Protein 7LX4 (pdb70)

Organism: Heliofungia actiniformis (NCBI:txid75303)

Nearest PDB structures (foldseek):
  7lx4-assembly1_A  TM=9.614E-01  e=1.667E-06  Heliofungia actiniformis
  7lx4-assembly1_A  TM=9.702E-01  e=2.679E-06  Heliofungia actiniformis
  7lx4-assembly1_A  TM=9.675E-01  e=2.516E-06  Heliofungia actiniformis
  7lx4-assembly1_A  TM=9.499E-01  e=5.241E-06  Heliofungia actiniformis
  7lx4-assembly1_A  TM=9.510E-01  e=5.273E-06  Heliofungia actiniformis

Foldseek 3Di:
DAADDPVQKDKAAPVDPDPDPFQFCHHDDDPDPITMGGDD

Structure (mmCIF, N/CA/C/O backbone):
data_7LX4
#
_entry.id   7LX4
#
loop_
_atom_site.group_PDB
_atom_site.id
_atom_site.type_symbol
_atom_site.label_atom_id
_atom_site.label_alt_id
_atom_site.label_comp_id
_atom_site.label_asym_id
_atom_site.label_entity_id
_atom_site.label_seq_id
_atom_site.pdbx_PDB_ins_code
_atom_site.Cartn_x
_atom_site.Cartn_y
_atom_site.Cartn_z
_atom_site.occupancy
_atom_site.B_iso_or_equiv
_atom_site.auth_seq_id
_atom_site.auth_comp_id
_atom_site.auth_asym_id
_atom_site.auth_atom_id
_atom_site.pdbx_PDB_model_num
ATOM 15 N N . SER A 1 2 ? 1.456 -1.961 -1.347 1.00 0.000 2 SER A N 1
ATOM 16 C CA . SER A 1 2 ? 1.771 -2.811 -2.489 1.00 0.000 2 SER A CA 1
ATOM 17 C C . SER A 1 2 ? 0.577 -3.685 -2.862 1.00 0.000 2 SER A C 1
ATOM 18 O O . SER A 1 2 ? -0.256 -4.008 -2.016 1.00 0.000 2 SER A O 1
ATOM 26 N N . GLU A 1 3 ? 0.502 -4.062 -4.134 1.00 0.000 3 GLU A N 1
ATOM 27 C CA . GLU A 1 3 ? -0.590 -4.897 -4.619 1.00 0.000 3 GLU A CA 1
ATOM 28 C C . GLU A 1 3 ? -0.121 -5.800 -5.757 1.00 0.000 3 GLU A C 1
ATOM 29 O O . GLU A 1 3 ? 0.872 -5.510 -6.425 1.00 0.000 3 GLU A O 1
ATOM 41 N N . PHE A 1 4 ? -0.843 -6.895 -5.972 1.00 0.000 4 PHE A N 1
ATOM 42 C CA . PHE A 1 4 ? -0.501 -7.841 -7.027 1.00 0.000 4 PHE A CA 1
ATOM 43 C C . PHE A 1 4 ? -1.740 -8.235 -7.826 1.00 0.000 4 PHE A C 1
ATOM 44 O O . PHE A 1 4 ? -2.820 -8.425 -7.266 1.00 0.000 4 PHE A O 1
ATOM 61 N N . CYS A 1 5 ? -1.575 -8.356 -9.139 1.00 0.000 5 CYS A N 1
ATOM 62 C CA . CYS A 1 5 ? -2.678 -8.727 -10.018 1.00 0.000 5 CYS A CA 1
ATOM 63 C C . CYS A 1 5 ? -2.947 -10.227 -9.950 1.00 0.000 5 CYS A C 1
ATOM 64 O O . CYS A 1 5 ? -2.174 -11.031 -10.469 1.00 0.000 5 CYS A O 1
ATOM 71 N N . GLY A 1 6 ? -4.051 -10.597 -9.307 1.00 0.000 6 GLY A N 1
ATOM 72 C CA . GLY A 1 6 ? -4.402 -12.000 -9.183 1.00 0.000 6 GLY A CA 1
ATOM 73 C C . GLY A 1 6 ? -5.867 -12.258 -9.478 1.00 0.000 6 GLY A C 1
ATOM 74 O O . GLY A 1 6 ? -6.225 -12.641 -10.592 1.00 0.000 6 GLY A O 1
ATOM 78 N N . HIS A 1 7 ? -6.716 -12.051 -8.476 1.00 0.000 7 HIS A N 1
ATOM 79 C CA . HIS A 1 7 ? -8.150 -12.266 -8.633 1.00 0.000 7 HIS A CA 1
ATOM 80 C C . HIS A 1 7 ? -8.940 -11.096 -8.054 1.00 0.000 7 HIS A C 1
ATOM 81 O O . HIS A 1 7 ? -9.480 -10.273 -8.793 1.00 0.000 7 HIS A O 1
ATOM 95 N N . ASP A 1 8 ? -9.005 -11.031 -6.729 1.00 0.000 8 ASP A N 1
ATOM 96 C CA . ASP A 1 8 ? -9.730 -9.962 -6.051 1.00 0.000 8 ASP A CA 1
ATOM 97 C C . ASP A 1 8 ? -9.138 -8.599 -6.397 1.00 0.000 8 ASP A C 1
ATOM 98 O O . ASP A 1 8 ? -9.865 -7.654 -6.703 1.00 0.000 8 ASP A O 1
ATOM 107 N N . VAL A 1 9 ? -7.813 -8.505 -6.346 1.00 0.000 9 VAL A N 1
ATOM 108 C CA . VAL A 1 9 ? -7.122 -7.258 -6.654 1.00 0.000 9 VAL A CA 1
ATOM 109 C C . VAL A 1 9 ? -7.271 -6.898 -8.128 1.00 0.000 9 VAL A C 1
ATOM 110 O O . VAL A 1 9 ? -7.434 -5.730 -8.479 1.00 0.000 9 VAL A O 1
ATOM 123 N N . GLY A 1 10 ? -7.212 -7.911 -8.988 1.00 0.000 10 GLY A N 1
ATOM 124 C CA . GLY A 1 10 ? -7.342 -7.680 -10.415 1.00 0.000 10 GLY A CA 1
ATOM 125 C C . GLY A 1 10 ? -7.491 -8.969 -11.199 1.00 0.000 10 GLY A C 1
ATOM 126 O O . GLY A 1 10 ? -7.397 -10.059 -10.636 1.00 0.000 10 GLY A O 1
ATOM 130 N N . GLU A 1 11 ? -7.725 -8.844 -12.502 1.00 0.000 11 GLU A N 1
ATOM 131 C CA . GLU A 1 11 ? -7.889 -10.009 -13.363 1.00 0.000 11 GLU A CA 1
ATOM 132 C C . GLU A 1 11 ? -7.039 -9.878 -14.623 1.00 0.000 11 GLU A C 1
ATOM 133 O O . GLU A 1 11 ? -6.693 -8.772 -15.041 1.00 0.000 11 GLU A O 1
ATOM 145 N N . CYS A 1 12 ? -6.704 -11.015 -15.224 1.00 0.000 12 CYS A N 1
ATOM 146 C CA . CYS A 1 12 ? -5.893 -11.030 -16.436 1.00 0.000 12 CYS A CA 1
ATOM 147 C C . CYS A 1 12 ? -6.733 -11.421 -17.648 1.00 0.000 12 CYS A C 1
ATOM 148 O O . CYS A 1 12 ? -7.372 -12.474 -17.661 1.00 0.000 12 CYS A O 1
ATOM 155 N N . VAL A 1 13 ? -6.727 -10.567 -18.666 1.00 0.000 13 VAL A N 1
ATOM 156 C CA . VAL A 1 13 ? -7.487 -10.823 -19.884 1.00 0.000 13 VAL A CA 1
ATOM 157 C C . VAL A 1 13 ? -6.665 -10.493 -21.124 1.00 0.000 13 VAL A C 1
ATOM 158 O O . VAL A 1 13 ? -5.710 -9.717 -21.078 1.00 0.000 13 VAL A O 1
ATOM 171 N N . PRO A 1 14 ? -7.043 -11.094 -22.262 1.00 0.000 14 PRO A N 1
ATOM 172 C CA . PRO A 1 14 ? -6.354 -10.879 -23.538 1.00 0.000 14 PRO A CA 1
ATOM 173 C C . PRO A 1 14 ? -6.581 -9.475 -24.090 1.00 0.000 14 PRO A C 1
ATOM 174 O O . PRO A 1 14 ? -7.521 -8.777 -23.708 1.00 0.000 14 PRO A O 1
ATOM 185 N N . PRO A 1 15 ? -5.703 -9.051 -25.010 1.00 0.000 15 PRO A N 1
ATOM 186 C CA . PRO A 1 15 ? -5.788 -7.727 -25.634 1.00 0.000 15 PRO A CA 1
ATOM 187 C C . PRO A 1 15 ? -6.981 -7.605 -26.575 1.00 0.000 15 PRO A C 1
ATOM 188 O O . PRO A 1 15 ? -7.597 -6.544 -26.680 1.00 0.000 15 PRO A O 1
ATOM 199 N N . LYS A 1 16 ? -7.303 -8.698 -27.259 1.00 0.000 16 LYS A N 1
ATOM 200 C CA . LYS A 1 16 ? -8.424 -8.716 -28.191 1.00 0.000 16 LYS A CA 1
ATOM 201 C C . LYS A 1 16 ? -9.728 -8.367 -27.480 1.00 0.000 16 LYS A C 1
ATOM 202 O O . LYS A 1 16 ? -10.629 -7.769 -28.071 1.00 0.000 16 LYS A O 1
ATOM 221 N N . LEU A 1 17 ? -9.823 -8.742 -26.209 1.00 0.000 17 LEU A N 1
ATOM 222 C CA . LEU A 1 17 ? -11.016 -8.467 -25.417 1.00 0.000 17 LEU A CA 1
ATOM 223 C C . LEU A 1 17 ? -10.785 -7.292 -24.473 1.00 0.000 17 LEU A C 1
ATOM 224 O O . LEU A 1 17 ? -9.951 -7.362 -23.570 1.00 0.000 17 LEU A O 1
ATOM 240 N N . VAL A 1 18 ? -11.529 -6.212 -24.687 1.00 0.000 18 VAL A N 1
ATOM 241 C CA . VAL A 1 18 ? -11.408 -5.021 -23.853 1.00 0.000 18 VAL A CA 1
ATOM 242 C C . VAL A 1 18 ? -12.217 -5.165 -22.569 1.00 0.000 18 VAL A C 1
ATOM 243 O O . VAL A 1 18 ? -13.253 -5.830 -22.546 1.00 0.000 18 VAL A O 1
ATOM 256 N N . CYS A 1 19 ? -11.737 -4.537 -21.501 1.00 0.000 19 CYS A N 1
ATOM 257 C CA . CYS A 1 19 ? -12.415 -4.594 -20.212 1.00 0.000 19 CYS A CA 1
ATOM 258 C C . CYS A 1 19 ? -13.801 -3.962 -20.297 1.00 0.000 19 CYS A C 1
ATOM 259 O O . CYS A 1 19 ? -13.933 -2.746 -20.446 1.00 0.000 19 CYS A O 1
ATOM 266 N N . ARG A 1 20 ? -14.832 -4.795 -20.203 1.00 0.000 20 ARG A N 1
ATOM 267 C CA . ARG A 1 20 ? -16.208 -4.318 -20.271 1.00 0.000 20 ARG A CA 1
ATOM 268 C C . ARG A 1 20 ? -16.469 -3.256 -19.207 1.00 0.000 20 ARG A C 1
ATOM 269 O O . ARG A 1 20 ? -16.819 -2.115 -19.507 1.00 0.000 20 ARG A O 1
ATOM 290 N N . PRO A 1 21 ? -16.296 -3.640 -17.933 1.00 0.000 21 PRO A N 1
ATOM 291 C CA . PRO A 1 21 ? -16.507 -2.735 -16.799 1.00 0.000 21 PRO A CA 1
ATOM 292 C C . PRO A 1 21 ? -15.442 -1.647 -16.719 1.00 0.000 21 PRO A C 1
ATOM 293 O O . PRO A 1 21 ? -14.375 -1.744 -17.325 1.00 0.000 21 PRO A O 1
ATOM 304 N N . PRO A 1 22 ? -15.736 -0.585 -15.954 1.00 0.000 22 PRO A N 1
ATOM 305 C CA . PRO A 1 22 ? -14.815 0.541 -15.776 1.00 0.000 22 PRO A CA 1
ATOM 306 C C . PRO A 1 22 ? -13.589 0.164 -14.952 1.00 0.000 22 PRO A C 1
ATOM 307 O O . PRO A 1 22 ? -13.409 0.642 -13.832 1.00 0.000 22 PRO A O 1
ATOM 318 N N . THR A 1 23 ? -12.747 -0.698 -15.513 1.00 0.000 23 THR A N 1
ATOM 319 C CA . THR A 1 23 ? -11.538 -1.141 -14.830 1.00 0.000 23 THR A CA 1
ATOM 320 C C . THR A 1 23 ? -10.323 -0.343 -15.290 1.00 0.000 23 THR A C 1
ATOM 321 O O . THR A 1 23 ? -10.264 0.114 -16.432 1.00 0.000 23 THR A O 1
ATOM 332 N N . HIS A 1 24 ? -9.355 -0.179 -14.394 1.00 0.000 24 HIS A N 1
ATOM 333 C CA . HIS A 1 24 ? -8.140 0.563 -14.710 1.00 0.000 24 HIS A CA 1
ATOM 334 C C . HIS A 1 24 ? -7.041 -0.376 -15.198 1.00 0.000 24 HIS A C 1
ATOM 335 O O . HIS A 1 24 ? -6.604 -1.266 -14.469 1.00 0.000 24 HIS A O 1
ATOM 349 N N . GLU A 1 25 ? -6.600 -0.170 -16.435 1.00 0.000 25 GLU A N 1
ATOM 350 C CA . GLU A 1 25 ? -5.553 -1.001 -17.020 1.00 0.000 25 GLU A CA 1
ATOM 351 C C . GLU A 1 25 ? -4.275 -0.930 -16.190 1.00 0.000 25 GLU A C 1
ATOM 352 O O . GLU A 1 25 ? -3.522 0.042 -16.270 1.00 0.000 25 GLU A O 1
ATOM 364 N N . CYS A 1 26 ? -4.036 -1.965 -15.392 1.00 0.000 26 CYS A N 1
ATOM 365 C CA . CYS A 1 26 ? -2.851 -2.022 -14.546 1.00 0.000 26 CYS A CA 1
ATOM 366 C C . CYS A 1 26 ? -2.133 -3.360 -14.703 1.00 0.000 26 CYS A C 1
ATOM 367 O O . CYS A 1 26 ? -2.770 -4.404 -14.847 1.00 0.000 26 CYS A O 1
ATOM 374 N N . LEU A 1 27 ? -0.806 -3.320 -14.673 1.00 0.000 27 LEU A N 1
ATOM 375 C CA . LEU A 1 27 ? -0.001 -4.529 -14.811 1.00 0.000 27 LEU A CA 1
ATOM 376 C C . LEU A 1 27 ? 0.916 -4.713 -13.607 1.00 0.000 27 LEU A C 1
ATOM 377 O O . LEU A 1 27 ? 1.875 -3.963 -13.422 1.00 0.000 27 LEU A O 1
ATOM 393 N N . HIS A 1 28 ? 0.616 -5.718 -12.790 1.00 0.000 28 HIS A N 1
ATOM 394 C CA . HIS A 1 28 ? 1.415 -6.004 -11.603 1.00 0.000 28 HIS A CA 1
ATOM 395 C C . HIS A 1 28 ? 1.996 -7.413 -11.666 1.00 0.000 28 HIS A C 1
ATOM 396 O O . HIS A 1 28 ? 3.140 -7.642 -11.272 1.00 0.000 28 HIS A O 1
ATOM 410 N N . PHE A 1 29 ? 1.201 -8.354 -12.164 1.00 0.000 29 PHE A N 1
ATOM 411 C CA . PHE A 1 29 ? 1.636 -9.742 -12.276 1.00 0.000 29 PHE A CA 1
ATOM 412 C C . PHE A 1 29 ? 1.999 -10.082 -13.718 1.00 0.000 29 PHE A C 1
ATOM 413 O O . PHE A 1 29 ? 1.272 -9.766 -14.660 1.00 0.000 29 PHE A O 1
ATOM 430 N N . PRO A 1 30 ? 3.152 -10.744 -13.897 1.00 0.000 30 PRO A N 1
ATOM 431 C CA . PRO A 1 30 ? 3.639 -11.142 -15.221 1.00 0.000 30 PRO A CA 1
ATOM 432 C C . PRO A 1 30 ? 2.794 -12.250 -15.840 1.00 0.000 30 PRO A C 1
ATOM 433 O O . PRO A 1 30 ? 3.004 -13.432 -15.564 1.00 0.000 30 PRO A O 1
ATOM 444 N N . CYS A 1 31 ? 1.839 -11.862 -16.678 1.00 0.000 31 CYS A N 1
ATOM 445 C CA . CYS A 1 31 ? 0.962 -12.822 -17.337 1.00 0.000 31 CYS A CA 1
ATOM 446 C C . CYS A 1 31 ? 1.603 -13.358 -18.614 1.00 0.000 31 CYS A C 1
ATOM 447 O O . CYS A 1 31 ? 2.521 -12.760 -19.176 1.00 0.000 31 CYS A O 1
ATOM 454 N N . PRO A 1 32 ? 1.109 -14.513 -19.084 1.00 0.000 32 PRO A N 1
ATOM 455 C CA . PRO A 1 32 ? 1.618 -15.155 -20.299 1.00 0.000 32 PRO A CA 1
ATOM 456 C C . PRO A 1 32 ? 1.260 -14.376 -21.560 1.00 0.000 32 PRO A C 1
ATOM 457 O O . PRO A 1 32 ? 0.169 -13.817 -21.667 1.00 0.000 32 PRO A O 1
ATOM 468 N N . GLY A 1 33 ? 2.187 -14.343 -22.513 1.00 0.000 33 GLY A N 1
ATOM 469 C CA . GLY A 1 33 ? 1.949 -13.629 -23.754 1.00 0.000 33 GLY A CA 1
ATOM 470 C C . GLY A 1 33 ? 1.619 -12.167 -23.528 1.00 0.000 33 GLY A C 1
ATOM 471 O O . GLY A 1 33 ? 1.781 -11.650 -22.422 1.00 0.000 33 GLY A O 1
ATOM 475 N N . TYR A 1 34 ? 1.156 -11.497 -24.578 1.00 0.000 34 TYR A N 1
ATOM 476 C CA . TYR A 1 34 ? 0.807 -10.085 -24.490 1.00 0.000 34 TYR A CA 1
ATOM 477 C C . TYR A 1 34 ? -0.563 -9.902 -23.845 1.00 0.000 34 TYR A C 1
ATOM 478 O O . TYR A 1 34 ? -1.474 -9.328 -24.444 1.00 0.000 34 TYR A O 1
ATOM 496 N N . LEU A 1 35 ? -0.702 -10.392 -22.618 1.00 0.000 35 LEU A N 1
ATOM 497 C CA . LEU A 1 35 ? -1.961 -10.283 -21.888 1.00 0.000 35 LEU A CA 1
ATOM 498 C C . LEU A 1 35 ? -2.043 -8.957 -21.140 1.00 0.000 35 LEU A C 1
ATOM 499 O O . LEU A 1 35 ? -1.023 -8.338 -20.837 1.00 0.000 35 LEU A O 1
ATOM 515 N N . LYS A 1 36 ? -3.264 -8.526 -20.843 1.00 0.000 36 LYS A N 1
ATOM 516 C CA . LYS A 1 36 ? -3.482 -7.274 -20.126 1.00 0.000 36 LYS A CA 1
ATOM 517 C C . LYS A 1 36 ? -4.291 -7.509 -18.855 1.00 0.000 36 LYS A C 1
ATOM 518 O O . LYS A 1 36 ? -5.296 -8.220 -18.868 1.00 0.000 36 LYS A O 1
ATOM 537 N N . CYS A 1 37 ? -3.847 -6.905 -17.757 1.00 0.000 37 CYS A N 1
ATOM 538 C CA . CYS A 1 37 ? -4.530 -7.047 -16.477 1.00 0.000 37 CYS A CA 1
ATOM 539 C C . CYS A 1 37 ? -5.314 -5.782 -16.136 1.00 0.000 37 CYS A C 1
ATOM 540 O O . CYS A 1 37 ? -4.852 -4.667 -16.379 1.00 0.000 37 CYS A O 1
ATOM 547 N N . CYS A 1 38 ? -6.502 -5.965 -15.570 1.00 0.000 38 CYS A N 1
ATOM 548 C CA . CYS A 1 38 ? -7.352 -4.840 -15.195 1.00 0.000 38 CYS A CA 1
ATOM 549 C C . CYS A 1 38 ? -7.472 -4.733 -13.677 1.00 0.000 38 CYS A C 1
ATOM 550 O O . CYS A 1 38 ? -7.510 -5.742 -12.973 1.00 0.000 38 CYS A O 1
ATOM 557 N N . CYS A 1 39 ? -7.532 -3.502 -13.180 1.00 0.000 39 CYS A N 1
ATOM 558 C CA . CYS A 1 39 ? -7.648 -3.260 -11.747 1.00 0.000 39 CYS A CA 1
ATOM 559 C C . CYS A 1 39 ? -9.096 -2.973 -11.359 1.00 0.000 39 CYS A C 1
ATOM 560 O O . CYS A 1 39 ? -9.708 -2.029 -11.859 1.00 0.000 39 CYS A O 1
ATOM 567 N N . TYR A 1 40 ? -9.637 -3.794 -10.466 1.00 0.000 40 TYR A N 1
ATOM 568 C CA . TYR A 1 40 ? -11.013 -3.630 -10.012 1.00 0.000 40 TYR A CA 1
ATOM 569 C C . TYR A 1 40 ? -11.159 -2.375 -9.158 1.00 0.000 40 TYR A C 1
ATOM 570 O O . TYR A 1 40 ? -10.192 -1.855 -8.601 1.00 0.000 40 TYR A O 1
ATOM 588 N N . PRO A 1 41 ? -12.399 -1.875 -9.050 1.00 0.000 41 PRO A N 1
ATOM 589 C CA . PRO A 1 41 ? -12.704 -0.675 -8.265 1.00 0.000 41 PRO A CA 1
ATOM 590 C C . PRO A 1 41 ? -12.564 -0.913 -6.765 1.00 0.000 41 PRO A C 1
ATOM 591 O O . PRO A 1 41 ? -12.353 0.024 -5.995 1.00 0.000 41 PRO A O 1
ATOM 616 N N . SER A 1 2 ? 0.114 -1.229 -2.547 1.00 0.000 2 SER A N 2
ATOM 617 C CA . SER A 1 2 ? 0.758 -2.413 -3.104 1.00 0.000 2 SER A CA 2
ATOM 618 C C . SER A 1 2 ? -0.277 -3.464 -3.492 1.00 0.000 2 SER A C 2
ATOM 619 O O . SER A 1 2 ? -0.615 -4.340 -2.696 1.00 0.000 2 SER A O 2
ATOM 627 N N . GLU A 1 3 ? -0.776 -3.369 -4.720 1.00 0.000 3 GLU A N 2
ATOM 628 C CA . GLU A 1 3 ? -1.774 -4.311 -5.214 1.00 0.000 3 GLU A CA 2
ATOM 629 C C . GLU A 1 3 ? -1.138 -5.340 -6.144 1.00 0.000 3 GLU A C 2
ATOM 630 O O . GLU A 1 3 ? -0.033 -5.138 -6.648 1.00 0.000 3 GLU A O 2
ATOM 642 N N . PHE A 1 4 ? -1.843 -6.443 -6.367 1.00 0.000 4 PHE A N 2
ATOM 643 C CA . PHE A 1 4 ? -1.348 -7.505 -7.236 1.00 0.000 4 PHE A CA 2
ATOM 644 C C . PHE A 1 4 ? -2.436 -7.971 -8.199 1.00 0.000 4 PHE A C 2
ATOM 645 O O . PHE A 1 4 ? -3.618 -7.996 -7.855 1.00 0.000 4 PHE A O 2
ATOM 662 N N . CYS A 1 5 ? -2.027 -8.341 -9.409 1.00 0.000 5 CYS A N 2
ATOM 663 C CA . CYS A 1 5 ? -2.965 -8.805 -10.424 1.00 0.000 5 CYS A CA 2
ATOM 664 C C . CYS A 1 5 ? -3.193 -10.310 -10.306 1.00 0.000 5 CYS A C 2
ATOM 665 O O . CYS A 1 5 ? -2.321 -11.109 -10.645 1.00 0.000 5 CYS A O 2
ATOM 672 N N . GLY A 1 6 ? -4.372 -10.688 -9.822 1.00 0.000 6 GLY A N 2
ATOM 673 C CA . GLY A 1 6 ? -4.694 -12.095 -9.668 1.00 0.000 6 GLY A CA 2
ATOM 674 C C . GLY A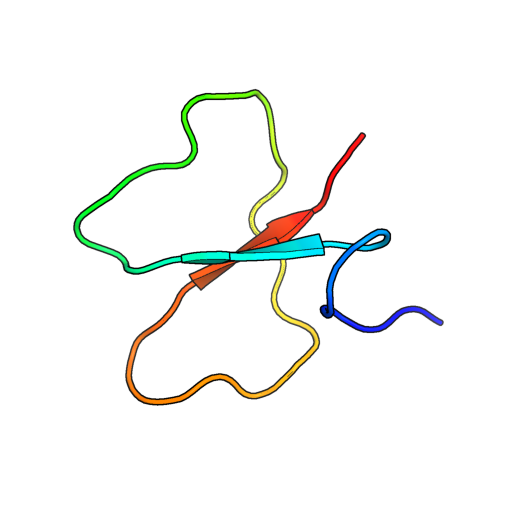 1 6 ? -6.107 -12.418 -10.111 1.00 0.000 6 GLY A C 2
ATOM 675 O O . GLY A 1 6 ? -6.333 -12.801 -11.260 1.00 0.000 6 GLY A O 2
ATOM 679 N N . HIS A 1 7 ? -7.061 -12.266 -9.198 1.00 0.000 7 HIS A N 2
ATOM 680 C CA . HIS A 1 7 ? -8.460 -12.546 -9.502 1.00 0.000 7 HIS A CA 2
ATOM 681 C C . HIS A 1 7 ? -9.368 -11.460 -8.931 1.00 0.000 7 HIS A C 2
ATOM 682 O O . HIS A 1 7 ? -10.207 -10.903 -9.640 1.00 0.000 7 HIS A O 2
ATOM 696 N N . ASP A 1 8 ? -9.194 -11.164 -7.648 1.00 0.000 8 ASP A N 2
ATOM 697 C CA . ASP A 1 8 ? -9.996 -10.144 -6.983 1.00 0.000 8 ASP A CA 2
ATOM 698 C C . ASP A 1 8 ? -9.436 -8.751 -7.250 1.00 0.000 8 ASP A C 2
ATOM 699 O O . ASP A 1 8 ? -10.087 -7.919 -7.881 1.00 0.000 8 ASP A O 2
ATOM 708 N N . VAL A 1 9 ? -8.223 -8.504 -6.766 1.00 0.000 9 VAL A N 2
ATOM 709 C CA . VAL A 1 9 ? -7.574 -7.212 -6.952 1.00 0.000 9 VAL A CA 2
ATOM 710 C C . VAL A 1 9 ? -7.376 -6.905 -8.433 1.00 0.000 9 VAL A C 2
ATOM 711 O O . VAL A 1 9 ? -7.473 -5.754 -8.857 1.00 0.000 9 VAL A O 2
ATOM 724 N N . GLY A 1 10 ? -7.099 -7.943 -9.215 1.00 0.000 10 GLY A N 2
ATOM 725 C CA . GLY A 1 10 ? -6.893 -7.764 -10.640 1.00 0.000 10 GLY A CA 2
ATOM 726 C C . GLY A 1 10 ? -7.198 -9.020 -11.433 1.00 0.000 10 GLY A C 2
ATOM 727 O O . GLY A 1 10 ? -7.456 -10.077 -10.857 1.00 0.000 10 GLY A O 2
ATOM 731 N N . GLU A 1 11 ? -7.170 -8.904 -12.757 1.00 0.000 11 GLU A N 2
ATOM 732 C CA . GLU A 1 11 ? -7.449 -10.039 -13.628 1.00 0.000 11 GLU A CA 2
ATOM 733 C C . GLU A 1 11 ? -6.620 -9.960 -14.907 1.00 0.000 11 GLU A C 2
ATOM 734 O O . GLU A 1 11 ? -6.272 -8.872 -15.369 1.00 0.000 11 GLU A O 2
ATOM 746 N N . CYS A 1 12 ? -6.306 -11.119 -15.475 1.00 0.000 12 CYS A N 2
ATOM 747 C CA . CYS A 1 12 ? -5.517 -11.183 -16.699 1.00 0.000 12 CYS A CA 2
ATOM 748 C C . CYS A 1 12 ? -6.413 -11.419 -17.911 1.00 0.000 12 CYS A C 2
ATOM 749 O O . CYS A 1 12 ? -6.964 -12.506 -18.088 1.00 0.000 12 CYS A O 2
ATOM 756 N N . VAL A 1 13 ? -6.553 -10.394 -18.745 1.00 0.000 13 VAL A N 2
ATOM 757 C CA . VAL A 1 13 ? -7.380 -10.489 -19.942 1.00 0.000 13 VAL A CA 2
ATOM 758 C C . VAL A 1 13 ? -6.603 -10.062 -21.183 1.00 0.000 13 VAL A C 2
ATOM 759 O O . VAL A 1 13 ? -5.634 -9.306 -21.109 1.00 0.000 13 VAL A O 2
ATOM 772 N N . PRO A 1 14 ? -7.037 -10.558 -22.351 1.00 0.000 14 PRO A N 2
ATOM 773 C CA . PRO A 1 14 ? -6.396 -10.241 -23.631 1.00 0.000 14 PRO A CA 2
ATOM 774 C C . PRO A 1 14 ? -6.622 -8.792 -24.050 1.00 0.000 14 PRO A C 2
ATOM 775 O O . PRO A 1 14 ? -7.594 -8.150 -23.651 1.00 0.000 14 PRO A O 2
ATOM 786 N N . PRO A 1 15 ? -5.705 -8.263 -24.873 1.00 0.000 15 PRO A N 2
ATOM 787 C CA . PRO A 1 15 ? -5.784 -6.884 -25.364 1.00 0.000 15 PRO A CA 2
ATOM 788 C C . PRO A 1 15 ? -6.928 -6.684 -26.352 1.00 0.000 15 PRO A C 2
ATOM 789 O O . PRO A 1 15 ? -7.548 -5.621 -26.394 1.00 0.000 15 PRO A O 2
ATOM 800 N N . LYS A 1 16 ? -7.205 -7.714 -27.145 1.00 0.000 16 LYS A N 2
ATOM 801 C CA . LYS A 1 16 ? -8.276 -7.653 -28.132 1.00 0.000 16 LYS A CA 2
ATOM 802 C C . LYS A 1 16 ? -9.618 -7.371 -27.462 1.00 0.000 16 LYS A C 2
ATOM 803 O O . LYS A 1 16 ? -10.490 -6.725 -28.044 1.00 0.000 16 LYS A O 2
ATOM 822 N N . LEU A 1 17 ? -9.775 -7.858 -26.237 1.00 0.000 17 LEU A N 2
ATOM 823 C CA . LEU A 1 17 ? -11.010 -7.656 -25.487 1.00 0.000 17 LEU A CA 2
ATOM 824 C C . LEU A 1 17 ? -10.795 -6.679 -24.335 1.00 0.000 17 LEU A C 2
ATOM 825 O O . LEU A 1 17 ? -10.120 -6.996 -23.356 1.00 0.000 17 LEU A O 2
ATOM 841 N N . VAL A 1 18 ? -11.375 -5.490 -24.459 1.00 0.000 18 VAL A N 2
ATOM 842 C CA . VAL A 1 18 ? -11.250 -4.467 -23.427 1.00 0.000 18 VAL A CA 2
ATOM 843 C C . VAL A 1 18 ? -11.970 -4.885 -22.149 1.00 0.000 18 VAL A C 2
ATOM 844 O O . VAL A 1 18 ? -12.970 -5.601 -22.193 1.00 0.000 18 VAL A O 2
ATOM 857 N N . CYS A 1 19 ? -11.454 -4.431 -21.012 1.00 0.000 19 CYS A N 2
ATOM 858 C CA . CYS A 1 19 ? -12.046 -4.757 -19.720 1.00 0.000 19 CYS A CA 2
ATOM 859 C C . CYS A 1 19 ? -13.495 -4.283 -19.651 1.00 0.000 19 CYS A C 2
ATOM 860 O O . CYS A 1 19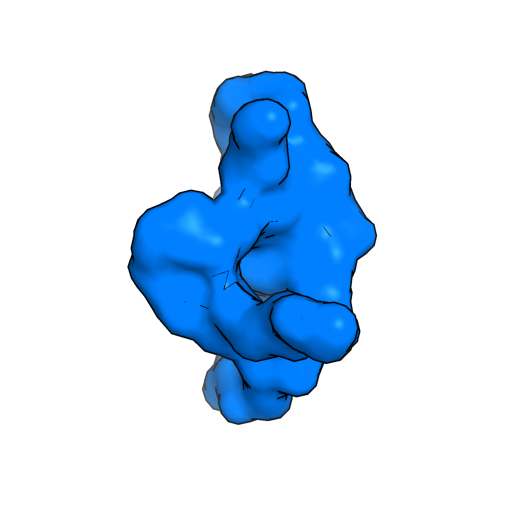 ? -13.766 -3.083 -19.600 1.00 0.000 19 CYS A O 2
ATOM 867 N N . ARG A 1 20 ? -14.423 -5.235 -19.650 1.00 0.000 20 ARG A N 2
ATOM 868 C CA . ARG A 1 20 ? -15.845 -4.916 -19.588 1.00 0.000 20 ARG A CA 2
ATOM 869 C C . ARG A 1 20 ? -16.143 -3.986 -18.416 1.00 0.000 20 ARG A C 2
ATOM 870 O O . ARG A 1 20 ? -16.637 -2.871 -18.587 1.00 0.000 20 ARG A O 2
ATOM 891 N N . PRO A 1 21 ? -15.836 -4.453 -17.197 1.00 0.000 21 PRO A N 2
ATOM 892 C CA . PRO A 1 21 ? -16.063 -3.678 -15.973 1.00 0.000 21 PRO A CA 2
ATOM 893 C C . PRO A 1 21 ? -15.121 -2.484 -15.859 1.00 0.000 21 PRO A C 2
ATOM 894 O O . PRO A 1 21 ? -14.129 -2.375 -16.580 1.00 0.000 21 PRO A O 2
ATOM 905 N N . PRO A 1 22 ? -15.437 -1.567 -14.934 1.00 0.000 22 PRO A N 2
ATOM 906 C CA . PRO A 1 22 ? -14.631 -0.364 -14.704 1.00 0.000 22 PRO A CA 2
ATOM 907 C C . PRO A 1 22 ? -13.282 -0.684 -14.068 1.00 0.000 22 PRO A C 2
ATOM 908 O O . PRO A 1 22 ? -13.019 -0.315 -12.923 1.00 0.000 22 PRO A O 2
ATOM 919 N N . THR A 1 23 ? -12.427 -1.372 -14.819 1.00 0.000 23 THR A N 2
ATOM 920 C CA . THR A 1 23 ? -11.105 -1.742 -14.329 1.00 0.000 23 THR A CA 2
ATOM 921 C C . THR A 1 23 ? -10.014 -0.946 -15.037 1.00 0.000 23 THR A C 2
ATOM 922 O O . THR A 1 23 ? -10.039 -0.790 -16.258 1.00 0.000 23 THR A O 2
ATOM 933 N N . HIS A 1 24 ? -9.057 -0.445 -14.262 1.00 0.000 24 HIS A N 2
ATOM 934 C CA . HIS A 1 24 ? -7.956 0.335 -14.816 1.00 0.000 24 HIS A CA 2
ATOM 935 C C . HIS A 1 24 ? -6.807 -0.575 -15.241 1.00 0.000 24 HIS A C 2
ATOM 936 O O . HIS A 1 24 ? -6.285 -1.347 -14.438 1.00 0.000 24 HIS A O 2
ATOM 950 N N . GLU A 1 25 ? -6.419 -0.477 -16.509 1.00 0.000 25 GLU A N 2
ATOM 951 C CA . GLU A 1 25 ? -5.333 -1.293 -17.040 1.00 0.000 25 GLU A CA 2
ATOM 952 C C . GLU A 1 25 ? -4.042 -1.053 -16.262 1.00 0.000 25 GLU A C 2
ATOM 953 O O . GLU A 1 25 ? -3.357 -0.051 -16.468 1.00 0.000 25 GLU A O 2
ATOM 965 N N . CYS A 1 26 ? -3.717 -1.980 -15.367 1.00 0.000 26 CYS A N 2
ATOM 966 C CA . CYS A 1 26 ? -2.510 -1.871 -14.556 1.00 0.000 26 CYS A CA 2
ATOM 967 C C . CYS A 1 26 ? -1.646 -3.120 -14.698 1.00 0.000 26 CYS A C 2
ATOM 968 O O . CYS A 1 26 ? -2.158 -4.227 -14.867 1.00 0.000 26 CYS A O 2
ATOM 975 N N . LEU A 1 27 ? -0.332 -2.935 -14.627 1.00 0.000 27 LEU A N 2
ATOM 976 C CA . LEU A 1 27 ? 0.605 -4.047 -14.746 1.00 0.000 27 LEU A CA 2
ATOM 977 C C . LEU A 1 27 ? 1.212 -4.395 -13.391 1.00 0.000 27 LEU A C 2
ATOM 978 O O . LEU A 1 27 ? 2.111 -3.707 -12.907 1.00 0.000 27 LEU A O 2
ATOM 994 N N . HIS A 1 28 ? 0.716 -5.469 -12.784 1.00 0.000 28 HIS A N 2
ATOM 995 C CA . HIS A 1 28 ? 1.212 -5.911 -11.486 1.00 0.000 28 HIS A CA 2
ATOM 996 C C . HIS A 1 28 ? 2.020 -7.197 -11.622 1.00 0.000 28 HIS A C 2
ATOM 997 O O . HIS A 1 28 ? 3.244 -7.191 -11.485 1.00 0.000 28 HIS A O 2
ATOM 1011 N N . PHE A 1 29 ? 1.329 -8.299 -11.892 1.00 0.000 29 PHE A N 2
ATOM 1012 C CA . PHE A 1 29 ? 1.982 -9.594 -12.044 1.00 0.000 29 PHE A CA 2
ATOM 1013 C C . PHE A 1 29 ? 2.119 -9.964 -13.518 1.00 0.000 29 PHE A C 2
ATOM 1014 O O . PHE A 1 29 ? 1.380 -9.480 -14.377 1.00 0.000 29 PHE A O 2
ATOM 1031 N N . PRO A 1 30 ? 3.087 -10.841 -13.821 1.00 0.000 30 PRO A N 2
ATOM 1032 C CA . PRO A 1 30 ? 3.344 -11.296 -15.190 1.00 0.000 30 PRO A CA 2
ATOM 1033 C C . PRO A 1 30 ? 2.231 -12.192 -15.722 1.00 0.000 30 PRO A C 2
ATOM 1034 O O . PRO A 1 30 ? 2.102 -13.347 -15.316 1.00 0.000 30 PRO A O 2
ATOM 1045 N N . CYS A 1 31 ? 1.428 -11.653 -16.633 1.00 0.000 31 CYS A N 2
ATOM 1046 C CA . CYS A 1 31 ? 0.325 -12.403 -17.222 1.00 0.000 31 CYS A CA 2
ATOM 1047 C C . CYS A 1 31 ? 0.835 -13.388 -18.269 1.00 0.000 31 CYS A C 2
ATOM 1048 O O . CYS A 1 31 ? 1.921 -13.233 -18.827 1.00 0.000 31 CYS A O 2
ATOM 1055 N N . PRO A 1 32 ? 0.032 -14.427 -18.544 1.00 0.000 32 PRO A N 2
ATOM 1056 C CA . PRO A 1 32 ? 0.380 -15.458 -19.527 1.00 0.000 32 PRO A CA 2
ATOM 1057 C C . PRO A 1 32 ? 0.350 -14.929 -20.957 1.00 0.000 32 PRO A C 2
ATOM 1058 O O . PRO A 1 32 ? -0.693 -14.500 -21.448 1.00 0.000 32 PRO A O 2
ATOM 1069 N N . GLY A 1 33 ? 1.501 -14.965 -21.621 1.00 0.000 33 GLY A N 2
ATOM 1070 C CA . GLY A 1 33 ? 1.584 -14.487 -22.989 1.00 0.000 33 GLY A CA 2
ATOM 1071 C C . GLY A 1 33 ? 1.210 -13.023 -23.115 1.00 0.000 33 GLY A C 2
ATOM 1072 O O . GLY A 1 33 ? 1.294 -12.268 -22.146 1.00 0.000 33 GLY A O 2
ATOM 1076 N N . TYR A 1 34 ? 0.799 -12.620 -24.312 1.00 0.000 34 TYR A N 2
ATOM 1077 C CA . TYR A 1 34 ? 0.415 -11.236 -24.563 1.00 0.000 34 TYR A CA 2
ATOM 1078 C C . TYR A 1 34 ? -0.935 -10.921 -23.925 1.00 0.000 34 TYR A C 2
ATOM 1079 O O . TYR A 1 34 ? -1.957 -10.849 -24.609 1.00 0.000 34 TYR A O 2
ATOM 1097 N N . LEU A 1 35 ? -0.931 -10.733 -22.610 1.00 0.000 35 LEU A N 2
ATOM 1098 C CA . LEU A 1 35 ? -2.154 -10.424 -21.877 1.00 0.000 35 LEU A CA 2
ATOM 1099 C C . LEU A 1 35 ? -1.984 -9.159 -21.043 1.00 0.000 35 LEU A C 2
ATOM 1100 O O . LEU A 1 35 ? -0.898 -8.876 -20.538 1.00 0.000 35 LEU A O 2
ATOM 1116 N N . LYS A 1 36 ? -3.066 -8.401 -20.900 1.00 0.000 36 LYS A N 2
ATOM 1117 C CA . LYS A 1 36 ? -3.040 -7.167 -20.124 1.00 0.000 36 LYS A CA 2
ATOM 1118 C C . LYS A 1 36 ? -3.733 -7.356 -18.778 1.00 0.000 36 LYS A C 2
ATOM 1119 O O . LYS A 1 36 ? -4.817 -7.936 -18.703 1.00 0.000 36 LYS A O 2
ATOM 1138 N N . CYS A 1 37 ? -3.103 -6.861 -17.718 1.00 0.000 37 CYS A N 2
ATOM 1139 C CA . CYS A 1 37 ? -3.660 -6.973 -16.375 1.00 0.000 37 CYS A CA 2
ATOM 1140 C C . CYS A 1 37 ? -4.566 -5.787 -16.061 1.00 0.000 37 CYS A C 2
ATOM 1141 O O . CYS A 1 37 ? -4.247 -4.644 -16.389 1.00 0.000 37 CYS A O 2
ATOM 1148 N N . CYS A 1 38 ? -5.697 -6.066 -15.422 1.00 0.000 38 CYS A N 2
ATOM 1149 C CA . CYS A 1 38 ? -6.650 -5.024 -15.062 1.00 0.000 38 CYS A CA 2
ATOM 1150 C C . CYS A 1 38 ? -6.750 -4.878 -13.546 1.00 0.000 38 CYS A C 2
ATOM 1151 O O . CYS A 1 38 ? -6.654 -5.860 -12.809 1.00 0.000 38 CYS A O 2
ATOM 1158 N N . CYS A 1 39 ? -6.944 -3.646 -13.087 1.00 0.000 39 CYS A N 2
ATOM 1159 C CA . CYS A 1 39 ? -7.057 -3.370 -11.660 1.00 0.000 39 CYS A CA 2
ATOM 1160 C C . CYS A 1 39 ? -8.511 -3.127 -11.267 1.00 0.000 39 CYS A C 2
ATOM 1161 O O . CYS A 1 39 ? -9.179 -2.256 -11.826 1.00 0.000 39 CYS A O 2
ATOM 1168 N N . TYR A 1 40 ? -8.995 -3.901 -10.302 1.00 0.000 40 TYR A N 2
ATOM 1169 C CA . TYR A 1 40 ? -10.370 -3.773 -9.836 1.00 0.000 40 TYR A CA 2
ATOM 1170 C C . TYR A 1 40 ? -10.485 -2.685 -8.772 1.00 0.000 40 TYR A C 2
ATOM 1171 O O . TYR A 1 40 ? -9.507 -2.305 -8.128 1.00 0.000 40 TYR A O 2
ATOM 1189 N N . PRO A 1 41 ? -11.709 -2.171 -8.582 1.00 0.000 41 PRO A N 2
ATOM 1190 C CA . PRO A 1 41 ? -11.983 -1.121 -7.597 1.00 0.000 41 PRO A CA 2
ATOM 1191 C C . PRO A 1 41 ? -11.866 -1.627 -6.163 1.00 0.000 41 PRO A C 2
ATOM 1192 O O . PRO A 1 41 ? -10.928 -2.349 -5.824 1.00 0.000 41 PRO A O 2
ATOM 1217 N N . SER A 1 2 ? 1.298 -1.740 -1.895 1.00 0.000 2 SER A N 3
ATOM 1218 C CA . SER A 1 2 ? 1.461 -2.058 -3.308 1.00 0.000 2 SER A CA 3
ATOM 1219 C C . SER A 1 2 ? 0.364 -3.007 -3.782 1.00 0.000 2 SER A C 3
ATOM 1220 O O . SER A 1 2 ? 0.005 -3.954 -3.083 1.00 0.000 2 SER A O 3
ATOM 1228 N N . GLU A 1 3 ? -0.163 -2.744 -4.973 1.00 0.000 3 GLU A N 3
ATOM 1229 C CA . GLU A 1 3 ? -1.220 -3.574 -5.540 1.00 0.000 3 GLU A CA 3
ATOM 1230 C C . GLU A 1 3 ? -0.632 -4.733 -6.340 1.00 0.000 3 GLU A C 3
ATOM 1231 O O . GLU A 1 3 ? 0.444 -4.614 -6.927 1.00 0.000 3 GLU A O 3
ATOM 1243 N N . PHE A 1 4 ? -1.345 -5.854 -6.358 1.00 0.000 4 PHE A N 3
ATOM 1244 C CA . PHE A 1 4 ? -0.894 -7.036 -7.084 1.00 0.000 4 PHE A CA 3
ATOM 1245 C C . PHE A 1 4 ? -2.013 -7.599 -7.954 1.00 0.000 4 PHE A C 3
ATOM 1246 O O . PHE A 1 4 ? -3.194 -7.463 -7.632 1.00 0.000 4 PHE A O 3
ATOM 1263 N N . CYS A 1 5 ? -1.634 -8.233 -9.059 1.00 0.000 5 CYS A N 3
ATOM 1264 C CA . CYS A 1 5 ? -2.604 -8.817 -9.977 1.00 0.000 5 CYS A CA 3
ATOM 1265 C C . CYS A 1 5 ? -2.803 -10.301 -9.686 1.00 0.000 5 CYS A C 3
ATOM 1266 O O . CYS A 1 5 ? -1.839 -11.051 -9.538 1.00 0.000 5 CYS A O 3
ATOM 1273 N N . GLY A 1 6 ? -4.063 -10.718 -9.604 1.00 0.000 6 GLY A N 3
ATOM 1274 C CA . GLY A 1 6 ? -4.368 -12.111 -9.331 1.00 0.000 6 GLY A CA 3
ATOM 1275 C C . GLY A 1 6 ? -5.751 -12.506 -9.807 1.00 0.000 6 GLY A C 3
ATOM 1276 O O . GLY A 1 6 ? -5.949 -12.800 -10.986 1.00 0.000 6 GLY A O 3
ATOM 1280 N N . HIS A 1 7 ? -6.711 -12.517 -8.888 1.00 0.000 7 HIS A N 3
ATOM 1281 C CA . HIS A 1 7 ? -8.084 -12.881 -9.220 1.00 0.000 7 HIS A CA 3
ATOM 1282 C C . HIS A 1 7 ? -9.067 -11.851 -8.671 1.00 0.000 7 HIS A C 3
ATOM 1283 O O . HIS A 1 7 ? -10.039 -11.491 -9.335 1.00 0.000 7 HIS A O 3
ATOM 1297 N N . ASP A 1 8 ? -8.808 -11.383 -7.455 1.00 0.000 8 ASP A N 3
ATOM 1298 C CA . ASP A 1 8 ? -9.670 -10.395 -6.817 1.00 0.000 8 ASP A CA 3
ATOM 1299 C C . ASP A 1 8 ? -9.225 -8.978 -7.167 1.00 0.000 8 ASP A C 3
ATOM 1300 O O . ASP A 1 8 ? -9.972 -8.215 -7.780 1.00 0.000 8 ASP A O 3
ATOM 1309 N N . VAL A 1 9 ? -8.003 -8.633 -6.772 1.00 0.000 9 VAL A N 3
ATOM 1310 C CA . VAL A 1 9 ? -7.458 -7.308 -7.044 1.00 0.000 9 VAL A CA 3
ATOM 1311 C C . VAL A 1 9 ? -7.491 -6.996 -8.536 1.00 0.000 9 VAL A C 3
ATOM 1312 O O . VAL A 1 9 ? -7.910 -5.914 -8.946 1.00 0.000 9 VAL A O 3
ATOM 1325 N N . GLY A 1 10 ? -7.045 -7.952 -9.345 1.00 0.000 10 GLY A N 3
ATOM 1326 C CA . GLY A 1 10 ? -7.031 -7.760 -10.784 1.00 0.000 10 GLY A CA 3
ATOM 1327 C C . GLY A 1 10 ? -7.238 -9.056 -11.543 1.00 0.000 10 GLY A C 3
ATOM 1328 O O . GLY A 1 10 ? -7.243 -10.135 -10.952 1.00 0.000 10 GLY A O 3
ATOM 1332 N N . GLU A 1 11 ? -7.411 -8.949 -12.857 1.00 0.000 11 GLU A N 3
ATOM 1333 C CA . GLU A 1 11 ? -7.622 -10.122 -13.697 1.00 0.000 11 GLU A CA 3
ATOM 1334 C C . GLU A 1 11 ? -6.823 -10.014 -14.993 1.00 0.000 11 GLU A C 3
ATOM 1335 O O . GLU A 1 11 ? -6.540 -8.915 -15.471 1.00 0.000 11 GLU A O 3
ATOM 1347 N N . CYS A 1 12 ? -6.462 -11.162 -15.555 1.00 0.000 12 CYS A N 3
ATOM 1348 C CA . CYS A 1 12 ? -5.695 -11.199 -16.794 1.00 0.000 12 CYS A CA 3
ATOM 1349 C C . CYS A 1 12 ? -6.615 -11.369 -17.999 1.00 0.000 12 CYS A C 3
ATOM 1350 O O . CYS A 1 12 ? -7.236 -12.417 -18.177 1.00 0.000 12 CYS A O 3
ATOM 1357 N N . VAL A 1 13 ? -6.698 -10.330 -18.825 1.00 0.000 13 VAL A N 3
ATOM 1358 C CA . VAL A 1 13 ? -7.541 -10.364 -20.014 1.00 0.000 13 VAL A CA 3
ATOM 1359 C C . VAL A 1 13 ? -6.755 -9.961 -21.257 1.00 0.000 13 VAL A C 3
ATOM 1360 O O . VAL A 1 13 ? -5.733 -9.279 -21.181 1.00 0.000 13 VAL A O 3
ATOM 1373 N N . PRO A 1 14 ? -7.242 -10.391 -22.430 1.00 0.000 14 PRO A N 3
ATOM 1374 C CA . PRO A 1 14 ? -6.601 -10.086 -23.713 1.00 0.000 14 PRO A CA 3
ATOM 1375 C C . PRO A 1 14 ? -6.728 -8.614 -24.088 1.00 0.000 14 PRO A C 3
ATOM 1376 O O . PRO A 1 14 ? -7.713 -7.949 -23.766 1.00 0.000 14 PRO A O 3
ATOM 1387 N N . PRO A 1 15 ? -5.709 -8.090 -24.786 1.00 0.000 15 PRO A N 3
ATOM 1388 C CA . PRO A 1 15 ? -5.684 -6.691 -25.222 1.00 0.000 15 PRO A CA 3
ATOM 1389 C C . PRO A 1 15 ? -6.708 -6.406 -26.315 1.00 0.000 15 PRO A C 3
ATOM 1390 O O . PRO A 1 15 ? -7.270 -5.312 -26.384 1.00 0.000 15 PRO A O 3
ATOM 1401 N N . LYS A 1 16 ? -6.948 -7.396 -27.168 1.00 0.000 16 LYS A N 3
ATOM 1402 C CA . LYS A 1 16 ? -7.906 -7.253 -28.258 1.00 0.000 16 LYS A CA 3
ATOM 1403 C C . LYS A 1 16 ? -9.296 -6.930 -27.721 1.00 0.000 16 LYS A C 3
ATOM 1404 O O . LYS A 1 16 ? -10.072 -6.220 -28.363 1.00 0.000 16 LYS A O 3
ATOM 1423 N N . LEU A 1 17 ? -9.606 -7.454 -26.540 1.00 0.000 17 LEU A N 3
ATOM 1424 C CA . LEU A 1 17 ? -10.903 -7.221 -25.916 1.00 0.000 17 LEU A CA 3
ATOM 1425 C C . LEU A 1 17 ? -10.771 -6.281 -24.721 1.00 0.000 17 LEU A C 3
ATOM 1426 O O . LEU A 1 17 ? -10.092 -6.595 -23.743 1.00 0.000 17 LEU A O 3
ATOM 1442 N N . VAL A 1 18 ? -11.428 -5.129 -24.806 1.00 0.000 18 VAL A N 3
ATOM 1443 C CA . VAL A 1 18 ? -11.387 -4.145 -23.730 1.00 0.000 18 VAL A CA 3
ATOM 1444 C C . VAL A 1 18 ? -12.099 -4.662 -22.485 1.00 0.000 18 VAL A C 3
ATOM 1445 O O . VAL A 1 18 ? -13.050 -5.438 -22.577 1.00 0.000 18 VAL A O 3
ATOM 1458 N N . CYS A 1 19 ? -11.631 -4.227 -21.320 1.00 0.000 19 CYS A N 3
ATOM 1459 C CA . CYS A 1 19 ? -12.222 -4.645 -20.054 1.00 0.000 19 CYS A CA 3
ATOM 1460 C C . CYS A 1 19 ? -13.697 -4.258 -19.988 1.00 0.000 19 CYS A C 3
ATOM 1461 O O . CYS A 1 19 ? -14.036 -3.079 -19.887 1.00 0.000 19 CYS A O 3
ATOM 1468 N N . ARG A 1 20 ? -14.568 -5.260 -20.046 1.00 0.000 20 ARG A N 3
ATOM 1469 C CA . ARG A 1 20 ? -16.006 -5.025 -19.994 1.00 0.000 20 ARG A CA 3
ATOM 1470 C C . ARG A 1 20 ? -16.373 -4.163 -18.790 1.00 0.000 20 ARG A C 3
ATOM 1471 O O . ARG A 1 20 ? -16.927 -3.071 -18.922 1.00 0.000 20 ARG A O 3
ATOM 1492 N N . PRO A 1 21 ? -16.058 -4.663 -17.586 1.00 0.000 21 PRO A N 3
ATOM 1493 C CA . PRO A 1 21 ? -16.345 -3.955 -16.334 1.00 0.000 21 PRO A CA 3
ATOM 1494 C C . PRO A 1 21 ? -15.474 -2.716 -16.156 1.00 0.000 21 PRO A C 3
ATOM 1495 O O . PRO A 1 21 ? -14.483 -2.519 -16.859 1.00 0.000 21 PRO A O 3
ATOM 1506 N N . PRO A 1 22 ? -15.850 -1.861 -15.194 1.00 0.000 22 PRO A N 3
ATOM 1507 C CA . PRO A 1 22 ? -15.115 -0.627 -14.900 1.00 0.000 22 PRO A CA 3
ATOM 1508 C C . PRO A 1 22 ? -13.756 -0.899 -14.264 1.00 0.000 22 PRO A C 3
ATOM 1509 O O . PRO A 1 22 ? -13.525 -0.568 -13.100 1.00 0.000 22 PRO A O 3
ATOM 1520 N N . THR A 1 23 ? -12.857 -1.504 -15.035 1.00 0.000 23 THR A N 3
ATOM 1521 C CA . THR A 1 23 ? -11.521 -1.821 -14.546 1.00 0.000 23 THR A CA 3
ATOM 1522 C C . THR A 1 23 ? -10.458 -1.037 -15.306 1.00 0.000 23 THR A C 3
ATOM 1523 O O . THR A 1 23 ? -10.545 -0.872 -16.524 1.00 0.000 23 THR A O 3
ATOM 1534 N N . HIS A 1 24 ? -9.453 -0.555 -14.582 1.00 0.000 24 HIS A N 3
ATOM 1535 C CA . HIS A 1 24 ? -8.370 0.211 -15.189 1.00 0.000 24 HIS A CA 3
ATOM 1536 C C . HIS A 1 24 ? -7.263 -0.713 -15.686 1.00 0.000 24 HIS A C 3
ATOM 1537 O O . HIS A 1 24 ? -7.175 -1.869 -15.273 1.00 0.000 24 HIS A O 3
ATOM 1551 N N . GLU A 1 25 ? -6.421 -0.195 -16.575 1.00 0.000 25 GLU A N 3
ATOM 1552 C CA . GLU A 1 25 ? -5.321 -0.976 -17.129 1.00 0.000 25 GLU A CA 3
ATOM 1553 C C . GLU A 1 25 ? -4.064 -0.825 -16.277 1.00 0.000 25 GLU A C 3
ATOM 1554 O O . GLU A 1 25 ? -3.366 0.186 -16.352 1.00 0.000 25 GLU A O 3
ATOM 1566 N N . CYS A 1 26 ? -3.782 -1.839 -15.465 1.00 0.000 26 CYS A N 3
ATOM 1567 C CA . CYS A 1 26 ? -2.611 -1.821 -14.597 1.00 0.000 26 CYS A CA 3
ATOM 1568 C C . CYS A 1 26 ? -1.802 -3.106 -14.748 1.00 0.000 26 CYS A C 3
ATOM 1569 O O . CYS A 1 26 ? -2.363 -4.190 -14.915 1.00 0.000 26 CYS A O 3
ATOM 1576 N N . LEU A 1 27 ? -0.481 -2.978 -14.688 1.00 0.000 27 LEU A N 3
ATOM 1577 C CA . LEU A 1 27 ? 0.406 -4.128 -14.818 1.00 0.000 27 LEU A CA 3
ATOM 1578 C C . LEU A 1 27 ? 1.188 -4.361 -13.529 1.00 0.000 27 LEU A C 3
ATOM 1579 O O . LEU A 1 27 ? 2.159 -3.659 -13.244 1.00 0.000 27 LEU A O 3
ATOM 1595 N N . HIS A 1 28 ? 0.759 -5.352 -12.754 1.00 0.000 28 HIS A N 3
ATOM 1596 C CA . HIS A 1 28 ? 1.421 -5.680 -11.496 1.00 0.000 28 HIS A CA 3
ATOM 1597 C C . HIS A 1 28 ? 2.198 -6.988 -11.616 1.00 0.000 28 HIS A C 3
ATOM 1598 O O . HIS A 1 28 ? 3.424 -7.006 -11.502 1.00 0.000 28 HIS A O 3
ATOM 1612 N N . PHE A 1 29 ? 1.477 -8.080 -11.845 1.00 0.000 29 PHE A N 3
ATOM 1613 C CA . PHE A 1 29 ? 2.098 -9.393 -11.978 1.00 0.000 29 PHE A CA 3
ATOM 1614 C C . PHE A 1 29 ? 2.173 -9.813 -13.443 1.00 0.000 29 PHE A C 3
ATOM 1615 O O . PHE A 1 29 ? 1.394 -9.364 -14.284 1.00 0.000 29 PHE A O 3
ATOM 1632 N N . PRO A 1 30 ? 3.133 -10.696 -13.756 1.00 0.000 30 PRO A N 3
ATOM 1633 C CA . PRO A 1 30 ? 3.333 -11.197 -15.119 1.00 0.000 30 PRO A CA 3
ATOM 1634 C C . PRO A 1 30 ? 2.204 -12.117 -15.570 1.00 0.000 30 PRO A C 3
ATOM 1635 O O . PRO A 1 30 ? 2.073 -13.241 -15.085 1.00 0.000 30 PRO A O 3
ATOM 1646 N N . CYS A 1 31 ? 1.389 -11.633 -16.502 1.00 0.000 31 CYS A N 3
ATOM 1647 C CA . CYS A 1 31 ? 0.270 -12.411 -17.019 1.00 0.000 31 CYS A CA 3
ATOM 1648 C C . CYS A 1 31 ? 0.751 -13.451 -18.027 1.00 0.000 31 CYS A C 3
ATOM 1649 O O . CYS A 1 31 ? 1.839 -13.347 -18.593 1.00 0.000 31 CYS A O 3
ATOM 1656 N N . PRO A 1 32 ? -0.080 -14.479 -18.258 1.00 0.000 32 PRO A N 3
ATOM 1657 C CA . PRO A 1 32 ? 0.238 -15.558 -19.198 1.00 0.000 32 PRO A CA 3
ATOM 1658 C C . PRO A 1 32 ? 0.217 -15.088 -20.648 1.00 0.000 32 PRO A C 3
ATOM 1659 O O . PRO A 1 32 ? -0.821 -14.667 -21.159 1.00 0.000 32 PRO A O 3
ATOM 1670 N N . GLY A 1 33 ? 1.369 -15.162 -21.308 1.00 0.000 33 GLY A N 3
ATOM 1671 C CA . GLY A 1 33 ? 1.460 -14.741 -22.693 1.00 0.000 33 GLY A CA 3
ATOM 1672 C C . GLY A 1 33 ? 1.127 -13.273 -22.876 1.00 0.000 33 GLY A C 3
ATOM 1673 O O . GLY A 1 33 ? 1.266 -12.478 -21.946 1.00 0.000 33 GLY A O 3
ATOM 1677 N N . TYR A 1 34 ? 0.689 -12.912 -24.077 1.00 0.000 34 TYR A N 3
ATOM 1678 C CA . TYR A 1 34 ? 0.341 -11.529 -24.380 1.00 0.000 34 TYR A CA 3
ATOM 1679 C C . TYR A 1 34 ? -1.012 -11.164 -23.776 1.00 0.000 34 TYR A C 3
ATOM 1680 O O . TYR A 1 34 ? -1.977 -10.904 -24.496 1.00 0.000 34 TYR A O 3
ATOM 1698 N N . LEU A 1 35 ? -1.074 -11.145 -22.449 1.00 0.000 35 LEU A N 3
ATOM 1699 C CA . LEU A 1 35 ? -2.307 -10.811 -21.745 1.00 0.000 35 LEU A CA 3
ATOM 1700 C C . LEU A 1 35 ? -2.099 -9.617 -20.819 1.00 0.000 35 LEU A C 3
ATOM 1701 O O . LEU A 1 35 ? -1.078 -9.516 -20.138 1.00 0.000 35 LEU A O 3
ATOM 1717 N N . LYS A 1 36 ? -3.074 -8.715 -20.798 1.00 0.000 36 LYS A N 3
ATOM 1718 C CA . LYS A 1 36 ? -3.001 -7.528 -19.953 1.00 0.000 36 LYS A CA 3
ATOM 1719 C C . LYS A 1 36 ? -3.721 -7.758 -18.628 1.00 0.000 36 LYS A C 3
ATOM 1720 O O . LYS A 1 36 ? -4.539 -8.671 -18.505 1.00 0.000 36 LYS A O 3
ATOM 1739 N N . CYS A 1 37 ? -3.414 -6.925 -17.640 1.00 0.000 37 CYS A N 3
ATOM 1740 C CA . CYS A 1 37 ? -4.032 -7.036 -16.324 1.00 0.000 37 CYS A CA 3
ATOM 1741 C C . CYS A 1 37 ? -4.907 -5.822 -16.030 1.00 0.000 37 CYS A C 3
ATOM 1742 O O . CYS A 1 37 ? -4.511 -4.682 -16.277 1.00 0.000 37 CYS A O 3
ATOM 1749 N N . CYS A 1 38 ? -6.100 -6.073 -15.502 1.00 0.000 38 CYS A N 3
ATOM 1750 C CA . CYS A 1 38 ? -7.033 -5.002 -15.174 1.00 0.000 38 CYS A CA 3
ATOM 1751 C C . CYS A 1 38 ? -7.196 -4.866 -13.663 1.00 0.000 38 CYS A C 3
ATOM 1752 O O . CYS A 1 38 ? -7.332 -5.860 -12.950 1.00 0.000 38 CYS A O 3
ATOM 1759 N N . CYS A 1 39 ? -7.181 -3.627 -13.181 1.00 0.000 39 CYS A N 3
ATOM 1760 C CA . CYS A 1 39 ? -7.326 -3.359 -11.755 1.00 0.000 39 CYS A CA 3
ATOM 1761 C C . CYS A 1 39 ? -8.786 -3.096 -11.397 1.00 0.000 39 CYS A C 3
ATOM 1762 O O . CYS A 1 39 ? -9.423 -2.206 -11.960 1.00 0.000 39 CYS A O 3
ATOM 1769 N N . TYR A 1 40 ? -9.309 -3.876 -10.458 1.00 0.000 40 TYR A N 3
ATOM 1770 C CA . TYR A 1 40 ? -10.694 -3.730 -10.026 1.00 0.000 40 TYR A CA 3
ATOM 1771 C C . TYR A 1 40 ? -10.879 -2.449 -9.218 1.00 0.000 40 TYR A C 3
ATOM 1772 O O . TYR A 1 40 ? -9.930 -1.884 -8.675 1.00 0.000 40 TYR A O 3
ATOM 1790 N N . PRO A 1 41 ? -12.133 -1.980 -9.135 1.00 0.000 41 PRO A N 3
ATOM 1791 C CA . PRO A 1 41 ? -12.475 -0.762 -8.394 1.00 0.000 41 PRO A CA 3
ATOM 1792 C C . PRO A 1 41 ? -12.338 -0.942 -6.886 1.00 0.000 41 PRO A C 3
ATOM 1793 O O . PRO A 1 41 ? -11.803 -1.947 -6.418 1.00 0.000 41 PRO A O 3
ATOM 1818 N N . SER A 1 2 ? 1.985 -0.898 -3.807 1.00 0.000 2 SER A N 4
ATOM 1819 C CA . SER A 1 2 ? 1.554 -2.064 -3.044 1.00 0.000 2 SER A CA 4
ATOM 1820 C C . SER A 1 2 ? 0.261 -2.639 -3.614 1.00 0.000 2 SER A C 4
ATOM 1821 O O . SER A 1 2 ? -0.781 -2.615 -2.961 1.00 0.000 2 SER A O 4
ATOM 1829 N N . GLU A 1 3 ? 0.338 -3.153 -4.838 1.00 0.000 3 GLU A N 4
ATOM 1830 C CA . GLU A 1 3 ? -0.826 -3.733 -5.497 1.00 0.000 3 GLU A CA 4
ATOM 1831 C C . GLU A 1 3 ? -0.442 -4.988 -6.276 1.00 0.000 3 GLU A C 4
ATOM 1832 O O . GLU A 1 3 ? 0.594 -5.026 -6.940 1.00 0.000 3 GLU A O 4
ATOM 1844 N N . PHE A 1 4 ? -1.284 -6.012 -6.188 1.00 0.000 4 PHE A N 4
ATOM 1845 C CA . PHE A 1 4 ? -1.033 -7.269 -6.883 1.00 0.000 4 PHE A CA 4
ATOM 1846 C C . PHE A 1 4 ? -2.247 -7.687 -7.708 1.00 0.000 4 PHE A C 4
ATOM 1847 O O . PHE A 1 4 ? -3.388 -7.554 -7.265 1.00 0.000 4 PHE A O 4
ATOM 1864 N N . CYS A 1 5 ? -1.992 -8.190 -8.911 1.00 0.000 5 CYS A N 4
ATOM 1865 C CA . CYS A 1 5 ? -3.062 -8.626 -9.800 1.00 0.000 5 CYS A CA 4
ATOM 1866 C C . CYS A 1 5 ? -3.305 -10.127 -9.664 1.00 0.000 5 CYS A C 4
ATOM 1867 O O . CYS A 1 5 ? -2.508 -10.940 -10.130 1.00 0.000 5 CYS A O 4
ATOM 1874 N N . GLY A 1 6 ? -4.413 -10.486 -9.022 1.00 0.000 6 GLY A N 4
ATOM 1875 C CA . GLY A 1 6 ? -4.741 -11.887 -8.836 1.00 0.000 6 GLY A CA 4
ATOM 1876 C C . GLY A 1 6 ? -6.125 -12.231 -9.350 1.00 0.000 6 GLY A C 4
ATOM 1877 O O . GLY A 1 6 ? -6.307 -12.490 -10.540 1.00 0.000 6 GLY A O 4
ATOM 1881 N N . HIS A 1 7 ? -7.104 -12.236 -8.451 1.00 0.000 7 HIS A N 4
ATOM 1882 C CA . HIS A 1 7 ? -8.479 -12.553 -8.820 1.00 0.000 7 HIS A CA 4
ATOM 1883 C C . HIS A 1 7 ? -9.429 -11.444 -8.376 1.00 0.000 7 HIS A C 4
ATOM 1884 O O . HIS A 1 7 ? -10.132 -10.851 -9.195 1.00 0.000 7 HIS A O 4
ATOM 1898 N N . ASP A 1 8 ? -9.446 -11.171 -7.076 1.00 0.000 8 ASP A N 4
ATOM 1899 C CA . ASP A 1 8 ? -10.310 -10.133 -6.524 1.00 0.000 8 ASP A CA 4
ATOM 1900 C C . ASP A 1 8 ? -9.766 -8.745 -6.847 1.00 0.000 8 ASP A C 4
ATOM 1901 O O . ASP A 1 8 ? -10.528 -7.810 -7.091 1.00 0.000 8 ASP A O 4
ATOM 1910 N N . VAL A 1 9 ? -8.443 -8.618 -6.845 1.00 0.000 9 VAL A N 4
ATOM 1911 C CA . VAL A 1 9 ? -7.796 -7.344 -7.138 1.00 0.000 9 VAL A CA 4
ATOM 1912 C C . VAL A 1 9 ? -7.788 -7.064 -8.636 1.00 0.000 9 VAL A C 4
ATOM 1913 O O . VAL A 1 9 ? -7.941 -5.921 -9.065 1.00 0.000 9 VAL A O 4
ATOM 1926 N N . GLY A 1 10 ? -7.608 -8.116 -9.429 1.00 0.000 10 GLY A N 4
ATOM 1927 C CA . GLY A 1 10 ? -7.584 -7.962 -10.872 1.00 0.000 10 GLY A CA 4
ATOM 1928 C C . GLY A 1 10 ? -7.695 -9.288 -11.598 1.00 0.000 10 GLY A C 4
ATOM 1929 O O . GLY A 1 10 ? -7.731 -10.345 -10.970 1.00 0.000 10 GLY A O 4
ATOM 1933 N N . GLU A 1 11 ? -7.751 -9.231 -12.925 1.00 0.000 11 GLU A N 4
ATOM 1934 C CA . GLU A 1 11 ? -7.861 -10.437 -13.737 1.00 0.000 11 GLU A CA 4
ATOM 1935 C C . GLU A 1 11 ? -7.017 -10.321 -15.003 1.00 0.000 11 GLU A C 4
ATOM 1936 O O . GLU A 1 11 ? -6.774 -9.222 -15.502 1.00 0.000 11 GLU A O 4
ATOM 1948 N N . CYS A 1 12 ? -6.572 -11.462 -15.517 1.00 0.000 12 CYS A N 4
ATOM 1949 C CA . CYS A 1 12 ? -5.754 -11.491 -16.723 1.00 0.000 12 CYS A CA 4
ATOM 1950 C C . CYS A 1 12 ? -6.626 -11.613 -17.969 1.00 0.000 12 CYS A C 4
ATOM 1951 O O . CYS A 1 12 ? -7.407 -12.555 -18.104 1.00 0.000 12 CYS A O 4
ATOM 1958 N N . VAL A 1 13 ? -6.488 -10.653 -18.879 1.00 0.000 13 VAL A N 4
ATOM 1959 C CA . VAL A 1 13 ? -7.261 -10.654 -20.115 1.00 0.000 13 VAL A CA 4
ATOM 1960 C C . VAL A 1 13 ? -6.406 -10.218 -21.299 1.00 0.000 13 VAL A C 4
ATOM 1961 O O . VAL A 1 13 ? -5.390 -9.539 -21.146 1.00 0.000 13 VAL A O 4
ATOM 1974 N N . PRO A 1 14 ? -6.824 -10.616 -22.509 1.00 0.000 14 PRO A N 4
ATOM 1975 C CA . PRO A 1 14 ? -6.111 -10.277 -23.744 1.00 0.000 14 PRO A CA 4
ATOM 1976 C C . PRO A 1 14 ? -6.217 -8.795 -24.087 1.00 0.000 14 PRO A C 4
ATOM 1977 O O . PRO A 1 14 ? -7.120 -8.091 -23.633 1.00 0.000 14 PRO A O 4
ATOM 1988 N N . PRO A 1 15 ? -5.274 -8.307 -24.907 1.00 0.000 15 PRO A N 4
ATOM 1989 C CA . PRO A 1 15 ? -5.241 -6.904 -25.329 1.00 0.000 15 PRO A CA 4
ATOM 1990 C C . PRO A 1 15 ? -6.384 -6.556 -26.277 1.00 0.000 15 PRO A C 4
ATOM 1991 O O . PRO A 1 15 ? -6.964 -5.473 -26.196 1.00 0.000 15 PRO A O 4
ATOM 2002 N N . LYS A 1 16 ? -6.704 -7.482 -27.175 1.00 0.000 16 LYS A N 4
ATOM 2003 C CA . LYS A 1 16 ? -7.780 -7.275 -28.138 1.00 0.000 16 LYS A CA 4
ATOM 2004 C C . LYS A 1 16 ? -9.106 -7.026 -27.427 1.00 0.000 16 LYS A C 4
ATOM 2005 O O . LYS A 1 16 ? -9.958 -6.288 -27.922 1.00 0.000 16 LYS A O 4
ATOM 2024 N N . LEU A 1 17 ? -9.274 -7.646 -26.264 1.00 0.000 17 LEU A N 4
ATOM 2025 C CA . LEU A 1 17 ? -10.497 -7.491 -25.483 1.00 0.000 17 LEU A CA 4
ATOM 2026 C C . LEU A 1 17 ? -10.321 -6.429 -24.403 1.00 0.000 17 LEU A C 4
ATOM 2027 O O . LEU A 1 17 ? -9.765 -6.697 -23.338 1.00 0.000 17 LEU A O 4
ATOM 2043 N N . VAL A 1 18 ? -10.801 -5.221 -24.683 1.00 0.000 18 VAL A N 4
ATOM 2044 C CA . VAL A 1 18 ? -10.701 -4.119 -23.734 1.00 0.000 18 VAL A CA 4
ATOM 2045 C C . VAL A 1 18 ? -11.547 -4.383 -22.493 1.00 0.000 18 VAL A C 4
ATOM 2046 O O . VAL A 1 18 ? -12.581 -5.048 -22.564 1.00 0.000 18 VAL A O 4
ATOM 2059 N N . CYS A 1 19 ? -11.101 -3.858 -21.357 1.00 0.000 19 CYS A N 4
ATOM 2060 C CA . CYS A 1 19 ? -11.817 -4.036 -20.099 1.00 0.000 19 CYS A CA 4
ATOM 2061 C C . CYS A 1 19 ? -13.270 -3.591 -20.233 1.00 0.000 19 CYS A C 4
ATOM 2062 O O . CYS A 1 19 ? -13.558 -2.399 -20.346 1.00 0.000 19 CYS A O 4
ATOM 2069 N N . ARG A 1 20 ? -14.183 -4.557 -20.217 1.00 0.000 20 ARG A N 4
ATOM 2070 C CA . ARG A 1 20 ? -15.606 -4.266 -20.337 1.00 0.000 20 ARG A CA 4
ATOM 2071 C C . ARG A 1 20 ? -16.105 -3.484 -19.125 1.00 0.000 20 ARG A C 4
ATOM 2072 O O . ARG A 1 20 ? -16.599 -2.363 -19.240 1.00 0.000 20 ARG A O 4
ATOM 2093 N N . PRO A 1 21 ? -15.974 -4.089 -17.936 1.00 0.000 21 PRO A N 4
ATOM 2094 C CA . PRO A 1 21 ? -16.405 -3.469 -16.680 1.00 0.000 21 PRO A CA 4
ATOM 2095 C C . PRO A 1 21 ? -15.526 -2.286 -16.286 1.00 0.000 21 PRO A C 4
ATOM 2096 O O . PRO A 1 21 ? -14.450 -2.069 -16.843 1.00 0.000 21 PRO A O 4
ATOM 2107 N N . PRO A 1 22 ? -15.993 -1.503 -15.302 1.00 0.000 22 PRO A N 4
ATOM 2108 C CA . PRO A 1 22 ? -15.263 -0.330 -14.810 1.00 0.000 22 PRO A CA 4
ATOM 2109 C C . PRO A 1 22 ? -14.003 -0.712 -14.042 1.00 0.000 22 PRO A C 4
ATOM 2110 O O . PRO A 1 22 ? -13.908 -0.491 -12.834 1.00 0.000 22 PRO A O 4
ATOM 2121 N N . THR A 1 23 ? -13.034 -1.285 -14.750 1.00 0.000 23 THR A N 4
ATOM 2122 C CA . THR A 1 23 ? -11.779 -1.698 -14.134 1.00 0.000 23 THR A CA 4
ATOM 2123 C C . THR A 1 23 ? -10.623 -0.821 -14.601 1.00 0.000 23 THR A C 4
ATOM 2124 O O . THR A 1 23 ? -10.572 -0.410 -15.761 1.00 0.000 23 THR A O 4
ATOM 2135 N N . HIS A 1 24 ? -9.696 -0.538 -13.692 1.00 0.000 24 HIS A N 4
ATOM 2136 C CA . HIS A 1 24 ? -8.539 0.290 -14.012 1.00 0.000 24 HIS A CA 4
ATOM 2137 C C . HIS A 1 24 ? -7.372 -0.569 -14.490 1.00 0.000 24 HIS A C 4
ATOM 2138 O O . HIS A 1 24 ? -6.867 -1.413 -13.750 1.00 0.000 24 HIS A O 4
ATOM 2152 N N . GLU A 1 25 ? -6.950 -0.349 -15.731 1.00 0.000 25 GLU A N 4
ATOM 2153 C CA . GLU A 1 25 ? -5.844 -1.105 -16.307 1.00 0.000 25 GLU A CA 4
ATOM 2154 C C . GLU A 1 25 ? -4.591 -0.976 -15.446 1.00 0.000 25 GLU A C 4
ATOM 2155 O O . GLU A 1 25 ? -3.985 0.093 -15.367 1.00 0.000 25 GLU A O 4
ATOM 2167 N N . CYS A 1 26 ? -4.209 -2.073 -14.801 1.00 0.000 26 CYS A N 4
ATOM 2168 C CA . CYS A 1 26 ? -3.029 -2.085 -13.944 1.00 0.000 26 CYS A CA 4
ATOM 2169 C C . CYS A 1 26 ? -2.147 -3.292 -14.250 1.00 0.000 26 CYS A C 4
ATOM 2170 O O . CYS A 1 26 ? -2.644 -4.376 -14.561 1.00 0.000 26 CYS A O 4
ATOM 2177 N N . LEU A 1 27 ? -0.836 -3.098 -14.159 1.00 0.000 27 LEU A N 4
ATOM 2178 C CA . LEU A 1 27 ? 0.116 -4.170 -14.426 1.00 0.000 27 LEU A CA 4
ATOM 2179 C C . LEU A 1 27 ? 0.947 -4.481 -13.185 1.00 0.000 27 LEU A C 4
ATOM 2180 O O . LEU A 1 27 ? 1.769 -3.671 -12.756 1.00 0.000 27 LEU A O 4
ATOM 2196 N N . HIS A 1 28 ? 0.729 -5.662 -12.614 1.00 0.000 28 HIS A N 4
ATOM 2197 C CA . HIS A 1 28 ? 1.460 -6.082 -11.423 1.00 0.000 28 HIS A CA 4
ATOM 2198 C C . HIS A 1 28 ? 1.848 -7.554 -11.515 1.00 0.000 28 HIS A C 4
ATOM 2199 O O . HIS A 1 28 ? 2.971 -7.933 -11.181 1.00 0.000 28 HIS A O 4
ATOM 2213 N N . PHE A 1 29 ? 0.911 -8.380 -11.970 1.00 0.000 29 PHE A N 4
ATOM 2214 C CA . PHE A 1 29 ? 1.155 -9.812 -12.104 1.00 0.000 29 PHE A CA 4
ATOM 2215 C C . PHE A 1 29 ? 1.596 -10.158 -13.523 1.00 0.000 29 PHE A C 4
ATOM 2216 O O . PHE A 1 29 ? 1.043 -9.670 -14.508 1.00 0.000 29 PHE A O 4
ATOM 2233 N N . PRO A 1 30 ? 2.618 -11.021 -13.630 1.00 0.000 30 PRO A N 4
ATOM 2234 C CA . PRO A 1 30 ? 3.157 -11.452 -14.923 1.00 0.000 30 PRO A CA 4
ATOM 2235 C C . PRO A 1 30 ? 2.189 -12.352 -15.684 1.00 0.000 30 PRO A C 4
ATOM 2236 O O . PRO A 1 30 ? 2.362 -13.570 -15.728 1.00 0.000 30 PRO A O 4
ATOM 2247 N N . CYS A 1 31 ? 1.170 -11.744 -16.283 1.00 0.000 31 CYS A N 4
ATOM 2248 C CA . CYS A 1 31 ? 0.174 -12.490 -17.042 1.00 0.000 31 CYS A CA 4
ATOM 2249 C C . CYS A 1 31 ? 0.842 -13.398 -18.071 1.00 0.000 31 CYS A C 4
ATOM 2250 O O . CYS A 1 31 ? 1.994 -13.198 -18.457 1.00 0.000 31 CYS A O 4
ATOM 2257 N N . PRO A 1 32 ? 0.103 -14.420 -18.527 1.00 0.000 32 PRO A N 4
ATOM 2258 C CA . PRO A 1 32 ? 0.602 -15.378 -19.518 1.00 0.000 32 PRO A CA 4
ATOM 2259 C C . PRO A 1 32 ? 0.765 -14.752 -20.899 1.00 0.000 32 PRO A C 4
ATOM 2260 O O . PRO A 1 32 ? -0.204 -14.291 -21.500 1.00 0.000 32 PRO A O 4
ATOM 2271 N N . GLY A 1 33 ? 1.998 -14.740 -21.396 1.00 0.000 33 GLY A N 4
ATOM 2272 C CA . GLY A 1 33 ? 2.265 -14.169 -22.703 1.00 0.000 33 GLY A CA 4
ATOM 2273 C C . GLY A 1 33 ? 1.877 -12.706 -22.787 1.00 0.000 33 GLY A C 4
ATOM 2274 O O . GLY A 1 33 ? 1.845 -12.006 -21.774 1.00 0.000 33 GLY A O 4
ATOM 2278 N N . TYR A 1 34 ? 1.581 -12.242 -23.996 1.00 0.000 34 TYR A N 4
ATOM 2279 C CA . TYR A 1 34 ? 1.197 -10.852 -24.208 1.00 0.000 34 TYR A CA 4
ATOM 2280 C C . TYR A 1 34 ? -0.232 -10.603 -23.735 1.00 0.000 34 TYR A C 4
ATOM 2281 O O . TYR A 1 34 ? -1.142 -10.412 -24.543 1.00 0.000 34 TYR A O 4
ATOM 2299 N N . LEU A 1 35 ? -0.421 -10.606 -22.420 1.00 0.000 35 LEU A N 4
ATOM 2300 C CA . LEU A 1 35 ? -1.739 -10.380 -21.837 1.00 0.000 35 LEU A CA 4
ATOM 2301 C C . LEU A 1 35 ? -1.714 -9.193 -20.879 1.00 0.000 35 LEU A C 4
ATOM 2302 O O . LEU A 1 35 ? -0.682 -8.882 -20.285 1.00 0.000 35 LEU A O 4
ATOM 2318 N N . LYS A 1 36 ? -2.859 -8.535 -20.731 1.00 0.000 36 LYS A N 4
ATOM 2319 C CA . LYS A 1 36 ? -2.971 -7.385 -19.842 1.00 0.000 36 LYS A CA 4
ATOM 2320 C C . LYS A 1 36 ? -3.811 -7.725 -18.615 1.00 0.000 36 LYS A C 4
ATOM 2321 O O . LYS A 1 36 ? -4.573 -8.692 -18.620 1.00 0.000 36 LYS A O 4
ATOM 2340 N N . CYS A 1 37 ? -3.667 -6.924 -17.565 1.00 0.000 37 CYS A N 4
ATOM 2341 C CA . CYS A 1 37 ? -4.412 -7.139 -16.330 1.00 0.000 37 CYS A CA 4
ATOM 2342 C C . CYS A 1 37 ? -5.207 -5.892 -15.951 1.00 0.000 37 CYS A C 4
ATOM 2343 O O . CYS A 1 37 ? -4.718 -4.769 -16.076 1.00 0.000 37 CYS A O 4
ATOM 2350 N N . CYS A 1 38 ? -6.434 -6.099 -15.486 1.00 0.000 38 CYS A N 4
ATOM 2351 C CA . CYS A 1 38 ? -7.298 -4.994 -15.088 1.00 0.000 38 CYS A CA 4
ATOM 2352 C C . CYS A 1 38 ? -7.645 -5.082 -13.604 1.00 0.000 38 CYS A C 4
ATOM 2353 O O . CYS A 1 38 ? -7.984 -6.152 -13.097 1.00 0.000 38 CYS A O 4
ATOM 2360 N N . CYS A 1 39 ? -7.557 -3.950 -12.914 1.00 0.000 39 CYS A N 4
ATOM 2361 C CA . CYS A 1 39 ? -7.861 -3.898 -11.489 1.00 0.000 39 CYS A CA 4
ATOM 2362 C C . CYS A 1 39 ? -9.357 -3.703 -11.258 1.00 0.000 39 CYS A C 4
ATOM 2363 O O . CYS A 1 39 ? -10.000 -2.900 -11.934 1.00 0.000 39 CYS A O 4
ATOM 2370 N N . TYR A 1 40 ? -9.903 -4.443 -10.300 1.00 0.000 40 TYR A N 4
ATOM 2371 C CA . TYR A 1 40 ? -11.323 -4.354 -9.981 1.00 0.000 40 TYR A CA 4
ATOM 2372 C C . TYR A 1 40 ? -11.590 -3.219 -8.997 1.00 0.000 40 TYR A C 4
ATOM 2373 O O . TYR A 1 40 ? -10.701 -2.766 -8.276 1.00 0.000 40 TYR A O 4
ATOM 2391 N N . PRO A 1 41 ? -12.846 -2.749 -8.964 1.00 0.000 41 PRO A N 4
ATOM 2392 C CA . PRO A 1 41 ? -13.262 -1.663 -8.072 1.00 0.000 41 PRO A CA 4
ATOM 2393 C C . PRO A 1 41 ? -13.279 -2.089 -6.609 1.00 0.000 41 PRO A C 4
ATOM 2394 O O . PRO A 1 41 ? -13.377 -1.254 -5.710 1.00 0.000 41 PRO A O 4
ATOM 2419 N N . SER A 1 2 ? 2.512 -1.833 -2.703 1.00 0.000 2 SER A N 5
ATOM 2420 C CA . SER A 1 2 ? 1.608 -1.541 -3.809 1.00 0.000 2 SER A CA 5
ATOM 2421 C C . SER A 1 2 ? 0.642 -2.699 -4.042 1.00 0.000 2 SER A C 5
ATOM 2422 O O . SER A 1 2 ? 0.840 -3.799 -3.527 1.00 0.000 2 SER A O 5
ATOM 2430 N N . GLU A 1 3 ? -0.404 -2.441 -4.821 1.00 0.000 3 GLU A N 5
ATOM 2431 C CA . GLU A 1 3 ? -1.402 -3.461 -5.121 1.00 0.000 3 GLU A CA 5
ATOM 2432 C C . GLU A 1 3 ? -0.815 -4.549 -6.016 1.00 0.000 3 GLU A C 5
ATOM 2433 O O . GLU A 1 3 ? 0.172 -4.326 -6.717 1.00 0.000 3 GLU A O 5
ATOM 2445 N N . PHE A 1 4 ? -1.428 -5.728 -5.985 1.00 0.000 4 PHE A N 5
ATOM 2446 C CA . PHE A 1 4 ? -0.967 -6.852 -6.791 1.00 0.000 4 PHE A CA 5
ATOM 2447 C C . PHE A 1 4 ? -2.045 -7.294 -7.776 1.00 0.000 4 PHE A C 5
ATOM 2448 O O . PHE A 1 4 ? -3.239 -7.204 -7.488 1.00 0.000 4 PHE A O 5
ATOM 2465 N N . CYS A 1 5 ? -1.615 -7.772 -8.939 1.00 0.000 5 CYS A N 5
ATOM 2466 C CA . CYS A 1 5 ? -2.542 -8.228 -9.968 1.00 0.000 5 CYS A CA 5
ATOM 2467 C C . CYS A 1 5 ? -2.750 -9.737 -9.883 1.00 0.000 5 CYS A C 5
ATOM 2468 O O . CYS A 1 5 ? -1.858 -10.517 -10.214 1.00 0.000 5 CYS A O 5
ATOM 2475 N N . GLY A 1 6 ? -3.935 -10.141 -9.435 1.00 0.000 6 GLY A N 5
ATOM 2476 C CA . GLY A 1 6 ? -4.240 -11.555 -9.315 1.00 0.000 6 GLY A CA 5
ATOM 2477 C C . GLY A 1 6 ? -5.603 -11.904 -9.878 1.00 0.000 6 GLY A C 5
ATOM 2478 O O . GLY A 1 6 ? -5.910 -11.581 -11.026 1.00 0.000 6 GLY A O 5
ATOM 2482 N N . HIS A 1 7 ? -6.423 -12.568 -9.070 1.00 0.000 7 HIS A N 5
ATOM 2483 C CA . HIS A 1 7 ? -7.761 -12.963 -9.495 1.00 0.000 7 HIS A CA 5
ATOM 2484 C C . HIS A 1 7 ? -8.827 -12.230 -8.686 1.00 0.000 7 HIS A C 5
ATOM 2485 O O . HIS A 1 7 ? -9.844 -11.799 -9.228 1.00 0.000 7 HIS A O 5
ATOM 2499 N N . ASP A 1 8 ? -8.587 -12.094 -7.386 1.00 0.000 8 ASP A N 5
ATOM 2500 C CA . ASP A 1 8 ? -9.525 -11.413 -6.502 1.00 0.000 8 ASP A CA 5
ATOM 2501 C C . ASP A 1 8 ? -9.458 -9.902 -6.699 1.00 0.000 8 ASP A C 5
ATOM 2502 O O . ASP A 1 8 ? -10.409 -9.284 -7.179 1.00 0.000 8 ASP A O 5
ATOM 2511 N N . VAL A 1 9 ? -8.328 -9.311 -6.323 1.00 0.000 9 VAL A N 5
ATOM 2512 C CA . VAL A 1 9 ? -8.136 -7.872 -6.458 1.00 0.000 9 VAL A CA 5
ATOM 2513 C C . VAL A 1 9 ? -8.347 -7.422 -7.899 1.00 0.000 9 VAL A C 5
ATOM 2514 O O . VAL A 1 9 ? -8.896 -6.351 -8.152 1.00 0.000 9 VAL A O 5
ATOM 2527 N N . GLY A 1 10 ? -7.906 -8.249 -8.842 1.00 0.000 10 GLY A N 5
ATOM 2528 C CA . GLY A 1 10 ? -8.056 -7.919 -10.248 1.00 0.000 10 GLY A CA 5
ATOM 2529 C C . GLY A 1 10 ? -8.196 -9.151 -11.121 1.00 0.000 10 GLY A C 5
ATOM 2530 O O . GLY A 1 10 ? -8.244 -10.273 -10.618 1.00 0.000 10 GLY A O 5
ATOM 2534 N N . GLU A 1 11 ? -8.264 -8.940 -12.431 1.00 0.000 11 GLU A N 5
ATOM 2535 C CA . GLU A 1 11 ? -8.402 -10.043 -13.375 1.00 0.000 11 GLU A CA 5
ATOM 2536 C C . GLU A 1 11 ? -7.618 -9.767 -14.654 1.00 0.000 11 GLU A C 5
ATOM 2537 O O . GLU A 1 11 ? -7.437 -8.614 -15.049 1.00 0.000 11 GLU A O 5
ATOM 2549 N N . CYS A 1 12 ? -7.153 -10.832 -15.298 1.00 0.000 12 CYS A N 5
ATOM 2550 C CA . CYS A 1 12 ? -6.387 -10.706 -16.532 1.00 0.000 12 CYS A CA 5
ATOM 2551 C C . CYS A 1 12 ? -7.256 -11.019 -17.747 1.00 0.000 12 CYS A C 5
ATOM 2552 O O . CYS A 1 12 ? -8.176 -11.833 -17.672 1.00 0.000 12 CYS A O 5
ATOM 2559 N N . VAL A 1 13 ? -6.958 -10.366 -18.865 1.00 0.000 13 VAL A N 5
ATOM 2560 C CA . VAL A 1 13 ? -7.710 -10.574 -20.097 1.00 0.000 13 VAL A CA 5
ATOM 2561 C C . VAL A 1 13 ? -6.831 -10.353 -21.322 1.00 0.000 13 VAL A C 5
ATOM 2562 O O . VAL A 1 13 ? -5.795 -9.691 -21.262 1.00 0.000 13 VAL A O 5
ATOM 2575 N N . PRO A 1 14 ? -7.252 -10.919 -22.463 1.00 0.000 14 PRO A N 5
ATOM 2576 C CA . PRO A 1 14 ? -6.518 -10.797 -23.726 1.00 0.000 14 PRO A CA 5
ATOM 2577 C C . PRO A 1 14 ? -6.572 -9.383 -24.293 1.00 0.000 14 PRO A C 5
ATOM 2578 O O . PRO A 1 14 ? -7.416 -8.569 -23.917 1.00 0.000 14 PRO A O 5
ATOM 2589 N N . PRO A 1 15 ? -5.652 -9.081 -25.221 1.00 0.000 15 PRO A N 5
ATOM 2590 C CA . PRO A 1 15 ? -5.575 -7.764 -25.861 1.00 0.000 15 PRO A CA 5
ATOM 2591 C C . PRO A 1 15 ? -6.749 -7.506 -26.800 1.00 0.000 15 PRO A C 5
ATOM 2592 O O . PRO A 1 15 ? -7.254 -6.387 -26.886 1.00 0.000 15 PRO A O 5
ATOM 2603 N N . LYS A 1 16 ? -7.180 -8.549 -27.501 1.00 0.000 16 LYS A N 5
ATOM 2604 C CA . LYS A 1 16 ? -8.295 -8.437 -28.433 1.00 0.000 16 LYS A CA 5
ATOM 2605 C C . LYS A 1 16 ? -9.580 -8.060 -27.701 1.00 0.000 16 LYS A C 5
ATOM 2606 O O . LYS A 1 16 ? -10.439 -7.368 -28.250 1.00 0.000 16 LYS A O 5
ATOM 2625 N N . LEU A 1 17 ? -9.704 -8.517 -26.460 1.00 0.000 17 LEU A N 5
ATOM 2626 C CA . LEU A 1 17 ? -10.883 -8.226 -25.652 1.00 0.000 17 LEU A CA 5
ATOM 2627 C C . LEU A 1 17 ? -10.597 -7.110 -24.653 1.00 0.000 17 LEU A C 5
ATOM 2628 O O . LEU A 1 17 ? -9.846 -7.298 -23.695 1.00 0.000 17 LEU A O 5
ATOM 2644 N N . VAL A 1 18 ? -11.201 -5.948 -24.881 1.00 0.000 18 VAL A N 5
ATOM 2645 C CA . VAL A 1 18 ? -11.013 -4.803 -23.999 1.00 0.000 18 VAL A CA 5
ATOM 2646 C C . VAL A 1 18 ? -11.823 -4.959 -22.716 1.00 0.000 18 VAL A C 5
ATOM 2647 O O . VAL A 1 18 ? -12.887 -5.578 -22.712 1.00 0.000 18 VAL A O 5
ATOM 2660 N N . CYS A 1 19 ? -11.311 -4.392 -21.629 1.00 0.000 19 CYS A N 5
ATOM 2661 C CA . CYS A 1 19 ? -11.985 -4.467 -20.338 1.00 0.000 19 CYS A CA 5
ATOM 2662 C C . CYS A 1 19 ? -13.398 -3.896 -20.428 1.00 0.000 19 CYS A C 5
ATOM 2663 O O . CYS A 1 19 ? -13.581 -2.687 -20.574 1.00 0.000 19 CYS A O 5
ATOM 2670 N N . ARG A 1 20 ? -14.392 -4.774 -20.340 1.00 0.000 20 ARG A N 5
ATOM 2671 C CA . ARG A 1 20 ? -15.787 -4.357 -20.413 1.00 0.000 20 ARG A CA 5
ATOM 2672 C C . ARG A 1 20 ? -16.122 -3.380 -19.290 1.00 0.000 20 ARG A C 5
ATOM 2673 O O . ARG A 1 20 ? -16.516 -2.238 -19.525 1.00 0.000 20 ARG A O 5
ATOM 2694 N N . PRO A 1 21 ? -15.963 -3.839 -18.039 1.00 0.000 21 PRO A N 5
ATOM 2695 C CA . PRO A 1 21 ? -16.243 -3.022 -16.855 1.00 0.000 21 PRO A CA 5
ATOM 2696 C C . PRO A 1 21 ? -15.231 -1.896 -16.675 1.00 0.000 21 PRO A C 5
ATOM 2697 O O . PRO A 1 21 ? -14.137 -1.916 -17.239 1.00 0.000 21 PRO A O 5
ATOM 2708 N N . PRO A 1 22 ? -15.602 -0.888 -15.871 1.00 0.000 22 PRO A N 5
ATOM 2709 C CA . PRO A 1 22 ? -14.739 0.265 -15.598 1.00 0.000 22 PRO A CA 5
ATOM 2710 C C . PRO A 1 22 ? -13.532 -0.103 -14.742 1.00 0.000 22 PRO A C 5
ATOM 2711 O O . PRO A 1 22 ? -13.420 0.322 -13.592 1.00 0.000 22 PRO A O 5
ATOM 2722 N N . THR A 1 23 ? -12.630 -0.898 -15.310 1.00 0.000 23 THR A N 5
ATOM 2723 C CA . THR A 1 23 ? -11.431 -1.324 -14.599 1.00 0.000 23 THR A CA 5
ATOM 2724 C C . THR A 1 23 ? -10.218 -0.509 -15.029 1.00 0.000 23 THR A C 5
ATOM 2725 O O . THR A 1 23 ? -10.127 -0.068 -16.176 1.00 0.000 23 THR A O 5
ATOM 2736 N N . HIS A 1 24 ? -9.285 -0.311 -14.103 1.00 0.000 24 HIS A N 5
ATOM 2737 C CA . HIS A 1 24 ? -8.074 0.452 -14.388 1.00 0.000 24 HIS A CA 5
ATOM 2738 C C . HIS A 1 24 ? -6.912 -0.479 -14.720 1.00 0.000 24 HIS A C 5
ATOM 2739 O O . HIS A 1 24 ? -6.492 -1.283 -13.889 1.00 0.000 24 HIS A O 5
ATOM 2753 N N . GLU A 1 25 ? -6.398 -0.363 -15.940 1.00 0.000 25 GLU A N 5
ATOM 2754 C CA . GLU A 1 25 ? -5.285 -1.196 -16.382 1.00 0.000 25 GLU A CA 5
ATOM 2755 C C . GLU A 1 25 ? -4.087 -1.043 -15.448 1.00 0.000 25 GLU A C 5
ATOM 2756 O O . GLU A 1 25 ? -3.469 0.020 -15.381 1.00 0.000 25 GLU A O 5
ATOM 2768 N N . CYS A 1 26 ? -3.766 -2.113 -14.728 1.00 0.000 26 CYS A N 5
ATOM 2769 C CA . CYS A 1 26 ? -2.644 -2.100 -13.797 1.00 0.000 26 CYS A CA 5
ATOM 2770 C C . CYS A 1 26 ? -1.720 -3.289 -14.042 1.00 0.000 26 CYS A C 5
ATOM 2771 O O . CYS A 1 26 ? -2.090 -4.438 -13.796 1.00 0.000 26 CYS A O 5
ATOM 2778 N N . LEU A 1 27 ? -0.517 -3.005 -14.528 1.00 0.000 27 LEU A N 5
ATOM 2779 C CA . LEU A 1 27 ? 0.462 -4.051 -14.806 1.00 0.000 27 LEU A CA 5
ATOM 2780 C C . LEU A 1 27 ? 1.402 -4.246 -13.621 1.00 0.000 27 LEU A C 5
ATOM 2781 O O . LEU A 1 27 ? 2.232 -3.386 -13.325 1.00 0.000 27 LEU A O 5
ATOM 2797 N N . HIS A 1 28 ? 1.268 -5.384 -12.947 1.00 0.000 28 HIS A N 5
ATOM 2798 C CA . HIS A 1 28 ? 2.107 -5.694 -11.795 1.00 0.000 28 HIS A CA 5
ATOM 2799 C C . HIS A 1 28 ? 2.524 -7.162 -11.806 1.00 0.000 28 HIS A C 5
ATOM 2800 O O . HIS A 1 28 ? 3.674 -7.493 -11.518 1.00 0.000 28 HIS A O 5
ATOM 2814 N N . PHE A 1 29 ? 1.581 -8.037 -12.139 1.00 0.000 29 PHE A N 5
ATOM 2815 C CA . PHE A 1 29 ? 1.849 -9.469 -12.185 1.00 0.000 29 PHE A CA 5
ATOM 2816 C C . PHE A 1 29 ? 2.155 -9.920 -13.610 1.00 0.000 29 PHE A C 5
ATOM 2817 O O . PHE A 1 29 ? 1.484 -9.535 -14.568 1.00 0.000 29 PHE A O 5
ATOM 2834 N N . PRO A 1 30 ? 3.194 -10.756 -13.756 1.00 0.000 30 PRO A N 5
ATOM 2835 C CA . PRO A 1 30 ? 3.613 -11.277 -15.060 1.00 0.000 30 PRO A CA 5
ATOM 2836 C C . PRO A 1 30 ? 2.609 -12.268 -15.638 1.00 0.000 30 PRO A C 5
ATOM 2837 O O . PRO A 1 30 ? 2.758 -13.481 -15.484 1.00 0.000 30 PRO A O 5
ATOM 2848 N N . CYS A 1 31 ? 1.586 -11.745 -16.306 1.00 0.000 31 CYS A N 5
ATOM 2849 C CA . CYS A 1 31 ? 0.556 -12.583 -16.908 1.00 0.000 31 CYS A CA 5
ATOM 2850 C C . CYS A 1 31 ? 1.117 -13.371 -18.089 1.00 0.000 31 CYS A C 5
ATOM 2851 O O . CYS A 1 31 ? 2.157 -13.032 -18.654 1.00 0.000 31 CYS A O 5
ATOM 2858 N N . PRO A 1 32 ? 0.413 -14.446 -18.470 1.00 0.000 32 PRO A N 5
ATOM 2859 C CA . PRO A 1 32 ? 0.821 -15.304 -19.587 1.00 0.000 32 PRO A CA 5
ATOM 2860 C C . PRO A 1 32 ? 0.675 -14.608 -20.936 1.00 0.000 32 PRO A C 5
ATOM 2861 O O . PRO A 1 32 ? -0.403 -14.128 -21.284 1.00 0.000 32 PRO A O 5
ATOM 2872 N N . GLY A 1 33 ? 1.767 -14.556 -21.692 1.00 0.000 33 GLY A N 5
ATOM 2873 C CA . GLY A 1 33 ? 1.738 -13.916 -22.995 1.00 0.000 33 GLY A CA 5
ATOM 2874 C C . GLY A 1 33 ? 1.391 -12.443 -22.910 1.00 0.000 33 GLY A C 5
ATOM 2875 O O . GLY A 1 33 ? 1.482 -11.837 -21.842 1.00 0.000 33 GLY A O 5
ATOM 2879 N N . TYR A 1 34 ? 0.994 -11.865 -24.038 1.00 0.000 34 TYR A N 5
ATOM 2880 C CA . TYR A 1 34 ? 0.636 -10.453 -24.087 1.00 0.000 34 TYR A CA 5
ATOM 2881 C C . TYR A 1 34 ? -0.754 -10.222 -23.501 1.00 0.000 34 TYR A C 5
ATOM 2882 O O . TYR A 1 34 ? -1.661 -9.752 -24.189 1.00 0.000 34 TYR A O 5
ATOM 2900 N N . LEU A 1 35 ? -0.913 -10.555 -22.225 1.00 0.000 35 LEU A N 5
ATOM 2901 C CA . LEU A 1 35 ? -2.191 -10.384 -21.543 1.00 0.000 35 LEU A CA 5
ATOM 2902 C C . LEU A 1 35 ? -2.239 -9.051 -20.802 1.00 0.000 35 LEU A C 5
ATOM 2903 O O . LEU A 1 35 ? -1.227 -8.581 -20.282 1.00 0.000 35 LEU A O 5
ATOM 2919 N N . LYS A 1 36 ? -3.421 -8.448 -20.757 1.00 0.000 36 LYS A N 5
ATOM 2920 C CA . LYS A 1 36 ? -3.604 -7.171 -20.077 1.00 0.000 36 LYS A CA 5
ATOM 2921 C C . LYS A 1 36 ? -4.291 -7.365 -18.730 1.00 0.000 36 LYS A C 5
ATOM 2922 O O . LYS A 1 36 ? -5.249 -8.130 -18.615 1.00 0.000 36 LYS A O 5
ATOM 2941 N N . CYS A 1 37 ? -3.798 -6.667 -17.712 1.00 0.000 37 CYS A N 5
ATOM 2942 C CA . CYS A 1 37 ? -4.365 -6.762 -16.373 1.00 0.000 37 CYS A CA 5
ATOM 2943 C C . CYS A 1 37 ? -5.249 -5.555 -16.070 1.00 0.000 37 CYS A C 5
ATOM 2944 O O . CYS A 1 37 ? -4.879 -4.414 -16.348 1.00 0.000 37 CYS A O 5
ATOM 2951 N N . CYS A 1 38 ? -6.420 -5.815 -15.498 1.00 0.000 38 CYS A N 5
ATOM 2952 C CA . CYS A 1 38 ? -7.358 -4.753 -15.156 1.00 0.000 38 CYS A CA 5
ATOM 2953 C C . CYS A 1 38 ? -7.712 -4.796 -13.673 1.00 0.000 38 CYS A C 5
ATOM 2954 O O . CYS A 1 38 ? -8.115 -5.835 -13.149 1.00 0.000 38 CYS A O 5
ATOM 2961 N N . CYS A 1 39 ? -7.560 -3.660 -13.001 1.00 0.000 39 CYS A N 5
ATOM 2962 C CA . CYS A 1 39 ? -7.863 -3.566 -11.578 1.00 0.000 39 CYS A CA 5
ATOM 2963 C C . CYS A 1 39 ? -9.353 -3.323 -11.354 1.00 0.000 39 CYS A C 5
ATOM 2964 O O . CYS A 1 39 ? -9.933 -2.394 -11.917 1.00 0.000 39 CYS A O 5
ATOM 2971 N N . TYR A 1 40 ? -9.967 -4.164 -10.529 1.00 0.000 40 TYR A N 5
ATOM 2972 C CA . TYR A 1 40 ? -11.389 -4.042 -10.232 1.00 0.000 40 TYR A CA 5
ATOM 2973 C C . TYR A 1 40 ? -11.658 -2.837 -9.336 1.00 0.000 40 TYR A C 5
ATOM 2974 O O . TYR A 1 40 ? -10.768 -2.326 -8.656 1.00 0.000 40 TYR A O 5
ATOM 2992 N N . PRO A 1 41 ? -12.915 -2.372 -9.334 1.00 0.000 41 PRO A N 5
ATOM 2993 C CA . PRO A 1 41 ? -13.333 -1.222 -8.525 1.00 0.000 41 PRO A CA 5
ATOM 2994 C C . PRO A 1 41 ? -13.342 -1.536 -7.033 1.00 0.000 41 PRO A C 5
ATOM 2995 O O . PRO A 1 41 ? -12.957 -0.704 -6.212 1.00 0.000 41 PRO A O 5
ATOM 3020 N N . SER A 1 2 ? 0.195 -1.954 -1.942 1.00 0.000 2 SER A N 6
ATOM 3021 C CA . SER A 1 2 ? 0.710 -2.582 -3.153 1.00 0.000 2 SER A CA 6
ATOM 3022 C C . SER A 1 2 ? -0.371 -3.414 -3.836 1.00 0.000 2 SER A C 6
ATOM 3023 O O . SER A 1 2 ? -1.009 -4.257 -3.208 1.00 0.000 2 SER A O 6
ATOM 3031 N N . GLU A 1 3 ? -0.570 -3.169 -5.128 1.00 0.000 3 GLU A N 6
ATOM 3032 C CA . GLU A 1 3 ? -1.575 -3.894 -5.896 1.00 0.000 3 GLU A CA 6
ATOM 3033 C C . GLU A 1 3 ? -1.016 -5.219 -6.408 1.00 0.000 3 GLU A C 6
ATOM 3034 O O . GLU A 1 3 ? 0.152 -5.307 -6.787 1.00 0.000 3 GLU A O 6
ATOM 3046 N N . PHE A 1 4 ? -1.859 -6.246 -6.416 1.00 0.000 4 PHE A N 6
ATOM 3047 C CA . PHE A 1 4 ? -1.450 -7.567 -6.879 1.00 0.000 4 PHE A CA 6
ATOM 3048 C C . PHE A 1 4 ? -2.497 -8.163 -7.816 1.00 0.000 4 PHE A C 6
ATOM 3049 O O . PHE A 1 4 ? -3.675 -8.258 -7.469 1.00 0.000 4 PHE A O 6
ATOM 3066 N N . CYS A 1 5 ? -2.059 -8.562 -9.005 1.00 0.000 5 CYS A N 6
ATOM 3067 C CA . CYS A 1 5 ? -2.956 -9.148 -9.994 1.00 0.000 5 CYS A CA 6
ATOM 3068 C C . CYS A 1 5 ? -3.294 -10.592 -9.634 1.00 0.000 5 CYS A C 6
ATOM 3069 O O . CYS A 1 5 ? -2.462 -11.488 -9.770 1.00 0.000 5 CYS A O 6
ATOM 3076 N N . GLY A 1 6 ? -4.522 -10.809 -9.173 1.00 0.000 6 GLY A N 6
ATOM 3077 C CA . GLY A 1 6 ? -4.949 -12.145 -8.801 1.00 0.000 6 GLY A CA 6
ATOM 3078 C C . GLY A 1 6 ? -6.324 -12.486 -9.341 1.00 0.000 6 GLY A C 6
ATOM 3079 O O . GLY A 1 6 ? -6.449 -13.227 -10.317 1.00 0.000 6 GLY A O 6
ATOM 3083 N N . HIS A 1 7 ? -7.359 -11.946 -8.706 1.00 0.000 7 HIS A N 6
ATOM 3084 C CA . HIS A 1 7 ? -8.732 -12.198 -9.129 1.00 0.000 7 HIS A CA 6
ATOM 3085 C C . HIS A 1 7 ? -9.645 -11.044 -8.727 1.00 0.000 7 HIS A C 6
ATOM 3086 O O . HIS A 1 7 ? -10.380 -10.504 -9.554 1.00 0.000 7 HIS A O 6
ATOM 3100 N N . ASP A 1 8 ? -9.594 -10.671 -7.453 1.00 0.000 8 ASP A N 6
ATOM 3101 C CA . ASP A 1 8 ? -10.416 -9.581 -6.942 1.00 0.000 8 ASP A CA 6
ATOM 3102 C C . ASP A 1 8 ? -9.707 -8.240 -7.112 1.00 0.000 8 ASP A C 6
ATOM 3103 O O . ASP A 1 8 ? -10.342 -7.222 -7.387 1.00 0.000 8 ASP A O 6
ATOM 3112 N N . VAL A 1 9 ? -8.389 -8.248 -6.945 1.00 0.000 9 VAL A N 6
ATOM 3113 C CA . VAL A 1 9 ? -7.594 -7.033 -7.080 1.00 0.000 9 VAL A CA 6
ATOM 3114 C C . VAL A 1 9 ? -7.188 -6.801 -8.531 1.00 0.000 9 VAL A C 6
ATOM 3115 O O . VAL A 1 9 ? -7.095 -5.661 -8.985 1.00 0.000 9 VAL A O 6
ATOM 3128 N N . GLY A 1 10 ? -6.947 -7.890 -9.254 1.00 0.000 10 GLY A N 6
ATOM 3129 C CA . GLY A 1 10 ? -6.554 -7.783 -10.647 1.00 0.000 10 GLY A CA 6
ATOM 3130 C C . GLY A 1 10 ? -6.785 -9.070 -11.415 1.00 0.000 10 GLY A C 6
ATOM 3131 O O . GLY A 1 10 ? -6.640 -10.161 -10.866 1.00 0.000 10 GLY A O 6
ATOM 3135 N N . GLU A 1 11 ? -7.147 -8.941 -12.688 1.00 0.000 11 GLU A N 6
ATOM 3136 C CA . GLU A 1 11 ? -7.400 -10.104 -13.530 1.00 0.000 11 GLU A CA 6
ATOM 3137 C C . GLU A 1 11 ? -6.598 -10.022 -14.826 1.00 0.000 11 GLU A C 6
ATOM 3138 O O . GLU A 1 11 ? -6.375 -8.937 -15.364 1.00 0.000 11 GLU A O 6
ATOM 3150 N N . CYS A 1 12 ? -6.167 -11.177 -15.322 1.00 0.000 12 CYS A N 6
ATOM 3151 C CA . CYS A 1 12 ? -5.389 -11.238 -16.553 1.00 0.000 12 CYS A CA 6
ATOM 3152 C C . CYS A 1 12 ? -6.294 -11.484 -17.757 1.00 0.000 12 CYS A C 6
ATOM 3153 O O . CYS A 1 12 ? -6.827 -12.580 -17.934 1.00 0.000 12 CYS A O 6
ATOM 3160 N N . VAL A 1 13 ? -6.464 -10.456 -18.582 1.00 0.000 13 VAL A N 6
ATOM 3161 C CA . VAL A 1 13 ? -7.303 -10.559 -19.770 1.00 0.000 13 VAL A CA 6
ATOM 3162 C C . VAL A 1 13 ? -6.546 -10.120 -21.018 1.00 0.000 13 VAL A C 6
ATOM 3163 O O . VAL A 1 13 ? -5.584 -9.354 -20.953 1.00 0.000 13 VAL A O 6
ATOM 3176 N N . PRO A 1 14 ? -6.989 -10.614 -22.184 1.00 0.000 14 PRO A N 6
ATOM 3177 C CA . PRO A 1 14 ? -6.368 -10.285 -23.470 1.00 0.000 14 PRO A CA 6
ATOM 3178 C C . PRO A 1 14 ? -6.613 -8.836 -23.878 1.00 0.000 14 PRO A C 6
ATOM 3179 O O . PRO A 1 14 ? -7.607 -8.218 -23.497 1.00 0.000 14 PRO A O 6
ATOM 3190 N N . PRO A 1 15 ? -5.687 -8.280 -24.674 1.00 0.000 15 PRO A N 6
ATOM 3191 C CA . PRO A 1 15 ? -5.782 -6.898 -25.152 1.00 0.000 15 PRO A CA 6
ATOM 3192 C C . PRO A 1 15 ? -6.906 -6.710 -26.165 1.00 0.000 15 PRO A C 6
ATOM 3193 O O . PRO A 1 15 ? -7.540 -5.656 -26.218 1.00 0.000 15 PRO A O 6
ATOM 3204 N N . LYS A 1 16 ? -7.150 -7.740 -26.969 1.00 0.000 16 LYS A N 6
ATOM 3205 C CA . LYS A 1 16 ? -8.199 -7.691 -27.980 1.00 0.000 16 LYS A CA 6
ATOM 3206 C C . LYS A 1 16 ? -9.560 -7.433 -27.340 1.00 0.000 16 LYS A C 6
ATOM 3207 O O . LYS A 1 16 ? -10.427 -6.793 -27.936 1.00 0.000 16 LYS A O 6
ATOM 3226 N N . LEU A 1 17 ? -9.740 -7.934 -26.123 1.00 0.000 17 LEU A N 6
ATOM 3227 C CA . LEU A 1 17 ? -10.995 -7.757 -25.400 1.00 0.000 17 LEU A CA 6
ATOM 3228 C C . LEU A 1 17 ? -10.870 -6.653 -24.355 1.00 0.000 17 LEU A C 6
ATOM 3229 O O . LEU A 1 17 ? -10.009 -6.709 -23.477 1.00 0.000 17 LEU A O 6
ATOM 3245 N N . VAL A 1 18 ? -11.738 -5.651 -24.454 1.00 0.000 18 VAL A N 6
ATOM 3246 C CA . VAL A 1 18 ? -11.728 -4.536 -23.515 1.00 0.000 18 VAL A CA 6
ATOM 3247 C C . VAL A 1 18 ? -12.355 -4.932 -22.184 1.00 0.000 18 VAL A C 6
ATOM 3248 O O . VAL A 1 18 ? -13.258 -5.768 -22.135 1.00 0.000 18 VAL A O 6
ATOM 3261 N N . CYS A 1 19 ? -11.871 -4.327 -21.104 1.00 0.000 19 CYS A N 6
ATOM 3262 C CA . CYS A 1 19 ? -12.384 -4.616 -19.770 1.00 0.000 19 CYS A CA 6
ATOM 3263 C C . CYS A 1 19 ? -13.814 -4.108 -19.616 1.00 0.000 19 CYS A C 6
ATOM 3264 O O . CYS A 1 19 ? -14.061 -2.902 -19.633 1.00 0.000 19 CYS A O 6
ATOM 3271 N N . ARG A 1 20 ? -14.753 -5.037 -19.465 1.00 0.000 20 ARG A N 6
ATOM 3272 C CA . ARG A 1 20 ? -16.159 -4.684 -19.308 1.00 0.000 20 ARG A CA 6
ATOM 3273 C C . ARG A 1 20 ? -16.363 -3.793 -18.086 1.00 0.000 20 ARG A C 6
ATOM 3274 O O . ARG A 1 20 ? -16.833 -2.660 -18.186 1.00 0.000 20 ARG A O 6
ATOM 3295 N N . PRO A 1 21 ? -16.002 -4.316 -16.905 1.00 0.000 21 PRO A N 6
ATOM 3296 C CA . PRO A 1 21 ? -16.136 -3.586 -15.642 1.00 0.000 21 PRO A CA 6
ATOM 3297 C C . PRO A 1 21 ? -15.155 -2.423 -15.537 1.00 0.000 21 PRO A C 6
ATOM 3298 O O . PRO A 1 21 ? -14.211 -2.304 -16.319 1.00 0.000 21 PRO A O 6
ATOM 3309 N N . PRO A 1 22 ? -15.380 -1.544 -14.550 1.00 0.000 22 PRO A N 6
ATOM 3310 C CA . PRO A 1 22 ? -14.526 -0.375 -14.319 1.00 0.000 22 PRO A CA 6
ATOM 3311 C C . PRO A 1 22 ? -13.147 -0.760 -13.795 1.00 0.000 22 PRO A C 6
ATOM 3312 O O . PRO A 1 22 ? -12.797 -0.454 -12.654 1.00 0.000 22 PRO A O 6
ATOM 3323 N N . THR A 1 23 ? -12.365 -1.433 -14.634 1.00 0.000 23 THR A N 6
ATOM 3324 C CA . THR A 1 23 ? -11.025 -1.860 -14.255 1.00 0.000 23 THR A CA 6
ATOM 3325 C C . THR A 1 23 ? -9.964 -1.133 -15.074 1.00 0.000 23 THR A C 6
ATOM 3326 O O . THR A 1 23 ? -10.059 -1.052 -16.300 1.00 0.000 23 THR A O 6
ATOM 3337 N N . HIS A 1 24 ? -8.953 -0.607 -14.391 1.00 0.000 24 HIS A N 6
ATOM 3338 C CA . HIS A 1 24 ? -7.872 0.112 -15.057 1.00 0.000 24 HIS A CA 6
ATOM 3339 C C . HIS A 1 24 ? -6.883 -0.861 -15.692 1.00 0.000 24 HIS A C 6
ATOM 3340 O O . HIS A 1 24 ? -6.494 -1.854 -15.079 1.00 0.000 24 HIS A O 6
ATOM 3354 N N . GLU A 1 25 ? -6.481 -0.568 -16.925 1.00 0.000 25 GLU A N 6
ATOM 3355 C CA . GLU A 1 25 ? -5.539 -1.418 -17.643 1.00 0.000 25 GLU A CA 6
ATOM 3356 C C . GLU A 1 25 ? -4.112 -1.177 -17.160 1.00 0.000 25 GLU A C 6
ATOM 3357 O O . GLU A 1 25 ? -3.390 -0.345 -17.709 1.00 0.000 25 GLU A O 6
ATOM 3369 N N . CYS A 1 26 ? -3.711 -1.912 -16.128 1.00 0.000 26 CYS A N 6
ATOM 3370 C CA . CYS A 1 26 ? -2.372 -1.780 -15.568 1.00 0.000 26 CYS A CA 6
ATOM 3371 C C . CYS A 1 26 ? -1.728 -3.149 -15.367 1.00 0.000 26 CYS A C 6
ATOM 3372 O O . CYS A 1 26 ? -2.307 -4.032 -14.732 1.00 0.000 26 CYS A O 6
ATOM 3379 N N . LEU A 1 27 ? -0.529 -3.318 -15.911 1.00 0.000 27 LEU A N 6
ATOM 3380 C CA . LEU A 1 27 ? 0.195 -4.579 -15.792 1.00 0.000 27 LEU A CA 6
ATOM 3381 C C . LEU A 1 27 ? 1.023 -4.613 -14.512 1.00 0.000 27 LEU A C 6
ATOM 3382 O O . LEU A 1 27 ? 2.036 -3.922 -14.396 1.00 0.000 27 LEU A O 6
ATOM 3398 N N . HIS A 1 28 ? 0.587 -5.423 -13.552 1.00 0.000 28 HIS A N 6
ATOM 3399 C CA . HIS A 1 28 ? 1.290 -5.549 -12.280 1.00 0.000 28 HIS A CA 6
ATOM 3400 C C . HIS A 1 28 ? 2.118 -6.831 -12.242 1.00 0.000 28 HIS A C 6
ATOM 3401 O O . HIS A 1 28 ? 3.315 -6.800 -11.956 1.00 0.000 28 HIS A O 6
ATOM 3415 N N . PHE A 1 29 ? 1.472 -7.955 -12.532 1.00 0.000 29 PHE A N 6
ATOM 3416 C CA . PHE A 1 29 ? 2.148 -9.248 -12.529 1.00 0.000 29 PHE A CA 6
ATOM 3417 C C . PHE A 1 29 ? 2.420 -9.722 -13.953 1.00 0.000 29 PHE A C 6
ATOM 3418 O O . PHE A 1 29 ? 1.778 -9.292 -14.912 1.00 0.000 29 PHE A O 6
ATOM 3435 N N . PRO A 1 30 ? 3.397 -10.630 -14.097 1.00 0.000 30 PRO A N 6
ATOM 3436 C CA . PRO A 1 30 ? 3.779 -11.183 -15.400 1.00 0.000 30 PRO A CA 6
ATOM 3437 C C . PRO A 1 30 ? 2.706 -12.101 -15.976 1.00 0.000 30 PRO A C 6
ATOM 3438 O O . PRO A 1 30 ? 2.821 -13.325 -15.909 1.00 0.000 30 PRO A O 6
ATOM 3449 N N . CYS A 1 31 ? 1.664 -11.504 -16.543 1.00 0.000 31 CYS A N 6
ATOM 3450 C CA . CYS A 1 31 ? 0.570 -12.267 -17.131 1.00 0.000 31 CYS A CA 6
ATOM 3451 C C . CYS A 1 31 ? 1.092 -13.243 -18.182 1.00 0.000 31 CYS A C 6
ATOM 3452 O O . CYS A 1 31 ? 2.187 -13.086 -18.722 1.00 0.000 31 CYS A O 6
ATOM 3459 N N . PRO A 1 32 ? 0.290 -14.276 -18.480 1.00 0.000 32 PRO A N 6
ATOM 3460 C CA . PRO A 1 32 ? 0.648 -15.297 -19.469 1.00 0.000 32 PRO A CA 6
ATOM 3461 C C . PRO A 1 32 ? 0.641 -14.753 -20.893 1.00 0.000 32 PRO A C 6
ATOM 3462 O O . PRO A 1 32 ? -0.395 -14.322 -21.398 1.00 0.000 32 PRO A O 6
ATOM 3473 N N . GLY A 1 33 ? 1.804 -14.777 -21.537 1.00 0.000 33 GLY A N 6
ATOM 3474 C CA . GLY A 1 33 ? 1.909 -14.284 -22.898 1.00 0.000 33 GLY A CA 6
ATOM 3475 C C . GLY A 1 33 ? 1.495 -12.831 -23.021 1.00 0.000 33 GLY A C 6
ATOM 3476 O O . GLY A 1 33 ? 1.554 -12.077 -22.050 1.00 0.000 33 GLY A O 6
ATOM 3480 N N . TYR A 1 34 ? 1.076 -12.437 -24.219 1.00 0.000 34 TYR A N 6
ATOM 3481 C CA . TYR A 1 34 ? 0.654 -11.063 -24.467 1.00 0.000 34 TYR A CA 6
ATOM 3482 C C . TYR A 1 34 ? -0.716 -10.795 -23.852 1.00 0.000 34 TYR A C 6
ATOM 3483 O O . TYR A 1 34 ? -1.720 -10.698 -24.560 1.00 0.000 34 TYR A O 6
ATOM 3501 N N . LEU A 1 35 ? -0.751 -10.675 -22.530 1.00 0.000 35 LEU A N 6
ATOM 3502 C CA . LEU A 1 35 ? -1.997 -10.416 -21.817 1.00 0.000 35 LEU A CA 6
ATOM 3503 C C . LEU A 1 35 ? -1.889 -9.150 -20.973 1.00 0.000 35 LEU A C 6
ATOM 3504 O O . LEU A 1 35 ? -0.811 -8.802 -20.491 1.00 0.000 35 LEU A O 6
ATOM 3520 N N . LYS A 1 36 ? -3.014 -8.466 -20.797 1.00 0.000 36 LYS A N 6
ATOM 3521 C CA . LYS A 1 36 ? -3.049 -7.240 -20.008 1.00 0.000 36 LYS A CA 6
ATOM 3522 C C . LYS A 1 36 ? -3.823 -7.449 -18.710 1.00 0.000 36 LYS A C 6
ATOM 3523 O O . LYS A 1 36 ? -4.905 -8.037 -18.709 1.00 0.000 36 LYS A O 6
ATOM 3542 N N . CYS A 1 37 ? -3.262 -6.964 -17.608 1.00 0.000 37 CYS A N 6
ATOM 3543 C CA . CYS A 1 37 ? -3.899 -7.097 -16.303 1.00 0.000 37 CYS A CA 6
ATOM 3544 C C . CYS A 1 37 ? -4.773 -5.884 -15.998 1.00 0.000 37 CYS A C 6
ATOM 3545 O O . CYS A 1 37 ? -4.353 -4.740 -16.182 1.00 0.000 37 CYS A O 6
ATOM 3552 N N . CYS A 1 38 ? -5.991 -6.140 -15.532 1.00 0.000 38 CYS A N 6
ATOM 3553 C CA . CYS A 1 38 ? -6.925 -5.071 -15.202 1.00 0.000 38 CYS A CA 6
ATOM 3554 C C . CYS A 1 38 ? -7.090 -4.940 -13.691 1.00 0.000 38 CYS A C 6
ATOM 3555 O O . CYS A 1 38 ? -7.615 -5.838 -13.032 1.00 0.000 38 CYS A O 6
ATOM 3562 N N . CYS A 1 39 ? -6.637 -3.815 -13.147 1.00 0.000 39 CYS A N 6
ATOM 3563 C CA . CYS A 1 39 ? -6.734 -3.565 -11.714 1.00 0.000 39 CYS A CA 6
ATOM 3564 C C . CYS A 1 39 ? -8.161 -3.196 -11.321 1.00 0.000 39 CYS A C 6
ATOM 3565 O O . CYS A 1 39 ? -8.734 -2.241 -11.846 1.00 0.000 39 CYS A O 6
ATOM 3572 N N . TYR A 1 40 ? -8.730 -3.959 -10.394 1.00 0.000 40 TYR A N 6
ATOM 3573 C CA . TYR A 1 40 ? -10.091 -3.715 -9.932 1.00 0.000 40 TYR A CA 6
ATOM 3574 C C . TYR A 1 40 ? -10.161 -2.440 -9.096 1.00 0.000 40 TYR A C 6
ATOM 3575 O O . TYR A 1 40 ? -9.159 -1.957 -8.569 1.00 0.000 40 TYR A O 6
ATOM 3593 N N . PRO A 1 41 ? -11.375 -1.882 -8.972 1.00 0.000 41 PRO A N 6
ATOM 3594 C CA . PRO A 1 41 ? -11.607 -0.658 -8.201 1.00 0.000 41 PRO A CA 6
ATOM 3595 C C . PRO A 1 41 ? -11.447 -0.878 -6.700 1.00 0.000 41 PRO A C 6
ATOM 3596 O O . PRO A 1 41 ? -10.430 -1.403 -6.246 1.00 0.000 41 PRO A O 6
ATOM 3621 N N . SER A 1 2 ? 1.883 -2.278 -2.493 1.00 0.000 2 SER A N 7
ATOM 3622 C CA . SER A 1 2 ? 2.008 -3.698 -2.800 1.00 0.000 2 SER A CA 7
ATOM 3623 C C . SER A 1 2 ? 0.740 -4.225 -3.464 1.00 0.000 2 SER A C 7
ATOM 3624 O O . SER A 1 2 ? -0.097 -4.853 -2.817 1.00 0.000 2 SER A O 7
ATOM 3632 N N . GLU A 1 3 ? 0.606 -3.963 -4.761 1.00 0.000 3 GLU A N 7
ATOM 3633 C CA . GLU A 1 3 ? -0.561 -4.410 -5.513 1.00 0.000 3 GLU A CA 7
ATOM 3634 C C . GLU A 1 3 ? -0.178 -5.491 -6.520 1.00 0.000 3 GLU A C 7
ATOM 3635 O O . GLU A 1 3 ? 0.764 -5.326 -7.296 1.00 0.000 3 GLU A O 7
ATOM 3647 N N . PHE A 1 4 ? -0.914 -6.597 -6.500 1.00 0.000 4 PHE A N 7
ATOM 3648 C CA . PHE A 1 4 ? -0.651 -7.706 -7.410 1.00 0.000 4 PHE A CA 7
ATOM 3649 C C . PHE A 1 4 ? -1.946 -8.213 -8.038 1.00 0.000 4 PHE A C 7
ATOM 3650 O O . PHE A 1 4 ? -2.916 -8.505 -7.338 1.00 0.000 4 PHE A O 7
ATOM 3667 N N . CYS A 1 5 ? -1.954 -8.314 -9.363 1.00 0.000 5 CYS A N 7
ATOM 3668 C CA . CYS A 1 5 ? -3.129 -8.784 -10.087 1.00 0.000 5 CYS A CA 7
ATOM 3669 C C . CYS A 1 5 ? -3.268 -10.299 -9.972 1.00 0.000 5 CYS A C 7
ATOM 3670 O O . CYS A 1 5 ? -2.518 -11.051 -10.593 1.00 0.000 5 CYS A O 7
ATOM 3677 N N . GLY A 1 6 ? -4.236 -10.740 -9.174 1.00 0.000 6 GLY A N 7
ATOM 3678 C CA . GLY A 1 6 ? -4.457 -12.163 -8.992 1.00 0.000 6 GLY A CA 7
ATOM 3679 C C . GLY A 1 6 ? -5.398 -12.461 -7.841 1.00 0.000 6 GLY A C 7
ATOM 3680 O O . GLY A 1 6 ? -6.474 -13.026 -8.040 1.00 0.000 6 GLY A O 7
ATOM 3684 N N . HIS A 1 7 ? -4.992 -12.082 -6.633 1.00 0.000 7 HIS A N 7
ATOM 3685 C CA . HIS A 1 7 ? -5.806 -12.313 -5.446 1.00 0.000 7 HIS A CA 7
ATOM 3686 C C . HIS A 1 7 ? -6.984 -11.344 -5.397 1.00 0.000 7 HIS A C 7
ATOM 3687 O O . HIS A 1 7 ? -6.991 -10.400 -4.607 1.00 0.000 7 HIS A O 7
ATOM 3701 N N . ASP A 1 8 ? -7.976 -11.584 -6.247 1.00 0.000 8 ASP A N 7
ATOM 3702 C CA . ASP A 1 8 ? -9.159 -10.733 -6.302 1.00 0.000 8 ASP A CA 7
ATOM 3703 C C . ASP A 1 8 ? -8.766 -9.264 -6.429 1.00 0.000 8 ASP A C 7
ATOM 3704 O O . ASP A 1 8 ? -9.460 -8.379 -5.927 1.00 0.000 8 ASP A O 7
ATOM 3713 N N . VAL A 1 9 ? -7.648 -9.012 -7.102 1.00 0.000 9 VAL A N 7
ATOM 3714 C CA . VAL A 1 9 ? -7.162 -7.651 -7.295 1.00 0.000 9 VAL A CA 7
ATOM 3715 C C . VAL A 1 9 ? -7.488 -7.145 -8.696 1.00 0.000 9 VAL A C 7
ATOM 3716 O O . VAL A 1 9 ? -7.774 -5.964 -8.890 1.00 0.000 9 VAL A O 7
ATOM 3729 N N . GLY A 1 10 ? -7.442 -8.047 -9.671 1.00 0.000 10 GLY A N 7
ATOM 3730 C CA . GLY A 1 10 ? -7.734 -7.674 -11.042 1.00 0.000 10 GLY A CA 7
ATOM 3731 C C . GLY A 1 10 ? -7.912 -8.877 -11.946 1.00 0.000 10 GLY A C 7
ATOM 3732 O O . GLY A 1 10 ? -7.365 -9.947 -11.680 1.00 0.000 10 GLY A O 7
ATOM 3736 N N . GLU A 1 11 ? -8.681 -8.704 -13.017 1.00 0.000 11 GLU A N 7
ATOM 3737 C CA . GLU A 1 11 ? -8.931 -9.786 -13.961 1.00 0.000 11 GLU A CA 7
ATOM 3738 C C . GLU A 1 11 ? -8.072 -9.626 -15.212 1.00 0.000 11 GLU A C 7
ATOM 3739 O O . GLU A 1 11 ? -8.096 -8.583 -15.866 1.00 0.000 11 GLU A O 7
ATOM 3751 N N . CYS A 1 12 ? -7.313 -10.667 -15.539 1.00 0.000 12 CYS A N 7
ATOM 3752 C CA . CYS A 1 12 ? -6.446 -10.644 -16.710 1.00 0.000 12 CYS A CA 7
ATOM 3753 C C . CYS A 1 12 ? -7.242 -10.918 -17.983 1.00 0.000 12 CYS A C 7
ATOM 3754 O O . CYS A 1 12 ? -8.149 -11.750 -17.993 1.00 0.000 12 CYS A O 7
ATOM 3761 N N . VAL A 1 13 ? -6.897 -10.211 -19.054 1.00 0.000 13 VAL A N 7
ATOM 3762 C CA . VAL A 1 13 ? -7.578 -10.378 -20.332 1.00 0.000 13 VAL A CA 7
ATOM 3763 C C . VAL A 1 13 ? -6.640 -10.082 -21.498 1.00 0.000 13 VAL A C 7
ATOM 3764 O O . VAL A 1 13 ? -5.607 -9.429 -21.345 1.00 0.000 13 VAL A O 7
ATOM 3777 N N . PRO A 1 14 ? -7.006 -10.573 -22.691 1.00 0.000 14 PRO A N 7
ATOM 3778 C CA . PRO A 1 14 ? -6.212 -10.373 -23.907 1.00 0.000 14 PRO A CA 7
ATOM 3779 C C . PRO A 1 14 ? -6.237 -8.925 -24.384 1.00 0.000 14 PRO A C 7
ATOM 3780 O O . PRO A 1 14 ? -7.152 -8.160 -24.077 1.00 0.000 14 PRO A O 7
ATOM 3791 N N . PRO A 1 15 ? -5.210 -8.536 -25.154 1.00 0.000 15 PRO A N 7
ATOM 3792 C CA . PRO A 1 15 ? -5.093 -7.178 -25.691 1.00 0.000 15 PRO A CA 7
ATOM 3793 C C . PRO A 1 15 ? -6.135 -6.887 -26.765 1.00 0.000 15 PRO A C 7
ATOM 3794 O O . PRO A 1 15 ? -6.589 -5.752 -26.914 1.00 0.000 15 PRO A O 7
ATOM 3805 N N . LYS A 1 16 ? -6.512 -7.919 -27.513 1.00 0.000 16 LYS A N 7
ATOM 3806 C CA . LYS A 1 16 ? -7.503 -7.775 -28.573 1.00 0.000 16 LYS A CA 7
ATOM 3807 C C . LYS A 1 16 ? -8.836 -7.293 -28.010 1.00 0.000 16 LYS A C 7
ATOM 3808 O O . LYS A 1 16 ? -9.581 -6.576 -28.679 1.00 0.000 16 LYS A O 7
ATOM 3827 N N . LEU A 1 17 ? -9.130 -7.689 -26.776 1.00 0.000 17 LEU A N 7
ATOM 3828 C CA . LEU A 1 17 ? -10.373 -7.296 -26.122 1.00 0.000 17 LEU A CA 7
ATOM 3829 C C . LEU A 1 17 ? -10.124 -6.192 -25.099 1.00 0.000 17 LEU A C 7
ATOM 3830 O O . LEU A 1 17 ? -9.031 -6.080 -24.544 1.00 0.000 17 LEU A O 7
ATOM 3846 N N . VAL A 1 18 ? -11.147 -5.379 -24.853 1.00 0.000 18 VAL A N 7
ATOM 3847 C CA . VAL A 1 18 ? -11.041 -4.286 -23.894 1.00 0.000 18 VAL A CA 7
ATOM 3848 C C . VAL A 1 18 ? -11.830 -4.589 -22.626 1.00 0.000 18 VAL A C 7
ATOM 3849 O O . VAL A 1 18 ? -12.847 -5.282 -22.665 1.00 0.000 18 VAL A O 7
ATOM 3862 N N . CYS A 1 19 ? -11.355 -4.065 -21.501 1.00 0.000 19 CYS A N 7
ATOM 3863 C CA . CYS A 1 19 ? -12.016 -4.278 -20.219 1.00 0.000 19 CYS A CA 7
ATOM 3864 C C . CYS A 1 19 ? -13.497 -3.922 -20.304 1.00 0.000 19 CYS A C 7
ATOM 3865 O O . CYS A 1 19 ? -13.859 -2.751 -20.422 1.00 0.000 19 CYS A O 7
ATOM 3872 N N . ARG A 1 20 ? -14.349 -4.940 -20.244 1.00 0.000 20 ARG A N 7
ATOM 3873 C CA . ARG A 1 20 ? -15.791 -4.735 -20.315 1.00 0.000 20 ARG A CA 7
ATOM 3874 C C . ARG A 1 20 ? -16.282 -3.906 -19.132 1.00 0.000 20 ARG A C 7
ATOM 3875 O O . ARG A 1 20 ? -16.843 -2.822 -19.293 1.00 0.000 20 ARG A O 7
ATOM 3896 N N . PRO A 1 21 ? -16.066 -4.425 -17.915 1.00 0.000 21 PRO A N 7
ATOM 3897 C CA . PRO A 1 21 ? -16.478 -3.749 -16.681 1.00 0.000 21 PRO A CA 7
ATOM 3898 C C . PRO A 1 21 ? -15.652 -2.499 -16.401 1.00 0.000 21 PRO A C 7
ATOM 3899 O O . PRO A 1 21 ? -14.620 -2.254 -17.028 1.00 0.000 21 PRO A O 7
ATOM 3910 N N . PRO A 1 22 ? -16.113 -1.687 -15.438 1.00 0.000 22 PRO A N 7
ATOM 3911 C CA . PRO A 1 22 ? -15.430 -0.449 -15.053 1.00 0.000 22 PRO A CA 7
ATOM 3912 C C . PRO A 1 22 ? -14.111 -0.713 -14.335 1.00 0.000 22 PRO A C 7
ATOM 3913 O O . PRO A 1 22 ? -13.966 -0.416 -13.148 1.00 0.000 22 PRO A O 7
ATOM 3924 N N . THR A 1 23 ? -13.149 -1.273 -15.061 1.00 0.000 23 THR A N 7
ATOM 3925 C CA . THR A 1 23 ? -11.841 -1.579 -14.494 1.00 0.000 23 THR A CA 7
ATOM 3926 C C . THR A 1 23 ? -10.743 -0.775 -15.180 1.00 0.000 23 THR A C 7
ATOM 3927 O O . THR A 1 23 ? -10.794 -0.539 -16.387 1.00 0.000 23 THR A O 7
ATOM 3938 N N . HIS A 1 24 ? -9.749 -0.356 -14.402 1.00 0.000 24 HIS A N 7
ATOM 3939 C CA . HIS A 1 24 ? -8.636 0.421 -14.936 1.00 0.000 24 HIS A CA 7
ATOM 3940 C C . HIS A 1 24 ? -7.487 -0.491 -15.352 1.00 0.000 24 HIS A C 7
ATOM 3941 O O . HIS A 1 24 ? -7.217 -1.501 -14.702 1.00 0.000 24 HIS A O 7
ATOM 3955 N N . GLU A 1 25 ? -6.814 -0.129 -16.441 1.00 0.000 25 GLU A N 7
ATOM 3956 C CA . GLU A 1 25 ? -5.695 -0.917 -16.944 1.00 0.000 25 GLU A CA 7
ATOM 3957 C C . GLU A 1 25 ? -4.542 -0.926 -15.944 1.00 0.000 25 GLU A C 7
ATOM 3958 O O . GLU A 1 25 ? -3.764 0.025 -15.868 1.00 0.000 25 GLU A O 7
ATOM 3970 N N . CYS A 1 26 ? -4.440 -2.007 -15.178 1.00 0.000 26 CYS A N 7
ATOM 3971 C CA . CYS A 1 26 ? -3.384 -2.141 -14.181 1.00 0.000 26 CYS A CA 7
ATOM 3972 C C . CYS A 1 26 ? -2.695 -3.497 -14.298 1.00 0.000 26 CYS A C 7
ATOM 3973 O O . CYS A 1 26 ? -3.291 -4.536 -14.007 1.00 0.000 26 CYS A O 7
ATOM 3980 N N . LEU A 1 27 ? -1.437 -3.481 -14.725 1.00 0.000 27 LEU A N 7
ATOM 3981 C CA . LEU A 1 27 ? -0.666 -4.710 -14.880 1.00 0.000 27 LEU A CA 7
ATOM 3982 C C . LEU A 1 27 ? 0.457 -4.781 -13.850 1.00 0.000 27 LEU A C 7
ATOM 3983 O O . LEU A 1 27 ? 1.408 -3.999 -13.897 1.00 0.000 27 LEU A O 7
ATOM 3999 N N . HIS A 1 28 ? 0.343 -5.724 -12.921 1.00 0.000 28 HIS A N 7
ATOM 4000 C CA . HIS A 1 28 ? 1.350 -5.900 -11.881 1.00 0.000 28 HIS A CA 7
ATOM 4001 C C . HIS A 1 28 ? 1.945 -7.304 -11.932 1.00 0.000 28 HIS A C 7
ATOM 4002 O O . HIS A 1 28 ? 3.142 -7.474 -12.165 1.00 0.000 28 HIS A O 7
ATOM 4016 N N . PHE A 1 29 ? 1.102 -8.307 -11.712 1.00 0.000 29 PHE A N 7
ATOM 4017 C CA . PHE A 1 29 ? 1.545 -9.696 -11.731 1.00 0.000 29 PHE A CA 7
ATOM 4018 C C . PHE A 1 29 ? 1.856 -10.148 -13.155 1.00 0.000 29 PHE A C 7
ATOM 4019 O O . PHE A 1 29 ? 1.230 -9.715 -14.122 1.00 0.000 29 PHE A O 7
ATOM 4036 N N . PRO A 1 30 ? 2.849 -11.040 -13.288 1.00 0.000 30 PRO A N 7
ATOM 4037 C CA . PRO A 1 30 ? 3.268 -11.571 -14.589 1.00 0.000 30 PRO A CA 7
ATOM 4038 C C . PRO A 1 30 ? 2.222 -12.496 -15.201 1.00 0.000 30 PRO A C 7
ATOM 4039 O O . PRO A 1 30 ? 2.089 -13.652 -14.798 1.00 0.000 30 PRO A O 7
ATOM 4050 N N . CYS A 1 31 ? 1.482 -11.982 -16.177 1.00 0.000 31 CYS A N 7
ATOM 4051 C CA . CYS A 1 31 ? 0.448 -12.762 -16.846 1.00 0.000 31 CYS A CA 7
ATOM 4052 C C . CYS A 1 31 ? 1.029 -13.543 -18.021 1.00 0.000 31 CYS A C 7
ATOM 4053 O O . CYS A 1 31 ? 2.113 -13.244 -18.521 1.00 0.000 31 CYS A O 7
ATOM 4060 N N . PRO A 1 32 ? 0.292 -14.569 -18.472 1.00 0.000 32 PRO A N 7
ATOM 4061 C CA . PRO A 1 32 ? 0.714 -15.414 -19.593 1.00 0.000 32 PRO A CA 7
ATOM 4062 C C . PRO A 1 32 ? 0.675 -14.672 -20.925 1.00 0.000 32 PRO A C 7
ATOM 4063 O O . PRO A 1 32 ? -0.361 -14.139 -21.319 1.00 0.000 32 PRO A O 7
ATOM 4074 N N . GLY A 1 33 ? 1.811 -14.644 -21.615 1.00 0.000 33 GLY A N 7
ATOM 4075 C CA . GLY A 1 33 ? 1.884 -13.965 -22.896 1.00 0.000 33 GLY A CA 7
ATOM 4076 C C . GLY A 1 33 ? 1.610 -12.479 -22.781 1.00 0.000 33 GLY A C 7
ATOM 4077 O O . GLY A 1 33 ? 1.669 -11.912 -21.689 1.00 0.000 33 GLY A O 7
ATOM 4081 N N . TYR A 1 34 ? 1.309 -11.845 -23.909 1.00 0.000 34 TYR A N 7
ATOM 4082 C CA . TYR A 1 34 ? 1.029 -10.415 -23.931 1.00 0.000 34 TYR A CA 7
ATOM 4083 C C . TYR A 1 34 ? -0.379 -10.127 -23.417 1.00 0.000 34 TYR A C 7
ATOM 4084 O O . TYR A 1 34 ? -1.210 -9.564 -24.131 1.00 0.000 34 TYR A O 7
ATOM 4102 N N . LEU A 1 35 ? -0.639 -10.517 -22.174 1.00 0.000 35 LEU A N 7
ATOM 4103 C CA . LEU A 1 35 ? -1.945 -10.302 -21.562 1.00 0.000 35 LEU A CA 7
ATOM 4104 C C . LEU A 1 35 ? -1.969 -8.996 -20.774 1.00 0.000 35 LEU A C 7
ATOM 4105 O O . LEU A 1 35 ? -0.927 -8.495 -20.351 1.00 0.000 35 LEU A O 7
ATOM 4121 N N . LYS A 1 36 ? -3.165 -8.451 -20.579 1.00 0.000 36 LYS A N 7
ATOM 4122 C CA . LYS A 1 36 ? -3.326 -7.206 -19.838 1.00 0.000 36 LYS A CA 7
ATOM 4123 C C . LYS A 1 36 ? -4.237 -7.404 -18.631 1.00 0.000 36 LYS A C 7
ATOM 4124 O O . LYS A 1 36 ? -5.301 -8.015 -18.737 1.00 0.000 36 LYS A O 7
ATOM 4143 N N . CYS A 1 37 ? -3.814 -6.884 -17.484 1.00 0.000 37 CYS A N 7
ATOM 4144 C CA . CYS A 1 37 ? -4.591 -7.003 -16.257 1.00 0.000 37 CYS A CA 7
ATOM 4145 C C . CYS A 1 37 ? -5.398 -5.733 -15.998 1.00 0.000 37 CYS A C 7
ATOM 4146 O O . CYS A 1 37 ? -4.934 -4.624 -16.266 1.00 0.000 37 CYS A O 7
ATOM 4153 N N . CYS A 1 38 ? -6.607 -5.903 -15.475 1.00 0.000 38 CYS A N 7
ATOM 4154 C CA . CYS A 1 38 ? -7.479 -4.773 -15.180 1.00 0.000 38 CYS A CA 7
ATOM 4155 C C . CYS A 1 38 ? -7.866 -4.755 -13.704 1.00 0.000 38 CYS A C 7
ATOM 4156 O O . CYS A 1 38 ? -8.534 -5.667 -13.215 1.00 0.000 38 CYS A O 7
ATOM 4163 N N . CYS A 1 39 ? -7.442 -3.712 -13.000 1.00 0.000 39 CYS A N 7
ATOM 4164 C CA . CYS A 1 39 ? -7.743 -3.574 -11.580 1.00 0.000 39 CYS A CA 7
ATOM 4165 C C . CYS A 1 39 ? -9.178 -3.099 -11.371 1.00 0.000 39 CYS A C 7
ATOM 4166 O O . CYS A 1 39 ? -9.656 -2.207 -12.072 1.00 0.000 39 CYS A O 7
ATOM 4173 N N . TYR A 1 40 ? -9.859 -3.702 -10.404 1.00 0.000 40 TYR A N 7
ATOM 4174 C CA . TYR A 1 40 ? -11.240 -3.344 -10.104 1.00 0.000 40 TYR A CA 7
ATOM 4175 C C . TYR A 1 40 ? -11.307 -2.033 -9.326 1.00 0.000 40 TYR A C 7
ATOM 4176 O O . TYR A 1 40 ? -10.335 -1.598 -8.708 1.00 0.000 40 TYR A O 7
ATOM 4194 N N . PRO A 1 41 ? -12.482 -1.387 -9.357 1.00 0.000 41 PRO A N 7
ATOM 4195 C CA . PRO A 1 41 ? -12.705 -0.117 -8.659 1.00 0.000 41 PRO A CA 7
ATOM 4196 C C . PRO A 1 41 ? -12.725 -0.283 -7.144 1.00 0.000 41 PRO A C 7
ATOM 4197 O O . PRO A 1 41 ? -11.745 -0.730 -6.546 1.00 0.000 41 PRO A O 7
ATOM 4222 N N . SER A 1 2 ? 1.528 -1.085 -2.321 1.00 0.000 2 SER A N 8
ATOM 4223 C CA . SER A 1 2 ? 0.949 -1.437 -3.612 1.00 0.000 2 SER A CA 8
ATOM 4224 C C . SER A 1 2 ? 0.118 -2.712 -3.506 1.00 0.000 2 SER A C 8
ATOM 4225 O O . SER A 1 2 ? 0.165 -3.413 -2.496 1.00 0.000 2 SER A O 8
ATOM 4233 N N . GLU A 1 3 ? -0.643 -3.004 -4.557 1.00 0.000 3 GLU A N 8
ATOM 4234 C CA . GLU A 1 3 ? -1.485 -4.193 -4.582 1.00 0.000 3 GLU A CA 8
ATOM 4235 C C . GLU A 1 3 ? -0.852 -5.291 -5.431 1.00 0.000 3 GLU A C 8
ATOM 4236 O O . GLU A 1 3 ? 0.258 -5.134 -5.942 1.00 0.000 3 GLU A O 8
ATOM 4248 N N . PHE A 1 4 ? -1.564 -6.403 -5.578 1.00 0.000 4 PHE A N 8
ATOM 4249 C CA . PHE A 1 4 ? -1.072 -7.528 -6.365 1.00 0.000 4 PHE A CA 8
ATOM 4250 C C . PHE A 1 4 ? -2.114 -7.974 -7.387 1.00 0.000 4 PHE A C 8
ATOM 4251 O O . PHE A 1 4 ? -3.231 -8.349 -7.029 1.00 0.000 4 PHE A O 8
ATOM 4268 N N . CYS A 1 5 ? -1.740 -7.931 -8.661 1.00 0.000 5 CYS A N 8
ATOM 4269 C CA . CYS A 1 5 ? -2.640 -8.329 -9.737 1.00 0.000 5 CYS A CA 8
ATOM 4270 C C . CYS A 1 5 ? -2.744 -9.849 -9.825 1.00 0.000 5 CYS A C 8
ATOM 4271 O O . CYS A 1 5 ? -1.750 -10.559 -9.679 1.00 0.000 5 CYS A O 8
ATOM 4278 N N . GLY A 1 6 ? -3.956 -10.340 -10.065 1.00 0.000 6 GLY A N 8
ATOM 4279 C CA . GLY A 1 6 ? -4.168 -11.772 -10.168 1.00 0.000 6 GLY A CA 8
ATOM 4280 C C . GLY A 1 6 ? -5.583 -12.120 -10.587 1.00 0.000 6 GLY A C 8
ATOM 4281 O O . GLY A 1 6 ? -5.877 -12.229 -11.777 1.00 0.000 6 GLY A O 8
ATOM 4285 N N . HIS A 1 7 ? -6.462 -12.297 -9.605 1.00 0.000 7 HIS A N 8
ATOM 4286 C CA . HIS A 1 7 ? -7.854 -12.635 -9.878 1.00 0.000 7 HIS A CA 8
ATOM 4287 C C . HIS A 1 7 ? -8.796 -11.776 -9.040 1.00 0.000 7 HIS A C 8
ATOM 4288 O O . HIS A 1 7 ? -9.824 -11.306 -9.529 1.00 0.000 7 HIS A O 8
ATOM 4302 N N . ASP A 1 8 ? -8.440 -11.575 -7.776 1.00 0.000 8 ASP A N 8
ATOM 4303 C CA . ASP A 1 8 ? -9.253 -10.772 -6.871 1.00 0.000 8 ASP A CA 8
ATOM 4304 C C . ASP A 1 8 ? -9.051 -9.283 -7.134 1.00 0.000 8 ASP A C 8
ATOM 4305 O O . ASP A 1 8 ? -9.996 -8.567 -7.466 1.00 0.000 8 ASP A O 8
ATOM 4314 N N . VAL A 1 9 ? -7.813 -8.823 -6.983 1.00 0.000 9 VAL A N 8
ATOM 4315 C CA . VAL A 1 9 ? -7.487 -7.420 -7.205 1.00 0.000 9 VAL A CA 8
ATOM 4316 C C . VAL A 1 9 ? -7.625 -7.049 -8.677 1.00 0.000 9 VAL A C 8
ATOM 4317 O O . VAL A 1 9 ? -8.078 -5.956 -9.013 1.00 0.000 9 VAL A O 8
ATOM 4330 N N . GLY A 1 10 ? -7.232 -7.969 -9.553 1.00 0.000 10 GLY A N 8
ATOM 4331 C CA . GLY A 1 10 ? -7.320 -7.720 -10.980 1.00 0.000 10 GLY A CA 8
ATOM 4332 C C . GLY A 1 10 ? -7.643 -8.974 -11.768 1.00 0.000 10 GLY A C 8
ATOM 4333 O O . GLY A 1 10 ? -7.848 -10.041 -11.191 1.00 0.000 10 GLY A O 8
ATOM 4337 N N . GLU A 1 11 ? -7.690 -8.845 -13.090 1.00 0.000 11 GLU A N 8
ATOM 4338 C CA . GLU A 1 11 ? -7.993 -9.977 -13.958 1.00 0.000 11 GLU A CA 8
ATOM 4339 C C . GLU A 1 11 ? -7.055 -10.007 -15.161 1.00 0.000 11 GLU A C 8
ATOM 4340 O O . GLU A 1 11 ? -6.535 -8.974 -15.583 1.00 0.000 11 GLU A O 8
ATOM 4352 N N . CYS A 1 12 ? -6.842 -11.199 -15.707 1.00 0.000 12 CYS A N 8
ATOM 4353 C CA . CYS A 1 12 ? -5.966 -11.367 -16.861 1.00 0.000 12 CYS A CA 8
ATOM 4354 C C . CYS A 1 12 ? -6.778 -11.600 -18.131 1.00 0.000 12 CYS A C 8
ATOM 4355 O O . CYS A 1 12 ? -7.326 -12.683 -18.341 1.00 0.000 12 CYS A O 8
ATOM 4362 N N . VAL A 1 13 ? -6.851 -10.578 -18.977 1.00 0.000 13 VAL A N 8
ATOM 4363 C CA . VAL A 1 13 ? -7.594 -10.671 -20.228 1.00 0.000 13 VAL A CA 8
ATOM 4364 C C . VAL A 1 13 ? -6.737 -10.236 -21.411 1.00 0.000 13 VAL A C 8
ATOM 4365 O O . VAL A 1 13 ? -5.779 -9.476 -21.269 1.00 0.000 13 VAL A O 8
ATOM 4378 N N . PRO A 1 14 ? -7.088 -10.727 -22.608 1.00 0.000 14 PRO A N 8
ATOM 4379 C CA . PRO A 1 14 ? -6.364 -10.402 -23.841 1.00 0.000 14 PRO A CA 8
ATOM 4380 C C . PRO A 1 14 ? -6.567 -8.952 -24.267 1.00 0.000 14 PRO A C 8
ATOM 4381 O O . PRO A 1 14 ? -7.518 -8.286 -23.856 1.00 0.000 14 PRO A O 8
ATOM 4392 N N . PRO A 1 15 ? -5.655 -8.449 -25.112 1.00 0.000 15 PRO A N 8
ATOM 4393 C CA . PRO A 1 15 ? -5.714 -7.073 -25.613 1.00 0.000 15 PRO A CA 8
ATOM 4394 C C . PRO A 1 15 ? -6.872 -6.857 -26.581 1.00 0.000 15 PRO A C 8
ATOM 4395 O O . PRO A 1 15 ? -7.484 -5.789 -26.605 1.00 0.000 15 PRO A O 8
ATOM 4406 N N . LYS A 1 16 ? -7.170 -7.878 -27.377 1.00 0.000 16 LYS A N 8
ATOM 4407 C CA . LYS A 1 16 ? -8.256 -7.802 -28.346 1.00 0.000 16 LYS A CA 8
ATOM 4408 C C . LYS A 1 16 ? -9.586 -7.523 -27.653 1.00 0.000 16 LYS A C 8
ATOM 4409 O O . LYS A 1 16 ? -10.463 -6.864 -28.212 1.00 0.000 16 LYS A O 8
ATOM 4428 N N . LEU A 1 17 ? -9.727 -8.026 -26.431 1.00 0.000 17 LEU A N 8
ATOM 4429 C CA . LEU A 1 17 ? -10.950 -7.829 -25.660 1.00 0.000 17 LEU A CA 8
ATOM 4430 C C . LEU A 1 17 ? -10.736 -6.800 -24.555 1.00 0.000 17 LEU A C 8
ATOM 4431 O O . LEU A 1 17 ? -10.087 -7.081 -23.547 1.00 0.000 17 LEU A O 8
ATOM 4447 N N . VAL A 1 18 ? -11.289 -5.607 -24.749 1.00 0.000 18 VAL A N 8
ATOM 4448 C CA . VAL A 1 18 ? -11.162 -4.536 -23.767 1.00 0.000 18 VAL A CA 8
ATOM 4449 C C . VAL A 1 18 ? -11.855 -4.905 -22.460 1.00 0.000 18 VAL A C 8
ATOM 4450 O O . VAL A 1 18 ? -12.845 -5.637 -22.454 1.00 0.000 18 VAL A O 8
ATOM 4463 N N . CYS A 1 19 ? -11.328 -4.392 -21.353 1.00 0.000 19 CYS A N 8
ATOM 4464 C CA . CYS A 1 19 ? -11.895 -4.666 -20.038 1.00 0.000 19 CYS A CA 8
ATOM 4465 C C . CYS A 1 19 ? -13.364 -4.255 -19.982 1.00 0.000 19 CYS A C 8
ATOM 4466 O O . CYS A 1 19 ? -13.687 -3.067 -19.998 1.00 0.000 19 CYS A O 8
ATOM 4473 N N . ARG A 1 20 ? -14.248 -5.245 -19.916 1.00 0.000 20 ARG A N 8
ATOM 4474 C CA . ARG A 1 20 ? -15.681 -4.987 -19.859 1.00 0.000 20 ARG A CA 8
ATOM 4475 C C . ARG A 1 20 ? -16.028 -4.110 -18.660 1.00 0.000 20 ARG A C 8
ATOM 4476 O O . ARG A 1 20 ? -16.563 -3.009 -18.798 1.00 0.000 20 ARG A O 8
ATOM 4497 N N . PRO A 1 21 ? -15.718 -4.607 -17.453 1.00 0.000 21 PRO A N 8
ATOM 4498 C CA . PRO A 1 21 ? -15.988 -3.885 -16.206 1.00 0.000 21 PRO A CA 8
ATOM 4499 C C . PRO A 1 21 ? -15.094 -2.661 -16.040 1.00 0.000 21 PRO A C 8
ATOM 4500 O O . PRO A 1 21 ? -14.064 -2.521 -16.698 1.00 0.000 21 PRO A O 8
ATOM 4511 N N . PRO A 1 22 ? -15.496 -1.753 -15.138 1.00 0.000 22 PRO A N 8
ATOM 4512 C CA . PRO A 1 22 ? -14.744 -0.525 -14.863 1.00 0.000 22 PRO A CA 8
ATOM 4513 C C . PRO A 1 22 ? -13.427 -0.799 -14.146 1.00 0.000 22 PRO A C 8
ATOM 4514 O O . PRO A 1 22 ? -13.252 -0.432 -12.983 1.00 0.000 22 PRO A O 8
ATOM 4525 N N . THR A 1 23 ? -12.501 -1.448 -14.845 1.00 0.000 23 THR A N 8
ATOM 4526 C CA . THR A 1 23 ? -11.200 -1.772 -14.275 1.00 0.000 23 THR A CA 8
ATOM 4527 C C . THR A 1 23 ? -10.102 -0.903 -14.878 1.00 0.000 23 THR A C 8
ATOM 4528 O O . THR A 1 23 ? -10.010 -0.760 -16.098 1.00 0.000 23 THR A O 8
ATOM 4539 N N . HIS A 1 24 ? -9.272 -0.324 -14.017 1.00 0.000 24 HIS A N 8
ATOM 4540 C CA . HIS A 1 24 ? -8.179 0.531 -14.466 1.00 0.000 24 HIS A CA 8
ATOM 4541 C C . HIS A 1 24 ? -6.997 -0.305 -14.946 1.00 0.000 24 HIS A C 8
ATOM 4542 O O . HIS A 1 24 ? -6.484 -1.149 -14.213 1.00 0.000 24 HIS A O 8
ATOM 4556 N N . GLU A 1 25 ? -6.571 -0.064 -16.183 1.00 0.000 25 GLU A N 8
ATOM 4557 C CA . GLU A 1 25 ? -5.450 -0.797 -16.760 1.00 0.000 25 GLU A CA 8
ATOM 4558 C C . GLU A 1 25 ? -4.206 -0.667 -15.886 1.00 0.000 25 GLU A C 8
ATOM 4559 O O . GLU A 1 25 ? -3.601 0.402 -15.804 1.00 0.000 25 GLU A O 8
ATOM 4571 N N . CYS A 1 26 ? -3.831 -1.762 -15.233 1.00 0.000 26 CYS A N 8
ATOM 4572 C CA . CYS A 1 26 ? -2.661 -1.772 -14.364 1.00 0.000 26 CYS A CA 8
ATOM 4573 C C . CYS A 1 26 ? -1.778 -2.982 -14.654 1.00 0.000 26 CYS A C 8
ATOM 4574 O O . CYS A 1 26 ? -2.275 -4.077 -14.922 1.00 0.000 26 CYS A O 8
ATOM 4581 N N . LEU A 1 27 ? -0.467 -2.777 -14.599 1.00 0.000 27 LEU A N 8
ATOM 4582 C CA . LEU A 1 27 ? 0.487 -3.851 -14.856 1.00 0.000 27 LEU A CA 8
ATOM 4583 C C . LEU A 1 27 ? 1.328 -4.139 -13.617 1.00 0.000 27 LEU A C 8
ATOM 4584 O O . LEU A 1 27 ? 2.264 -3.403 -13.304 1.00 0.000 27 LEU A O 8
ATOM 4600 N N . HIS A 1 28 ? 0.990 -5.217 -12.915 1.00 0.000 28 HIS A N 8
ATOM 4601 C CA . HIS A 1 28 ? 1.717 -5.605 -11.711 1.00 0.000 28 HIS A CA 8
ATOM 4602 C C . HIS A 1 28 ? 2.118 -7.076 -11.769 1.00 0.000 28 HIS A C 8
ATOM 4603 O O . HIS A 1 28 ? 3.241 -7.437 -11.419 1.00 0.000 28 HIS A O 8
ATOM 4617 N N . PHE A 1 29 ? 1.191 -7.919 -12.211 1.00 0.000 29 PHE A N 8
ATOM 4618 C CA . PHE A 1 29 ? 1.448 -9.351 -12.312 1.00 0.000 29 PHE A CA 8
ATOM 4619 C C . PHE A 1 29 ? 1.680 -9.761 -13.764 1.00 0.000 29 PHE A C 8
ATOM 4620 O O . PHE A 1 29 ? 0.954 -9.358 -14.673 1.00 0.000 29 PHE A O 8
ATOM 4637 N N . PRO A 1 30 ? 2.716 -10.582 -13.988 1.00 0.000 30 PRO A N 8
ATOM 4638 C CA . PRO A 1 30 ? 3.069 -11.065 -15.326 1.00 0.000 30 PRO A CA 8
ATOM 4639 C C . PRO A 1 30 ? 2.044 -12.051 -15.876 1.00 0.000 30 PRO A C 8
ATOM 4640 O O . PRO A 1 30 ? 2.232 -13.265 -15.801 1.00 0.000 30 PRO A O 8
ATOM 4651 N N . CYS A 1 31 ? 0.958 -11.520 -16.429 1.00 0.000 31 CYS A N 8
ATOM 4652 C CA . CYS A 1 31 ? -0.098 -12.353 -16.992 1.00 0.000 31 CYS A CA 8
ATOM 4653 C C . CYS A 1 31 ? 0.476 -13.372 -17.971 1.00 0.000 31 CYS A C 8
ATOM 4654 O O . CYS A 1 31 ? 1.580 -13.215 -18.493 1.00 0.000 31 CYS A O 8
ATOM 4661 N N . PRO A 1 32 ? -0.289 -14.443 -18.227 1.00 0.000 32 PRO A N 8
ATOM 4662 C CA . PRO A 1 32 ? 0.122 -15.510 -19.145 1.00 0.000 32 PRO A CA 8
ATOM 4663 C C . PRO A 1 32 ? 0.136 -15.049 -20.599 1.00 0.000 32 PRO A C 8
ATOM 4664 O O . PRO A 1 32 ? -0.898 -14.674 -21.151 1.00 0.000 32 PRO A O 8
ATOM 4675 N N . GLY A 1 33 ? 1.314 -15.082 -21.215 1.00 0.000 33 GLY A N 8
ATOM 4676 C CA . GLY A 1 33 ? 1.439 -14.666 -22.599 1.00 0.000 33 GLY A CA 8
ATOM 4677 C C . GLY A 1 33 ? 1.088 -13.205 -22.800 1.00 0.000 33 GLY A C 8
ATOM 4678 O O . GLY A 1 33 ? 1.151 -12.410 -21.862 1.00 0.000 33 GLY A O 8
ATOM 4682 N N . TYR A 1 34 ? 0.718 -12.850 -24.025 1.00 0.000 34 TYR A N 8
ATOM 4683 C CA . TYR A 1 34 ? 0.360 -11.474 -24.347 1.00 0.000 34 TYR A CA 8
ATOM 4684 C C . TYR A 1 34 ? -1.008 -11.118 -23.773 1.00 0.000 34 TYR A C 8
ATOM 4685 O O . TYR A 1 34 ? -2.002 -11.055 -24.498 1.00 0.000 34 TYR A O 8
ATOM 4703 N N . LEU A 1 35 ? -1.052 -10.887 -22.465 1.00 0.000 35 LEU A N 8
ATOM 4704 C CA . LEU A 1 35 ? -2.297 -10.537 -21.791 1.00 0.000 35 LEU A CA 8
ATOM 4705 C C . LEU A 1 35 ? -2.145 -9.239 -21.005 1.00 0.000 35 LEU A C 8
ATOM 4706 O O . LEU A 1 35 ? -1.050 -8.895 -20.559 1.00 0.000 35 LEU A O 8
ATOM 4722 N N . LYS A 1 36 ? -3.251 -8.521 -20.838 1.00 0.000 36 LYS A N 8
ATOM 4723 C CA . LYS A 1 36 ? -3.242 -7.262 -20.102 1.00 0.000 36 LYS A CA 8
ATOM 4724 C C . LYS A 1 36 ? -3.953 -7.411 -18.761 1.00 0.000 36 LYS A C 8
ATOM 4725 O O . LYS A 1 36 ? -5.017 -8.026 -18.675 1.00 0.000 36 LYS A O 8
ATOM 4744 N N . CYS A 1 37 ? -3.360 -6.844 -17.716 1.00 0.000 37 CYS A N 8
ATOM 4745 C CA . CYS A 1 37 ? -3.936 -6.912 -16.378 1.00 0.000 37 CYS A CA 8
ATOM 4746 C C . CYS A 1 37 ? -4.799 -5.686 -16.095 1.00 0.000 37 CYS A C 8
ATOM 4747 O O . CYS A 1 37 ? -4.396 -4.554 -16.362 1.00 0.000 37 CYS A O 8
ATOM 4754 N N . CYS A 1 38 ? -5.989 -5.920 -15.551 1.00 0.000 38 CYS A N 8
ATOM 4755 C CA . CYS A 1 38 ? -6.910 -4.836 -15.230 1.00 0.000 38 CYS A CA 8
ATOM 4756 C C . CYS A 1 38 ? -7.194 -4.789 -13.732 1.00 0.000 38 CYS A C 8
ATOM 4757 O O . CYS A 1 38 ? -7.612 -5.783 -13.136 1.00 0.000 38 CYS A O 8
ATOM 4764 N N . CYS A 1 39 ? -6.964 -3.628 -13.127 1.00 0.000 39 CYS A N 8
ATOM 4765 C CA . CYS A 1 39 ? -7.194 -3.450 -11.699 1.00 0.000 39 CYS A CA 8
ATOM 4766 C C . CYS A 1 39 ? -8.673 -3.209 -11.412 1.00 0.000 39 CYS A C 8
ATOM 4767 O O . CYS A 1 39 ? -9.346 -2.478 -12.139 1.00 0.000 39 CYS A O 8
ATOM 4774 N N . TYR A 1 40 ? -9.173 -3.829 -10.349 1.00 0.000 40 TYR A N 8
ATOM 4775 C CA . TYR A 1 40 ? -10.572 -3.684 -9.967 1.00 0.000 40 TYR A CA 8
ATOM 4776 C C . TYR A 1 40 ? -10.773 -2.452 -9.090 1.00 0.000 40 TYR A C 8
ATOM 4777 O O . TYR A 1 40 ? -9.838 -1.935 -8.477 1.00 0.000 40 TYR A O 8
ATOM 4795 N N . PRO A 1 41 ? -12.023 -1.969 -9.026 1.00 0.000 41 PRO A N 8
ATOM 4796 C CA . PRO A 1 41 ? -12.378 -0.793 -8.227 1.00 0.000 41 PRO A CA 8
ATOM 4797 C C . PRO A 1 41 ? -12.303 -1.067 -6.728 1.00 0.000 41 PRO A C 8
ATOM 4798 O O . PRO A 1 41 ? -11.408 -0.574 -6.042 1.00 0.000 41 PRO A O 8
ATOM 4823 N N . SER A 1 2 ? 2.816 -1.740 -3.601 1.00 0.000 2 SER A N 9
ATOM 4824 C CA . SER A 1 2 ? 1.673 -1.727 -4.506 1.00 0.000 2 SER A CA 9
ATOM 4825 C C . SER A 1 2 ? 0.952 -3.071 -4.490 1.00 0.000 2 SER A C 9
ATOM 4826 O O . SER A 1 2 ? 1.541 -4.099 -4.156 1.00 0.000 2 SER A O 9
ATOM 4834 N N . GLU A 1 3 ? -0.326 -3.055 -4.854 1.00 0.000 3 GLU A N 9
ATOM 4835 C CA . GLU A 1 3 ? -1.128 -4.273 -4.882 1.00 0.000 3 GLU A CA 9
ATOM 4836 C C . GLU A 1 3 ? -0.661 -5.207 -5.994 1.00 0.000 3 GLU A C 9
ATOM 4837 O O . GLU A 1 3 ? 0.154 -4.829 -6.836 1.00 0.000 3 GLU A O 9
ATOM 4849 N N . PHE A 1 4 ? -1.182 -6.429 -5.991 1.00 0.000 4 PHE A N 9
ATOM 4850 C CA . PHE A 1 4 ? -0.818 -7.419 -6.998 1.00 0.000 4 PHE A CA 9
ATOM 4851 C C . PHE A 1 4 ? -2.045 -7.867 -7.788 1.00 0.000 4 PHE A C 9
ATOM 4852 O O . PHE A 1 4 ? -3.162 -7.877 -7.270 1.00 0.000 4 PHE A O 9
ATOM 4869 N N . CYS A 1 5 ? -1.828 -8.238 -9.045 1.00 0.000 5 CYS A N 9
ATOM 4870 C CA . CYS A 1 5 ? -2.913 -8.687 -9.909 1.00 0.000 5 CYS A CA 9
ATOM 4871 C C . CYS A 1 5 ? -3.115 -10.195 -9.789 1.00 0.000 5 CYS A C 9
ATOM 4872 O O . CYS A 1 5 ? -2.226 -10.979 -10.116 1.00 0.000 5 CYS A O 9
ATOM 4879 N N . GLY A 1 6 ? -4.293 -10.593 -9.318 1.00 0.000 6 GLY A N 9
ATOM 4880 C CA . GLY A 1 6 ? -4.591 -12.005 -9.163 1.00 0.000 6 GLY A CA 9
ATOM 4881 C C . GLY A 1 6 ? -5.970 -12.366 -9.679 1.00 0.000 6 GLY A C 9
ATOM 4882 O O . GLY A 1 6 ? -6.176 -12.497 -10.886 1.00 0.000 6 GLY A O 9
ATOM 4886 N N . HIS A 1 7 ? -6.919 -12.529 -8.762 1.00 0.000 7 HIS A N 9
ATOM 4887 C CA . HIS A 1 7 ? -8.286 -12.879 -9.131 1.00 0.000 7 HIS A CA 9
ATOM 4888 C C . HIS A 1 7 ? -9.285 -11.931 -8.475 1.00 0.000 7 HIS A C 9
ATOM 4889 O O . HIS A 1 7 ? -10.154 -11.369 -9.143 1.00 0.000 7 HIS A O 9
ATOM 4903 N N . ASP A 1 8 ? -9.156 -11.757 -7.164 1.00 0.000 8 ASP A N 9
ATOM 4904 C CA . ASP A 1 8 ? -10.048 -10.877 -6.418 1.00 0.000 8 ASP A CA 9
ATOM 4905 C C . ASP A 1 8 ? -9.701 -9.413 -6.670 1.00 0.000 8 ASP A C 9
ATOM 4906 O O . ASP A 1 8 ? -10.540 -8.635 -7.124 1.00 0.000 8 ASP A O 9
ATOM 4915 N N . VAL A 1 9 ? -8.460 -9.043 -6.370 1.00 0.000 9 VAL A N 9
ATOM 4916 C CA . VAL A 1 9 ? -8.002 -7.673 -6.564 1.00 0.000 9 VAL A CA 9
ATOM 4917 C C . VAL A 1 9 ? -8.119 -7.256 -8.026 1.00 0.000 9 VAL A C 9
ATOM 4918 O O . VAL A 1 9 ? -8.477 -6.119 -8.332 1.00 0.000 9 VAL A O 9
ATOM 4931 N N . GLY A 1 10 ? -7.815 -8.185 -8.927 1.00 0.000 10 GLY A N 9
ATOM 4932 C CA . GLY A 1 10 ? -7.892 -7.896 -10.347 1.00 0.000 10 GLY A CA 9
ATOM 4933 C C . GLY A 1 10 ? -8.001 -9.151 -11.190 1.00 0.000 10 GLY A C 9
ATOM 4934 O O . GLY A 1 10 ? -7.971 -10.263 -10.664 1.00 0.000 10 GLY A O 9
ATOM 4938 N N . GLU A 1 11 ? -8.130 -8.972 -12.501 1.00 0.000 11 GLU A N 9
ATOM 4939 C CA . GLU A 1 11 ? -8.247 -10.101 -13.417 1.00 0.000 11 GLU A CA 9
ATOM 4940 C C . GLU A 1 11 ? -7.441 -9.854 -14.689 1.00 0.000 11 GLU A C 9
ATOM 4941 O O . GLU A 1 11 ? -7.331 -8.721 -15.158 1.00 0.000 11 GLU A O 9
ATOM 4953 N N . CYS A 1 12 ? -6.879 -10.923 -15.243 1.00 0.000 12 CYS A N 9
ATOM 4954 C CA . CYS A 1 12 ? -6.082 -10.825 -16.460 1.00 0.000 12 CYS A CA 9
ATOM 4955 C C . CYS A 1 12 ? -6.918 -11.177 -17.687 1.00 0.000 12 CYS A C 9
ATOM 4956 O O . CYS A 1 12 ? -7.740 -12.093 -17.650 1.00 0.000 12 CYS A O 9
ATOM 4963 N N . VAL A 1 13 ? -6.703 -10.442 -18.774 1.00 0.000 13 VAL A N 9
ATOM 4964 C CA . VAL A 1 13 ? -7.435 -10.677 -20.013 1.00 0.000 13 VAL A CA 9
ATOM 4965 C C . VAL A 1 13 ? -6.595 -10.296 -21.227 1.00 0.000 13 VAL A C 9
ATOM 4966 O O . VAL A 1 13 ? -5.646 -9.517 -21.137 1.00 0.000 13 VAL A O 9
ATOM 4979 N N . PRO A 1 14 ? -6.951 -10.858 -22.392 1.00 0.000 14 PRO A N 9
ATOM 4980 C CA . PRO A 1 14 ? -6.244 -10.592 -23.648 1.00 0.000 14 PRO A CA 9
ATOM 4981 C C . PRO A 1 14 ? -6.472 -9.171 -24.152 1.00 0.000 14 PRO A C 9
ATOM 4982 O O . PRO A 1 14 ? -7.435 -8.501 -23.778 1.00 0.000 14 PRO A O 9
ATOM 4993 N N . PRO A 1 15 ? -5.566 -8.698 -25.020 1.00 0.000 15 PRO A N 9
ATOM 4994 C CA . PRO A 1 15 ? -5.648 -7.351 -25.595 1.00 0.000 15 PRO A CA 9
ATOM 4995 C C . PRO A 1 15 ? -6.807 -7.209 -26.575 1.00 0.000 15 PRO A C 9
ATOM 4996 O O . PRO A 1 15 ? -7.436 -6.154 -26.660 1.00 0.000 15 PRO A O 9
ATOM 5007 N N . LYS A 1 16 ? -7.086 -8.277 -27.314 1.00 0.000 16 LYS A N 9
ATOM 5008 C CA . LYS A 1 16 ? -8.171 -8.272 -28.288 1.00 0.000 16 LYS A CA 9
ATOM 5009 C C . LYS A 1 16 ? -9.507 -7.976 -27.613 1.00 0.000 16 LYS A C 9
ATOM 5010 O O . LYS A 1 16 ? -10.393 -7.364 -28.210 1.00 0.000 16 LYS A O 9
ATOM 5029 N N . LEU A 1 17 ? -9.643 -8.411 -26.365 1.00 0.000 17 LEU A N 9
ATOM 5030 C CA . LEU A 1 17 ? -10.871 -8.191 -25.608 1.00 0.000 17 LEU A CA 9
ATOM 5031 C C . LEU A 1 17 ? -10.711 -7.024 -24.639 1.00 0.000 17 LEU A C 9
ATOM 5032 O O . LEU A 1 17 ? -9.867 -7.058 -23.744 1.00 0.000 17 LEU A O 9
ATOM 5048 N N . VAL A 1 18 ? -11.528 -5.992 -24.823 1.00 0.000 18 VAL A N 9
ATOM 5049 C CA . VAL A 1 18 ? -11.480 -4.815 -23.964 1.00 0.000 18 VAL A CA 9
ATOM 5050 C C . VAL A 1 18 ? -12.266 -5.042 -22.678 1.00 0.000 18 VAL A C 9
ATOM 5051 O O . VAL A 1 18 ? -13.251 -5.780 -22.661 1.00 0.000 18 VAL A O 9
ATOM 5064 N N . CYS A 1 19 ? -11.825 -4.401 -21.600 1.00 0.000 19 CYS A N 9
ATOM 5065 C CA . CYS A 1 19 ? -12.486 -4.531 -20.308 1.00 0.000 19 CYS A CA 9
ATOM 5066 C C . CYS A 1 19 ? -13.871 -3.890 -20.339 1.00 0.000 19 CYS A C 9
ATOM 5067 O O . CYS A 1 19 ? -14.000 -2.673 -20.475 1.00 0.000 19 CYS A O 9
ATOM 5074 N N . ARG A 1 20 ? -14.903 -4.717 -20.210 1.00 0.000 20 ARG A N 9
ATOM 5075 C CA . ARG A 1 20 ? -16.278 -4.232 -20.224 1.00 0.000 20 ARG A CA 9
ATOM 5076 C C . ARG A 1 20 ? -16.509 -3.223 -19.103 1.00 0.000 20 ARG A C 9
ATOM 5077 O O . ARG A 1 20 ? -16.858 -2.066 -19.339 1.00 0.000 20 ARG A O 9
ATOM 5098 N N . PRO A 1 21 ? -16.312 -3.669 -17.854 1.00 0.000 21 PRO A N 9
ATOM 5099 C CA . PRO A 1 21 ? -16.493 -2.821 -16.672 1.00 0.000 21 PRO A CA 9
ATOM 5100 C C . PRO A 1 21 ? -15.420 -1.744 -16.561 1.00 0.000 21 PRO A C 9
ATOM 5101 O O . PRO A 1 21 ? -14.362 -1.821 -17.186 1.00 0.000 21 PRO A O 9
ATOM 5112 N N . PRO A 1 22 ? -15.696 -0.714 -15.747 1.00 0.000 22 PRO A N 9
ATOM 5113 C CA . PRO A 1 22 ? -14.765 0.398 -15.535 1.00 0.000 22 PRO A CA 9
ATOM 5114 C C . PRO A 1 22 ? -13.530 -0.022 -14.746 1.00 0.000 22 PRO A C 9
ATOM 5115 O O . PRO A 1 22 ? -13.332 0.406 -13.608 1.00 0.000 22 PRO A O 9
ATOM 5126 N N . THR A 1 23 ? -12.701 -0.863 -15.356 1.00 0.000 23 THR A N 9
ATOM 5127 C CA . THR A 1 23 ? -11.485 -1.341 -14.710 1.00 0.000 23 THR A CA 9
ATOM 5128 C C . THR A 1 23 ? -10.265 -0.562 -15.189 1.00 0.000 23 THR A C 9
ATOM 5129 O O . THR A 1 23 ? -10.185 -0.169 -16.353 1.00 0.000 23 THR A O 9
ATOM 5140 N N . HIS A 1 24 ? -9.317 -0.342 -14.284 1.00 0.000 24 HIS A N 9
ATOM 5141 C CA . HIS A 1 24 ? -8.099 0.389 -14.614 1.00 0.000 24 HIS A CA 9
ATOM 5142 C C . HIS A 1 24 ? -6.947 -0.571 -14.893 1.00 0.000 24 HIS A C 9
ATOM 5143 O O . HIS A 1 24 ? -6.641 -1.440 -14.077 1.00 0.000 24 HIS A O 9
ATOM 5157 N N . GLU A 1 25 ? -6.313 -0.408 -16.050 1.00 0.000 25 GLU A N 9
ATOM 5158 C CA . GLU A 1 25 ? -5.196 -1.262 -16.435 1.00 0.000 25 GLU A CA 9
ATOM 5159 C C . GLU A 1 25 ? -4.082 -1.204 -15.394 1.00 0.000 25 GLU A C 9
ATOM 5160 O O . GLU A 1 25 ? -3.525 -0.140 -15.123 1.00 0.000 25 GLU A O 9
ATOM 5172 N N . CYS A 1 26 ? -3.763 -2.356 -14.812 1.00 0.000 26 CYS A N 9
ATOM 5173 C CA . CYS A 1 26 ? -2.717 -2.438 -13.800 1.00 0.000 26 CYS A CA 9
ATOM 5174 C C . CYS A 1 26 ? -1.696 -3.514 -14.159 1.00 0.000 26 CYS A C 9
ATOM 5175 O O . CYS A 1 26 ? -2.057 -4.606 -14.600 1.00 0.000 26 CYS A O 9
ATOM 5182 N N . LEU A 1 27 ? -0.420 -3.198 -13.967 1.00 0.000 27 LEU A N 9
ATOM 5183 C CA . LEU A 1 27 ? 0.655 -4.136 -14.270 1.00 0.000 27 LEU A CA 9
ATOM 5184 C C . LEU A 1 27 ? 1.493 -4.423 -13.028 1.00 0.000 27 LEU A C 9
ATOM 5185 O O . LEU A 1 27 ? 2.330 -3.611 -12.630 1.00 0.000 27 LEU A O 9
ATOM 5201 N N . HIS A 1 28 ? 1.266 -5.583 -12.421 1.00 0.000 28 HIS A N 9
ATOM 5202 C CA . HIS A 1 28 ? 2.003 -5.979 -11.226 1.00 0.000 28 HIS A CA 9
ATOM 5203 C C . HIS A 1 28 ? 2.533 -7.403 -11.362 1.00 0.000 28 HIS A C 9
ATOM 5204 O O . HIS A 1 28 ? 3.690 -7.678 -11.041 1.00 0.000 28 HIS A O 9
ATOM 5218 N N . PHE A 1 29 ? 1.681 -8.304 -11.838 1.00 0.000 29 PHE A N 9
ATOM 5219 C CA . PHE A 1 29 ? 2.063 -9.700 -12.014 1.00 0.000 29 PHE A CA 9
ATOM 5220 C C . PHE A 1 29 ? 2.364 -10.001 -13.479 1.00 0.000 29 PHE A C 9
ATOM 5221 O O . PHE A 1 29 ? 1.620 -9.620 -14.383 1.00 0.000 29 PHE A O 9
ATOM 5238 N N . PRO A 1 30 ? 3.482 -10.702 -13.722 1.00 0.000 30 PRO A N 9
ATOM 5239 C CA . PRO A 1 30 ? 3.908 -11.070 -15.075 1.00 0.000 30 PRO A CA 9
ATOM 5240 C C . PRO A 1 30 ? 2.997 -12.119 -15.704 1.00 0.000 30 PRO A C 9
ATOM 5241 O O . PRO A 1 30 ? 3.309 -13.310 -15.698 1.00 0.000 30 PRO A O 9
ATOM 5252 N N . CYS A 1 31 ? 1.871 -11.669 -16.247 1.00 0.000 31 CYS A N 9
ATOM 5253 C CA . CYS A 1 31 ? 0.914 -12.569 -16.880 1.00 0.000 31 CYS A CA 9
ATOM 5254 C C . CYS A 1 31 ? 1.537 -13.263 -18.088 1.00 0.000 31 CYS A C 9
ATOM 5255 O O . CYS A 1 31 ? 2.543 -12.817 -18.641 1.00 0.000 31 CYS A O 9
ATOM 5262 N N . PRO A 1 32 ? 0.927 -14.380 -18.508 1.00 0.000 32 PRO A N 9
ATOM 5263 C CA . PRO A 1 32 ? 1.403 -15.159 -19.655 1.00 0.000 32 PRO A CA 9
ATOM 5264 C C . PRO A 1 32 ? 1.194 -14.430 -20.978 1.00 0.000 32 PRO A C 9
ATOM 5265 O O . PRO A 1 32 ? 0.134 -13.854 -21.220 1.00 0.000 32 PRO A O 9
ATOM 5276 N N . GLY A 1 33 ? 2.212 -14.460 -21.833 1.00 0.000 33 GLY A N 9
ATOM 5277 C CA . GLY A 1 33 ? 2.119 -13.799 -23.121 1.00 0.000 33 GLY A CA 9
ATOM 5278 C C . GLY A 1 33 ? 1.701 -12.347 -22.999 1.00 0.000 33 GLY A C 9
ATOM 5279 O O . GLY A 1 33 ? 1.697 -11.786 -21.903 1.00 0.000 33 GLY A O 9
ATOM 5283 N N . TYR A 1 34 ? 1.351 -11.737 -24.125 1.00 0.000 34 TYR A N 9
ATOM 5284 C CA . TYR A 1 34 ? 0.934 -10.340 -24.140 1.00 0.000 34 TYR A CA 9
ATOM 5285 C C . TYR A 1 34 ? -0.475 -10.186 -23.576 1.00 0.000 34 TYR A C 9
ATOM 5286 O O . TYR A 1 34 ? -1.433 -9.962 -24.318 1.00 0.000 34 TYR A O 9
ATOM 5304 N N . LEU A 1 35 ? -0.594 -10.309 -22.259 1.00 0.000 35 LEU A N 9
ATOM 5305 C CA . LEU A 1 35 ? -1.886 -10.183 -21.592 1.00 0.000 35 LEU A CA 9
ATOM 5306 C C . LEU A 1 35 ? -1.977 -8.868 -20.824 1.00 0.000 35 LEU A C 9
ATOM 5307 O O . LEU A 1 35 ? -0.962 -8.309 -20.407 1.00 0.000 35 LEU A O 9
ATOM 5323 N N . LYS A 1 36 ? -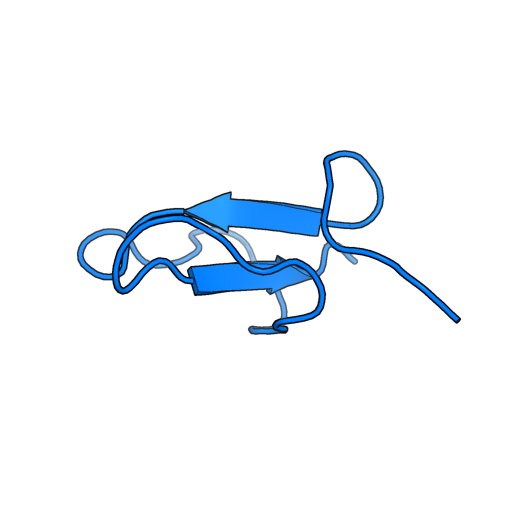3.198 -8.380 -20.639 1.00 0.000 36 LYS A N 9
ATOM 5324 C CA . LYS A 1 36 ? -3.424 -7.133 -19.919 1.00 0.000 36 LYS A CA 9
ATOM 5325 C C . LYS A 1 36 ? -4.259 -7.372 -18.665 1.00 0.000 36 LYS A C 9
ATOM 5326 O O . LYS A 1 36 ? -5.234 -8.123 -18.690 1.00 0.000 36 LYS A O 9
ATOM 5345 N N . CYS A 1 37 ? -3.871 -6.728 -17.569 1.00 0.000 37 CYS A N 9
ATOM 5346 C CA . CYS A 1 37 ? -4.584 -6.870 -16.305 1.00 0.000 37 CYS A CA 9
ATOM 5347 C C . CYS A 1 37 ? -5.513 -5.683 -16.069 1.00 0.000 37 CYS A C 9
ATOM 5348 O O . CYS A 1 37 ? -5.222 -4.560 -16.483 1.00 0.000 37 CYS A O 9
ATOM 5355 N N . CYS A 1 38 ? -6.633 -5.940 -15.402 1.00 0.000 38 CYS A N 9
ATOM 5356 C CA . CYS A 1 38 ? -7.607 -4.894 -15.110 1.00 0.000 38 CYS A CA 9
ATOM 5357 C C . CYS A 1 38 ? -7.899 -4.826 -13.614 1.00 0.000 38 CYS A C 9
ATOM 5358 O O . CYS A 1 38 ? -8.046 -5.853 -12.951 1.00 0.000 38 CYS A O 9
ATOM 5365 N N . CYS A 1 39 ? -7.982 -3.608 -13.088 1.00 0.000 39 CYS A N 9
ATOM 5366 C CA . CYS A 1 39 ? -8.256 -3.403 -11.671 1.00 0.000 39 CYS A CA 9
ATOM 5367 C C . CYS A 1 39 ? -9.741 -3.138 -11.437 1.00 0.000 39 CYS A C 9
ATOM 5368 O O . CYS A 1 39 ? -10.293 -2.159 -11.939 1.00 0.000 39 CYS A O 9
ATOM 5375 N N . TYR A 1 40 ? -10.380 -4.015 -10.672 1.00 0.000 40 TYR A N 9
ATOM 5376 C CA . TYR A 1 40 ? -11.800 -3.877 -10.373 1.00 0.000 40 TYR A CA 9
ATOM 5377 C C . TYR A 1 40 ? -12.059 -2.640 -9.519 1.00 0.000 40 TYR A C 9
ATOM 5378 O O . TYR A 1 40 ? -11.167 -2.118 -8.849 1.00 0.000 40 TYR A O 9
ATOM 5396 N N . PRO A 1 41 ? -13.311 -2.158 -9.542 1.00 0.000 41 PRO A N 9
ATOM 5397 C CA . PRO A 1 41 ? -13.718 -0.977 -8.776 1.00 0.000 41 PRO A CA 9
ATOM 5398 C C . PRO A 1 41 ? -13.743 -1.241 -7.274 1.00 0.000 41 PRO A C 9
ATOM 5399 O O . PRO A 1 41 ? -12.850 -1.893 -6.734 1.00 0.000 41 PRO A O 9
ATOM 5424 N N . SER A 1 2 ? 1.892 -1.064 -3.474 1.00 0.000 2 SER A N 10
ATOM 5425 C CA . SER A 1 2 ? 1.556 -2.421 -3.058 1.00 0.000 2 SER A CA 10
ATOM 5426 C C . SER A 1 2 ? 0.267 -2.890 -3.725 1.00 0.000 2 SER A C 10
ATOM 5427 O O . SER A 1 2 ? -0.831 -2.548 -3.287 1.00 0.000 2 SER A O 10
ATOM 5435 N N . GLU A 1 3 ? 0.410 -3.676 -4.787 1.00 0.000 3 GLU A N 10
ATOM 5436 C CA . GLU A 1 3 ? -0.743 -4.192 -5.516 1.00 0.000 3 GLU A CA 10
ATOM 5437 C C . GLU A 1 3 ? -0.356 -5.403 -6.361 1.00 0.000 3 GLU A C 10
ATOM 5438 O O . GLU A 1 3 ? 0.717 -5.435 -6.965 1.00 0.000 3 GLU A O 10
ATOM 5450 N N . PHE A 1 4 ? -1.236 -6.398 -6.397 1.00 0.000 4 PHE A N 10
ATOM 5451 C CA . PHE A 1 4 ? -0.987 -7.612 -7.165 1.00 0.000 4 PHE A CA 10
ATOM 5452 C C . PHE A 1 4 ? -2.202 -7.978 -8.012 1.00 0.000 4 PHE A C 10
ATOM 5453 O O . PHE A 1 4 ? -3.340 -7.689 -7.643 1.00 0.000 4 PHE A O 10
ATOM 5470 N N . CYS A 1 5 ? -1.951 -8.616 -9.151 1.00 0.000 5 CYS A N 10
ATOM 5471 C CA . CYS A 1 5 ? -3.022 -9.023 -10.052 1.00 0.000 5 CYS A CA 10
ATOM 5472 C C . CYS A 1 5 ? -3.223 -10.535 -10.012 1.00 0.000 5 CYS A C 10
ATOM 5473 O O . CYS A 1 5 ? -2.349 -11.299 -10.420 1.00 0.000 5 CYS A O 10
ATOM 5480 N N . GLY A 1 6 ? -4.381 -10.960 -9.516 1.00 0.000 6 GLY A N 10
ATOM 5481 C CA . GLY A 1 6 ? -4.676 -12.378 -9.432 1.00 0.000 6 GLY A CA 10
ATOM 5482 C C . GLY A 1 6 ? -5.985 -12.657 -8.719 1.00 0.000 6 GLY A C 10
ATOM 5483 O O . GLY A 1 6 ? -6.911 -13.220 -9.303 1.00 0.000 6 GLY A O 10
ATOM 5487 N N . HIS A 1 7 ? -6.061 -12.264 -7.451 1.00 0.000 7 HIS A N 10
ATOM 5488 C CA . HIS A 1 7 ? -7.266 -12.476 -6.656 1.00 0.000 7 HIS A CA 10
ATOM 5489 C C . HIS A 1 7 ? -8.389 -11.550 -7.114 1.00 0.000 7 HIS A C 10
ATOM 5490 O O . HIS A 1 7 ? -8.295 -10.919 -8.167 1.00 0.000 7 HIS A O 10
ATOM 5504 N N . ASP A 1 8 ? -9.449 -11.475 -6.317 1.00 0.000 8 ASP A N 10
ATOM 5505 C CA . ASP A 1 8 ? -10.590 -10.626 -6.641 1.00 0.000 8 ASP A CA 10
ATOM 5506 C C . ASP A 1 8 ? -10.137 -9.201 -6.946 1.00 0.000 8 ASP A C 10
ATOM 5507 O O . ASP A 1 8 ? -10.807 -8.469 -7.675 1.00 0.000 8 ASP A O 10
ATOM 5516 N N . VAL A 1 9 ? -8.997 -8.814 -6.382 1.00 0.000 9 VAL A N 10
ATOM 5517 C CA . VAL A 1 9 ? -8.455 -7.477 -6.594 1.00 0.000 9 VAL A CA 10
ATOM 5518 C C . VAL A 1 9 ? -8.483 -7.100 -8.071 1.00 0.000 9 VAL A C 10
ATOM 5519 O O . VAL A 1 9 ? -8.874 -5.991 -8.432 1.00 0.000 9 VAL A O 10
ATOM 5532 N N . GLY A 1 10 ? -8.065 -8.033 -8.922 1.00 0.000 10 GLY A N 10
ATOM 5533 C CA . GLY A 1 10 ? -8.051 -7.780 -10.351 1.00 0.000 10 GLY A CA 10
ATOM 5534 C C . GLY A 1 10 ? -8.157 -9.053 -11.166 1.00 0.000 10 GLY A C 10
ATOM 5535 O O . GLY A 1 10 ? -8.292 -10.143 -10.611 1.00 0.000 10 GLY A O 10
ATOM 5539 N N . GLU A 1 11 ? -8.099 -8.915 -12.487 1.00 0.000 11 GLU A N 10
ATOM 5540 C CA . GLU A 1 11 ? -8.192 -10.064 -13.380 1.00 0.000 11 GLU A CA 10
ATOM 5541 C C . GLU A 1 11 ? -7.364 -9.842 -14.642 1.00 0.000 11 GLU A C 10
ATOM 5542 O O . GLU A 1 11 ? -7.272 -8.723 -15.149 1.00 0.000 11 GLU A O 10
ATOM 5554 N N . CYS A 1 12 ? -6.762 -10.915 -15.144 1.00 0.000 12 CYS A N 10
ATOM 5555 C CA . CYS A 1 12 ? -5.941 -10.839 -16.346 1.00 0.000 12 CYS A CA 10
ATOM 5556 C C . CYS A 1 12 ? -6.764 -11.161 -17.590 1.00 0.000 12 CYS A C 10
ATOM 5557 O O . CYS A 1 12 ? -7.421 -12.200 -17.661 1.00 0.000 12 CYS A O 10
ATOM 5564 N N . VAL A 1 13 ? -6.725 -10.262 -18.568 1.00 0.000 13 VAL A N 10
ATOM 5565 C CA . VAL A 1 13 ? -7.466 -10.451 -19.810 1.00 0.000 13 VAL A CA 10
ATOM 5566 C C . VAL A 1 13 ? -6.586 -10.170 -21.023 1.00 0.000 13 VAL A C 10
ATOM 5567 O O . VAL A 1 13 ? -5.561 -9.493 -20.935 1.00 0.000 13 VAL A O 10
ATOM 5580 N N . PRO A 1 14 ? -6.994 -10.701 -22.185 1.00 0.000 14 PRO A N 10
ATOM 5581 C CA . PRO A 1 14 ? -6.257 -10.521 -23.440 1.00 0.000 14 PRO A CA 10
ATOM 5582 C C . PRO A 1 14 ? -6.333 -9.088 -23.955 1.00 0.000 14 PRO A C 10
ATOM 5583 O O . PRO A 1 14 ? -7.190 -8.302 -23.550 1.00 0.000 14 PRO A O 10
ATOM 5594 N N . PRO A 1 15 ? -5.418 -8.738 -24.871 1.00 0.000 15 PRO A N 10
ATOM 5595 C CA . PRO A 1 15 ? -5.361 -7.398 -25.463 1.00 0.000 15 PRO A CA 10
ATOM 5596 C C . PRO A 1 15 ? -6.539 -7.125 -26.393 1.00 0.000 15 PRO A C 10
ATOM 5597 O O . PRO A 1 15 ? -7.107 -6.033 -26.388 1.00 0.000 15 PRO A O 10
ATOM 5608 N N . LYS A 1 16 ? -6.901 -8.125 -27.190 1.00 0.000 16 LYS A N 10
ATOM 5609 C CA . LYS A 1 16 ? -8.012 -7.994 -28.125 1.00 0.000 16 LYS A CA 10
ATOM 5610 C C . LYS A 1 16 ? -9.307 -7.664 -27.389 1.00 0.000 16 LYS A C 10
ATOM 5611 O O . LYS A 1 16 ? -10.174 -6.969 -27.918 1.00 0.000 16 LYS A O 10
ATOM 5630 N N . LEU A 1 17 ? -9.430 -8.166 -26.165 1.00 0.000 17 LEU A N 10
ATOM 5631 C CA . LEU A 1 17 ? -10.619 -7.924 -25.355 1.00 0.000 17 LEU A CA 10
ATOM 5632 C C . LEU A 1 17 ? -10.354 -6.847 -24.308 1.00 0.000 17 LEU A C 10
ATOM 5633 O O . LEU A 1 17 ? -9.771 -7.117 -23.257 1.00 0.000 17 LEU A O 10
ATOM 5649 N N . VAL A 1 18 ? -10.787 -5.625 -24.600 1.00 0.000 18 VAL A N 10
ATOM 5650 C CA . VAL A 1 18 ? -10.599 -4.507 -23.683 1.00 0.000 18 VAL A CA 10
ATOM 5651 C C . VAL A 1 18 ? -11.460 -4.670 -22.435 1.00 0.000 18 VAL A C 10
ATOM 5652 O O . VAL A 1 18 ? -12.535 -5.269 -22.482 1.00 0.000 18 VAL A O 10
ATOM 5665 N N . CYS A 1 19 ? -10.980 -4.134 -21.318 1.00 0.000 19 CYS A N 10
ATOM 5666 C CA . CYS A 1 19 ? -11.704 -4.219 -20.055 1.00 0.000 19 CYS A CA 10
ATOM 5667 C C . CYS A 1 19 ? -13.148 -3.757 -20.225 1.00 0.000 19 CYS A C 10
ATOM 5668 O O . CYS A 1 19 ? -13.414 -2.569 -20.404 1.00 0.000 19 CYS A O 10
ATOM 5675 N N . ARG A 1 20 ? -14.078 -4.706 -20.166 1.00 0.000 20 ARG A N 10
ATOM 5676 C CA . ARG A 1 20 ? -15.495 -4.397 -20.313 1.00 0.000 20 ARG A CA 10
ATOM 5677 C C . ARG A 1 20 ? -15.961 -3.446 -19.215 1.00 0.000 20 ARG A C 10
ATOM 5678 O O . ARG A 1 20 ? -16.427 -2.336 -19.476 1.00 0.000 20 ARG A O 10
ATOM 5699 N N . PRO A 1 21 ? -15.835 -3.889 -17.955 1.00 0.000 21 PRO A N 10
ATOM 5700 C CA . PRO A 1 21 ? -16.238 -3.093 -16.792 1.00 0.000 21 PRO A CA 10
ATOM 5701 C C . PRO A 1 21 ? -15.324 -1.894 -16.565 1.00 0.000 21 PRO A C 10
ATOM 5702 O O . PRO A 1 21 ? -14.216 -1.819 -17.095 1.00 0.000 21 PRO A O 10
ATOM 5713 N N . PRO A 1 22 ? -15.797 -0.932 -15.759 1.00 0.000 22 PRO A N 10
ATOM 5714 C CA . PRO A 1 22 ? -15.038 0.281 -15.443 1.00 0.000 22 PRO A CA 10
ATOM 5715 C C . PRO A 1 22 ? -13.831 -0.006 -14.556 1.00 0.000 22 PRO A C 10
ATOM 5716 O O . PRO A 1 22 ? -13.784 0.412 -13.398 1.00 0.000 22 PRO A O 10
ATOM 5727 N N . THR A 1 23 ? -12.854 -0.721 -15.106 1.00 0.000 23 THR A N 10
ATOM 5728 C CA . THR A 1 23 ? -11.647 -1.064 -14.364 1.00 0.000 23 THR A CA 10
ATOM 5729 C C . THR A 1 23 ? -10.453 -0.252 -14.852 1.00 0.000 23 THR A C 10
ATOM 5730 O O . THR A 1 23 ? -10.548 0.479 -15.839 1.00 0.000 23 THR A O 10
ATOM 5741 N N . HIS A 1 24 ? -9.328 -0.385 -14.156 1.00 0.000 24 HIS A N 10
ATOM 5742 C CA . HIS A 1 24 ? -8.114 0.336 -14.520 1.00 0.000 24 HIS A CA 10
ATOM 5743 C C . HIS A 1 24 ? -6.992 -0.635 -14.879 1.00 0.000 24 HIS A C 10
ATOM 5744 O O . HIS A 1 24 ? -6.508 -1.378 -14.027 1.00 0.000 24 HIS A O 10
ATOM 5758 N N . GLU A 1 25 ? -6.587 -0.621 -16.144 1.00 0.000 25 GLU A N 10
ATOM 5759 C CA . GLU A 1 25 ? -5.524 -1.502 -16.615 1.00 0.000 25 GLU A CA 10
ATOM 5760 C C . GLU A 1 25 ? -4.281 -1.371 -15.739 1.00 0.000 25 GLU A C 10
ATOM 5761 O O . GLU A 1 25 ? -3.584 -0.356 -15.778 1.00 0.000 25 GLU A O 10
ATOM 5773 N N . CYS A 1 26 ? -4.010 -2.404 -14.948 1.00 0.000 26 CYS A N 10
ATOM 5774 C CA . CYS A 1 26 ? -2.853 -2.405 -14.061 1.00 0.000 26 CYS A CA 10
ATOM 5775 C C . CYS A 1 26 ? -2.078 -3.714 -14.180 1.00 0.000 26 CYS A C 10
ATOM 5776 O O . CYS A 1 26 ? -2.563 -4.774 -13.782 1.00 0.000 26 CYS A O 10
ATOM 5783 N N . LEU A 1 27 ? -0.872 -3.633 -14.730 1.00 0.000 27 LEU A N 10
ATOM 5784 C CA . LEU A 1 27 ? -0.028 -4.811 -14.902 1.00 0.000 27 LEU A CA 10
ATOM 5785 C C . LEU A 1 27 ? 0.847 -5.038 -13.673 1.00 0.000 27 LEU A C 10
ATOM 5786 O O . LEU A 1 27 ? 1.639 -4.175 -13.294 1.00 0.000 27 LEU A O 10
ATOM 5802 N N . HIS A 1 28 ? 0.700 -6.206 -13.056 1.00 0.000 28 HIS A N 10
ATOM 5803 C CA . HIS A 1 28 ? 1.479 -6.548 -11.871 1.00 0.000 28 HIS A CA 10
ATOM 5804 C C . HIS A 1 28 ? 2.113 -7.928 -12.018 1.00 0.000 28 HIS A C 10
ATOM 5805 O O . HIS A 1 28 ? 3.314 -8.048 -12.262 1.00 0.000 28 HIS A O 10
ATOM 5819 N N . PHE A 1 29 ? 1.299 -8.967 -11.865 1.00 0.000 29 PHE A N 10
ATOM 5820 C CA . PHE A 1 29 ? 1.780 -10.339 -11.979 1.00 0.000 29 PHE A CA 10
ATOM 5821 C C . PHE A 1 29 ? 2.192 -10.654 -13.414 1.00 0.000 29 PHE A C 10
ATOM 5822 O O . PHE A 1 29 ? 1.609 -10.156 -14.378 1.00 0.000 29 PHE A O 10
ATOM 5839 N N . PRO A 1 30 ? 3.222 -11.500 -13.561 1.00 0.000 30 PRO A N 10
ATOM 5840 C CA . PRO A 1 30 ? 3.737 -11.901 -14.874 1.00 0.000 30 PRO A CA 10
ATOM 5841 C C . PRO A 1 30 ? 2.763 -12.800 -15.628 1.00 0.000 30 PRO A C 10
ATOM 5842 O O . PRO A 1 30 ? 2.808 -14.024 -15.502 1.00 0.000 30 PRO A O 10
ATOM 5853 N N . CYS A 1 31 ? 1.884 -12.186 -16.413 1.00 0.000 31 CYS A N 10
ATOM 5854 C CA . CYS A 1 31 ? 0.899 -12.931 -17.188 1.00 0.000 31 CYS A CA 10
ATOM 5855 C C . CYS A 1 31 ? 1.510 -13.456 -18.483 1.00 0.000 31 CYS A C 10
ATOM 5856 O O . CYS A 1 31 ? 2.540 -12.973 -18.954 1.00 0.000 31 CYS A O 10
ATOM 5863 N N . PRO A 1 32 ? 0.861 -14.470 -19.076 1.00 0.000 32 PRO A N 10
ATOM 5864 C CA . PRO A 1 32 ? 1.322 -15.082 -20.325 1.00 0.000 32 PRO A CA 10
ATOM 5865 C C . PRO A 1 32 ? 1.160 -14.151 -21.521 1.00 0.000 32 PRO A C 10
ATOM 5866 O O . PRO A 1 32 ? 0.116 -13.523 -21.695 1.00 0.000 32 PRO A O 10
ATOM 5877 N N . GLY A 1 33 ? 2.200 -14.066 -22.345 1.00 0.000 33 GLY A N 10
ATOM 5878 C CA . GLY A 1 33 ? 2.153 -13.209 -23.515 1.00 0.000 33 GLY A CA 10
ATOM 5879 C C . GLY A 1 33 ? 1.864 -11.763 -23.163 1.00 0.000 33 GLY A C 10
ATOM 5880 O O . GLY A 1 33 ? 2.032 -11.351 -22.015 1.00 0.000 33 GLY A O 10
ATOM 5884 N N . TYR A 1 34 ? 1.429 -10.990 -24.152 1.00 0.000 34 TYR A N 10
ATOM 5885 C CA . TYR A 1 34 ? 1.120 -9.581 -23.942 1.00 0.000 34 TYR A CA 10
ATOM 5886 C C . TYR A 1 34 ? -0.279 -9.411 -23.357 1.00 0.000 34 TYR A C 10
ATOM 5887 O O . TYR A 1 34 ? -1.120 -8.711 -23.921 1.00 0.000 34 TYR A O 10
ATOM 5905 N N . LEU A 1 35 ? -0.520 -10.057 -22.221 1.00 0.000 35 LEU A N 10
ATOM 5906 C CA . LEU A 1 35 ? -1.816 -9.978 -21.556 1.00 0.000 35 LEU A CA 10
ATOM 5907 C C . LEU A 1 35 ? -1.941 -8.685 -20.758 1.00 0.000 35 LEU A C 10
ATOM 5908 O O . LEU A 1 35 ? -0.942 -8.112 -20.322 1.00 0.000 35 LEU A O 10
ATOM 5924 N N . LYS A 1 36 ? -3.175 -8.230 -20.568 1.00 0.000 36 LYS A N 10
ATOM 5925 C CA . LYS A 1 36 ? -3.432 -7.005 -19.819 1.00 0.000 36 LYS A CA 10
ATOM 5926 C C . LYS A 1 36 ? -4.381 -7.270 -18.654 1.00 0.000 36 LYS A C 10
ATOM 5927 O O . LYS A 1 36 ? -5.446 -7.862 -18.829 1.00 0.000 36 LYS A O 10
ATOM 5946 N N . CYS A 1 37 ? -3.988 -6.826 -17.465 1.00 0.000 37 CYS A N 10
ATOM 5947 C CA . CYS A 1 37 ? -4.802 -7.013 -16.271 1.00 0.000 37 CYS A CA 10
ATOM 5948 C C . CYS A 1 37 ? -5.573 -5.740 -15.933 1.00 0.000 37 CYS A C 10
ATOM 5949 O O . CYS A 1 37 ? -5.075 -4.630 -16.122 1.00 0.000 37 CYS A O 10
ATOM 5956 N N . CYS A 1 38 ? -6.793 -5.909 -15.433 1.00 0.000 38 CYS A N 10
ATOM 5957 C CA . CYS A 1 38 ? -7.634 -4.776 -15.069 1.00 0.000 38 CYS A CA 10
ATOM 5958 C C . CYS A 1 38 ? -7.878 -4.741 -13.563 1.00 0.000 38 CYS A C 10
ATOM 5959 O O . CYS A 1 38 ? -8.114 -5.774 -12.936 1.00 0.000 38 CYS A O 10
ATOM 5966 N N . CYS A 1 39 ? -7.819 -3.544 -12.987 1.00 0.000 39 CYS A N 10
ATOM 5967 C CA . CYS A 1 39 ? -8.033 -3.373 -11.555 1.00 0.000 39 CYS A CA 10
ATOM 5968 C C . CYS A 1 39 ? -9.515 -3.183 -11.245 1.00 0.000 39 CYS A C 10
ATOM 5969 O O . CYS A 1 39 ? -10.147 -2.248 -11.736 1.00 0.000 39 CYS A O 10
ATOM 5976 N N . TYR A 1 40 ? -10.062 -4.075 -10.428 1.00 0.000 40 TYR A N 10
ATOM 5977 C CA . TYR A 1 40 ? -11.469 -4.008 -10.054 1.00 0.000 40 TYR A CA 10
ATOM 5978 C C . TYR A 1 40 ? -11.719 -2.863 -9.076 1.00 0.000 40 TYR A C 10
ATOM 5979 O O . TYR A 1 40 ? -10.808 -2.374 -8.407 1.00 0.000 40 TYR A O 10
ATOM 5997 N N . PRO A 1 41 ? -12.984 -2.426 -8.990 1.00 0.000 41 PRO A N 10
ATOM 5998 C CA . PRO A 1 41 ? -13.385 -1.334 -8.097 1.00 0.000 41 PRO A CA 10
ATOM 5999 C C . PRO A 1 41 ? -13.320 -1.735 -6.627 1.00 0.000 41 PRO A C 10
ATOM 6000 O O . PRO A 1 41 ? -13.519 -0.907 -5.738 1.00 0.000 41 PRO A O 10
ATOM 6025 N N . SER A 1 2 ? 3.975 -3.622 -3.263 1.00 0.000 2 SER A N 11
ATOM 6026 C CA . SER A 1 2 ? 2.950 -3.481 -4.291 1.00 0.000 2 SER A CA 11
ATOM 6027 C C . SER A 1 2 ? 1.982 -4.660 -4.257 1.00 0.000 2 SER A C 11
ATOM 6028 O O . SER A 1 2 ? 2.345 -5.763 -3.850 1.00 0.000 2 SER A O 11
ATOM 6036 N N . GLU A 1 3 ? 0.748 -4.416 -4.688 1.00 0.000 3 GLU A N 11
ATOM 6037 C CA . GLU A 1 3 ? -0.273 -5.457 -4.707 1.00 0.000 3 GLU A CA 11
ATOM 6038 C C . GLU A 1 3 ? -0.005 -6.463 -5.823 1.00 0.000 3 GLU A C 11
ATOM 6039 O O . GLU A 1 3 ? 1.039 -6.420 -6.474 1.00 0.000 3 GLU A O 11
ATOM 6051 N N . PHE A 1 4 ? -0.954 -7.368 -6.036 1.00 0.000 4 PHE A N 11
ATOM 6052 C CA . PHE A 1 4 ? -0.821 -8.386 -7.072 1.00 0.000 4 PHE A CA 11
ATOM 6053 C C . PHE A 1 4 ? -2.104 -8.502 -7.889 1.00 0.000 4 PHE A C 11
ATOM 6054 O O . PHE A 1 4 ? -3.205 -8.328 -7.365 1.00 0.000 4 PHE A O 11
ATOM 6071 N N . CYS A 1 5 ? -1.955 -8.796 -9.176 1.00 0.000 5 CYS A N 11
ATOM 6072 C CA . CYS A 1 5 ? -3.100 -8.935 -10.067 1.00 0.000 5 CYS A CA 11
ATOM 6073 C C . CYS A 1 5 ? -3.536 -10.394 -10.169 1.00 0.000 5 CYS A C 11
ATOM 6074 O O . CYS A 1 5 ? -2.837 -11.223 -10.750 1.00 0.000 5 CYS A O 11
ATOM 6081 N N . GLY A 1 6 ? -4.698 -10.700 -9.600 1.00 0.000 6 GLY A N 11
ATOM 6082 C CA . GLY A 1 6 ? -5.208 -12.058 -9.637 1.00 0.000 6 GLY A CA 11
ATOM 6083 C C . GLY A 1 6 ? -6.709 -12.108 -9.838 1.00 0.000 6 GLY A C 11
ATOM 6084 O O . GLY A 1 6 ? -7.187 -12.316 -10.954 1.00 0.000 6 GLY A O 11
ATOM 6088 N N . HIS A 1 7 ? -7.456 -11.920 -8.755 1.00 0.000 7 HIS A N 11
ATOM 6089 C CA . HIS A 1 7 ? -8.913 -11.946 -8.817 1.00 0.000 7 HIS A CA 11
ATOM 6090 C C . HIS A 1 7 ? -9.513 -10.808 -7.996 1.00 0.000 7 HIS A C 11
ATOM 6091 O O . HIS A 1 7 ? -10.253 -9.975 -8.519 1.00 0.000 7 HIS A O 11
ATOM 6105 N N . ASP A 1 8 ? -9.188 -10.780 -6.708 1.00 0.000 8 ASP A N 11
ATOM 6106 C CA . ASP A 1 8 ? -9.694 -9.744 -5.815 1.00 0.000 8 ASP A CA 11
ATOM 6107 C C . ASP A 1 8 ? -9.257 -8.360 -6.285 1.00 0.000 8 ASP A C 11
ATOM 6108 O O . ASP A 1 8 ? -10.059 -7.590 -6.813 1.00 0.000 8 ASP A O 11
ATOM 6117 N N . VAL A 1 9 ? -7.980 -8.049 -6.087 1.00 0.000 9 VAL A N 11
ATOM 6118 C CA . VAL A 1 9 ? -7.435 -6.758 -6.491 1.00 0.000 9 VAL A CA 11
ATOM 6119 C C . VAL A 1 9 ? -7.758 -6.458 -7.950 1.00 0.000 9 VAL A C 11
ATOM 6120 O O . VAL A 1 9 ? -8.178 -5.352 -8.289 1.00 0.000 9 VAL A O 11
ATOM 6133 N N . GLY A 1 10 ? -7.560 -7.451 -8.811 1.00 0.000 10 GLY A N 11
ATOM 6134 C CA . GLY A 1 10 ? -7.835 -7.273 -10.225 1.00 0.000 10 GLY A CA 11
ATOM 6135 C C . GLY A 1 10 ? -7.932 -8.591 -10.967 1.00 0.000 10 GLY A C 11
ATOM 6136 O O . GLY A 1 10 ? -7.966 -9.656 -10.351 1.00 0.000 10 GLY A O 11
ATOM 6140 N N . GLU A 1 11 ? -7.976 -8.520 -12.294 1.00 0.000 11 GLU A N 11
ATOM 6141 C CA . GLU A 1 11 ? -8.072 -9.718 -13.120 1.00 0.000 11 GLU A CA 11
ATOM 6142 C C . GLU A 1 11 ? -7.305 -9.539 -14.428 1.00 0.000 11 GLU A C 11
ATOM 6143 O O . GLU A 1 11 ? -7.217 -8.434 -14.963 1.00 0.000 11 GLU A O 11
ATOM 6155 N N . CYS A 1 12 ? -6.752 -10.635 -14.936 1.00 0.000 12 CYS A N 11
ATOM 6156 C CA . CYS A 1 12 ? -5.992 -10.602 -16.180 1.00 0.000 12 CYS A CA 11
ATOM 6157 C C . CYS A 1 12 ? -6.856 -11.041 -17.358 1.00 0.000 12 CYS A C 11
ATOM 6158 O O . CYS A 1 12 ? -7.696 -11.932 -17.227 1.00 0.000 12 CYS A O 11
ATOM 6165 N N . VAL A 1 13 ? -6.645 -10.411 -18.508 1.00 0.000 13 VAL A N 11
ATOM 6166 C CA . VAL A 1 13 ? -7.403 -10.737 -19.710 1.00 0.000 13 VAL A CA 11
ATOM 6167 C C . VAL A 1 13 ? -6.577 -10.484 -20.967 1.00 0.000 13 VAL A C 11
ATOM 6168 O O . VAL A 1 13 ? -5.607 -9.726 -20.960 1.00 0.000 13 VAL A O 11
ATOM 6181 N N . PRO A 1 14 ? -6.969 -11.133 -22.073 1.00 0.000 14 PRO A N 11
ATOM 6182 C CA . PRO A 1 14 ? -6.279 -10.994 -23.359 1.00 0.000 14 PRO A CA 11
ATOM 6183 C C . PRO A 1 14 ? -6.480 -9.615 -23.978 1.00 0.000 14 PRO A C 11
ATOM 6184 O O . PRO A 1 14 ? -7.452 -8.915 -23.693 1.00 0.000 14 PRO A O 11
ATOM 6195 N N . PRO A 1 15 ? -5.541 -9.214 -24.847 1.00 0.000 15 PRO A N 11
ATOM 6196 C CA . PRO A 1 15 ? -5.593 -7.915 -25.526 1.00 0.000 15 PRO A CA 11
ATOM 6197 C C . PRO A 1 15 ? -6.716 -7.844 -26.555 1.00 0.000 15 PRO A C 11
ATOM 6198 O O . PRO A 1 15 ? -7.315 -6.789 -26.765 1.00 0.000 15 PRO A O 11
ATOM 6209 N N . LYS A 1 16 ? -6.996 -8.974 -27.196 1.00 0.000 16 LYS A N 11
ATOM 6210 C CA . LYS A 1 16 ? -8.048 -9.041 -28.204 1.00 0.000 16 LYS A CA 11
ATOM 6211 C C . LYS A 1 16 ? -9.400 -8.665 -27.605 1.00 0.000 16 LYS A C 11
ATOM 6212 O O . LYS A 1 16 ? -10.255 -8.097 -28.285 1.00 0.000 16 LYS A O 11
ATOM 6231 N N . LEU A 1 17 ? -9.586 -8.984 -26.329 1.00 0.000 17 LEU A N 11
ATOM 6232 C CA . LEU A 1 17 ? -10.833 -8.678 -25.638 1.00 0.000 17 LEU A CA 11
ATOM 6233 C C . LEU A 1 17 ? -10.662 -7.481 -24.708 1.00 0.000 17 LEU A C 11
ATOM 6234 O O . LEU A 1 17 ? -9.795 -7.480 -23.834 1.00 0.000 17 LEU A O 11
ATOM 6250 N N . VAL A 1 18 ? -11.495 -6.463 -24.902 1.00 0.000 18 VAL A N 11
ATOM 6251 C CA . VAL A 1 18 ? -11.438 -5.261 -24.080 1.00 0.000 18 VAL A CA 11
ATOM 6252 C C . VAL A 1 18 ? -12.244 -5.433 -22.798 1.00 0.000 18 VAL A C 11
ATOM 6253 O O . VAL A 1 18 ? -13.244 -6.152 -22.772 1.00 0.000 18 VAL A O 11
ATOM 6266 N N . CYS A 1 19 ? -11.804 -4.769 -21.734 1.00 0.000 19 CYS A N 11
ATOM 6267 C CA . CYS A 1 19 ? -12.484 -4.847 -20.447 1.00 0.000 19 CYS A CA 11
ATOM 6268 C C . CYS A 1 19 ? -13.899 -4.285 -20.545 1.00 0.000 19 CYS A C 11
ATOM 6269 O O . CYS A 1 19 ? -14.089 -3.081 -20.718 1.00 0.000 19 CYS A O 11
ATOM 6276 N N . ARG A 1 20 ? -14.889 -5.164 -20.432 1.00 0.000 20 ARG A N 11
ATOM 6277 C CA . ARG A 1 20 ? -16.287 -4.756 -20.508 1.00 0.000 20 ARG A CA 11
ATOM 6278 C C . ARG A 1 20 ? -16.612 -3.729 -19.427 1.00 0.000 20 ARG A C 11
ATOM 6279 O O . ARG A 1 20 ? -17.062 -2.618 -19.708 1.00 0.000 20 ARG A O 11
ATOM 6300 N N . PRO A 1 21 ? -16.382 -4.108 -18.162 1.00 0.000 21 PRO A N 11
ATOM 6301 C CA . PRO A 1 21 ? -16.644 -3.235 -17.014 1.00 0.000 21 PRO A CA 11
ATOM 6302 C C . PRO A 1 21 ? -15.671 -2.062 -16.943 1.00 0.000 21 PRO A C 11
ATOM 6303 O O . PRO A 1 21 ? -14.595 -2.081 -17.541 1.00 0.000 21 PRO A O 11
ATOM 6314 N N . PRO A 1 22 ? -16.056 -1.017 -16.196 1.00 0.000 22 PRO A N 11
ATOM 6315 C CA . PRO A 1 22 ? -15.231 0.183 -16.029 1.00 0.000 22 PRO A CA 11
ATOM 6316 C C . PRO A 1 22 ? -13.984 -0.082 -15.192 1.00 0.000 22 PRO A C 11
ATOM 6317 O O . PRO A 1 22 ? -13.854 0.420 -14.075 1.00 0.000 22 PRO A O 11
ATOM 6328 N N . THR A 1 23 ? -13.067 -0.875 -15.739 1.00 0.000 23 THR A N 11
ATOM 6329 C CA . THR A 1 23 ? -11.831 -1.207 -15.042 1.00 0.000 23 THR A CA 11
ATOM 6330 C C . THR A 1 23 ? -10.672 -0.352 -15.540 1.00 0.000 23 THR A C 11
ATOM 6331 O O . THR A 1 23 ? -10.654 0.076 -16.695 1.00 0.000 23 THR A O 11
ATOM 6342 N N . HIS A 1 24 ? -9.704 -0.106 -14.662 1.00 0.000 24 HIS A N 11
ATOM 6343 C CA . HIS A 1 24 ? -8.540 0.699 -15.014 1.00 0.000 24 HIS A CA 11
ATOM 6344 C C . HIS A 1 24 ? -7.347 -0.191 -15.351 1.00 0.000 24 HIS A C 11
ATOM 6345 O O . HIS A 1 24 ? -7.055 -1.149 -14.636 1.00 0.000 24 HIS A O 11
ATOM 6359 N N . GLU A 1 25 ? -6.662 0.134 -16.443 1.00 0.000 25 GLU A N 11
ATOM 6360 C CA . GLU A 1 25 ? -5.502 -0.638 -16.874 1.00 0.000 25 GLU A CA 11
ATOM 6361 C C . GLU A 1 25 ? -4.361 -0.514 -15.867 1.00 0.000 25 GLU A C 11
ATOM 6362 O O . GLU A 1 25 ? -3.819 0.572 -15.658 1.00 0.000 25 GLU A O 11
ATOM 6374 N N . CYS A 1 26 ? -4.003 -1.633 -15.247 1.00 0.000 26 CYS A N 11
ATOM 6375 C CA . CYS A 1 26 ? -2.929 -1.651 -14.262 1.00 0.000 26 CYS A CA 11
ATOM 6376 C C . CYS A 1 26 ? -1.951 -2.788 -14.545 1.00 0.000 26 CYS A C 11
ATOM 6377 O O . CYS A 1 26 ? -2.298 -3.772 -15.198 1.00 0.000 26 CYS A O 11
ATOM 6384 N N . LEU A 1 27 ? -0.727 -2.645 -14.048 1.00 0.000 27 LEU A N 11
ATOM 6385 C CA . LEU A 1 27 ? 0.303 -3.660 -14.247 1.00 0.000 27 LEU A CA 11
ATOM 6386 C C . LEU A 1 27 ? 0.927 -4.069 -12.917 1.00 0.000 27 LEU A C 11
ATOM 6387 O O . LEU A 1 27 ? 1.759 -3.350 -12.362 1.00 0.000 27 LEU A O 11
ATOM 6403 N N . HIS A 1 28 ? 0.523 -5.230 -12.411 1.00 0.000 28 HIS A N 11
ATOM 6404 C CA . HIS A 1 28 ? 1.045 -5.736 -11.147 1.00 0.000 28 HIS A CA 11
ATOM 6405 C C . HIS A 1 28 ? 2.109 -6.803 -11.387 1.00 0.000 28 HIS A C 11
ATOM 6406 O O . HIS A 1 28 ? 3.305 -6.544 -11.252 1.00 0.000 28 HIS A O 11
ATOM 6420 N N . PHE A 1 29 ? 1.666 -8.004 -11.745 1.00 0.000 29 PHE A N 11
ATOM 6421 C CA . PHE A 1 29 ? 2.579 -9.111 -12.002 1.00 0.000 29 PHE A CA 11
ATOM 6422 C C . PHE A 1 29 ? 2.715 -9.366 -13.500 1.00 0.000 29 PHE A C 11
ATOM 6423 O O . PHE A 1 29 ? 1.839 -9.027 -14.296 1.00 0.000 29 PHE A O 11
ATOM 6440 N N . PRO A 1 30 ? 3.841 -9.980 -13.896 1.00 0.000 30 PRO A N 11
ATOM 6441 C CA . PRO A 1 30 ? 4.119 -10.295 -15.300 1.00 0.000 30 PRO A CA 11
ATOM 6442 C C . PRO A 1 30 ? 3.213 -11.397 -15.838 1.00 0.000 30 PRO A C 11
ATOM 6443 O O . PRO A 1 30 ? 3.599 -12.566 -15.880 1.00 0.000 30 PRO A O 11
ATOM 6454 N N . CYS A 1 31 ? 2.007 -11.019 -16.247 1.00 0.000 31 CYS A N 11
ATOM 6455 C CA . CYS A 1 31 ? 1.046 -11.975 -16.782 1.00 0.000 31 CYS A CA 11
ATOM 6456 C C . CYS A 1 31 ? 1.651 -12.765 -17.940 1.00 0.000 31 CYS A C 11
ATOM 6457 O O . CYS A 1 31 ? 2.646 -12.365 -18.543 1.00 0.000 31 CYS A O 11
ATOM 6464 N N . PRO A 1 32 ? 1.035 -13.913 -18.258 1.00 0.000 32 PRO A N 11
ATOM 6465 C CA . PRO A 1 32 ? 1.494 -14.783 -19.345 1.00 0.000 32 PRO A CA 11
ATOM 6466 C C . PRO A 1 32 ? 1.263 -14.165 -20.719 1.00 0.000 32 PRO A C 11
ATOM 6467 O O . PRO A 1 32 ? 0.153 -13.742 -21.041 1.00 0.000 32 PRO A O 11
ATOM 6478 N N . GLY A 1 33 ? 2.318 -14.115 -21.526 1.00 0.000 33 GLY A N 11
ATOM 6479 C CA . GLY A 1 33 ? 2.208 -13.547 -22.857 1.00 0.000 33 GLY A CA 11
ATOM 6480 C C . GLY A 1 33 ? 1.798 -12.088 -22.832 1.00 0.000 33 GLY A C 11
ATOM 6481 O O . GLY A 1 33 ? 1.898 -11.425 -21.800 1.00 0.000 33 GLY A O 11
ATOM 6485 N N . TYR A 1 34 ? 1.336 -11.585 -23.972 1.00 0.000 34 TYR A N 11
ATOM 6486 C CA . TYR A 1 34 ? 0.913 -10.194 -24.078 1.00 0.000 34 TYR A CA 11
ATOM 6487 C C . TYR A 1 34 ? -0.476 -10.000 -23.478 1.00 0.000 34 TYR A C 11
ATOM 6488 O O . TYR A 1 34 ? -1.405 -9.564 -24.161 1.00 0.000 34 TYR A O 11
ATOM 6506 N N . LEU A 1 35 ? -0.611 -10.325 -22.198 1.00 0.000 35 LEU A N 11
ATOM 6507 C CA . LEU A 1 35 ? -1.886 -10.186 -21.503 1.00 0.000 35 LEU A CA 11
ATOM 6508 C C . LEU A 1 35 ? -2.005 -8.812 -20.851 1.00 0.000 35 LEU A C 11
ATOM 6509 O O . LEU A 1 35 ? -1.007 -8.117 -20.658 1.00 0.000 35 LEU A O 11
ATOM 6525 N N . LYS A 1 36 ? -3.230 -8.428 -20.512 1.00 0.000 36 LYS A N 11
ATOM 6526 C CA . LYS A 1 36 ? -3.481 -7.139 -19.879 1.00 0.000 36 LYS A CA 11
ATOM 6527 C C . LYS A 1 36 ? -4.293 -7.311 -18.599 1.00 0.000 36 LYS A C 11
ATOM 6528 O O . LYS A 1 36 ? -5.276 -8.051 -18.570 1.00 0.000 36 LYS A O 11
ATOM 6547 N N . CYS A 1 37 ? -3.875 -6.621 -17.542 1.00 0.000 37 CYS A N 11
ATOM 6548 C CA . CYS A 1 37 ? -4.564 -6.697 -16.259 1.00 0.000 37 CYS A CA 11
ATOM 6549 C C . CYS A 1 37 ? -5.470 -5.486 -16.056 1.00 0.000 37 CYS A C 11
ATOM 6550 O O . CYS A 1 37 ? -5.109 -4.361 -16.403 1.00 0.000 37 CYS A O 11
ATOM 6557 N N . CYS A 1 38 ? -6.650 -5.725 -15.493 1.00 0.000 38 CYS A N 11
ATOM 6558 C CA . CYS A 1 38 ? -7.609 -4.655 -15.244 1.00 0.000 38 CYS A CA 11
ATOM 6559 C C . CYS A 1 38 ? -7.851 -4.480 -13.747 1.00 0.000 38 CYS A C 11
ATOM 6560 O O . CYS A 1 38 ? -7.761 -5.435 -12.976 1.00 0.000 38 CYS A O 11
ATOM 6567 N N . CYS A 1 39 ? -8.158 -3.252 -13.343 1.00 0.000 39 CYS A N 11
ATOM 6568 C CA . CYS A 1 39 ? -8.413 -2.949 -11.940 1.00 0.000 39 CYS A CA 11
ATOM 6569 C C . CYS A 1 39 ? -9.910 -2.809 -11.677 1.00 0.000 39 CYS A C 11
ATOM 6570 O O . CYS A 1 39 ? -10.566 -1.919 -12.218 1.00 0.000 39 CYS A O 11
ATOM 6577 N N . TYR A 1 40 ? -10.443 -3.695 -10.843 1.00 0.000 40 TYR A N 11
ATOM 6578 C CA . TYR A 1 40 ? -11.862 -3.673 -10.509 1.00 0.000 40 TYR A CA 11
ATOM 6579 C C . TYR A 1 40 ? -12.223 -2.403 -9.746 1.00 0.000 40 TYR A C 11
ATOM 6580 O O . TYR A 1 40 ? -11.371 -1.742 -9.152 1.00 0.000 40 TYR A O 11
ATOM 6598 N N . PRO A 1 41 ? -13.517 -2.051 -9.762 1.00 0.000 41 PRO A N 11
ATOM 6599 C CA . PRO A 1 41 ? -14.022 -0.858 -9.076 1.00 0.000 41 PRO A CA 11
ATOM 6600 C C . PRO A 1 41 ? -13.978 -1.001 -7.558 1.00 0.000 41 PRO A C 11
ATOM 6601 O O . PRO A 1 41 ? -14.335 -2.045 -7.012 1.00 0.000 41 PRO A O 11
ATOM 6626 N N . SER A 1 2 ? 0.768 -0.473 -2.327 1.00 0.000 2 SER A N 12
ATOM 6627 C CA . SER A 1 2 ? 1.124 -1.300 -3.474 1.00 0.000 2 SER A CA 12
ATOM 6628 C C . SER A 1 2 ? -0.019 -2.242 -3.841 1.00 0.000 2 SER A C 12
ATOM 6629 O O . SER A 1 2 ? -0.828 -2.613 -2.991 1.00 0.000 2 SER A O 12
ATOM 6637 N N . GLU A 1 3 ? -0.078 -2.623 -5.113 1.00 0.000 3 GLU A N 12
ATOM 6638 C CA . GLU A 1 3 ? -1.122 -3.521 -5.593 1.00 0.000 3 GLU A CA 12
ATOM 6639 C C . GLU A 1 3 ? -0.580 -4.462 -6.665 1.00 0.000 3 GLU A C 12
ATOM 6640 O O . GLU A 1 3 ? 0.303 -4.095 -7.441 1.00 0.000 3 GLU A O 12
ATOM 6652 N N . PHE A 1 4 ? -1.116 -5.677 -6.703 1.00 0.000 4 PHE A N 12
ATOM 6653 C CA . PHE A 1 4 ? -0.686 -6.673 -7.678 1.00 0.000 4 PHE A CA 12
ATOM 6654 C C . PHE A 1 4 ? -1.887 -7.309 -8.372 1.00 0.000 4 PHE A C 12
ATOM 6655 O O . PHE A 1 4 ? -2.964 -7.429 -7.787 1.00 0.000 4 PHE A O 12
ATOM 6672 N N . CYS A 1 5 ? -1.694 -7.714 -9.622 1.00 0.000 5 CYS A N 12
ATOM 6673 C CA . CYS A 1 5 ? -2.759 -8.337 -10.398 1.00 0.000 5 CYS A CA 12
ATOM 6674 C C . CYS A 1 5 ? -2.905 -9.812 -10.035 1.00 0.000 5 CYS A C 12
ATOM 6675 O O . CYS A 1 5 ? -1.999 -10.612 -10.267 1.00 0.000 5 CYS A O 12
ATOM 6682 N N . GLY A 1 6 ? -4.053 -10.165 -9.465 1.00 0.000 6 GLY A N 12
ATOM 6683 C CA . GLY A 1 6 ? -4.297 -11.543 -9.079 1.00 0.000 6 GLY A CA 12
ATOM 6684 C C . GLY A 1 6 ? -5.641 -12.051 -9.562 1.00 0.000 6 GLY A C 12
ATOM 6685 O O . GLY A 1 6 ? -6.005 -11.858 -10.723 1.00 0.000 6 GLY A O 12
ATOM 6689 N N . HIS A 1 7 ? -6.381 -12.703 -8.671 1.00 0.000 7 HIS A N 12
ATOM 6690 C CA . HIS A 1 7 ? -7.692 -13.242 -9.014 1.00 0.000 7 HIS A CA 12
ATOM 6691 C C . HIS A 1 7 ? -8.802 -12.432 -8.350 1.00 0.000 7 HIS A C 12
ATOM 6692 O O . HIS A 1 7 ? -9.822 -12.134 -8.971 1.00 0.000 7 HIS A O 12
ATOM 6706 N N . ASP A 1 8 ? -8.596 -12.081 -7.086 1.00 0.000 8 ASP A N 12
ATOM 6707 C CA . ASP A 1 8 ? -9.579 -11.306 -6.337 1.00 0.000 8 ASP A CA 12
ATOM 6708 C C . ASP A 1 8 ? -9.387 -9.812 -6.574 1.00 0.000 8 ASP A C 12
ATOM 6709 O O . ASP A 1 8 ? -10.335 -9.098 -6.904 1.00 0.000 8 ASP A O 12
ATOM 6718 N N . VAL A 1 9 ? -8.155 -9.344 -6.403 1.00 0.000 9 VAL A N 12
ATOM 6719 C CA . VAL A 1 9 ? -7.838 -7.934 -6.598 1.00 0.000 9 VAL A CA 12
ATOM 6720 C C . VAL A 1 9 ? -8.111 -7.504 -8.035 1.00 0.000 9 VAL A C 12
ATOM 6721 O O . VAL A 1 9 ? -8.549 -6.382 -8.285 1.00 0.000 9 VAL A O 12
ATOM 6734 N N . GLY A 1 10 ? -7.848 -8.404 -8.977 1.00 0.000 10 GLY A N 12
ATOM 6735 C CA . GLY A 1 10 ? -8.072 -8.099 -10.378 1.00 0.000 10 GLY A CA 12
ATOM 6736 C C . GLY A 1 10 ? -8.183 -9.346 -11.233 1.00 0.000 10 GLY A C 12
ATOM 6737 O O . GLY A 1 10 ? -8.233 -10.460 -10.713 1.00 0.000 10 GLY A O 12
ATOM 6741 N N . GLU A 1 11 ? -8.224 -9.158 -12.548 1.00 0.000 11 GLU A N 12
ATOM 6742 C CA . GLU A 1 11 ? -8.333 -10.278 -13.476 1.00 0.000 11 GLU A CA 12
ATOM 6743 C C . GLU A 1 11 ? -7.518 -10.019 -14.740 1.00 0.000 11 GLU A C 12
ATOM 6744 O O . GLU A 1 11 ? -7.329 -8.872 -15.147 1.00 0.000 11 GLU A O 12
ATOM 6756 N N . CYS A 1 12 ? -7.035 -11.093 -15.356 1.00 0.000 12 CYS A N 12
ATOM 6757 C CA . CYS A 1 12 ? -6.239 -10.984 -16.572 1.00 0.000 12 CYS A CA 12
ATOM 6758 C C . CYS A 1 12 ? -7.089 -11.271 -17.806 1.00 0.000 12 CYS A C 12
ATOM 6759 O O . CYS A 1 12 ? -7.901 -12.197 -17.813 1.00 0.000 12 CYS A O 12
ATOM 6766 N N . VAL A 1 13 ? -6.896 -10.471 -18.850 1.00 0.000 13 VAL A N 12
ATOM 6767 C CA . VAL A 1 13 ? -7.644 -10.640 -20.091 1.00 0.000 13 VAL A CA 12
ATOM 6768 C C . VAL A 1 13 ? -6.781 -10.302 -21.302 1.00 0.000 13 VAL A C 12
ATOM 6769 O O . VAL A 1 13 ? -5.779 -9.594 -21.204 1.00 0.000 13 VAL A O 12
ATOM 6782 N N . PRO A 1 14 ? -7.179 -10.820 -22.474 1.00 0.000 14 PRO A N 12
ATOM 6783 C CA . PRO A 1 14 ? -6.457 -10.586 -23.728 1.00 0.000 14 PRO A CA 12
ATOM 6784 C C . PRO A 1 14 ? -6.584 -9.144 -24.210 1.00 0.000 14 PRO A C 12
ATOM 6785 O O . PRO A 1 14 ? -7.474 -8.402 -23.796 1.00 0.000 14 PRO A O 12
ATOM 6796 N N . PRO A 1 15 ? -5.673 -8.737 -25.106 1.00 0.000 15 PRO A N 12
ATOM 6797 C CA . PRO A 1 15 ? -5.663 -7.382 -25.665 1.00 0.000 15 PRO A CA 12
ATOM 6798 C C . PRO A 1 15 ? -6.840 -7.132 -26.601 1.00 0.000 15 PRO A C 12
ATOM 6799 O O . PRO A 1 15 ? -7.368 -6.021 -26.670 1.00 0.000 15 PRO A O 12
ATOM 6810 N N . LYS A 1 16 ? -7.249 -8.172 -27.320 1.00 0.000 16 LYS A N 12
ATOM 6811 C CA . LYS A 1 16 ? -8.366 -8.066 -28.252 1.00 0.000 16 LYS A CA 12
ATOM 6812 C C . LYS A 1 16 ? -9.649 -7.684 -27.522 1.00 0.000 16 LYS A C 12
ATOM 6813 O O . LYS A 1 16 ? -10.508 -6.996 -28.075 1.00 0.000 16 LYS A O 12
ATOM 6832 N N . LEU A 1 17 ? -9.773 -8.133 -26.278 1.00 0.000 17 LEU A N 12
ATOM 6833 C CA . LEU A 1 17 ? -10.952 -7.836 -25.471 1.00 0.000 17 LEU A CA 12
ATOM 6834 C C . LEU A 1 17 ? -10.658 -6.728 -24.465 1.00 0.000 17 LEU A C 12
ATOM 6835 O O . LEU A 1 17 ? -10.014 -6.958 -23.442 1.00 0.000 17 LEU A O 12
ATOM 6851 N N . VAL A 1 18 ? -11.137 -5.524 -24.762 1.00 0.000 18 VAL A N 12
ATOM 6852 C CA . VAL A 1 18 ? -10.930 -4.380 -23.883 1.00 0.000 18 VAL A CA 12
ATOM 6853 C C . VAL A 1 18 ? -11.726 -4.528 -22.592 1.00 0.000 18 VAL A C 12
ATOM 6854 O O . VAL A 1 18 ? -12.799 -5.133 -22.576 1.00 0.000 18 VAL A O 12
ATOM 6867 N N . CYS A 1 19 ? -11.196 -3.970 -21.508 1.00 0.000 19 CYS A N 12
ATOM 6868 C CA . CYS A 1 19 ? -11.856 -4.039 -20.211 1.00 0.000 19 CYS A CA 12
ATOM 6869 C C . CYS A 1 19 ? -13.245 -3.410 -20.273 1.00 0.000 19 CYS A C 12
ATOM 6870 O O . CYS A 1 19 ? -13.382 -2.194 -20.403 1.00 0.000 19 CYS A O 12
ATOM 6877 N N . ARG A 1 20 ? -14.273 -4.248 -20.180 1.00 0.000 20 ARG A N 12
ATOM 6878 C CA . ARG A 1 20 ? -15.651 -3.775 -20.227 1.00 0.000 20 ARG A CA 12
ATOM 6879 C C . ARG A 1 20 ? -15.963 -2.890 -19.023 1.00 0.000 20 ARG A C 12
ATOM 6880 O O . ARG A 1 20 ? -16.313 -1.717 -19.158 1.00 0.000 20 ARG A O 12
ATOM 6901 N N . PRO A 1 21 ? -15.836 -3.464 -17.817 1.00 0.000 21 PRO A N 12
ATOM 6902 C CA . PRO A 1 21 ? -16.100 -2.746 -16.567 1.00 0.000 21 PRO A CA 12
ATOM 6903 C C . PRO A 1 21 ? -15.050 -1.679 -16.278 1.00 0.000 21 PRO A C 12
ATOM 6904 O O . PRO A 1 21 ? -13.967 -1.665 -16.864 1.00 0.000 21 PRO A O 12
ATOM 6915 N N . PRO A 1 22 ? -15.374 -0.763 -15.353 1.00 0.000 22 PRO A N 12
ATOM 6916 C CA . PRO A 1 22 ? -14.471 0.324 -14.965 1.00 0.000 22 PRO A CA 12
ATOM 6917 C C . PRO A 1 22 ? -13.261 -0.178 -14.186 1.00 0.000 22 PRO A C 12
ATOM 6918 O O . PRO A 1 22 ? -13.110 0.110 -12.998 1.00 0.000 22 PRO A O 12
ATOM 6929 N N . THR A 1 23 ? -12.398 -0.931 -14.861 1.00 0.000 23 THR A N 12
ATOM 6930 C CA . THR A 1 23 ? -11.201 -1.474 -14.231 1.00 0.000 23 THR A CA 12
ATOM 6931 C C . THR A 1 23 ? -9.966 -0.663 -14.608 1.00 0.000 23 THR A C 12
ATOM 6932 O O . THR A 1 23 ? -9.781 -0.298 -15.769 1.00 0.000 23 THR A O 12
ATOM 6943 N N . HIS A 1 24 ? -9.121 -0.386 -13.619 1.00 0.000 24 HIS A N 12
ATOM 6944 C CA . HIS A 1 24 ? -7.902 0.381 -13.848 1.00 0.000 24 HIS A CA 12
ATOM 6945 C C . HIS A 1 24 ? -6.792 -0.513 -14.392 1.00 0.000 24 HIS A C 12
ATOM 6946 O O . HIS A 1 24 ? -6.355 -1.451 -13.725 1.00 0.000 24 HIS A O 12
ATOM 6960 N N . GLU A 1 25 ? -6.342 -0.216 -15.607 1.00 0.000 25 GLU A N 12
ATOM 6961 C CA . GLU A 1 25 ? -5.284 -0.995 -16.240 1.00 0.000 25 GLU A CA 12
ATOM 6962 C C . GLU A 1 25 ? -4.029 -1.016 -15.372 1.00 0.000 25 GLU A C 12
ATOM 6963 O O . GLU A 1 25 ? -3.337 -0.006 -15.237 1.00 0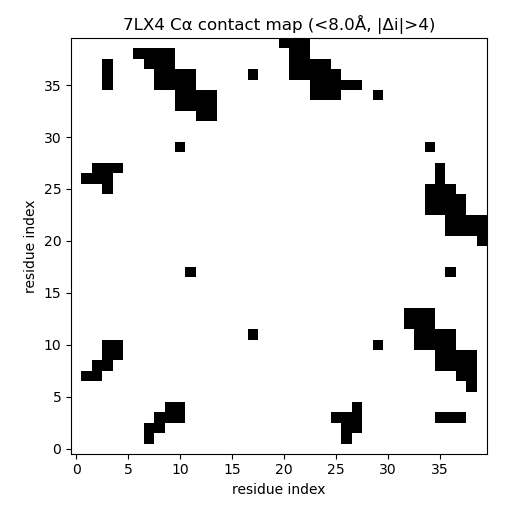.000 25 GLU A O 12
ATOM 6975 N N . CYS A 1 26 ? -3.742 -2.173 -14.785 1.00 0.000 26 CYS A N 12
ATOM 6976 C CA . CYS A 1 26 ? -2.572 -2.327 -13.929 1.00 0.000 26 CYS A CA 12
ATOM 6977 C C . CYS A 1 26 ? -1.797 -3.591 -14.289 1.00 0.000 26 CYS A C 12
ATOM 6978 O O . CYS A 1 26 ? -2.345 -4.694 -14.275 1.00 0.000 26 CYS A O 12
ATOM 6985 N N . LEU A 1 27 ? -0.520 -3.423 -14.612 1.00 0.000 27 LEU A N 12
ATOM 6986 C CA . LEU A 1 27 ? 0.332 -4.550 -14.975 1.00 0.000 27 LEU A CA 12
ATOM 6987 C C . LEU A 1 27 ? 1.426 -4.764 -13.934 1.00 0.000 27 LEU A C 12
ATOM 6988 O O . LEU A 1 27 ? 2.418 -4.034 -13.901 1.00 0.000 27 LEU A O 12
ATOM 7004 N N . HIS A 1 28 ? 1.241 -5.771 -13.087 1.00 0.000 28 HIS A N 12
ATOM 7005 C CA . HIS A 1 28 ? 2.214 -6.084 -12.046 1.00 0.000 28 HIS A CA 12
ATOM 7006 C C . HIS A 1 28 ? 2.571 -7.567 -12.063 1.00 0.000 28 HIS A C 12
ATOM 7007 O O . HIS A 1 28 ? 3.741 -7.935 -11.955 1.00 0.000 28 HIS A O 12
ATOM 7021 N N . PHE A 1 29 ? 1.556 -8.413 -12.200 1.00 0.000 29 PHE A N 12
ATOM 7022 C CA . PHE A 1 29 ? 1.763 -9.857 -12.230 1.00 0.000 29 PHE A CA 12
ATOM 7023 C C . PHE A 1 29 ? 2.076 -10.332 -13.645 1.00 0.000 29 PHE A C 12
ATOM 7024 O O . PHE A 1 29 ? 1.420 -9.950 -14.615 1.00 0.000 29 PHE A O 12
ATOM 7041 N N . PRO A 1 30 ? 3.103 -11.186 -13.769 1.00 0.000 30 PRO A N 12
ATOM 7042 C CA . PRO A 1 30 ? 3.527 -11.732 -15.061 1.00 0.000 30 PRO A CA 12
ATOM 7043 C C . PRO A 1 30 ? 2.513 -12.715 -15.636 1.00 0.000 30 PRO A C 12
ATOM 7044 O O . PRO A 1 30 ? 2.488 -13.888 -15.260 1.00 0.000 30 PRO A O 12
ATOM 7055 N N . CYS A 1 31 ? 1.679 -12.231 -16.549 1.00 0.000 31 CYS A N 12
ATOM 7056 C CA . CYS A 1 31 ? 0.662 -13.067 -17.177 1.00 0.000 31 CYS A CA 12
ATOM 7057 C C . CYS A 1 31 ? 1.224 -13.776 -18.406 1.00 0.000 31 CYS A C 12
ATOM 7058 O O . CYS A 1 31 ? 2.242 -13.378 -18.972 1.00 0.000 31 CYS A O 12
ATOM 7065 N N . PRO A 1 32 ? 0.545 -14.852 -18.829 1.00 0.000 32 PRO A N 12
ATOM 7066 C CA . PRO A 1 32 ? 0.957 -15.639 -19.995 1.00 0.000 32 PRO A CA 12
ATOM 7067 C C . PRO A 1 32 ? 0.763 -14.881 -21.304 1.00 0.000 32 PRO A C 12
ATOM 7068 O O . PRO A 1 32 ? -0.286 -14.284 -21.538 1.00 0.000 32 PRO A O 12
ATOM 7079 N N . GLY A 1 33 ? 1.784 -14.909 -22.156 1.00 0.000 33 GLY A N 12
ATOM 7080 C CA . GLY A 1 33 ? 1.706 -14.221 -23.431 1.00 0.000 33 GLY A CA 12
ATOM 7081 C C . GLY A 1 33 ? 1.409 -12.743 -23.274 1.00 0.000 33 GLY A C 12
ATOM 7082 O O . GLY A 1 33 ? 1.503 -12.197 -22.175 1.00 0.000 33 GLY A O 12
ATOM 7086 N N . TYR A 1 34 ? 1.052 -12.093 -24.376 1.00 0.000 34 TYR A N 12
ATOM 7087 C CA . TYR A 1 34 ? 0.745 -10.668 -24.358 1.00 0.000 34 TYR A CA 12
ATOM 7088 C C . TYR A 1 34 ? -0.639 -10.417 -23.767 1.00 0.000 34 TYR A C 12
ATOM 7089 O O . TYR A 1 34 ? -1.546 -9.948 -24.457 1.00 0.000 34 TYR A O 12
ATOM 7107 N N . LEU A 1 35 ? -0.794 -10.731 -22.486 1.00 0.000 35 LEU A N 12
ATOM 7108 C CA . LEU A 1 35 ? -2.067 -10.539 -21.799 1.00 0.000 35 LEU A CA 12
ATOM 7109 C C . LEU A 1 35 ? -2.059 -9.248 -20.987 1.00 0.000 35 LEU A C 12
ATOM 7110 O O . LEU A 1 35 ? -1.010 -8.802 -20.520 1.00 0.000 35 LEU A O 12
ATOM 7126 N N . LYS A 1 36 ? -3.235 -8.653 -20.819 1.00 0.000 36 LYS A N 12
ATOM 7127 C CA . LYS A 1 36 ? -3.365 -7.415 -20.060 1.00 0.000 36 LYS A CA 12
ATOM 7128 C C . LYS A 1 36 ? -4.072 -7.663 -18.731 1.00 0.000 36 LYS A C 12
ATOM 7129 O O . LYS A 1 36 ? -4.933 -8.538 -18.629 1.00 0.000 36 LYS A O 12
ATOM 7148 N N . CYS A 1 37 ? -3.704 -6.888 -17.717 1.00 0.000 37 CYS A N 12
ATOM 7149 C CA . CYS A 1 37 ? -4.303 -7.023 -16.395 1.00 0.000 37 CYS A CA 12
ATOM 7150 C C . CYS A 1 37 ? -5.125 -5.787 -16.041 1.00 0.000 37 CYS A C 12
ATOM 7151 O O . CYS A 1 37 ? -4.696 -4.656 -16.270 1.00 0.000 37 CYS A O 12
ATOM 7158 N N . CYS A 1 38 ? -6.310 -6.010 -15.482 1.00 0.000 38 CYS A N 12
ATOM 7159 C CA . CYS A 1 38 ? -7.193 -4.916 -15.097 1.00 0.000 38 CYS A CA 12
ATOM 7160 C C . CYS A 1 38 ? -7.539 -4.994 -13.613 1.00 0.000 38 CYS A C 12
ATOM 7161 O O . CYS A 1 38 ? -7.939 -6.045 -13.111 1.00 0.000 38 CYS A O 12
ATOM 7168 N N . CYS A 1 39 ? -7.383 -3.874 -12.915 1.00 0.000 39 CYS A N 12
ATOM 7169 C CA . CYS A 1 39 ? -7.678 -3.813 -11.489 1.00 0.000 39 CYS A CA 12
ATOM 7170 C C . CYS A 1 39 ? -9.169 -3.593 -11.251 1.00 0.000 39 CYS A C 12
ATOM 7171 O O . CYS A 1 39 ? -9.764 -2.662 -11.792 1.00 0.000 39 CYS A O 12
ATOM 7178 N N . TYR A 1 40 ? -9.766 -4.457 -10.437 1.00 0.000 40 TYR A N 12
ATOM 7179 C CA . TYR A 1 40 ? -11.187 -4.360 -10.129 1.00 0.000 40 TYR A CA 12
ATOM 7180 C C . TYR A 1 40 ? -11.460 -3.201 -9.175 1.00 0.000 40 TYR A C 12
ATOM 7181 O O . TYR A 1 40 ? -10.569 -2.712 -8.480 1.00 0.000 40 TYR A O 12
ATOM 7199 N N . PRO A 1 41 ? -12.722 -2.749 -9.140 1.00 0.000 41 PRO A N 12
ATOM 7200 C CA . PRO A 1 41 ? -13.144 -1.643 -8.275 1.00 0.000 41 PRO A CA 12
ATOM 7201 C C . PRO A 1 41 ? -13.135 -2.026 -6.799 1.00 0.000 41 PRO A C 12
ATOM 7202 O O . PRO A 1 41 ? -12.582 -1.309 -5.965 1.00 0.000 41 PRO A O 12
ATOM 7227 N N . SER A 1 2 ? 3.308 -1.351 -3.188 1.00 0.000 2 SER A N 13
ATOM 7228 C CA . SER A 1 2 ? 3.252 -2.741 -3.626 1.00 0.000 2 SER A CA 13
ATOM 7229 C C . SER A 1 2 ? 1.821 -3.147 -3.964 1.00 0.000 2 SER A C 13
ATOM 7230 O O . SER A 1 2 ? 0.868 -2.676 -3.344 1.00 0.000 2 SER A O 13
ATOM 7238 N N . GLU A 1 3 ? 1.679 -4.024 -4.953 1.00 0.000 3 GLU A N 13
ATOM 7239 C CA . GLU A 1 3 ? 0.365 -4.493 -5.374 1.00 0.000 3 GLU A CA 13
ATOM 7240 C C . GLU A 1 3 ? 0.488 -5.717 -6.278 1.00 0.000 3 GLU A C 13
ATOM 7241 O O . GLU A 1 3 ? 1.448 -5.848 -7.037 1.00 0.000 3 GLU A O 13
ATOM 7253 N N . PHE A 1 4 ? -0.492 -6.611 -6.190 1.00 0.000 4 PHE A N 13
ATOM 7254 C CA . PHE A 1 4 ? -0.493 -7.825 -6.997 1.00 0.000 4 PHE A CA 13
ATOM 7255 C C . PHE A 1 4 ? -1.849 -8.032 -7.666 1.00 0.000 4 PHE A C 13
ATOM 7256 O O . PHE A 1 4 ? -2.890 -7.691 -7.104 1.00 0.000 4 PHE A O 13
ATOM 7273 N N . CYS A 1 5 ? -1.829 -8.592 -8.871 1.00 0.000 5 CYS A N 13
ATOM 7274 C CA . CYS A 1 5 ? -3.055 -8.844 -9.619 1.00 0.000 5 CYS A CA 13
ATOM 7275 C C . CYS A 1 5 ? -3.342 -10.340 -9.705 1.00 0.000 5 CYS A C 13
ATOM 7276 O O . CYS A 1 5 ? -2.676 -11.069 -10.439 1.00 0.000 5 CYS A O 13
ATOM 7283 N N . GLY A 1 6 ? -4.339 -10.790 -8.949 1.00 0.000 6 GLY A N 13
ATOM 7284 C CA . GLY A 1 6 ? -4.697 -12.196 -8.954 1.00 0.000 6 GLY A CA 13
ATOM 7285 C C . GLY A 1 6 ? -6.052 -12.447 -9.586 1.00 0.000 6 GLY A C 13
ATOM 7286 O O . GLY A 1 6 ? -6.143 -12.754 -10.775 1.00 0.000 6 GLY A O 13
ATOM 7290 N N . HIS A 1 7 ? -7.108 -12.319 -8.788 1.00 0.000 7 HIS A N 13
ATOM 7291 C CA . HIS A 1 7 ? -8.465 -12.535 -9.276 1.00 0.000 7 HIS A CA 13
ATOM 7292 C C . HIS A 1 7 ? -9.412 -11.465 -8.740 1.00 0.000 7 HIS A C 13
ATOM 7293 O O . HIS A 1 7 ? -10.199 -10.887 -9.489 1.00 0.000 7 HIS A O 13
ATOM 7307 N N . ASP A 1 8 ? -9.330 -11.209 -7.439 1.00 0.000 8 ASP A N 13
ATOM 7308 C CA . ASP A 1 8 ? -10.180 -10.209 -6.803 1.00 0.000 8 ASP A CA 13
ATOM 7309 C C . ASP A 1 8 ? -9.743 -8.799 -7.190 1.00 0.000 8 ASP A C 13
ATOM 7310 O O . ASP A 1 8 ? -10.522 -8.029 -7.752 1.00 0.000 8 ASP A O 13
ATOM 7319 N N . VAL A 1 9 ? -8.493 -8.467 -6.884 1.00 0.000 9 VAL A N 13
ATOM 7320 C CA . VAL A 1 9 ? -7.953 -7.150 -7.199 1.00 0.000 9 VAL A CA 13
ATOM 7321 C C . VAL A 1 9 ? -8.099 -6.837 -8.684 1.00 0.000 9 VAL A C 13
ATOM 7322 O O . VAL A 1 9 ? -8.474 -5.728 -9.062 1.00 0.000 9 VAL A O 13
ATOM 7335 N N . GLY A 1 10 ? -7.802 -7.825 -9.524 1.00 0.000 10 GLY A N 13
ATOM 7336 C CA . GLY A 1 10 ? -7.907 -7.635 -10.959 1.00 0.000 10 GLY A CA 13
ATOM 7337 C C . GLY A 1 10 ? -7.950 -8.948 -11.715 1.00 0.000 10 GLY A C 13
ATOM 7338 O O . GLY A 1 10 ? -7.643 -10.002 -11.159 1.00 0.000 10 GLY A O 13
ATOM 7342 N N . GLU A 1 11 ? -8.335 -8.885 -12.986 1.00 0.000 11 GLU A N 13
ATOM 7343 C CA . GLU A 1 11 ? -8.420 -10.079 -13.818 1.00 0.000 11 GLU A CA 13
ATOM 7344 C C . GLU A 1 11 ? -7.454 -9.991 -14.997 1.00 0.000 11 GLU A C 13
ATOM 7345 O O . GLU A 1 11 ? -7.302 -8.936 -15.612 1.00 0.000 11 GLU A O 13
ATOM 7357 N N . CYS A 1 12 ? -6.803 -11.108 -15.305 1.00 0.000 12 CYS A N 13
ATOM 7358 C CA . CYS A 1 12 ? -5.852 -11.159 -16.408 1.00 0.000 12 CYS A CA 13
ATOM 7359 C C . CYS A 1 12 ? -6.554 -11.506 -17.718 1.00 0.000 12 CYS A C 13
ATOM 7360 O O . CYS A 1 12 ? -7.034 -12.624 -17.900 1.00 0.000 12 CYS A O 13
ATOM 7367 N N . VAL A 1 13 ? -6.611 -10.537 -18.627 1.00 0.000 13 VAL A N 13
ATOM 7368 C CA . VAL A 1 13 ? -7.253 -10.739 -19.920 1.00 0.000 13 VAL A CA 13
ATOM 7369 C C . VAL A 1 13 ? -6.362 -10.253 -21.058 1.00 0.000 13 VAL A C 13
ATOM 7370 O O . VAL A 1 13 ? -5.450 -9.449 -20.865 1.00 0.000 13 VAL A O 13
ATOM 7383 N N . PRO A 1 14 ? -6.631 -10.752 -22.274 1.00 0.000 14 PRO A N 13
ATOM 7384 C CA . PRO A 1 14 ? -5.865 -10.382 -23.468 1.00 0.000 14 PRO A CA 13
ATOM 7385 C C . PRO A 1 14 ? -6.119 -8.941 -23.895 1.00 0.000 14 PRO A C 13
ATOM 7386 O O . PRO A 1 14 ? -7.094 -8.310 -23.488 1.00 0.000 14 PRO A O 13
ATOM 7397 N N . PRO A 1 15 ? -5.222 -8.406 -24.737 1.00 0.000 15 PRO A N 13
ATOM 7398 C CA . PRO A 1 15 ? -5.328 -7.032 -25.239 1.00 0.000 15 PRO A CA 13
ATOM 7399 C C . PRO A 1 15 ? -6.489 -6.859 -26.211 1.00 0.000 15 PRO A C 13
ATOM 7400 O O . PRO A 1 15 ? -7.089 -5.787 -26.294 1.00 0.000 15 PRO A O 13
ATOM 7411 N N . LYS A 1 16 ? -6.802 -7.921 -26.947 1.00 0.000 16 LYS A N 13
ATOM 7412 C CA . LYS A 1 16 ? -7.893 -7.887 -27.914 1.00 0.000 16 LYS A CA 13
ATOM 7413 C C . LYS A 1 16 ? -9.232 -7.671 -27.216 1.00 0.000 16 LYS A C 13
ATOM 7414 O O . LYS A 1 16 ? -10.140 -7.052 -27.772 1.00 0.000 16 LYS A O 13
ATOM 7433 N N . LEU A 1 17 ? -9.347 -8.183 -25.996 1.00 0.000 17 LEU A N 13
ATOM 7434 C CA . LEU A 1 17 ? -10.575 -8.044 -25.221 1.00 0.000 17 LEU A CA 13
ATOM 7435 C C . LEU A 1 17 ? -10.540 -6.780 -24.367 1.00 0.000 17 LEU A C 13
ATOM 7436 O O . LEU A 1 17 ? -9.791 -6.697 -23.394 1.00 0.000 17 LEU A O 13
ATOM 7452 N N . VAL A 1 18 ? -11.358 -5.800 -24.736 1.00 0.000 18 VAL A N 13
ATOM 7453 C CA . VAL A 1 18 ? -11.424 -4.542 -24.003 1.00 0.000 18 VAL A CA 13
ATOM 7454 C C . VAL A 1 18 ? -12.215 -4.700 -22.709 1.00 0.000 18 VAL A C 13
ATOM 7455 O O . VAL A 1 18 ? -13.289 -5.302 -22.696 1.00 0.000 18 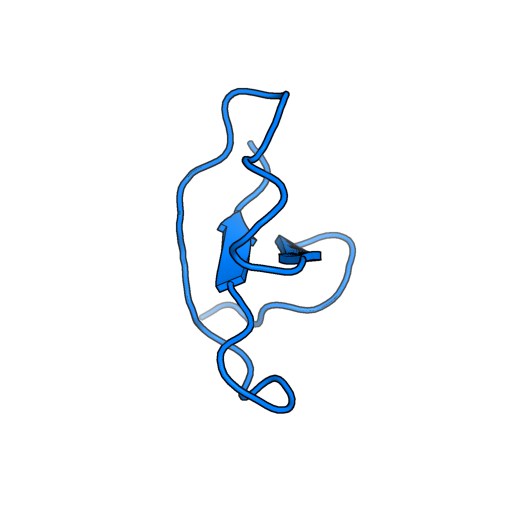VAL A O 13
ATOM 7468 N N . CYS A 1 19 ? -11.678 -4.156 -21.623 1.00 0.000 19 CYS A N 13
ATOM 7469 C CA . CYS A 1 19 ? -12.333 -4.236 -20.323 1.00 0.000 19 CYS A CA 13
ATOM 7470 C C . CYS A 1 19 ? -13.756 -3.690 -20.396 1.00 0.000 19 CYS A C 13
ATOM 7471 O O . CYS A 1 19 ? -13.963 -2.487 -20.550 1.00 0.000 19 CYS A O 13
ATOM 7478 N N . ARG A 1 20 ? -14.733 -4.585 -20.285 1.00 0.000 20 ARG A N 13
ATOM 7479 C CA . ARG A 1 20 ? -16.136 -4.194 -20.340 1.00 0.000 20 ARG A CA 13
ATOM 7480 C C . ARG A 1 20 ? -16.493 -3.281 -19.170 1.00 0.000 20 ARG A C 13
ATOM 7481 O O . ARG A 1 20 ? -16.905 -2.135 -19.348 1.00 0.000 20 ARG A O 13
ATOM 7502 N N . PRO A 1 21 ? -16.332 -3.800 -17.944 1.00 0.000 21 PRO A N 13
ATOM 7503 C CA . PRO A 1 21 ? -16.630 -3.049 -16.721 1.00 0.000 21 PRO A CA 13
ATOM 7504 C C . PRO A 1 21 ? -15.638 -1.917 -16.479 1.00 0.000 21 PRO A C 13
ATOM 7505 O O . PRO A 1 21 ? -14.563 -1.864 -17.076 1.00 0.000 21 PRO A O 13
ATOM 7516 N N . PRO A 1 22 ? -16.004 -0.990 -15.582 1.00 0.000 22 PRO A N 13
ATOM 7517 C CA . PRO A 1 22 ? -15.159 0.158 -15.239 1.00 0.000 22 PRO A CA 13
ATOM 7518 C C . PRO A 1 22 ? -13.916 -0.251 -14.456 1.00 0.000 22 PRO A C 13
ATOM 7519 O O . PRO A 1 22 ? -13.771 0.088 -13.280 1.00 0.000 22 PRO A O 13
ATOM 7530 N N . THR A 1 23 ? -13.021 -0.981 -15.113 1.00 0.000 23 THR A N 13
ATOM 7531 C CA . THR A 1 23 ? -11.791 -1.436 -14.478 1.00 0.000 23 THR A CA 13
ATOM 7532 C C . THR A 1 23 ? -10.583 -0.667 -15.003 1.00 0.000 23 THR A C 13
ATOM 7533 O O . THR A 1 23 ? -10.557 -0.249 -16.161 1.00 0.000 23 THR A O 13
ATOM 7544 N N . HIS A 1 24 ? -9.585 -0.484 -14.144 1.00 0.000 24 HIS A N 13
ATOM 7545 C CA . HIS A 1 24 ? -8.373 0.234 -14.522 1.00 0.000 24 HIS A CA 13
ATOM 7546 C C . HIS A 1 24 ? -7.334 -0.721 -15.102 1.00 0.000 24 HIS A C 13
ATOM 7547 O O . HIS A 1 24 ? -7.099 -1.800 -14.559 1.00 0.000 24 HIS A O 13
ATOM 7561 N N . GLU A 1 25 ? -6.717 -0.316 -16.207 1.00 0.000 25 GLU A N 13
ATOM 7562 C CA . GLU A 1 25 ? -5.704 -1.137 -16.860 1.00 0.000 25 GLU A CA 13
ATOM 7563 C C . GLU A 1 25 ? -4.402 -1.132 -16.064 1.00 0.000 25 GLU A C 13
ATOM 7564 O O . GLU A 1 25 ? -3.459 -0.414 -16.399 1.00 0.000 25 GLU A O 13
ATOM 7576 N N . CYS A 1 26 ? -4.359 -1.936 -15.007 1.00 0.000 26 CYS A N 13
ATOM 7577 C CA . CYS A 1 26 ? -3.175 -2.024 -14.161 1.00 0.000 26 CYS A CA 13
ATOM 7578 C C . CYS A 1 26 ? -2.816 -3.481 -13.878 1.00 0.000 26 CYS A C 13
ATOM 7579 O O . CYS A 1 26 ? -3.624 -4.236 -13.336 1.00 0.000 26 CYS A O 13
ATOM 7586 N N . LEU A 1 27 ? -1.601 -3.867 -14.248 1.00 0.000 27 LEU A N 13
ATOM 7587 C CA . LEU A 1 27 ? -1.134 -5.232 -14.034 1.00 0.000 27 LEU A CA 13
ATOM 7588 C C . LEU A 1 27 ? 0.029 -5.262 -13.046 1.00 0.000 27 LEU A C 13
ATOM 7589 O O . LEU A 1 27 ? 0.764 -4.283 -12.907 1.00 0.000 27 LEU A O 13
ATOM 7605 N N . HIS A 1 28 ? 0.191 -6.391 -12.365 1.00 0.000 28 HIS A N 13
ATOM 7606 C CA . HIS A 1 28 ? 1.266 -6.549 -11.392 1.00 0.000 28 HIS A CA 13
ATOM 7607 C C . HIS A 1 28 ? 1.934 -7.913 -11.537 1.00 0.000 28 HIS A C 13
ATOM 7608 O O . HIS A 1 28 ? 3.157 -8.030 -11.450 1.00 0.000 28 HIS A O 13
ATOM 7622 N N . PHE A 1 29 ? 1.124 -8.943 -11.758 1.00 0.000 29 PHE A N 13
ATOM 7623 C CA . PHE A 1 29 ? 1.636 -10.299 -11.914 1.00 0.000 29 PHE A CA 13
ATOM 7624 C C . PHE A 1 29 ? 2.058 -10.559 -13.357 1.00 0.000 29 PHE A C 13
ATOM 7625 O O . PHE A 1 29 ? 1.371 -10.188 -14.308 1.00 0.000 29 PHE A O 13
ATOM 7642 N N . PRO A 1 30 ? 3.218 -11.212 -13.525 1.00 0.000 30 PRO A N 13
ATOM 7643 C CA . PRO A 1 30 ? 3.759 -11.537 -14.849 1.00 0.000 30 PRO A CA 13
ATOM 7644 C C . PRO A 1 30 ? 2.940 -12.606 -15.564 1.00 0.000 30 PRO A C 13
ATOM 7645 O O . PRO A 1 30 ? 3.276 -13.790 -15.525 1.00 0.000 30 PRO A O 13
ATOM 7656 N N . CYS A 1 31 ? 1.863 -12.182 -16.216 1.00 0.000 31 CYS A N 13
ATOM 7657 C CA . CYS A 1 31 ? 0.995 -13.102 -16.940 1.00 0.000 31 CYS A CA 13
ATOM 7658 C C . CYS A 1 31 ? 1.672 -13.602 -18.213 1.00 0.000 31 CYS A C 13
ATOM 7659 O O . CYS A 1 31 ? 2.623 -13.002 -18.716 1.00 0.000 31 CYS A O 13
ATOM 7666 N N . PRO A 1 32 ? 1.173 -14.726 -18.747 1.00 0.000 32 PRO A N 13
ATOM 7667 C CA . PRO A 1 32 ? 1.714 -15.331 -19.968 1.00 0.000 32 PRO A CA 13
ATOM 7668 C C . PRO A 1 32 ? 1.420 -14.495 -21.208 1.00 0.000 32 PRO A C 13
ATOM 7669 O O . PRO A 1 32 ? 0.268 -14.165 -21.488 1.00 0.000 32 PRO A O 13
ATOM 7680 N N . GLY A 1 33 ? 2.470 -14.155 -21.950 1.00 0.000 33 GLY A N 13
ATOM 7681 C CA . GLY A 1 33 ? 2.302 -13.361 -23.153 1.00 0.000 33 GLY A CA 13
ATOM 7682 C C . GLY A 1 33 ? 1.973 -11.913 -22.850 1.00 0.000 33 GLY A C 13
ATOM 7683 O O . GLY A 1 33 ? 2.038 -11.482 -21.699 1.00 0.000 33 GLY A O 13
ATOM 7687 N N . TYR A 1 34 ? 1.620 -11.159 -23.885 1.00 0.000 34 TYR A N 13
ATOM 7688 C CA . TYR A 1 34 ? 1.283 -9.749 -23.725 1.00 0.000 34 TYR A CA 13
ATOM 7689 C C . TYR A 1 34 ? -0.130 -9.586 -23.175 1.00 0.000 34 TYR A C 13
ATOM 7690 O O . TYR A 1 34 ? -0.997 -8.996 -23.822 1.00 0.000 34 TYR A O 13
ATOM 7708 N N . LEU A 1 35 ? -0.356 -10.112 -21.976 1.00 0.000 35 LEU A N 13
ATOM 7709 C CA . LEU A 1 35 ? -1.664 -10.024 -21.336 1.00 0.000 35 LEU A CA 13
ATOM 7710 C C . LEU A 1 35 ? -1.791 -8.735 -20.531 1.00 0.000 35 LEU A C 13
ATOM 7711 O O . LEU A 1 35 ? -0.792 -8.097 -20.197 1.00 0.000 35 LEU A O 13
ATOM 7727 N N . LYS A 1 36 ? -3.026 -8.357 -20.220 1.00 0.000 36 LYS A N 13
ATOM 7728 C CA . LYS A 1 36 ? -3.286 -7.145 -19.452 1.00 0.000 36 LYS A CA 13
ATOM 7729 C C . LYS A 1 36 ? -4.186 -7.442 -18.256 1.00 0.000 36 LYS A C 13
ATOM 7730 O O . LYS A 1 36 ? -5.117 -8.242 -18.351 1.00 0.000 36 LYS A O 13
ATOM 7749 N N . CYS A 1 37 ? -3.903 -6.792 -17.133 1.00 0.000 37 CYS A N 13
ATOM 7750 C CA . CYS A 1 37 ? -4.686 -6.984 -15.919 1.00 0.000 37 CYS A CA 13
ATOM 7751 C C . CYS A 1 37 ? -5.533 -5.751 -15.616 1.00 0.000 37 CYS A C 13
ATOM 7752 O O . CYS A 1 37 ? -5.012 -4.642 -15.493 1.00 0.000 37 CYS A O 13
ATOM 7759 N N . CYS A 1 38 ? -6.841 -5.953 -15.498 1.00 0.000 38 CYS A N 13
ATOM 7760 C CA . CYS A 1 38 ? -7.761 -4.859 -15.210 1.00 0.000 38 CYS A CA 13
ATOM 7761 C C . CYS A 1 38 ? -8.228 -4.909 -13.758 1.00 0.000 38 CYS A C 13
ATOM 7762 O O . CYS A 1 38 ? -8.961 -5.815 -13.361 1.00 0.000 38 CYS A O 13
ATOM 7769 N N . CYS A 1 39 ? -7.799 -3.928 -12.970 1.00 0.000 39 CYS A N 13
ATOM 7770 C CA . CYS A 1 39 ? -8.172 -3.859 -11.563 1.00 0.000 39 CYS A CA 13
ATOM 7771 C C . CYS A 1 39 ? -9.651 -3.515 -11.408 1.00 0.000 39 CYS A C 13
ATOM 7772 O O . CYS A 1 39 ? -10.190 -2.698 -12.155 1.00 0.000 39 CYS A O 13
ATOM 7779 N N . TYR A 1 40 ? -10.300 -4.144 -10.434 1.00 0.000 40 TYR A N 13
ATOM 7780 C CA . TYR A 1 40 ? -11.716 -3.906 -10.183 1.00 0.000 40 TYR A CA 13
ATOM 7781 C C . TYR A 1 40 ? -11.917 -2.651 -9.339 1.00 0.000 40 TYR A C 13
ATOM 7782 O O . TYR A 1 40 ? -11.011 -2.186 -8.647 1.00 0.000 40 TYR A O 13
ATOM 7800 N N . PRO A 1 41 ? -13.134 -2.089 -9.396 1.00 0.000 41 PRO A N 13
ATOM 7801 C CA . PRO A 1 41 ? -13.484 -0.881 -8.643 1.00 0.000 41 PRO A CA 13
ATOM 7802 C C . PRO A 1 41 ? -13.565 -1.137 -7.142 1.00 0.000 41 PRO A C 13
ATOM 7803 O O . PRO A 1 41 ? -12.554 -1.098 -6.440 1.00 0.000 41 PRO A O 13
ATOM 7828 N N . SER A 1 2 ? 3.013 -2.233 -3.025 1.00 0.000 2 SER A N 14
ATOM 7829 C CA . SER A 1 2 ? 2.236 -2.529 -4.223 1.00 0.000 2 SER A CA 14
ATOM 7830 C C . SER A 1 2 ? 1.403 -3.793 -4.032 1.00 0.000 2 SER A C 14
ATOM 7831 O O . SER A 1 2 ? 1.731 -4.646 -3.208 1.00 0.000 2 SER A O 14
ATOM 7839 N N . GLU A 1 3 ? 0.324 -3.905 -4.801 1.00 0.000 3 GLU A N 14
ATOM 7840 C CA . GLU A 1 3 ? -0.556 -5.064 -4.716 1.00 0.000 3 GLU A CA 14
ATOM 7841 C C . GLU A 1 3 ? -0.254 -6.060 -5.832 1.00 0.000 3 GLU A C 14
ATOM 7842 O O . GLU A 1 3 ? 0.697 -5.886 -6.594 1.00 0.000 3 GLU A O 14
ATOM 7854 N N . PHE A 1 4 ? -1.071 -7.105 -5.922 1.00 0.000 4 PHE A N 14
ATOM 7855 C CA . PHE A 1 4 ? -0.891 -8.130 -6.943 1.00 0.000 4 PHE A CA 14
ATOM 7856 C C . PHE A 1 4 ? -2.136 -8.250 -7.818 1.00 0.000 4 PHE A C 14
ATOM 7857 O O . PHE A 1 4 ? -3.253 -7.992 -7.368 1.00 0.000 4 PHE A O 14
ATOM 7874 N N . CYS A 1 5 ? -1.935 -8.643 -9.071 1.00 0.000 5 CYS A N 14
ATOM 7875 C CA . CYS A 1 5 ? -3.038 -8.797 -10.011 1.00 0.000 5 CYS A CA 14
ATOM 7876 C C . CYS A 1 5 ? -3.429 -10.265 -10.156 1.00 0.000 5 CYS A C 14
ATOM 7877 O O . CYS A 1 5 ? -2.646 -11.082 -10.639 1.00 0.000 5 CYS A O 14
ATOM 7884 N N . GLY A 1 6 ? -4.646 -10.592 -9.733 1.00 0.000 6 GLY A N 14
ATOM 7885 C CA . GLY A 1 6 ? -5.120 -11.961 -9.824 1.00 0.000 6 GLY A CA 14
ATOM 7886 C C . GLY A 1 6 ? -6.513 -12.132 -9.250 1.00 0.000 6 GLY A C 14
ATOM 7887 O O . GLY A 1 6 ? -7.474 -12.350 -9.989 1.00 0.000 6 GLY A O 14
ATOM 7891 N N . HIS A 1 7 ? -6.624 -12.033 -7.929 1.00 0.000 7 HIS A N 14
ATOM 7892 C CA . HIS A 1 7 ? -7.910 -12.179 -7.257 1.00 0.000 7 HIS A CA 14
ATOM 7893 C C . HIS A 1 7 ? -8.886 -11.098 -7.710 1.00 0.000 7 HIS A C 14
ATOM 7894 O O . HIS A 1 7 ? -8.649 -10.411 -8.704 1.00 0.000 7 HIS A O 14
ATOM 7908 N N . ASP A 1 8 ? -9.983 -10.953 -6.976 1.00 0.000 8 ASP A N 14
ATOM 7909 C CA . ASP A 1 8 ? -10.995 -9.955 -7.302 1.00 0.000 8 ASP A CA 14
ATOM 7910 C C . ASP A 1 8 ? -10.356 -8.590 -7.538 1.00 0.000 8 ASP A C 14
ATOM 7911 O O . ASP A 1 8 ? -10.846 -7.793 -8.338 1.00 0.000 8 ASP A O 14
ATOM 7920 N N . VAL A 1 9 ? -9.259 -8.326 -6.835 1.00 0.000 9 VAL A N 14
ATOM 7921 C CA . VAL A 1 9 ? -8.553 -7.058 -6.968 1.00 0.000 9 VAL A CA 14
ATOM 7922 C C . VAL A 1 9 ? -8.284 -6.729 -8.432 1.00 0.000 9 VAL A C 14
ATOM 7923 O O . VAL A 1 9 ? -8.477 -5.596 -8.870 1.00 0.000 9 VAL A O 14
ATOM 7936 N N . GLY A 1 10 ? -7.838 -7.730 -9.186 1.00 0.000 10 GLY A N 14
ATOM 7937 C CA . GLY A 1 10 ? -7.551 -7.527 -10.594 1.00 0.000 10 GLY A CA 14
ATOM 7938 C C . GLY A 1 10 ? -7.668 -8.805 -11.400 1.00 0.000 10 GLY A C 14
ATOM 7939 O O . GLY A 1 10 ? -7.368 -9.890 -10.901 1.00 0.000 10 GLY A O 14
ATOM 7943 N N . GLU A 1 11 ? -8.108 -8.678 -12.648 1.00 0.000 11 GLU A N 14
ATOM 7944 C CA . GLU A 1 11 ? -8.266 -9.834 -13.522 1.00 0.000 11 GLU A CA 14
ATOM 7945 C C . GLU A 1 11 ? -7.363 -9.718 -14.747 1.00 0.000 11 GLU A C 14
ATOM 7946 O O . GLU A 1 11 ? -7.049 -8.616 -15.199 1.00 0.000 11 GLU A O 14
ATOM 7958 N N . CYS A 1 12 ? -6.947 -10.863 -15.279 1.00 0.000 12 CYS A N 14
ATOM 7959 C CA . CYS A 1 12 ? -6.079 -10.892 -16.450 1.00 0.000 12 CYS A CA 14
ATOM 7960 C C . CYS A 1 12 ? -6.865 -11.279 -17.699 1.00 0.000 12 CYS A C 14
ATOM 7961 O O . CYS A 1 12 ? -7.518 -12.322 -17.737 1.00 0.000 12 CYS A O 14
ATOM 7968 N N . VAL A 1 13 ? -6.796 -10.432 -18.721 1.00 0.000 13 VAL A N 14
ATOM 7969 C CA . VAL A 1 13 ? -7.499 -10.686 -19.973 1.00 0.000 13 VAL A CA 14
ATOM 7970 C C . VAL A 1 13 ? -6.617 -10.361 -21.174 1.00 0.000 13 VAL A C 14
ATOM 7971 O O . VAL A 1 13 ? -5.648 -9.608 -21.078 1.00 0.000 13 VAL A O 14
ATOM 7984 N N . PRO A 1 14 ? -6.960 -10.941 -22.334 1.00 0.000 14 PRO A N 14
ATOM 7985 C CA . PRO A 1 14 ? -6.213 -10.728 -23.577 1.00 0.000 14 PRO A CA 14
ATOM 7986 C C . PRO A 1 14 ? -6.385 -9.314 -24.121 1.00 0.000 14 PRO A C 14
ATOM 7987 O O . PRO A 1 14 ? -7.284 -8.574 -23.721 1.00 0.000 14 PRO A O 14
ATOM 7998 N N . PRO A 1 15 ? -5.503 -8.927 -25.055 1.00 0.000 15 PRO A N 14
ATOM 7999 C CA . PRO A 1 15 ? -5.537 -7.599 -25.674 1.00 0.000 15 PRO A CA 14
ATOM 8000 C C . PRO A 1 15 ? -6.740 -7.419 -26.594 1.00 0.000 15 PRO A C 14
ATOM 8001 O O . PRO A 1 15 ? -7.277 -6.319 -26.725 1.00 0.000 15 PRO A O 14
ATOM 8012 N N . LYS A 1 16 ? -7.159 -8.507 -27.231 1.00 0.000 16 LYS A N 14
ATOM 8013 C CA . LYS A 1 16 ? -8.300 -8.472 -28.139 1.00 0.000 16 LYS A CA 14
ATOM 8014 C C . LYS A 1 16 ? -9.592 -8.195 -27.378 1.00 0.000 16 LYS A C 14
ATOM 8015 O O . LYS A 1 16 ? -10.512 -7.566 -27.903 1.00 0.000 16 LYS A O 14
ATOM 8034 N N . LEU A 1 17 ? -9.655 -8.667 -26.138 1.00 0.000 17 LEU A N 14
ATOM 8035 C CA . LEU A 1 17 ? -10.836 -8.470 -25.303 1.00 0.000 17 LEU A CA 14
ATOM 8036 C C . LEU A 1 17 ? -10.609 -7.345 -24.298 1.00 0.000 17 LEU A C 14
ATOM 8037 O O . LEU A 1 17 ? -9.932 -7.530 -23.286 1.00 0.000 17 LEU A O 14
ATOM 8053 N N . VAL A 1 18 ? -11.182 -6.180 -24.582 1.00 0.000 18 VAL A N 14
ATOM 8054 C CA . VAL A 1 18 ? -11.046 -5.026 -23.701 1.00 0.000 18 VAL A CA 14
ATOM 8055 C C . VAL A 1 18 ? -11.791 -5.245 -22.389 1.00 0.000 18 VAL A C 14
ATOM 8056 O O . VAL A 1 18 ? -12.804 -5.944 -22.347 1.00 0.000 18 VAL A O 14
ATOM 8069 N N . CYS A 1 19 ? -11.283 -4.644 -21.319 1.00 0.000 19 CYS A N 14
ATOM 8070 C CA . CYS A 1 19 ? -11.899 -4.772 -20.004 1.00 0.000 19 CYS A CA 14
ATOM 8071 C C . CYS A 1 19 ? -13.387 -4.440 -20.066 1.00 0.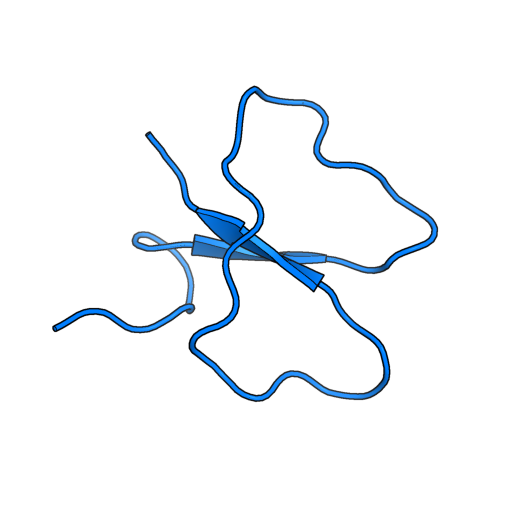000 19 CYS A C 14
ATOM 8072 O O . CYS A 1 19 ? -13.768 -3.284 -20.253 1.00 0.000 19 CYS A O 14
ATOM 8079 N N . ARG A 1 20 ? -14.223 -5.461 -19.907 1.00 0.000 20 ARG A N 14
ATOM 8080 C CA . ARG A 1 20 ? -15.668 -5.278 -19.946 1.00 0.000 20 ARG A CA 14
ATOM 8081 C C . ARG A 1 20 ? -16.120 -4.288 -18.876 1.00 0.000 20 ARG A C 14
ATOM 8082 O O . ARG A 1 20 ? -16.697 -3.241 -19.169 1.00 0.000 20 ARG A O 14
ATOM 8103 N N . PRO A 1 21 ? -15.853 -4.626 -17.606 1.00 0.000 21 PRO A N 14
ATOM 8104 C CA . PRO A 1 21 ? -16.223 -3.781 -16.467 1.00 0.000 21 PRO A CA 14
ATOM 8105 C C . PRO A 1 21 ? -15.397 -2.501 -16.403 1.00 0.000 21 PRO A C 14
ATOM 8106 O O . PRO A 1 21 ? -14.353 -2.374 -17.044 1.00 0.000 21 PRO A O 14
ATOM 8117 N N . PRO A 1 22 ? -15.872 -1.527 -15.612 1.00 0.000 22 PRO A N 14
ATOM 8118 C CA . PRO A 1 22 ? -15.192 -0.240 -15.444 1.00 0.000 22 PRO A CA 14
ATOM 8119 C C . PRO A 1 22 ? -13.887 -0.371 -14.666 1.00 0.000 22 PRO A C 14
ATOM 8120 O O . PRO A 1 22 ? -13.767 0.128 -13.546 1.00 0.000 22 PRO A O 14
ATOM 8131 N N . THR A 1 23 ? -12.910 -1.044 -15.265 1.00 0.000 23 THR A N 14
ATOM 8132 C CA . THR A 1 23 ? -11.615 -1.241 -14.627 1.00 0.000 23 THR A CA 14
ATOM 8133 C C . THR A 1 23 ? -10.527 -0.441 -15.335 1.00 0.000 23 THR A C 14
ATOM 8134 O O . THR A 1 23 ? -10.622 -0.168 -16.532 1.00 0.000 23 THR A O 14
ATOM 8145 N N . HIS A 1 24 ? -9.492 -0.069 -14.588 1.00 0.000 24 HIS A N 14
ATOM 8146 C CA . HIS A 1 24 ? -8.384 0.699 -15.145 1.00 0.000 24 HIS A CA 14
ATOM 8147 C C . HIS A 1 24 ? -7.235 -0.220 -15.550 1.00 0.000 24 HIS A C 14
ATOM 8148 O O . HIS A 1 24 ? -6.876 -1.139 -14.816 1.00 0.000 24 HIS A O 14
ATOM 8162 N N . GLU A 1 25 ? -6.665 0.036 -16.723 1.00 0.000 25 GLU A N 14
ATOM 8163 C CA . GLU A 1 25 ? -5.558 -0.770 -17.226 1.00 0.000 25 GLU A CA 14
ATOM 8164 C C . GLU A 1 25 ? -4.322 -0.605 -16.346 1.00 0.000 25 GLU A C 14
ATOM 8165 O O . GLU A 1 25 ? -3.674 0.441 -16.357 1.00 0.000 25 GLU A O 14
ATOM 8177 N N . CYS A 1 26 ? -4.003 -1.646 -15.584 1.00 0.000 26 CYS A N 14
ATOM 8178 C CA . CYS A 1 26 ? -2.846 -1.619 -14.697 1.00 0.000 26 CYS A CA 14
ATOM 8179 C C . CYS A 1 26 ? -2.012 -2.887 -14.852 1.00 0.000 26 CYS A C 14
ATOM 8180 O O . CYS A 1 26 ? -2.513 -3.924 -15.290 1.00 0.000 26 CYS A O 14
ATOM 8187 N N . LEU A 1 27 ? -0.737 -2.798 -14.489 1.00 0.000 27 LEU A N 14
ATOM 8188 C CA . LEU A 1 27 ? 0.168 -3.938 -14.586 1.00 0.000 27 LEU A CA 14
ATOM 8189 C C . LEU A 1 27 ? 0.836 -4.219 -13.244 1.00 0.000 27 LEU A C 14
ATOM 8190 O O . LEU A 1 27 ? 1.641 -3.422 -12.760 1.00 0.000 27 LEU A O 14
ATOM 8206 N N . HIS A 1 28 ? 0.499 -5.358 -12.648 1.00 0.000 28 HIS A N 14
ATOM 8207 C CA . HIS A 1 28 ? 1.068 -5.746 -11.362 1.00 0.000 28 HIS A CA 14
ATOM 8208 C C . HIS A 1 28 ? 1.746 -7.110 -11.458 1.00 0.000 28 HIS A C 14
ATOM 8209 O O . HIS A 1 28 ? 2.923 -7.254 -11.128 1.00 0.000 28 HIS A O 14
ATOM 8223 N N . PHE A 1 29 ? 0.994 -8.108 -11.910 1.00 0.000 29 PHE A N 14
ATOM 8224 C CA . PHE A 1 29 ? 1.521 -9.461 -12.047 1.00 0.000 29 PHE A CA 14
ATOM 8225 C C . PHE A 1 29 ? 1.859 -9.768 -13.503 1.00 0.000 29 PHE A C 14
ATOM 8226 O O . PHE A 1 29 ? 1.076 -9.509 -14.417 1.00 0.000 29 PHE A O 14
ATOM 8243 N N . PRO A 1 30 ? 3.055 -10.334 -13.725 1.00 0.000 30 PRO A N 14
ATOM 8244 C CA . PRO A 1 30 ? 3.525 -10.689 -15.067 1.00 0.000 30 PRO A CA 14
ATOM 8245 C C . PRO A 1 30 ? 2.751 -11.860 -15.662 1.00 0.000 30 PRO A C 14
ATOM 8246 O O . PRO A 1 30 ? 3.108 -13.021 -15.460 1.00 0.000 30 PRO A O 14
ATOM 8257 N N . CYS A 1 31 ? 1.689 -11.549 -16.398 1.00 0.000 31 CYS A N 14
ATOM 8258 C CA . CYS A 1 31 ? 0.863 -12.575 -17.022 1.00 0.000 31 CYS A CA 14
ATOM 8259 C C . CYS A 1 31 ? 1.560 -13.164 -18.246 1.00 0.000 31 CYS A C 14
ATOM 8260 O O . CYS A 1 31 ? 2.478 -12.572 -18.813 1.00 0.000 31 CYS A O 14
ATOM 8267 N N . PRO A 1 32 ? 1.114 -14.358 -18.663 1.00 0.000 32 PRO A N 14
ATOM 8268 C CA . PRO A 1 32 ? 1.679 -15.053 -19.823 1.00 0.000 32 PRO A CA 14
ATOM 8269 C C . PRO A 1 32 ? 1.341 -14.357 -21.137 1.00 0.000 32 PRO A C 14
ATOM 8270 O O . PRO A 1 32 ? 0.229 -13.865 -21.322 1.00 0.000 32 PRO A O 14
ATOM 8281 N N . GLY A 1 33 ? 2.308 -14.322 -22.049 1.00 0.000 33 GLY A N 14
ATOM 8282 C CA . GLY A 1 33 ? 2.092 -13.684 -23.335 1.00 0.000 33 GLY A CA 14
ATOM 8283 C C . GLY A 1 33 ? 1.725 -12.220 -23.202 1.00 0.000 33 GLY A C 14
ATOM 8284 O O . GLY A 1 33 ? 1.816 -11.646 -22.116 1.00 0.000 33 GLY A O 14
ATOM 8288 N N . TYR A 1 34 ? 1.312 -11.612 -24.309 1.00 0.000 34 TYR A N 14
ATOM 8289 C CA . TYR A 1 34 ? 0.934 -10.204 -24.312 1.00 0.000 34 TYR A CA 14
ATOM 8290 C C . TYR A 1 34 ? -0.455 -10.011 -23.712 1.00 0.000 34 TYR A C 14
ATOM 8291 O O . TYR A 1 34 ? -1.367 -9.514 -24.374 1.00 0.000 34 TYR A O 14
ATOM 8309 N N . LEU A 1 35 ? -0.609 -10.407 -22.453 1.00 0.000 35 LEU A N 14
ATOM 8310 C CA . LEU A 1 35 ? -1.887 -10.277 -21.761 1.00 0.000 35 LEU A CA 14
ATOM 8311 C C . LEU A 1 35 ? -1.963 -8.958 -21.000 1.00 0.000 35 LEU A C 14
ATOM 8312 O O . LEU A 1 35 ? -0.939 -8.380 -20.634 1.00 0.000 35 LEU A O 14
ATOM 8328 N N . LYS A 1 36 ? -3.182 -8.487 -20.764 1.00 0.000 36 LYS A N 14
ATOM 8329 C CA . LYS A 1 36 ? -3.394 -7.237 -20.043 1.00 0.000 36 LYS A CA 14
ATOM 8330 C C . LYS A 1 36 ? -4.140 -7.482 -18.735 1.00 0.000 36 LYS A C 14
ATOM 8331 O O . LYS A 1 36 ? -4.972 -8.386 -18.644 1.00 0.000 36 LYS A O 14
ATOM 8350 N N . CYS A 1 37 ? -3.838 -6.673 -17.726 1.00 0.000 37 CYS A N 14
ATOM 8351 C CA . CYS A 1 37 ? -4.480 -6.801 -16.423 1.00 0.000 37 CYS A CA 14
ATOM 8352 C C . CYS A 1 37 ? -5.358 -5.588 -16.128 1.00 0.000 37 CYS A C 14
ATOM 8353 O O . CYS A 1 37 ? -4.935 -4.445 -16.303 1.00 0.000 37 CYS A O 14
ATOM 8360 N N . CYS A 1 38 ? -6.581 -5.846 -15.679 1.00 0.000 38 CYS A N 14
ATOM 8361 C CA . CYS A 1 38 ? -7.520 -4.777 -15.359 1.00 0.000 38 CYS A CA 14
ATOM 8362 C C . CYS A 1 38 ? -7.675 -4.623 -13.848 1.00 0.000 38 CYS A C 14
ATOM 8363 O O . CYS A 1 38 ? -7.975 -5.586 -13.143 1.00 0.000 38 CYS A O 14
ATOM 8370 N N . CYS A 1 39 ? -7.467 -3.405 -13.359 1.00 0.000 39 CYS A N 14
ATOM 8371 C CA . CYS A 1 39 ? -7.583 -3.124 -11.933 1.00 0.000 39 CYS A CA 14
ATOM 8372 C C . CYS A 1 39 ? -9.025 -2.796 -11.559 1.00 0.000 39 CYS A C 14
ATOM 8373 O O . CYS A 1 39 ? -9.671 -1.966 -12.199 1.00 0.000 39 CYS A O 14
ATOM 8380 N N . TYR A 1 40 ? -9.524 -3.455 -10.518 1.00 0.000 40 TYR A N 14
ATOM 8381 C CA . TYR A 1 40 ? -10.891 -3.236 -10.059 1.00 0.000 40 TYR A CA 14
ATOM 8382 C C . TYR A 1 40 ? -10.942 -2.132 -9.007 1.00 0.000 40 TYR A C 14
ATOM 8383 O O . TYR A 1 40 ? -9.946 -1.809 -8.360 1.00 0.000 40 TYR A O 14
ATOM 8401 N N . PRO A 1 41 ? -12.132 -1.540 -8.830 1.00 0.000 41 PRO A N 14
ATOM 8402 C CA . PRO A 1 41 ? -12.344 -0.464 -7.857 1.00 0.000 41 PRO A CA 14
ATOM 8403 C C . PRO A 1 41 ? -12.268 -0.962 -6.417 1.00 0.000 41 PRO A C 14
ATOM 8404 O O . PRO A 1 41 ? -13.257 -1.441 -5.863 1.00 0.000 41 PRO A O 14
ATOM 8429 N N . SER A 1 2 ? -0.256 -1.174 -2.037 1.00 0.000 2 SER A N 15
ATOM 8430 C CA . SER A 1 2 ? 0.317 -2.297 -2.772 1.00 0.000 2 SER A CA 15
ATOM 8431 C C . SER A 1 2 ? -0.723 -2.930 -3.692 1.00 0.000 2 SER A C 15
ATOM 8432 O O . SER A 1 2 ? -1.602 -3.663 -3.240 1.00 0.000 2 SER A O 15
ATOM 8440 N N . GLU A 1 3 ? -0.613 -2.642 -4.985 1.00 0.000 3 GLU A N 15
ATOM 8441 C CA . GLU A 1 3 ? -1.544 -3.183 -5.969 1.00 0.000 3 GLU A CA 15
ATOM 8442 C C . GLU A 1 3 ? -0.889 -4.295 -6.783 1.00 0.000 3 GLU A C 15
ATOM 8443 O O . GLU A 1 3 ? 0.086 -4.064 -7.498 1.00 0.000 3 GLU A O 15
ATOM 8455 N N . PHE A 1 4 ? -1.433 -5.502 -6.669 1.00 0.000 4 PHE A N 15
ATOM 8456 C CA . PHE A 1 4 ? -0.902 -6.651 -7.393 1.00 0.000 4 PHE A CA 15
ATOM 8457 C C . PHE A 1 4 ? -2.025 -7.447 -8.050 1.00 0.000 4 PHE A C 15
ATOM 8458 O O . PHE A 1 4 ? -3.150 -7.486 -7.549 1.00 0.000 4 PHE A O 15
ATOM 8475 N N . CYS A 1 5 ? -1.714 -8.080 -9.176 1.00 0.000 5 CYS A N 15
ATOM 8476 C CA . CYS A 1 5 ? -2.696 -8.874 -9.905 1.00 0.000 5 CYS A CA 15
ATOM 8477 C C . CYS A 1 5 ? -2.707 -10.316 -9.405 1.00 0.000 5 CYS A C 15
ATOM 8478 O O . CYS A 1 5 ? -1.708 -11.027 -9.506 1.00 0.000 5 CYS A O 15
ATOM 8485 N N . GLY A 1 6 ? -3.846 -10.741 -8.867 1.00 0.000 6 GLY A N 15
ATOM 8486 C CA . GLY A 1 6 ? -3.967 -12.095 -8.360 1.00 0.000 6 GLY A CA 15
ATOM 8487 C C . GLY A 1 6 ? -5.182 -12.814 -8.911 1.00 0.000 6 GLY A C 15
ATOM 8488 O O . GLY A 1 6 ? -5.226 -13.159 -10.093 1.00 0.000 6 GLY A O 15
ATOM 8492 N N . HIS A 1 7 ? -6.172 -13.044 -8.054 1.00 0.000 7 HIS A N 15
ATOM 8493 C CA . HIS A 1 7 ? -7.394 -13.728 -8.463 1.00 0.000 7 HIS A CA 15
ATOM 8494 C C . HIS A 1 7 ? -8.621 -12.872 -8.167 1.00 0.000 7 HIS A C 15
ATOM 8495 O O . HIS A 1 7 ? -9.510 -12.732 -9.007 1.00 0.000 7 HIS A O 15
ATOM 8509 N N . ASP A 1 8 ? -8.664 -12.302 -6.968 1.00 0.000 8 ASP A N 15
ATOM 8510 C CA . ASP A 1 8 ? -9.782 -11.459 -6.561 1.00 0.000 8 ASP A CA 15
ATOM 8511 C C . ASP A 1 8 ? -9.425 -9.982 -6.693 1.00 0.000 8 ASP A C 15
ATOM 8512 O O . ASP A 1 8 ? -10.238 -9.174 -7.143 1.00 0.000 8 ASP A O 15
ATOM 8521 N N . VAL A 1 9 ? -8.204 -9.635 -6.297 1.00 0.000 9 VAL A N 15
ATOM 8522 C CA . VAL A 1 9 ? -7.739 -8.256 -6.372 1.00 0.000 9 VAL A CA 15
ATOM 8523 C C . VAL A 1 9 ? -7.855 -7.713 -7.792 1.00 0.000 9 VAL A C 15
ATOM 8524 O O . VAL A 1 9 ? -8.222 -6.557 -7.998 1.00 0.000 9 VAL A O 15
ATOM 8537 N N . GLY A 1 10 ? -7.538 -8.556 -8.770 1.00 0.000 10 GLY A N 15
ATOM 8538 C CA . GLY A 1 10 ? -7.613 -8.143 -10.159 1.00 0.000 10 GLY A CA 15
ATOM 8539 C C . GLY A 1 10 ? -7.864 -9.307 -11.097 1.00 0.000 10 GLY A C 15
ATOM 8540 O O . GLY A 1 10 ? -7.869 -10.463 -10.674 1.00 0.000 10 GLY A O 15
ATOM 8544 N N . GLU A 1 11 ? -8.074 -9.002 -12.374 1.00 0.000 11 GLU A N 15
ATOM 8545 C CA . GLU A 1 11 ? -8.329 -10.032 -13.373 1.00 0.000 11 GLU A CA 15
ATOM 8546 C C . GLU A 1 11 ? -7.503 -9.786 -14.632 1.00 0.000 11 GLU A C 15
ATOM 8547 O O . GLU A 1 11 ? -7.249 -8.641 -15.008 1.00 0.000 11 GLU A O 15
ATOM 8559 N N . CYS A 1 12 ? -7.084 -10.868 -15.279 1.00 0.000 12 CYS A N 15
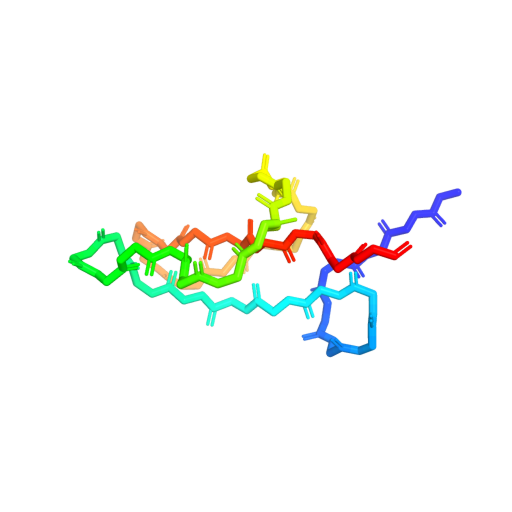ATOM 8560 C CA . CYS A 1 12 ? -6.286 -10.772 -16.495 1.00 0.000 12 CYS A CA 15
ATOM 8561 C C . CYS A 1 12 ? -7.127 -11.097 -17.726 1.00 0.000 12 CYS A C 15
ATOM 8562 O O . CYS A 1 12 ? -7.914 -12.044 -17.721 1.00 0.000 12 CYS A O 15
ATOM 8569 N N . VAL A 1 13 ? -6.955 -10.305 -18.780 1.00 0.000 13 VAL A N 15
ATOM 8570 C CA . VAL A 1 13 ? -7.697 -10.509 -20.018 1.00 0.000 13 VAL A CA 15
ATOM 8571 C C . VAL A 1 13 ? -6.800 -10.313 -21.235 1.00 0.000 13 VAL A C 15
ATOM 8572 O O . VAL A 1 13 ? -5.756 -9.664 -21.169 1.00 0.000 13 VAL A O 15
ATOM 8585 N N . PRO A 1 14 ? -7.214 -10.886 -22.374 1.00 0.000 14 PRO A N 15
ATOM 8586 C CA . PRO A 1 14 ? -6.463 -10.788 -23.629 1.00 0.000 14 PRO A CA 15
ATOM 8587 C C . PRO A 1 14 ? -6.491 -9.380 -24.213 1.00 0.000 14 PRO A C 15
ATOM 8588 O O . PRO A 1 14 ? -7.369 -8.572 -23.907 1.00 0.000 14 PRO A O 15
ATOM 8599 N N . PRO A 1 15 ? -5.509 -9.076 -25.075 1.00 0.000 15 PRO A N 15
ATOM 8600 C CA . PRO A 1 15 ? -5.401 -7.764 -25.720 1.00 0.000 15 PRO A CA 15
ATOM 8601 C C . PRO A 1 15 ? -6.506 -7.529 -26.745 1.00 0.000 15 PRO A C 15
ATOM 8602 O O . PRO A 1 15 ? -6.941 -6.397 -26.955 1.00 0.000 15 PRO A O 15
ATOM 8613 N N . LYS A 1 16 ? -6.957 -8.606 -27.379 1.00 0.000 16 LYS A N 15
ATOM 8614 C CA . LYS A 1 16 ? -8.013 -8.518 -28.381 1.00 0.000 16 LYS A CA 15
ATOM 8615 C C . LYS A 1 16 ? -9.298 -7.971 -27.769 1.00 0.000 16 LYS A C 15
ATOM 8616 O O . LYS A 1 16 ? -10.075 -7.289 -28.439 1.00 0.000 16 LYS A O 15
ATOM 8635 N N . LEU A 1 17 ? -9.516 -8.273 -26.494 1.00 0.000 17 LEU A N 15
ATOM 8636 C CA . LEU A 1 17 ? -10.708 -7.810 -25.791 1.00 0.000 17 LEU A CA 15
ATOM 8637 C C . LEU A 1 17 ? -10.369 -6.665 -24.841 1.00 0.000 17 LEU A C 15
ATOM 8638 O O . LEU A 1 17 ? -9.233 -6.537 -24.386 1.00 0.000 17 LEU A O 15
ATOM 8654 N N . VAL A 1 18 ? -11.365 -5.835 -24.545 1.00 0.000 18 VAL A N 15
ATOM 8655 C CA . VAL A 1 18 ? -11.174 -4.703 -23.647 1.00 0.000 18 VAL A CA 15
ATOM 8656 C C . VAL A 1 18 ? -11.992 -4.869 -22.371 1.00 0.000 18 VAL A C 15
ATOM 8657 O O . VAL A 1 18 ? -13.062 -5.478 -22.381 1.00 0.000 18 VAL A O 15
ATOM 8670 N N . CYS A 1 19 ? -11.481 -4.323 -21.272 1.00 0.000 19 CYS A N 15
ATOM 8671 C CA . CYS A 1 19 ? -12.164 -4.410 -19.987 1.00 0.000 19 CYS A CA 15
ATOM 8672 C C . CYS A 1 19 ? -13.522 -3.717 -20.044 1.00 0.000 19 CYS A C 15
ATOM 8673 O O . CYS A 1 19 ? -13.604 -2.502 -20.227 1.00 0.000 19 CYS A O 15
ATOM 8680 N N . ARG A 1 20 ? -14.586 -4.498 -19.887 1.00 0.000 20 ARG A N 15
ATOM 8681 C CA . ARG A 1 20 ? -15.941 -3.961 -19.922 1.00 0.000 20 ARG A CA 15
ATOM 8682 C C . ARG A 1 20 ? -16.149 -2.940 -18.807 1.00 0.000 20 ARG A C 15
ATOM 8683 O O . ARG A 1 20 ? -16.450 -1.771 -19.051 1.00 0.000 20 ARG A O 15
ATOM 8704 N N . PRO A 1 21 ? -15.986 -3.389 -17.554 1.00 0.000 21 PRO A N 15
ATOM 8705 C CA . PRO A 1 21 ? -16.152 -2.531 -16.377 1.00 0.000 21 PRO A CA 15
ATOM 8706 C C . PRO A 1 21 ? -15.040 -1.495 -16.254 1.00 0.000 21 PRO A C 15
ATOM 8707 O O . PRO A 1 21 ? -13.976 -1.616 -16.863 1.00 0.000 21 PRO A O 15
ATOM 8718 N N . PRO A 1 22 ? -15.288 -0.452 -15.449 1.00 0.000 22 PRO A N 15
ATOM 8719 C CA . PRO A 1 22 ? -14.319 0.625 -15.227 1.00 0.000 22 PRO A CA 15
ATOM 8720 C C . PRO A 1 22 ? -13.113 0.162 -14.417 1.00 0.000 22 PRO A C 15
ATOM 8721 O O . PRO A 1 22 ? -12.916 0.586 -13.277 1.00 0.000 22 PRO A O 15
ATOM 8732 N N . THR A 1 23 ? -12.306 -0.711 -15.012 1.00 0.000 23 THR A N 15
ATOM 8733 C CA . THR A 1 23 ? -11.120 -1.233 -14.346 1.00 0.000 23 THR A CA 15
ATOM 8734 C C . THR A 1 23 ? -9.870 -0.471 -14.772 1.00 0.000 23 THR A C 15
ATOM 8735 O O . THR A 1 23 ? -9.739 -0.071 -15.930 1.00 0.000 23 THR A O 15
ATOM 8746 N N . HIS A 1 24 ? -8.953 -0.272 -13.830 1.00 0.000 24 HIS A N 15
ATOM 8747 C CA . HIS A 1 24 ? -7.713 0.442 -14.109 1.00 0.000 24 HIS A CA 15
ATOM 8748 C C . HIS A 1 24 ? -6.704 -0.471 -14.801 1.00 0.000 24 HIS A C 15
ATOM 8749 O O . HIS A 1 24 ? -6.291 -1.488 -14.245 1.00 0.000 24 HIS A O 15
ATOM 8763 N N . GLU A 1 25 ? -6.314 -0.100 -16.017 1.00 0.000 25 GLU A N 15
ATOM 8764 C CA . GLU A 1 25 ? -5.356 -0.888 -16.784 1.00 0.000 25 GLU A CA 15
ATOM 8765 C C . GLU A 1 25 ? -3.988 -0.890 -16.107 1.00 0.000 25 GLU A C 15
ATOM 8766 O O . GLU A 1 25 ? -3.214 0.058 -16.244 1.00 0.000 25 GLU A O 15
ATOM 8778 N N . CYS A 1 26 ? -3.698 -1.961 -15.376 1.00 0.000 26 CYS A N 15
ATOM 8779 C CA . CYS A 1 26 ? -2.425 -2.088 -14.677 1.00 0.000 26 CYS A CA 15
ATOM 8780 C C . CYS A 1 26 ? -1.689 -3.351 -15.113 1.00 0.000 26 CYS A C 15
ATOM 8781 O O . CYS A 1 26 ? -2.309 -4.352 -15.473 1.00 0.000 26 CYS A O 15
ATOM 8788 N N . LEU A 1 27 ? -0.362 -3.297 -15.078 1.00 0.000 27 LEU A N 15
ATOM 8789 C CA . LEU A 1 27 ? 0.461 -4.436 -15.469 1.00 0.000 27 LEU A CA 15
ATOM 8790 C C . LEU A 1 27 ? 1.458 -4.791 -14.371 1.00 0.000 27 LEU A C 15
ATOM 8791 O O . LEU A 1 27 ? 2.480 -4.123 -14.206 1.00 0.000 27 LEU A O 15
ATOM 8807 N N . HIS A 1 28 ? 1.156 -5.847 -13.622 1.00 0.000 28 HIS A N 15
ATOM 8808 C CA . HIS A 1 28 ? 2.027 -6.292 -12.541 1.00 0.000 28 HIS A CA 15
ATOM 8809 C C . HIS A 1 28 ? 2.341 -7.779 -12.673 1.00 0.000 28 HIS A C 15
ATOM 8810 O O . HIS A 1 28 ? 3.452 -8.159 -13.043 1.00 0.000 28 HIS A O 15
ATOM 8824 N N . PHE A 1 29 ? 1.355 -8.617 -12.369 1.00 0.000 29 PHE A N 15
ATOM 8825 C CA . PHE A 1 29 ? 1.527 -10.063 -12.452 1.00 0.000 29 PHE A CA 15
ATOM 8826 C C . PHE A 1 29 ? 1.941 -10.481 -13.860 1.00 0.000 29 PHE A C 15
ATOM 8827 O O . PHE A 1 29 ? 1.367 -10.046 -14.858 1.00 0.000 29 PHE A O 15
ATOM 8844 N N . PRO A 1 30 ? 2.964 -11.344 -13.943 1.00 0.000 30 PRO A N 15
ATOM 8845 C CA . PRO A 1 30 ? 3.479 -11.840 -15.223 1.00 0.000 30 PRO A CA 15
ATOM 8846 C C . PRO A 1 30 ? 2.500 -12.782 -15.916 1.00 0.000 30 PRO A C 15
ATOM 8847 O O . PRO A 1 30 ? 2.643 -14.003 -15.847 1.00 0.000 30 PRO A O 15
ATOM 8858 N N . CYS A 1 31 ? 1.506 -12.207 -16.583 1.00 0.000 31 CYS A N 15
ATOM 8859 C CA . CYS A 1 31 ? 0.502 -12.994 -17.290 1.00 0.000 31 CYS A CA 15
ATOM 8860 C C . CYS A 1 31 ? 1.094 -13.632 -18.543 1.00 0.000 31 CYS A C 15
ATOM 8861 O O . CYS A 1 31 ? 2.130 -13.207 -19.056 1.00 0.000 31 CYS A O 15
ATOM 8868 N N . PRO A 1 32 ? 0.422 -14.676 -19.050 1.00 0.000 32 PRO A N 15
ATOM 8869 C CA . PRO A 1 32 ? 0.862 -15.394 -20.250 1.00 0.000 32 PRO A CA 15
ATOM 8870 C C . PRO A 1 32 ? 0.710 -14.557 -21.515 1.00 0.000 32 PRO A C 15
ATOM 8871 O O . PRO A 1 32 ? -0.332 -13.944 -21.744 1.00 0.000 32 PRO A O 15
ATOM 8882 N N . GLY A 1 33 ? 1.757 -14.536 -22.335 1.00 0.000 33 GLY A N 15
ATOM 8883 C CA . GLY A 1 33 ? 1.718 -13.771 -23.567 1.00 0.000 33 GLY A CA 15
ATOM 8884 C C . GLY A 1 33 ? 1.477 -12.294 -23.326 1.00 0.000 33 GLY A C 15
ATOM 8885 O O . GLY A 1 33 ? 1.704 -11.793 -22.224 1.00 0.000 33 GLY A O 15
ATOM 8889 N N . TYR A 1 34 ? 1.017 -11.595 -24.357 1.00 0.000 34 TYR A N 15
ATOM 8890 C CA . TYR A 1 34 ? 0.749 -10.165 -24.253 1.00 0.000 34 TYR A CA 15
ATOM 8891 C C . TYR A 1 34 ? -0.624 -9.912 -23.640 1.00 0.000 34 TYR A C 15
ATOM 8892 O O . TYR A 1 34 ? -1.464 -9.229 -24.228 1.00 0.000 34 TYR A O 15
ATOM 8910 N N . LEU A 1 35 ? -0.846 -10.466 -22.453 1.00 0.000 35 LEU A N 15
ATOM 8911 C CA . LEU A 1 35 ? -2.118 -10.301 -21.757 1.00 0.000 35 LEU A CA 15
ATOM 8912 C C . LEU A 1 35 ? -2.146 -8.989 -20.979 1.00 0.000 35 LEU A C 15
ATOM 8913 O O . LEU A 1 35 ? -1.107 -8.482 -20.557 1.00 0.000 35 LEU A O 15
ATOM 8929 N N . LYS A 1 36 ? -3.344 -8.445 -20.792 1.00 0.000 36 LYS A N 15
ATOM 8930 C CA . LYS A 1 36 ? -3.510 -7.193 -20.062 1.00 0.000 36 LYS A CA 15
ATOM 8931 C C . LYS A 1 36 ? -4.207 -7.431 -18.726 1.00 0.000 36 LYS A C 15
ATOM 8932 O O . LYS A 1 36 ? -5.185 -8.175 -18.648 1.00 0.000 36 LYS A O 15
ATOM 8951 N N . CYS A 1 37 ? -3.698 -6.794 -17.677 1.00 0.000 37 CYS A N 15
ATOM 8952 C CA . CYS A 1 37 ? -4.272 -6.935 -16.344 1.00 0.000 37 CYS A CA 15
ATOM 8953 C C . CYS A 1 37 ? -5.131 -5.724 -15.991 1.00 0.000 37 CYS A C 15
ATOM 8954 O O . CYS A 1 37 ? -4.788 -4.588 -16.321 1.00 0.000 37 CYS A O 15
ATOM 8961 N N . CYS A 1 38 ? -6.248 -5.974 -15.316 1.00 0.000 38 CYS A N 15
ATOM 8962 C CA . CYS A 1 38 ? -7.157 -4.906 -14.917 1.00 0.000 38 CYS A CA 15
ATOM 8963 C C . CYS A 1 38 ? -7.327 -4.875 -13.401 1.00 0.000 38 CYS A C 15
ATOM 8964 O O . CYS A 1 38 ? -7.736 -5.863 -12.791 1.00 0.000 38 CYS A O 15
ATOM 8971 N N . CYS A 1 39 ? -7.010 -3.733 -12.799 1.00 0.000 39 CYS A N 15
ATOM 8972 C CA . CYS A 1 39 ? -7.127 -3.571 -11.355 1.00 0.000 39 CYS A CA 15
ATOM 8973 C C . CYS A 1 39 ? -8.561 -3.229 -10.961 1.00 0.000 39 CYS A C 15
ATOM 8974 O O . CYS A 1 39 ? -9.119 -2.229 -11.413 1.00 0.000 39 CYS A O 15
ATOM 8981 N N . TYR A 1 40 ? -9.152 -4.065 -10.115 1.00 0.000 40 TYR A N 15
ATOM 8982 C CA . TYR A 1 40 ? -10.521 -3.853 -9.661 1.00 0.000 40 TYR A CA 15
ATOM 8983 C C . TYR A 1 40 ? -10.597 -2.680 -8.688 1.00 0.000 40 TYR A C 15
ATOM 8984 O O . TYR A 1 40 ? -9.602 -2.274 -8.086 1.00 0.000 40 TYR A O 15
ATOM 9002 N N . PRO A 1 41 ? -11.806 -2.122 -8.529 1.00 0.000 41 PRO A N 15
ATOM 9003 C CA . PRO A 1 41 ? -12.042 -0.988 -7.630 1.00 0.000 41 PRO A CA 15
ATOM 9004 C C . PRO A 1 41 ? -11.921 -1.378 -6.161 1.00 0.000 41 PRO A C 15
ATOM 9005 O O . PRO A 1 41 ? -11.564 -0.555 -5.318 1.00 0.000 41 PRO A O 15
ATOM 9030 N N . SER A 1 2 ? 0.823 -1.619 -2.570 1.00 0.000 2 SER A N 16
ATOM 9031 C CA . SER A 1 2 ? 0.085 -2.767 -2.058 1.00 0.000 2 SER A CA 16
ATOM 9032 C C . SER A 1 2 ? -1.014 -3.185 -3.030 1.00 0.000 2 SER A C 16
ATOM 9033 O O . SER A 1 2 ? -2.168 -3.359 -2.640 1.00 0.000 2 SER A O 16
ATOM 9041 N N . GLU A 1 3 ? -0.645 -3.344 -4.297 1.00 0.000 3 GLU A N 16
ATOM 9042 C CA . GLU A 1 3 ? -1.600 -3.740 -5.326 1.00 0.000 3 GLU A CA 16
ATOM 9043 C C . GLU A 1 3 ? -1.012 -4.822 -6.226 1.00 0.000 3 GLU A C 16
ATOM 9044 O O . GLU A 1 3 ? 0.026 -4.623 -6.859 1.00 0.000 3 GLU A O 16
ATOM 9056 N N . PHE A 1 4 ? -1.682 -5.968 -6.279 1.00 0.000 4 PHE A N 16
ATOM 9057 C CA . PHE A 1 4 ? -1.226 -7.084 -7.100 1.00 0.000 4 PHE A CA 16
ATOM 9058 C C . PHE A 1 4 ? -2.338 -7.569 -8.025 1.00 0.000 4 PHE A C 16
ATOM 9059 O O . PHE A 1 4 ? -3.521 -7.474 -7.695 1.00 0.000 4 PHE A O 16
ATOM 9076 N N . CYS A 1 5 ? -1.951 -8.089 -9.185 1.00 0.000 5 CYS A N 16
ATOM 9077 C CA . CYS A 1 5 ? -2.913 -8.588 -10.159 1.00 0.000 5 CYS A CA 16
ATOM 9078 C C . CYS A 1 5 ? -3.074 -10.101 -10.039 1.00 0.000 5 CYS A C 16
ATOM 9079 O O . CYS A 1 5 ? -2.104 -10.849 -10.141 1.00 0.000 5 CYS A O 16
ATOM 9086 N N . GLY A 1 6 ? -4.309 -10.543 -9.821 1.00 0.000 6 GLY A N 16
ATOM 9087 C CA . GLY A 1 6 ? -4.576 -11.964 -9.690 1.00 0.000 6 GLY A CA 16
ATOM 9088 C C . GLY A 1 6 ? -5.995 -12.326 -10.080 1.00 0.000 6 GLY A C 16
ATOM 9089 O O . GLY A 1 6 ? -6.247 -12.751 -11.208 1.00 0.000 6 GLY A O 16
ATOM 9093 N N . HIS A 1 7 ? -6.925 -12.160 -9.145 1.00 0.000 7 HIS A N 16
ATOM 9094 C CA . HIS A 1 7 ? -8.327 -12.473 -9.397 1.00 0.000 7 HIS A CA 16
ATOM 9095 C C . HIS A 1 7 ? -9.237 -11.393 -8.820 1.00 0.000 7 HIS A C 16
ATOM 9096 O O . HIS A 1 7 ? -9.918 -10.682 -9.559 1.00 0.000 7 HIS A O 16
ATOM 9110 N N . ASP A 1 8 ? -9.245 -11.278 -7.496 1.00 0.000 8 ASP A N 16
ATOM 9111 C CA . ASP A 1 8 ? -10.071 -10.285 -6.820 1.00 0.000 8 ASP A CA 16
ATOM 9112 C C . ASP A 1 8 ? -9.569 -8.873 -7.107 1.00 0.000 8 ASP A C 16
ATOM 9113 O O . ASP A 1 8 ? -10.253 -8.078 -7.751 1.00 0.000 8 ASP A O 16
ATOM 9122 N N . VAL A 1 9 ? -8.369 -8.568 -6.623 1.00 0.000 9 VAL A N 16
ATOM 9123 C CA . VAL A 1 9 ? -7.774 -7.253 -6.827 1.00 0.000 9 VAL A CA 16
ATOM 9124 C C . VAL A 1 9 ? -7.776 -6.872 -8.304 1.00 0.000 9 VAL A C 16
ATOM 9125 O O . VAL A 1 9 ? -8.004 -5.716 -8.657 1.00 0.000 9 VAL A O 16
ATOM 9138 N N . GLY A 1 10 ? -7.521 -7.854 -9.163 1.00 0.000 10 GLY A N 16
ATOM 9139 C CA . GLY A 1 10 ? -7.498 -7.601 -10.592 1.00 0.000 10 GLY A CA 16
ATOM 9140 C C . GLY A 1 10 ? -7.626 -8.873 -11.407 1.00 0.000 10 GLY A C 16
ATOM 9141 O O . GLY A 1 10 ? -7.333 -9.963 -10.917 1.00 0.000 10 GLY A O 16
ATOM 9145 N N . GLU A 1 11 ? -8.066 -8.733 -12.654 1.00 0.000 11 GLU A N 16
ATOM 9146 C CA . GLU A 1 11 ? -8.234 -9.882 -13.537 1.00 0.000 11 GLU A CA 16
ATOM 9147 C C . GLU A 1 11 ? -7.426 -9.704 -14.819 1.00 0.000 11 GLU A C 16
ATOM 9148 O O . GLU A 1 11 ? -7.320 -8.599 -15.352 1.00 0.000 11 GLU A O 16
ATOM 9160 N N . CYS A 1 12 ? -6.857 -10.801 -15.309 1.00 0.000 12 CYS A N 16
ATOM 9161 C CA . CYS A 1 12 ? -6.058 -10.769 -16.528 1.00 0.000 12 CYS A CA 16
ATOM 9162 C C . CYS A 1 12 ? -6.912 -11.099 -17.748 1.00 0.000 12 CYS A C 16
ATOM 9163 O O . CYS A 1 12 ? -7.784 -11.967 -17.693 1.00 0.000 12 CYS A O 16
ATOM 9170 N N . VAL A 1 13 ? -6.655 -10.402 -18.850 1.00 0.000 13 VAL A N 16
ATOM 9171 C CA . VAL A 1 13 ? -7.399 -10.621 -20.085 1.00 0.000 13 VAL A CA 16
ATOM 9172 C C . VAL A 1 13 ? -6.539 -10.317 -21.306 1.00 0.000 13 VAL A C 16
ATOM 9173 O O . VAL A 1 13 ? -5.523 -9.627 -21.224 1.00 0.000 13 VAL A O 16
ATOM 9186 N N . PRO A 1 14 ? -6.954 -10.844 -22.468 1.00 0.000 14 PRO A N 16
ATOM 9187 C CA . PRO A 1 14 ? -6.236 -10.642 -23.730 1.00 0.000 14 PRO A CA 16
ATOM 9188 C C . PRO A 1 14 ? -6.339 -9.206 -24.232 1.00 0.000 14 PRO A C 16
ATOM 9189 O O . PRO A 1 14 ? -7.229 -8.449 -23.842 1.00 0.000 14 PRO A O 16
ATOM 9200 N N . PRO A 1 15 ? -5.409 -8.819 -25.117 1.00 0.000 15 PRO A N 16
ATOM 9201 C CA . PRO A 1 15 ? -5.375 -7.471 -25.691 1.00 0.000 15 PRO A CA 16
ATOM 9202 C C . PRO A 1 15 ? -6.533 -7.220 -26.651 1.00 0.000 15 PRO A C 16
ATOM 9203 O O . PRO A 1 15 ? -7.016 -6.095 -26.778 1.00 0.000 15 PRO A O 16
ATOM 9214 N N . LYS A 1 16 ? -6.974 -8.276 -27.327 1.00 0.000 16 LYS A N 16
ATOM 9215 C CA . LYS A 1 16 ? -8.077 -8.172 -28.275 1.00 0.000 16 LYS A CA 16
ATOM 9216 C C . LYS A 1 16 ? -9.354 -7.716 -27.576 1.00 0.000 16 LYS A C 16
ATOM 9217 O O . LYS A 1 16 ? -10.185 -7.026 -28.168 1.00 0.000 16 LYS A O 16
ATOM 9236 N N . LEU A 1 17 ? -9.503 -8.103 -26.314 1.00 0.000 17 LEU A N 16
ATOM 9237 C CA . LEU A 1 17 ? -10.678 -7.732 -25.533 1.00 0.000 17 LEU A CA 16
ATOM 9238 C C . LEU A 1 17 ? -10.393 -6.509 -24.667 1.00 0.000 17 LEU A C 16
ATOM 9239 O O . LEU A 1 17 ? -9.243 -6.234 -24.322 1.00 0.000 17 LEU A O 16
ATOM 9255 N N . VAL A 1 18 ? -11.447 -5.779 -24.317 1.00 0.000 18 VAL A N 16
ATOM 9256 C CA . VAL A 1 18 ? -11.310 -4.587 -23.488 1.00 0.000 18 VAL A CA 16
ATOM 9257 C C . VAL A 1 18 ? -12.011 -4.768 -22.146 1.00 0.000 18 VAL A C 16
ATOM 9258 O O . VAL A 1 18 ? -13.012 -5.478 -22.047 1.00 0.000 18 VAL A O 16
ATOM 9271 N N . CYS A 1 19 ? -11.479 -4.121 -21.115 1.00 0.000 19 CYS A N 16
ATOM 9272 C CA . CYS A 1 19 ? -12.052 -4.209 -19.778 1.00 0.000 19 CYS A CA 16
ATOM 9273 C C . CYS A 1 19 ? -13.539 -3.867 -19.800 1.00 0.000 19 CYS A C 16
ATOM 9274 O O . CYS A 1 19 ? -13.918 -2.713 -20.001 1.00 0.000 19 CYS A O 16
ATOM 9281 N N . ARG A 1 20 ? -14.376 -4.878 -19.591 1.00 0.000 20 ARG A N 16
ATOM 9282 C CA . ARG A 1 20 ? -15.821 -4.685 -19.588 1.00 0.000 20 ARG A CA 16
ATOM 9283 C C . ARG A 1 20 ? -16.251 -3.819 -18.407 1.00 0.000 20 ARG A C 16
ATOM 9284 O O . ARG A 1 20 ? -16.830 -2.745 -18.571 1.00 0.000 20 ARG A O 16
ATOM 9305 N N . PRO A 1 21 ? -15.964 -4.297 -17.187 1.00 0.000 21 PRO A N 16
ATOM 9306 C CA . PRO A 1 21 ? -16.312 -3.582 -15.955 1.00 0.000 21 PRO A CA 16
ATOM 9307 C C . PRO A 1 21 ? -15.481 -2.318 -15.764 1.00 0.000 21 PRO A C 16
ATOM 9308 O O . PRO A 1 21 ? -14.486 -2.090 -16.452 1.00 0.000 21 PRO A O 16
ATOM 9319 N N . PRO A 1 22 ? -15.896 -1.475 -14.807 1.00 0.000 22 PRO A N 16
ATOM 9320 C CA . PRO A 1 22 ? -15.204 -0.220 -14.502 1.00 0.000 22 PRO A CA 16
ATOM 9321 C C . PRO A 1 22 ? -13.847 -0.451 -13.846 1.00 0.000 22 PRO A C 16
ATOM 9322 O O . PRO A 1 22 ? -13.642 -0.109 -12.681 1.00 0.000 22 PRO A O 16
ATOM 9333 N N . THR A 1 23 ? -12.920 -1.033 -14.601 1.00 0.000 23 THR A N 16
ATOM 9334 C CA . THR A 1 23 ? -11.583 -1.311 -14.093 1.00 0.000 23 THR A CA 16
ATOM 9335 C C . THR A 1 23 ? -10.530 -0.509 -14.850 1.00 0.000 23 THR A C 16
ATOM 9336 O O . THR A 1 23 ? -10.795 0.019 -15.930 1.00 0.000 23 THR A O 16
ATOM 9347 N N . HIS A 1 24 ? -9.334 -0.421 -14.275 1.00 0.000 24 HIS A N 16
ATOM 9348 C CA . HIS A 1 24 ? -8.240 0.316 -14.897 1.00 0.000 24 HIS A CA 16
ATOM 9349 C C . HIS A 1 24 ? -7.093 -0.620 -15.263 1.00 0.000 24 HIS A C 16
ATOM 9350 O O . HIS A 1 24 ? -6.737 -1.511 -14.492 1.00 0.000 24 HIS A O 16
ATOM 9364 N N . GLU A 1 25 ? -6.519 -0.412 -16.444 1.00 0.000 25 GLU A N 16
ATOM 9365 C CA . GLU A 1 25 ? -5.413 -1.240 -16.911 1.00 0.000 25 GLU A CA 16
ATOM 9366 C C . GLU A 1 25 ? -4.248 -1.198 -15.926 1.00 0.000 25 GLU A C 16
ATOM 9367 O O . GLU A 1 25 ? -3.452 -0.258 -15.928 1.00 0.000 25 GLU A O 16
ATOM 9379 N N . CYS A 1 26 ? -4.154 -2.222 -15.085 1.00 0.000 26 CYS A N 16
ATOM 9380 C CA . CYS A 1 26 ? -3.089 -2.304 -14.093 1.00 0.000 26 CYS A CA 16
ATOM 9381 C C . CYS A 1 26 ? -2.265 -3.574 -14.283 1.00 0.000 26 CYS A C 16
ATOM 9382 O O . CYS A 1 26 ? -2.750 -4.682 -14.050 1.00 0.000 26 CYS A O 16
ATOM 9389 N N . LEU A 1 27 ? -1.018 -3.406 -14.707 1.00 0.000 27 LEU A N 16
ATOM 9390 C CA . LEU A 1 27 ? -0.125 -4.538 -14.928 1.00 0.000 27 LEU A CA 16
ATOM 9391 C C . LEU A 1 27 ? 0.917 -4.635 -13.819 1.00 0.000 27 LEU A C 16
ATOM 9392 O O . LEU A 1 27 ? 1.895 -3.886 -13.804 1.00 0.000 27 LEU A O 16
ATOM 9408 N N . HIS A 1 28 ? 0.704 -5.563 -12.892 1.00 0.000 28 HIS A N 16
ATOM 9409 C CA . HIS A 1 28 ? 1.627 -5.760 -11.780 1.00 0.000 28 HIS A CA 16
ATOM 9410 C C . HIS A 1 28 ? 2.205 -7.171 -11.797 1.00 0.000 28 HIS A C 16
ATOM 9411 O O . HIS A 1 28 ? 3.419 -7.357 -11.709 1.00 0.000 28 HIS A O 16
ATOM 9425 N N . PHE A 1 29 ? 1.329 -8.164 -11.911 1.00 0.000 29 PHE A N 16
ATOM 9426 C CA . PHE A 1 29 ? 1.753 -9.559 -11.938 1.00 0.000 29 PHE A CA 16
ATOM 9427 C C . PHE A 1 29 ? 2.090 -9.997 -13.360 1.00 0.000 29 PHE A C 16
ATOM 9428 O O . PHE A 1 29 ? 1.410 -9.645 -14.324 1.00 0.000 29 PHE A O 16
ATOM 9445 N N . PRO A 1 30 ? 3.168 -10.785 -13.496 1.00 0.000 30 PRO A N 16
ATOM 9446 C CA . PRO A 1 30 ? 3.621 -11.289 -14.796 1.00 0.000 30 PRO A CA 16
ATOM 9447 C C . PRO A 1 30 ? 2.668 -12.326 -15.380 1.00 0.000 30 PRO A C 16
ATOM 9448 O O . PRO A 1 30 ? 2.672 -13.487 -14.972 1.00 0.000 30 PRO A O 16
ATOM 9459 N N . CYS A 1 31 ? 1.852 -11.899 -16.338 1.00 0.000 31 CYS A N 16
ATOM 9460 C CA . CYS A 1 31 ? 0.893 -12.790 -16.979 1.00 0.000 31 CYS A CA 16
ATOM 9461 C C . CYS A 1 31 ? 1.527 -13.508 -18.167 1.00 0.000 31 CYS A C 16
ATOM 9462 O O . CYS A 1 31 ? 2.548 -13.082 -18.709 1.00 0.000 31 CYS A O 16
ATOM 9469 N N . PRO A 1 32 ? 0.909 -14.623 -18.584 1.00 0.000 32 PRO A N 16
ATOM 9470 C CA . PRO A 1 32 ? 1.394 -15.422 -19.713 1.00 0.000 32 PRO A CA 16
ATOM 9471 C C . PRO A 1 32 ? 1.217 -14.708 -21.048 1.00 0.000 32 PRO A C 16
ATOM 9472 O O . PRO A 1 32 ? 0.144 -14.186 -21.346 1.00 0.000 32 PRO A O 16
ATOM 9483 N N . GLY A 1 33 ? 2.278 -14.689 -21.849 1.00 0.000 33 GLY A N 16
ATOM 9484 C CA . GLY A 1 33 ? 2.219 -14.036 -23.144 1.00 0.000 33 GLY A CA 16
ATOM 9485 C C . GLY A 1 33 ? 1.872 -12.565 -23.036 1.00 0.000 33 GLY A C 16
ATOM 9486 O O . GLY A 1 33 ? 1.923 -11.986 -21.950 1.00 0.000 33 GLY A O 16
ATOM 9490 N N . TYR A 1 34 ? 1.519 -11.957 -24.163 1.00 0.000 34 TYR A N 16
ATOM 9491 C CA . TYR A 1 34 ? 1.166 -10.543 -24.191 1.00 0.000 34 TYR A CA 16
ATOM 9492 C C . TYR A 1 34 ? -0.244 -10.322 -23.652 1.00 0.000 34 TYR A C 16
ATOM 9493 O O . TYR A 1 34 ? -1.119 -9.816 -24.356 1.00 0.000 34 TYR A O 16
ATOM 9511 N N . LEU A 1 35 ? -0.457 -10.706 -22.398 1.00 0.000 35 LEU A N 16
ATOM 9512 C CA . LEU A 1 35 ? -1.761 -10.550 -21.761 1.00 0.000 35 LEU A CA 16
ATOM 9513 C C . LEU A 1 35 ? -1.806 -9.281 -20.917 1.00 0.000 35 LEU A C 16
ATOM 9514 O O . LEU A 1 35 ? -0.800 -8.871 -20.337 1.00 0.000 35 LEU A O 16
ATOM 9530 N N . LYS A 1 36 ? -2.980 -8.663 -20.849 1.00 0.000 36 LYS A N 16
ATOM 9531 C CA . LYS A 1 36 ? -3.159 -7.443 -20.072 1.00 0.000 36 LYS A CA 16
ATOM 9532 C C . LYS A 1 36 ? -3.893 -7.731 -18.766 1.00 0.000 36 LYS A C 16
ATOM 9533 O O . LYS A 1 36 ? -4.427 -8.823 -18.570 1.00 0.000 36 LYS A O 16
ATOM 9552 N N . CYS A 1 37 ? -3.917 -6.745 -17.876 1.00 0.000 37 CYS A N 16
ATOM 9553 C CA . CYS A 1 37 ? -4.586 -6.892 -16.589 1.00 0.000 37 CYS A CA 16
ATOM 9554 C C . CYS A 1 37 ? -5.332 -5.615 -16.214 1.00 0.000 37 CYS A C 16
ATOM 9555 O O . CYS A 1 37 ? -4.864 -4.508 -16.483 1.00 0.000 37 CYS A O 16
ATOM 9562 N N . CYS A 1 38 ? -6.495 -5.776 -15.592 1.00 0.000 38 CYS A N 16
ATOM 9563 C CA . CYS A 1 38 ? -7.307 -4.638 -15.180 1.00 0.000 38 CYS A CA 16
ATOM 9564 C C . CYS A 1 38 ? -7.657 -4.727 -13.697 1.00 0.000 38 CYS A C 16
ATOM 9565 O O . CYS A 1 38 ? -8.393 -5.619 -13.274 1.00 0.000 38 CYS A O 16
ATOM 9572 N N . CYS A 1 39 ? -7.124 -3.797 -12.913 1.00 0.000 39 CYS A N 16
ATOM 9573 C CA . CYS A 1 39 ? -7.378 -3.769 -11.477 1.00 0.000 39 CYS A CA 16
ATOM 9574 C C . CYS A 1 39 ? -8.804 -3.310 -11.186 1.00 0.000 39 CYS A C 16
ATOM 9575 O O . CYS A 1 39 ? -9.306 -2.375 -11.810 1.00 0.000 39 CYS A O 16
ATOM 9582 N N . TYR A 1 40 ? -9.451 -3.974 -10.235 1.00 0.000 40 TYR A N 16
ATOM 9583 C CA . TYR A 1 40 ? -10.819 -3.636 -9.862 1.00 0.000 40 TYR A CA 16
ATOM 9584 C C . TYR A 1 40 ? -10.852 -2.399 -8.971 1.00 0.000 40 TYR A C 16
ATOM 9585 O O . TYR A 1 40 ? -9.861 -2.031 -8.339 1.00 0.000 40 TYR A O 16
ATOM 9603 N N . PRO A 1 41 ? -12.019 -1.739 -8.918 1.00 0.000 41 PRO A N 16
ATOM 9604 C CA . PRO A 1 41 ? -12.210 -0.533 -8.107 1.00 0.000 41 PRO A CA 16
ATOM 9605 C C . PRO A 1 41 ? -12.199 -0.832 -6.612 1.00 0.000 41 PRO A C 16
ATOM 9606 O O . PRO A 1 41 ? -11.465 -0.204 -5.849 1.00 0.000 41 PRO A O 16
ATOM 9631 N N . SER A 1 2 ? -0.636 -3.138 -0.798 1.00 0.000 2 SER A N 17
ATOM 9632 C CA . SER A 1 2 ? 0.208 -3.421 -1.953 1.00 0.000 2 SER A CA 17
ATOM 9633 C C . SER A 1 2 ? -0.611 -3.405 -3.241 1.00 0.000 2 SER A C 17
ATOM 9634 O O . SER A 1 2 ? -1.811 -3.135 -3.222 1.00 0.000 2 SER A O 17
ATOM 9642 N N . GLU A 1 3 ? 0.049 -3.695 -4.357 1.00 0.000 3 GLU A N 17
ATOM 9643 C CA . GLU A 1 3 ? -0.617 -3.713 -5.655 1.00 0.000 3 GLU A CA 17
ATOM 9644 C C . GLU A 1 3 ? -0.191 -4.933 -6.468 1.00 0.000 3 GLU A C 17
ATOM 9645 O O . GLU A 1 3 ? 0.895 -4.959 -7.045 1.00 0.000 3 GLU A O 17
ATOM 9657 N N . PHE A 1 4 ? -1.056 -5.941 -6.507 1.00 0.000 4 PHE A N 17
ATOM 9658 C CA . PHE A 1 4 ? -0.771 -7.164 -7.247 1.00 0.000 4 PHE A CA 17
ATOM 9659 C C . PHE A 1 4 ? -1.957 -7.560 -8.121 1.00 0.000 4 PHE A C 17
ATOM 9660 O O . PHE A 1 4 ? -3.109 -7.502 -7.689 1.00 0.000 4 PHE A O 17
ATOM 9677 N N . CYS A 1 5 ? -1.668 -7.963 -9.354 1.00 0.000 5 CYS A N 17
ATOM 9678 C CA . CYS A 1 5 ? -2.709 -8.368 -10.291 1.00 0.000 5 CYS A CA 17
ATOM 9679 C C . CYS A 1 5 ? -2.924 -9.878 -10.245 1.00 0.000 5 CYS A C 17
ATOM 9680 O O . CYS A 1 5 ? -2.103 -10.648 -10.740 1.00 0.000 5 CYS A O 17
ATOM 9687 N N . GLY A 1 6 ? -4.036 -10.294 -9.646 1.00 0.000 6 GLY A N 17
ATOM 9688 C CA . GLY A 1 6 ? -4.340 -11.709 -9.546 1.00 0.000 6 GLY A CA 17
ATOM 9689 C C . GLY A 1 6 ? -5.781 -12.020 -9.903 1.00 0.000 6 GLY A C 17
ATOM 9690 O O . GLY A 1 6 ? -6.073 -12.453 -11.018 1.00 0.000 6 GLY A O 17
ATOM 9694 N N . HIS A 1 7 ? -6.684 -11.799 -8.953 1.00 0.000 7 HIS A N 17
ATOM 9695 C CA . HIS A 1 7 ? -8.102 -12.060 -9.172 1.00 0.000 7 HIS A CA 17
ATOM 9696 C C . HIS A 1 7 ? -8.953 -10.901 -8.659 1.00 0.000 7 HIS A C 17
ATOM 9697 O O . HIS A 1 7 ? -9.543 -10.157 -9.442 1.00 0.000 7 HIS A O 17
ATOM 9711 N N . ASP A 1 8 ? -9.012 -10.756 -7.340 1.00 0.000 8 ASP A N 17
ATOM 9712 C CA . ASP A 1 8 ? -9.790 -9.688 -6.722 1.00 0.000 8 ASP A CA 17
ATOM 9713 C C . ASP A 1 8 ? -9.228 -8.320 -7.097 1.00 0.000 8 ASP A C 17
ATOM 9714 O O . ASP A 1 8 ? -9.925 -7.491 -7.683 1.00 0.000 8 ASP A O 17
ATOM 9723 N N . VAL A 1 9 ? -7.965 -8.090 -6.755 1.00 0.000 9 VAL A N 17
ATOM 9724 C CA . VAL A 1 9 ? -7.310 -6.823 -7.056 1.00 0.000 9 VAL A CA 17
ATOM 9725 C C . VAL A 1 9 ? -7.288 -6.557 -8.557 1.00 0.000 9 VAL A C 17
ATOM 9726 O O . VAL A 1 9 ? -7.582 -5.451 -9.006 1.00 0.000 9 VAL A O 17
ATOM 9739 N N . GLY A 1 10 ? -6.939 -7.582 -9.329 1.00 0.000 10 GLY A N 17
ATOM 9740 C CA . GLY A 1 10 ? -6.886 -7.439 -10.772 1.00 0.000 10 GLY A CA 17
ATOM 9741 C C . GLY A 1 10 ? -7.145 -8.747 -11.493 1.00 0.000 10 GLY A C 17
ATOM 9742 O O . GLY A 1 10 ? -7.252 -9.799 -10.865 1.00 0.000 10 GLY A O 17
ATOM 9746 N N . GLU A 1 11 ? -7.249 -8.680 -12.817 1.00 0.000 11 GLU A N 17
ATOM 9747 C CA . GLU A 1 11 ? -7.500 -9.869 -13.624 1.00 0.000 11 GLU A CA 17
ATOM 9748 C C . GLU A 1 11 ? -6.682 -9.835 -14.912 1.00 0.000 11 GLU A C 17
ATOM 9749 O O . GLU A 1 11 ? -6.345 -8.765 -15.418 1.00 0.000 11 GLU A O 17
ATOM 9761 N N . CYS A 1 12 ? -6.366 -11.014 -15.436 1.00 0.000 12 CYS A N 17
ATOM 9762 C CA . CYS A 1 12 ? -5.587 -11.122 -16.663 1.00 0.000 12 CYS A CA 17
ATOM 9763 C C . CYS A 1 12 ? -6.494 -11.379 -17.863 1.00 0.000 12 CYS A C 17
ATOM 9764 O O . CYS A 1 12 ? -7.082 -12.453 -17.992 1.00 0.000 12 CYS A O 17
ATOM 9771 N N . VAL A 1 13 ? -6.603 -10.385 -18.739 1.00 0.000 13 VAL A N 17
ATOM 9772 C CA . VAL A 1 13 ? -7.438 -10.503 -19.929 1.00 0.000 13 VAL A CA 17
ATOM 9773 C C . VAL A 1 13 ? -6.658 -10.133 -21.185 1.00 0.000 13 VAL A C 17
ATOM 9774 O O . VAL A 1 13 ? -5.673 -9.395 -21.140 1.00 0.000 13 VAL A O 17
ATOM 9787 N N . PRO A 1 14 ? -7.106 -10.658 -22.336 1.00 0.000 14 PRO A N 17
ATOM 9788 C CA . PRO A 1 14 ? -6.465 -10.396 -23.628 1.00 0.000 14 PRO A CA 17
ATOM 9789 C C . PRO A 1 14 ? -6.664 -8.957 -24.092 1.00 0.000 14 PRO A C 17
ATOM 9790 O O . PRO A 1 14 ? -7.651 -8.302 -23.759 1.00 0.000 14 PRO A O 17
ATOM 9801 N N . PRO A 1 15 ? -5.704 -8.452 -24.882 1.00 0.000 15 PRO A N 17
ATOM 9802 C CA . PRO A 1 15 ? -5.752 -7.085 -25.410 1.00 0.000 15 PRO A CA 17
ATOM 9803 C C . PRO A 1 15 ? -6.845 -6.907 -26.458 1.00 0.000 15 PRO A C 17
ATOM 9804 O O . PRO A 1 15 ? -7.432 -5.832 -26.582 1.00 0.000 15 PRO A O 17
ATOM 9815 N N . LYS A 1 16 ? -7.115 -7.968 -27.212 1.00 0.000 16 LYS A N 17
ATOM 9816 C CA . LYS A 1 16 ? -8.139 -7.930 -28.249 1.00 0.000 16 LYS A CA 17
ATOM 9817 C C . LYS A 1 16 ? -9.501 -7.587 -27.656 1.00 0.000 16 LYS A C 17
ATOM 9818 O O . LYS A 1 16 ? -10.330 -6.948 -28.306 1.00 0.000 16 LYS A O 17
ATOM 9837 N N . LEU A 1 17 ? -9.728 -8.015 -26.419 1.00 0.000 17 LEU A N 17
ATOM 9838 C CA . LEU A 1 17 ? -10.990 -7.751 -25.737 1.00 0.000 17 LEU A CA 17
ATOM 9839 C C . LEU A 1 17 ? -10.825 -6.655 -24.690 1.00 0.000 17 LEU A C 17
ATOM 9840 O O . LEU A 1 17 ? -9.729 -6.431 -24.177 1.00 0.000 17 LEU A O 17
ATOM 9856 N N . VAL A 1 18 ? -11.923 -5.974 -24.375 1.00 0.000 18 VAL A N 17
ATOM 9857 C CA . VAL A 1 18 ? -11.901 -4.903 -23.386 1.00 0.000 18 VAL A CA 17
ATOM 9858 C C . VAL A 1 18 ? -12.495 -5.367 -22.061 1.00 0.000 18 VAL A C 17
ATOM 9859 O O . VAL A 1 18 ? -13.388 -6.214 -22.031 1.00 0.000 18 VAL A O 17
ATOM 9872 N N . CYS A 1 19 ? -11.994 -4.805 -20.966 1.00 0.000 19 CYS A N 17
ATOM 9873 C CA . CYS A 1 19 ? -12.474 -5.160 -19.636 1.00 0.000 19 CYS A CA 17
ATOM 9874 C C . CYS A 1 19 ? -13.939 -4.768 -19.464 1.00 0.000 19 CYS A C 17
ATOM 9875 O O . CYS A 1 19 ? -14.279 -3.585 -19.459 1.00 0.000 19 CYS A O 17
ATOM 9882 N N . ARG A 1 20 ? -14.801 -5.770 -19.323 1.00 0.000 20 ARG A N 17
ATOM 9883 C CA . ARG A 1 20 ? -16.229 -5.531 -19.152 1.00 0.000 20 ARG A CA 17
ATOM 9884 C C . ARG A 1 20 ? -16.482 -4.534 -18.026 1.00 0.000 20 ARG A C 17
ATOM 9885 O O . ARG A 1 20 ? -17.061 -3.466 -18.227 1.00 0.000 20 ARG A O 17
ATOM 9906 N N . PRO A 1 21 ? -16.039 -4.889 -16.810 1.00 0.000 21 PRO A N 17
ATOM 9907 C CA . PRO A 1 21 ? -16.206 -4.039 -15.628 1.00 0.000 21 PRO A CA 17
ATOM 9908 C C . PRO A 1 21 ? -15.338 -2.787 -15.686 1.00 0.000 21 PRO A C 17
ATOM 9909 O O . PRO A 1 21 ? -14.393 -2.693 -16.470 1.00 0.000 21 PRO A O 17
ATOM 9920 N N . PRO A 1 22 ? -15.662 -1.800 -14.837 1.00 0.000 22 PRO A N 17
ATOM 9921 C CA . PRO A 1 22 ? -14.923 -0.536 -14.773 1.00 0.000 22 PRO A CA 17
ATOM 9922 C C . PRO A 1 22 ? -13.525 -0.711 -14.189 1.00 0.000 22 PRO A C 17
ATOM 9923 O O . PRO A 1 22 ? -13.231 -0.225 -13.097 1.00 0.000 22 PRO A O 17
ATOM 9934 N N . THR A 1 23 ? -12.665 -1.409 -14.924 1.00 0.000 23 THR A N 17
ATOM 9935 C CA . THR A 1 23 ? -11.298 -1.649 -14.479 1.00 0.000 23 THR A CA 17
ATOM 9936 C C . THR A 1 23 ? -10.293 -0.964 -15.398 1.00 0.000 23 THR A C 17
ATOM 9937 O O . THR A 1 23 ? -10.409 -1.032 -16.623 1.00 0.000 23 THR A O 17
ATOM 9948 N N . HIS A 1 24 ? -9.305 -0.305 -14.801 1.00 0.000 24 HIS A N 17
ATOM 9949 C CA . HIS A 1 24 ? -8.277 0.391 -15.567 1.00 0.000 24 HIS A CA 17
ATOM 9950 C C . HIS A 1 24 ? -7.194 -0.578 -16.029 1.00 0.000 24 HIS A C 17
ATOM 9951 O O . HIS A 1 24 ? -7.092 -1.696 -15.524 1.00 0.000 24 HIS A O 17
ATOM 9965 N N . GLU A 1 25 ? -6.387 -0.142 -16.992 1.00 0.000 25 GLU A N 17
ATOM 9966 C CA . GLU A 1 25 ? -5.313 -0.973 -17.522 1.00 0.000 25 GLU A CA 17
ATOM 9967 C C . GLU A 1 25 ? -4.020 -0.755 -16.740 1.00 0.000 25 GLU A C 17
ATOM 9968 O O . GLU A 1 25 ? -3.414 0.315 -16.807 1.00 0.000 25 GLU A O 17
ATOM 9980 N N . CYS A 1 26 ? -3.605 -1.776 -15.999 1.00 0.000 26 CYS A N 17
ATOM 9981 C CA . CYS A 1 26 ? -2.386 -1.698 -15.203 1.00 0.000 26 CYS A CA 17
ATOM 9982 C C . CYS A 1 26 ? -1.525 -2.942 -15.403 1.00 0.000 26 CYS A C 17
ATOM 9983 O O . CYS A 1 26 ? -2.023 -4.000 -15.789 1.00 0.000 26 CYS A O 17
ATOM 9990 N N . LEU A 1 27 ? -0.230 -2.808 -15.138 1.00 0.000 27 LEU A N 17
ATOM 9991 C CA . LEU A 1 27 ? 0.701 -3.920 -15.288 1.00 0.000 27 LEU A CA 17
ATOM 9992 C C . LEU A 1 27 ? 1.418 -4.212 -13.974 1.00 0.000 27 LEU A C 17
ATOM 9993 O O . LEU A 1 27 ? 2.349 -3.502 -13.591 1.00 0.000 27 LEU A O 17
ATOM 10009 N N . HIS A 1 28 ? 0.980 -5.262 -13.286 1.00 0.000 28 HIS A N 17
ATOM 10010 C CA . HIS A 1 28 ? 1.582 -5.649 -12.016 1.00 0.000 28 HIS A CA 17
ATOM 10011 C C . HIS A 1 28 ? 2.342 -6.965 -12.153 1.00 0.000 28 HIS A C 17
ATOM 10012 O O . HIS A 1 28 ? 3.572 -6.983 -12.183 1.00 0.000 28 HIS A O 17
ATOM 10026 N N . PHE A 1 29 ? 1.600 -8.065 -12.235 1.00 0.000 29 PHE A N 17
ATOM 10027 C CA . PHE A 1 29 ? 2.204 -9.386 -12.367 1.00 0.000 29 PHE A CA 17
ATOM 10028 C C . PHE A 1 29 ? 2.304 -9.794 -13.834 1.00 0.000 29 PHE A C 17
ATOM 10029 O O . PHE A 1 29 ? 1.526 -9.355 -14.681 1.00 0.000 29 PHE A O 17
ATOM 10046 N N . PRO A 1 30 ? 3.287 -10.653 -14.143 1.00 0.000 30 PRO A N 17
ATOM 10047 C CA . PRO A 1 30 ? 3.514 -11.139 -15.507 1.00 0.000 30 PRO A CA 17
ATOM 10048 C C . PRO A 1 30 ? 2.410 -12.080 -15.978 1.00 0.000 30 PRO A C 17
ATOM 10049 O O . PRO A 1 30 ? 2.450 -13.282 -15.713 1.00 0.000 30 PRO A O 17
ATOM 10060 N N . CYS A 1 31 ? 1.426 -11.526 -16.678 1.00 0.000 31 CYS A N 17
ATOM 10061 C CA . CYS A 1 31 ? 0.311 -12.315 -17.187 1.00 0.000 31 CYS A CA 17
ATOM 10062 C C . CYS A 1 31 ? 0.794 -13.354 -18.195 1.00 0.000 31 CYS A C 17
ATOM 10063 O O . CYS A 1 31 ? 1.868 -13.231 -18.784 1.00 0.000 31 CYS A O 17
ATOM 10070 N N . PRO A 1 32 ? -0.017 -14.403 -18.398 1.00 0.000 32 PRO A N 17
ATOM 10071 C CA . PRO A 1 32 ? 0.307 -15.483 -19.335 1.00 0.000 32 PRO A CA 17
ATOM 10072 C C . PRO A 1 32 ? 0.245 -15.028 -20.789 1.00 0.000 32 PRO A C 17
ATOM 10073 O O . PRO A 1 32 ? -0.810 -14.627 -21.279 1.00 0.000 32 PRO A O 17
ATOM 10084 N N . GLY A 1 33 ? 1.383 -15.094 -21.474 1.00 0.000 33 GLY A N 17
ATOM 10085 C CA . GLY A 1 33 ? 1.435 -14.686 -22.866 1.00 0.000 33 GLY A CA 17
ATOM 10086 C C . GLY A 1 33 ? 1.069 -13.227 -23.056 1.00 0.000 33 GLY A C 17
ATOM 10087 O O . GLY A 1 33 ? 1.195 -12.422 -22.133 1.00 0.000 33 GLY A O 17
ATOM 10091 N N . TYR A 1 34 ? 0.615 -12.885 -24.256 1.00 0.000 34 TYR A N 17
ATOM 10092 C CA . TYR A 1 34 ? 0.233 -11.512 -24.566 1.00 0.000 34 TYR A CA 17
ATOM 10093 C C . TYR A 1 34 ? -1.095 -11.154 -23.905 1.00 0.000 34 TYR A C 17
ATOM 10094 O O . TYR A 1 34 ? -2.134 -11.092 -24.564 1.00 0.000 34 TYR A O 17
ATOM 10112 N N . LEU A 1 35 ? -1.053 -10.918 -22.599 1.00 0.000 35 LEU A N 17
ATOM 10113 C CA . LEU A 1 35 ? -2.251 -10.565 -21.846 1.00 0.000 35 LEU A CA 17
ATOM 10114 C C . LEU A 1 35 ? -2.040 -9.275 -21.060 1.00 0.000 35 LEU A C 17
ATOM 10115 O O . LEU A 1 35 ? -0.937 -8.994 -20.591 1.00 0.000 35 LEU A O 17
ATOM 10131 N N . LYS A 1 36 ? -3.105 -8.494 -20.917 1.00 0.000 36 LYS A N 17
ATOM 10132 C CA . LYS A 1 36 ? -3.039 -7.235 -20.185 1.00 0.000 36 LYS A CA 17
ATOM 10133 C C . LYS A 1 36 ? -3.751 -7.349 -18.841 1.00 0.000 36 LYS A C 17
ATOM 10134 O O . LYS A 1 36 ? -4.846 -7.905 -18.753 1.00 0.000 36 LYS A O 17
ATOM 10153 N N . CYS A 1 37 ? -3.124 -6.817 -17.797 1.00 0.000 37 CYS A N 17
ATOM 10154 C CA . CYS A 1 37 ? -3.699 -6.858 -16.458 1.00 0.000 37 CYS A CA 17
ATOM 10155 C C . CYS A 1 37 ? -4.666 -5.697 -16.245 1.00 0.000 37 CYS A C 17
ATOM 10156 O O . CYS A 1 37 ? -4.409 -4.572 -16.675 1.00 0.000 37 CYS A O 17
ATOM 10163 N N . CYS A 1 38 ? -5.781 -5.978 -15.579 1.00 0.000 38 CYS A N 17
ATOM 10164 C CA . CYS A 1 38 ? -6.788 -4.960 -15.308 1.00 0.000 38 CYS A CA 17
ATOM 10165 C C . CYS A 1 38 ? -6.904 -4.694 -13.810 1.00 0.000 38 CYS A C 17
ATOM 10166 O O . CYS A 1 38 ? -7.085 -5.618 -13.016 1.00 0.000 38 CYS A O 17
ATOM 10173 N N . CYS A 1 39 ? -6.800 -3.424 -13.430 1.00 0.000 39 CYS A N 17
ATOM 10174 C CA . CYS A 1 39 ? -6.893 -3.035 -12.028 1.00 0.000 39 CYS A CA 17
ATOM 10175 C C . CYS A 1 39 ? -8.334 -2.711 -11.648 1.00 0.000 39 CYS A C 17
ATOM 10176 O O . CYS A 1 39 ? -8.990 -1.894 -12.296 1.00 0.000 39 CYS A O 17
ATOM 10183 N N . TYR A 1 40 ? -8.821 -3.356 -10.594 1.00 0.000 40 TYR A N 17
ATOM 10184 C CA . TYR A 1 40 ? -10.186 -3.138 -10.128 1.00 0.000 40 TYR A CA 17
ATOM 10185 C C . TYR A 1 40 ? -10.280 -1.862 -9.297 1.00 0.000 40 TYR A C 17
ATOM 10186 O O . TYR A 1 40 ? -9.290 -1.364 -8.761 1.00 0.000 40 TYR A O 17
ATOM 10204 N N . PRO A 1 41 ? -11.502 -1.318 -9.187 1.00 0.000 41 PRO A N 17
ATOM 10205 C CA . PRO A 1 41 ? -11.757 -0.093 -8.422 1.00 0.000 41 PRO A CA 17
ATOM 10206 C C . PRO A 1 41 ? -11.609 -0.307 -6.920 1.00 0.000 41 PRO A C 17
ATOM 10207 O O . PRO A 1 41 ? -12.008 -1.342 -6.388 1.00 0.000 41 PRO A O 17
ATOM 10232 N N . SER A 1 2 ? -0.057 -2.591 -1.074 1.00 0.000 2 SER A N 18
ATOM 10233 C CA . SER A 1 2 ? 0.383 -2.630 -2.464 1.00 0.000 2 SER A CA 18
ATOM 10234 C C . SER A 1 2 ? -0.699 -3.226 -3.359 1.00 0.000 2 SER A C 18
ATOM 10235 O O . SER A 1 2 ? -1.515 -4.031 -2.912 1.00 0.000 2 SER A O 18
ATOM 10243 N N . GLU A 1 3 ? -0.698 -2.823 -4.626 1.00 0.000 3 GLU A N 18
ATOM 10244 C CA . GLU A 1 3 ? -1.680 -3.317 -5.585 1.00 0.000 3 GLU A CA 18
ATOM 10245 C C . GLU A 1 3 ? -1.053 -4.340 -6.528 1.00 0.000 3 GLU A C 18
ATOM 10246 O O . GLU A 1 3 ? -0.093 -4.040 -7.238 1.00 0.000 3 GLU A O 18
ATOM 10258 N N . PHE A 1 4 ? -1.603 -5.550 -6.528 1.00 0.000 4 PHE A N 18
ATOM 10259 C CA . PHE A 1 4 ? -1.098 -6.619 -7.381 1.00 0.000 4 PHE A CA 18
ATOM 10260 C C . PHE A 1 4 ? -2.224 -7.233 -8.207 1.00 0.000 4 PHE A C 18
ATOM 10261 O O . PHE A 1 4 ? -3.380 -7.254 -7.784 1.00 0.000 4 PHE A O 18
ATOM 10278 N N . CYS A 1 5 ? -1.878 -7.732 -9.390 1.00 0.000 5 CYS A N 18
ATOM 10279 C CA . CYS A 1 5 ? -2.858 -8.346 -10.277 1.00 0.000 5 CYS A CA 18
ATOM 10280 C C . CYS A 1 5 ? -2.921 -9.855 -10.058 1.00 0.000 5 CYS A C 18
ATOM 10281 O O . CYS A 1 5 ? -1.975 -10.577 -10.367 1.00 0.000 5 CYS A O 18
ATOM 10288 N N . GLY A 1 6 ? -4.044 -10.323 -9.522 1.00 0.000 6 GLY A N 18
ATOM 10289 C CA . GLY A 1 6 ? -4.210 -11.743 -9.270 1.00 0.000 6 GLY A CA 18
ATOM 10290 C C . GLY A 1 6 ? -5.595 -12.238 -9.635 1.00 0.000 6 GLY A C 18
ATOM 10291 O O . GLY A 1 6 ? -5.826 -12.687 -10.758 1.00 0.000 6 GLY A O 18
ATOM 10295 N N . HIS A 1 7 ? -6.520 -12.159 -8.683 1.00 0.000 7 HIS A N 18
ATOM 10296 C CA . HIS A 1 7 ? -7.890 -12.604 -8.910 1.00 0.000 7 HIS A CA 18
ATOM 10297 C C . HIS A 1 7 ? -8.889 -11.575 -8.389 1.00 0.000 7 HIS A C 18
ATOM 10298 O O . HIS A 1 7 ? -9.752 -11.104 -9.129 1.00 0.000 7 HIS A O 18
ATOM 10312 N N . ASP A 1 8 ? -8.766 -11.232 -7.112 1.00 0.000 8 ASP A N 18
ATOM 10313 C CA . ASP A 1 8 ? -9.657 -10.259 -6.491 1.00 0.000 8 ASP A CA 18
ATOM 10314 C C . ASP A 1 8 ? -9.213 -8.835 -6.810 1.00 0.000 8 ASP A C 18
ATOM 10315 O O . ASP A 1 8 ? -9.948 -8.069 -7.435 1.00 0.000 8 ASP A O 18
ATOM 10324 N N . VAL A 1 9 ? -8.006 -8.485 -6.376 1.00 0.000 9 VAL A N 18
ATOM 10325 C CA . VAL A 1 9 ? -7.464 -7.153 -6.615 1.00 0.000 9 VAL A CA 18
ATOM 10326 C C . VAL A 1 9 ? -7.526 -6.792 -8.095 1.00 0.000 9 VAL A C 18
ATOM 10327 O O . VAL A 1 9 ? -7.802 -5.648 -8.454 1.00 0.000 9 VAL A O 18
ATOM 10340 N N . GLY A 1 10 ? -7.267 -7.776 -8.950 1.00 0.000 10 GLY A N 18
ATOM 10341 C CA . GLY A 1 10 ? -7.298 -7.542 -10.382 1.00 0.000 10 GLY A CA 18
ATOM 10342 C C . GLY A 1 10 ? -7.507 -8.818 -11.174 1.00 0.000 10 GLY A C 18
ATOM 10343 O O . GLY A 1 10 ? -7.520 -9.911 -10.608 1.00 0.000 10 GLY A O 18
ATOM 10347 N N . GLU A 1 11 ? -7.671 -8.679 -12.486 1.00 0.000 11 GLU A N 18
ATOM 10348 C CA . GLU A 1 11 ? -7.882 -9.830 -13.355 1.00 0.000 11 GLU A CA 18
ATOM 10349 C C . GLU A 1 11 ? -7.078 -9.694 -14.644 1.00 0.000 11 GLU A C 18
ATOM 10350 O O . GLU A 1 11 ? -6.735 -8.587 -15.061 1.00 0.000 11 GLU A O 18
ATOM 10362 N N . CYS A 1 12 ? -6.779 -10.826 -15.271 1.00 0.000 12 CYS A N 18
ATOM 10363 C CA . CYS A 1 12 ? -6.014 -10.835 -16.512 1.00 0.000 12 CYS A CA 18
ATOM 10364 C C . CYS A 1 12 ? -6.906 -11.191 -17.698 1.00 0.000 12 CYS A C 18
ATOM 10365 O O . CYS A 1 12 ? -7.753 -12.081 -17.608 1.00 0.000 12 CYS A O 18
ATOM 10372 N N . VAL A 1 13 ? -6.709 -10.491 -18.811 1.00 0.000 13 VAL A N 18
ATOM 10373 C CA . VAL A 1 13 ? -7.494 -10.733 -20.016 1.00 0.000 13 VAL A CA 18
ATOM 10374 C C . VAL A 1 13 ? -6.690 -10.407 -21.270 1.00 0.000 13 VAL A C 18
ATOM 10375 O O . VAL A 1 13 ? -5.712 -9.661 -21.233 1.00 0.000 13 VAL A O 18
ATOM 10388 N N . PRO A 1 14 ? -7.112 -10.979 -22.407 1.00 0.000 14 PRO A N 18
ATOM 10389 C CA . PRO A 1 14 ? -6.446 -10.763 -23.695 1.00 0.000 14 PRO A CA 18
ATOM 10390 C C . PRO A 1 14 ? -6.644 -9.345 -24.220 1.00 0.000 14 PRO A C 18
ATOM 10391 O O . PRO A 1 14 ? -7.577 -8.641 -23.836 1.00 0.000 14 PRO A O 18
ATOM 10402 N N . PRO A 1 15 ? -5.746 -8.915 -25.118 1.00 0.000 15 PRO A N 18
ATOM 10403 C CA . PRO A 1 15 ? -5.802 -7.578 -25.716 1.00 0.000 15 PRO A CA 18
ATOM 10404 C C . PRO A 1 15 ? -6.979 -7.418 -26.671 1.00 0.000 15 PRO A C 18
ATOM 10405 O O . PRO A 1 15 ? -7.532 -6.327 -26.814 1.00 0.000 15 PRO A O 18
ATOM 10416 N N . LYS A 1 16 ? -7.360 -8.512 -27.322 1.00 0.000 16 LYS A N 18
ATOM 10417 C CA . LYS A 1 16 ? -8.474 -8.494 -28.263 1.00 0.000 16 LYS A CA 18
ATOM 10418 C C . LYS A 1 16 ? -9.772 -8.110 -27.561 1.00 0.000 16 LYS A C 18
ATOM 10419 O O . LYS A 1 16 ? -10.651 -7.486 -28.157 1.00 0.000 16 LYS A O 18
ATOM 10438 N N . LEU A 1 17 ? -9.887 -8.486 -26.292 1.00 0.000 17 LEU A N 18
ATOM 10439 C CA . LEU A 1 17 ? -11.079 -8.179 -25.508 1.00 0.000 17 LEU A CA 18
ATOM 10440 C C . LEU A 1 17 ? -10.884 -6.900 -24.699 1.00 0.000 17 LEU A C 18
ATOM 10441 O O . LEU A 1 17 ? -9.762 -6.549 -24.334 1.00 0.000 17 LEU A O 18
ATOM 10457 N N . VAL A 1 18 ? -11.985 -6.209 -24.421 1.00 0.000 18 VAL A N 18
ATOM 10458 C CA . VAL A 1 18 ? -11.936 -4.971 -23.652 1.00 0.000 18 VAL A CA 18
ATOM 10459 C C . VAL A 1 18 ? -12.578 -5.149 -22.281 1.00 0.000 18 VAL A C 18
ATOM 10460 O O . VAL A 1 18 ? -13.645 -5.752 -22.157 1.00 0.000 18 VAL A O 18
ATOM 10473 N N . CYS A 1 19 ? -11.923 -4.621 -21.253 1.00 0.000 19 CYS A N 18
ATOM 10474 C CA . CYS A 1 19 ? -12.429 -4.721 -19.890 1.00 0.000 19 CYS A CA 18
ATOM 10475 C C . CYS A 1 19 ? -13.849 -4.168 -19.795 1.00 0.000 19 CYS A C 18
ATOM 10476 O O . CYS A 1 19 ? -14.068 -2.965 -19.937 1.00 0.000 19 CYS A O 18
ATOM 10483 N N . ARG A 1 20 ? -14.808 -5.056 -19.553 1.00 0.000 20 ARG A N 18
ATOM 10484 C CA . ARG A 1 20 ? -16.206 -4.658 -19.439 1.00 0.000 20 ARG A CA 18
ATOM 10485 C C . ARG A 1 20 ? -16.395 -3.655 -18.305 1.00 0.000 20 ARG A C 18
ATOM 10486 O O . ARG A 1 20 ? -16.839 -2.525 -18.509 1.00 0.000 20 ARG A O 18
ATOM 10507 N N . PRO A 1 21 ? -16.052 -4.077 -17.078 1.00 0.000 21 PRO A N 18
ATOM 10508 C CA . PRO A 1 21 ? -16.175 -3.231 -15.887 1.00 0.000 21 PRO A CA 18
ATOM 10509 C C . PRO A 1 21 ? -15.168 -2.086 -15.882 1.00 0.000 21 PRO A C 18
ATOM 10510 O O . PRO A 1 21 ? -14.191 -2.083 -16.632 1.00 0.000 21 PRO A O 18
ATOM 10521 N N . PRO A 1 22 ? -15.409 -1.089 -15.018 1.00 0.000 22 PRO A N 18
ATOM 10522 C CA . PRO A 1 22 ? -14.533 0.080 -14.894 1.00 0.000 22 PRO A CA 18
ATOM 10523 C C . PRO A 1 22 ? -13.186 -0.268 -14.270 1.00 0.000 22 PRO A C 18
ATOM 10524 O O . PRO A 1 22 ? -12.877 0.159 -13.156 1.00 0.000 22 PRO A O 18
ATOM 10535 N N . THR A 1 23 ? -12.387 -1.046 -14.993 1.00 0.000 23 THR A N 18
ATOM 10536 C CA . THR A 1 23 ? -11.073 -1.452 -14.509 1.00 0.000 23 THR A CA 18
ATOM 10537 C C . THR A 1 23 ? -9.963 -0.700 -15.235 1.00 0.000 23 THR A C 18
ATOM 10538 O O . THR A 1 23 ? -9.960 -0.613 -16.464 1.00 0.000 23 THR A O 18
ATOM 10549 N N . HIS A 1 24 ? -9.022 -0.159 -14.469 1.00 0.000 24 HIS A N 18
ATOM 10550 C CA . HIS A 1 24 ? -7.905 0.585 -15.041 1.00 0.000 24 HIS A CA 18
ATOM 10551 C C . HIS A 1 24 ? -6.808 -0.363 -15.516 1.00 0.000 24 HIS A C 18
ATOM 10552 O O . HIS A 1 24 ? -6.257 -1.133 -14.730 1.00 0.000 24 HIS A O 18
ATOM 10566 N N . GLU A 1 25 ? -6.497 -0.300 -16.807 1.00 0.000 25 GLU A N 18
ATOM 10567 C CA . GLU A 1 25 ? -5.467 -1.155 -17.387 1.00 0.000 25 GLU A CA 18
ATOM 10568 C C . GLU A 1 25 ? -4.134 -0.962 -16.669 1.00 0.000 25 GLU A C 18
ATOM 10569 O O . GLU A 1 25 ? -3.445 0.038 -16.873 1.00 0.000 25 GLU A O 18
ATOM 10581 N N . CYS A 1 26 ? -3.777 -1.927 -15.828 1.00 0.000 26 CYS A N 18
ATOM 10582 C CA . CYS A 1 26 ? -2.528 -1.865 -15.079 1.00 0.000 26 CYS A CA 18
ATOM 10583 C C . CYS A 1 26 ? -1.751 -3.173 -15.208 1.00 0.000 26 CYS A C 18
ATOM 10584 O O . CYS A 1 26 ? -2.340 -4.247 -15.342 1.00 0.000 26 CYS A O 18
ATOM 10591 N N . LEU A 1 27 ? -0.427 -3.075 -15.165 1.00 0.000 27 LEU A N 18
ATOM 10592 C CA . LEU A 1 27 ? 0.431 -4.249 -15.276 1.00 0.000 27 LEU A CA 18
ATOM 10593 C C . LEU A 1 27 ? 1.272 -4.430 -14.016 1.00 0.000 27 LEU A C 18
ATOM 10594 O O . LEU A 1 27 ? 2.057 -3.554 -13.650 1.00 0.000 27 LEU A O 18
ATOM 10610 N N . HIS A 1 28 ? 1.106 -5.573 -13.358 1.00 0.000 28 HIS A N 18
ATOM 10611 C CA . HIS A 1 28 ? 1.852 -5.870 -12.141 1.00 0.000 28 HIS A CA 18
ATOM 10612 C C . HIS A 1 28 ? 2.303 -7.327 -12.122 1.00 0.000 28 HIS A C 18
ATOM 10613 O O . HIS A 1 28 ? 3.466 -7.624 -11.848 1.00 0.000 28 HIS A O 18
ATOM 10627 N N . PHE A 1 29 ? 1.374 -8.232 -12.413 1.00 0.000 29 PHE A N 18
ATOM 10628 C CA . PHE A 1 29 ? 1.676 -9.659 -12.427 1.00 0.000 29 PHE A CA 18
ATOM 10629 C C . PHE A 1 29 ? 2.045 -10.123 -13.833 1.00 0.000 29 PHE A C 18
ATOM 10630 O O . PHE A 1 29 ? 1.383 -9.791 -14.818 1.00 0.000 29 PHE A O 18
ATOM 10647 N N . PRO A 1 30 ? 3.128 -10.908 -13.932 1.00 0.000 30 PRO A N 18
ATOM 10648 C CA . PRO A 1 30 ? 3.610 -11.434 -15.212 1.00 0.000 30 PRO A CA 18
ATOM 10649 C C . PRO A 1 30 ? 2.674 -12.486 -15.797 1.00 0.000 30 PRO A C 18
ATOM 10650 O O . PRO A 1 30 ? 2.741 -13.661 -15.436 1.00 0.000 30 PRO A O 18
ATOM 10661 N N . CYS A 1 31 ? 1.801 -12.056 -16.701 1.00 0.000 31 CYS A N 18
ATOM 10662 C CA . CYS A 1 31 ? 0.850 -12.960 -17.337 1.00 0.000 31 CYS A CA 18
ATOM 10663 C C . CYS A 1 31 ? 1.468 -13.626 -18.563 1.00 0.000 31 CYS A C 18
ATOM 10664 O O . CYS A 1 31 ? 2.461 -13.158 -19.120 1.00 0.000 31 CYS A O 18
ATOM 10671 N N . PRO A 1 32 ? 0.867 -14.745 -18.994 1.00 0.000 32 PRO A N 18
ATOM 10672 C CA . PRO A 1 32 ? 1.341 -15.499 -20.159 1.00 0.000 32 PRO A CA 18
ATOM 10673 C C . PRO A 1 32 ? 1.107 -14.752 -21.468 1.00 0.000 32 PRO A C 18
ATOM 10674 O O . PRO A 1 32 ? 0.066 -14.124 -21.658 1.00 0.000 32 PRO A O 18
ATOM 10685 N N . GLY A 1 33 ? 2.083 -14.824 -22.368 1.00 0.000 33 GLY A N 18
ATOM 10686 C CA . GLY A 1 33 ? 1.963 -14.150 -23.647 1.00 0.000 33 GLY A CA 18
ATOM 10687 C C . GLY A 1 33 ? 1.897 -12.642 -23.504 1.00 0.000 33 GLY A C 18
ATOM 10688 O O . GLY A 1 33 ? 2.658 -12.050 -22.739 1.00 0.000 33 GLY A O 18
ATOM 10692 N N . TYR A 1 34 ? 0.986 -12.019 -24.244 1.00 0.000 34 TYR A N 18
ATOM 10693 C CA . TYR A 1 34 ? 0.826 -10.570 -24.199 1.00 0.000 34 TYR A CA 18
ATOM 10694 C C . TYR A 1 34 ? -0.489 -10.188 -23.527 1.00 0.000 34 TYR A C 18
ATOM 10695 O O . TYR A 1 34 ? -1.152 -9.231 -23.931 1.00 0.000 34 TYR A O 18
ATOM 10713 N N . LEU A 1 35 ? -0.862 -10.941 -22.499 1.00 0.000 35 LEU A N 18
ATOM 10714 C CA . LEU A 1 35 ? -2.098 -10.683 -21.768 1.00 0.000 35 LEU A CA 18
ATOM 10715 C C . LEU A 1 35 ? -2.027 -9.347 -21.034 1.00 0.000 35 LEU A C 18
ATOM 10716 O O . LEU A 1 35 ? -0.954 -8.910 -20.619 1.00 0.000 35 LEU A O 18
ATOM 10732 N N . LYS A 1 36 ? -3.179 -8.704 -20.876 1.00 0.000 36 LYS A N 18
ATOM 10733 C CA . LYS A 1 36 ? -3.250 -7.420 -20.189 1.00 0.000 36 LYS A CA 18
ATOM 10734 C C . LYS A 1 36 ? -4.006 -7.549 -18.870 1.00 0.000 36 LYS A C 18
ATOM 10735 O O . LYS A 1 36 ? -5.042 -8.211 -18.799 1.00 0.000 36 LYS A O 18
ATOM 10754 N N . CYS A 1 37 ? -3.482 -6.913 -17.828 1.00 0.000 37 CYS A N 18
ATOM 10755 C CA . CYS A 1 37 ? -4.108 -6.955 -16.512 1.00 0.000 37 CYS A CA 18
ATOM 10756 C C . CYS A 1 37 ? -4.978 -5.723 -16.283 1.00 0.000 37 CYS A C 18
ATOM 10757 O O . CYS A 1 37 ? -4.655 -4.627 -16.743 1.00 0.000 37 CYS A O 18
ATOM 10764 N N . CYS A 1 38 ? -6.083 -5.910 -15.569 1.00 0.000 38 CYS A N 18
ATOM 10765 C CA . CYS A 1 38 ? -7.001 -4.815 -15.278 1.00 0.000 38 CYS A CA 18
ATOM 10766 C C . CYS A 1 38 ? -7.155 -4.620 -13.773 1.00 0.000 38 CYS A C 18
ATOM 10767 O O . CYS A 1 38 ? -7.410 -5.572 -13.035 1.00 0.000 38 CYS A O 18
ATOM 10774 N N . CYS A 1 39 ? -6.999 -3.379 -13.324 1.00 0.000 39 CYS A N 18
ATOM 10775 C CA . CYS A 1 39 ? -7.120 -3.057 -11.907 1.00 0.000 39 CYS A CA 18
ATOM 10776 C C . CYS A 1 39 ? -8.579 -2.824 -11.525 1.00 0.000 39 CYS A C 18
ATOM 10777 O O . CYS A 1 39 ? -9.262 -1.990 -12.119 1.00 0.000 39 CYS A O 18
ATOM 10784 N N . TYR A 1 40 ? -9.049 -3.568 -10.530 1.00 0.000 40 TYR A N 18
ATOM 10785 C CA . TYR A 1 40 ? -10.427 -3.445 -10.070 1.00 0.000 40 TYR A CA 18
ATOM 10786 C C . TYR A 1 40 ? -10.592 -2.232 -9.160 1.00 0.000 40 TYR A C 18
ATOM 10787 O O . TYR A 1 40 ? -9.629 -1.710 -8.598 1.00 0.000 40 TYR A O 18
ATOM 10805 N N . PRO A 1 41 ? -11.842 -1.771 -9.011 1.00 0.000 41 PRO A N 18
ATOM 10806 C CA . PRO A 1 41 ? -12.165 -0.614 -8.170 1.00 0.000 41 PRO A CA 18
ATOM 10807 C C . PRO A 1 41 ? -11.992 -0.911 -6.684 1.00 0.000 41 PRO A C 18
ATOM 10808 O O . PRO A 1 41 ? -12.241 -0.054 -5.837 1.00 0.000 41 PRO A O 18
ATOM 10833 N N . SER A 1 2 ? 0.949 -1.003 -3.855 1.00 0.000 2 SER A N 19
ATOM 10834 C CA . SER A 1 2 ? 1.708 -2.248 -3.836 1.00 0.000 2 SER A CA 19
ATOM 10835 C C . SER A 1 2 ? 0.776 -3.453 -3.929 1.00 0.000 2 SER A C 19
ATOM 10836 O O . SER A 1 2 ? 1.006 -4.479 -3.289 1.00 0.000 2 SER A O 19
ATOM 10844 N N . GLU A 1 3 ? -0.276 -3.320 -4.730 1.00 0.000 3 GLU A N 19
ATOM 10845 C CA . GLU A 1 3 ? -1.243 -4.397 -4.906 1.00 0.000 3 GLU A CA 19
ATOM 10846 C C . GLU A 1 3 ? -0.683 -5.487 -5.817 1.00 0.000 3 GLU A C 19
ATOM 10847 O O . GLU A 1 3 ? 0.393 -5.336 -6.395 1.00 0.000 3 GLU A O 19
ATOM 10859 N N . PHE A 1 4 ? -1.422 -6.585 -5.938 1.00 0.000 4 PHE A N 19
ATOM 10860 C CA . PHE A 1 4 ? -1.000 -7.701 -6.776 1.00 0.000 4 PHE A CA 19
ATOM 10861 C C . PHE A 1 4 ? -2.152 -8.192 -7.649 1.00 0.000 4 PHE A C 19
ATOM 10862 O O . PHE A 1 4 ? -3.286 -8.315 -7.187 1.00 0.000 4 PHE A O 19
ATOM 10879 N N . CYS A 1 5 ? -1.851 -8.469 -8.913 1.00 0.000 5 CYS A N 19
ATOM 10880 C CA . CYS A 1 5 ? -2.859 -8.945 -9.852 1.00 0.000 5 CYS A CA 19
ATOM 10881 C C . CYS A 1 5 ? -3.067 -10.450 -9.711 1.00 0.000 5 CYS A C 19
ATOM 10882 O O . CYS A 1 5 ? -2.113 -11.226 -9.753 1.00 0.000 5 CYS A O 19
ATOM 10889 N N . GLY A 1 6 ? -4.322 -10.856 -9.544 1.00 0.000 6 GLY A N 19
ATOM 10890 C CA . GLY A 1 6 ? -4.633 -12.266 -9.399 1.00 0.000 6 GLY A CA 19
ATOM 10891 C C . GLY A 1 6 ? -6.044 -12.598 -9.844 1.00 0.000 6 GLY A C 19
ATOM 10892 O O . GLY A 1 6 ? -6.283 -12.876 -11.019 1.00 0.000 6 GLY A O 19
ATOM 10896 N N . HIS A 1 7 ? -6.982 -12.569 -8.902 1.00 0.000 7 HIS A N 19
ATOM 10897 C CA . HIS A 1 7 ? -8.377 -12.870 -9.203 1.00 0.000 7 HIS A CA 19
ATOM 10898 C C . HIS A 1 7 ? -9.290 -11.745 -8.726 1.00 0.000 7 HIS A C 19
ATOM 10899 O O . HIS A 1 7 ? -9.894 -11.038 -9.533 1.00 0.000 7 HIS A O 19
ATOM 10913 N N . ASP A 1 8 ? -9.386 -11.585 -7.411 1.00 0.000 8 ASP A N 19
ATOM 10914 C CA . ASP A 1 8 ? -10.226 -10.545 -6.826 1.00 0.000 8 ASP A CA 19
ATOM 10915 C C . ASP A 1 8 ? -9.607 -9.167 -7.033 1.00 0.000 8 ASP A C 19
ATOM 10916 O O . ASP A 1 8 ? -10.239 -8.267 -7.588 1.00 0.000 8 ASP A O 19
ATOM 10925 N N . VAL A 1 9 ? -8.367 -9.007 -6.582 1.00 0.000 9 VAL A N 19
ATOM 10926 C CA . VAL A 1 9 ? -7.662 -7.738 -6.717 1.00 0.000 9 VAL A CA 19
ATOM 10927 C C . VAL A 1 9 ? -7.664 -7.259 -8.164 1.00 0.000 9 VAL A C 19
ATOM 10928 O O . VAL A 1 9 ? -7.839 -6.072 -8.436 1.00 0.000 9 VAL A O 19
ATOM 10941 N N . GLY A 1 10 ? -7.469 -8.192 -9.091 1.00 0.000 10 GLY A N 19
ATOM 10942 C CA . GLY A 1 10 ? -7.453 -7.846 -10.500 1.00 0.000 10 GLY A CA 19
ATOM 10943 C C . GLY A 1 10 ? -7.609 -9.059 -11.397 1.00 0.000 10 GLY A C 19
ATOM 10944 O O . GLY A 1 10 ? -7.255 -10.172 -11.011 1.00 0.000 10 GLY A O 19
ATOM 10948 N N . GLU A 1 11 ? -8.142 -8.842 -12.595 1.00 0.000 11 GLU A N 19
ATOM 10949 C CA . GLU A 1 11 ? -8.346 -9.928 -13.547 1.00 0.000 11 GLU A CA 19
ATOM 10950 C C . GLU A 1 11 ? -7.515 -9.709 -14.809 1.00 0.000 11 GLU A C 19
ATOM 10951 O O . GLU A 1 11 ? -7.330 -8.576 -15.255 1.00 0.000 11 GLU A O 19
ATOM 10963 N N . CYS A 1 12 ? -7.016 -10.800 -15.379 1.00 0.000 12 CYS A N 19
ATOM 10964 C CA . CYS A 1 12 ? -6.205 -10.730 -16.587 1.00 0.000 12 CYS A CA 19
ATOM 10965 C C . CYS A 1 12 ? -7.051 -11.005 -17.827 1.00 0.000 12 CYS A C 19
ATOM 10966 O O . CYS A 1 12 ? -7.947 -11.849 -17.806 1.00 0.000 12 CYS A O 19
ATOM 10973 N N . VAL A 1 13 ? -6.759 -10.287 -18.907 1.00 0.000 13 VAL A N 19
ATOM 10974 C CA . VAL A 1 13 ? -7.491 -10.454 -20.157 1.00 0.000 13 VAL A CA 19
ATOM 10975 C C . VAL A 1 13 ? -6.607 -10.138 -21.358 1.00 0.000 13 VAL A C 19
ATOM 10976 O O . VAL A 1 13 ? -5.584 -9.462 -21.247 1.00 0.000 13 VAL A O 19
ATOM 10989 N N . PRO A 1 14 ? -7.009 -10.638 -22.536 1.00 0.000 14 PRO A N 19
ATOM 10990 C CA . PRO A 1 14 ? -6.268 -10.421 -23.782 1.00 0.000 14 PRO A CA 19
ATOM 10991 C C . PRO A 1 14 ? -6.345 -8.974 -24.258 1.00 0.000 14 PRO A C 19
ATOM 10992 O O . PRO A 1 14 ? -7.264 -8.231 -23.916 1.00 0.000 14 PRO A O 19
ATOM 11003 N N . PRO A 1 15 ? -5.357 -8.564 -25.068 1.00 0.000 15 PRO A N 19
ATOM 11004 C CA . PRO A 1 15 ? -5.292 -7.203 -25.610 1.00 0.000 15 PRO A CA 19
ATOM 11005 C C . PRO A 1 15 ? -6.382 -6.937 -26.642 1.00 0.000 15 PRO A C 19
ATOM 11006 O O . PRO A 1 15 ? -6.854 -5.809 -26.786 1.00 0.000 15 PRO A O 19
ATOM 11017 N N . LYS A 1 16 ? -6.778 -7.983 -27.360 1.00 0.000 16 LYS A N 19
ATOM 11018 C CA . LYS A 1 16 ? -7.814 -7.863 -28.379 1.00 0.000 16 LYS A CA 19
ATOM 11019 C C . LYS A 1 16 ? -9.135 -7.415 -27.762 1.00 0.000 16 LYS A C 19
ATOM 11020 O O . LYS A 1 16 ? -9.925 -6.716 -28.399 1.00 0.000 16 LYS A O 19
ATOM 11039 N N . LEU A 1 17 ? -9.370 -7.821 -26.518 1.00 0.000 17 LEU A N 19
ATOM 11040 C CA . LEU A 1 17 ? -10.595 -7.459 -25.814 1.00 0.000 17 LEU A CA 19
ATOM 11041 C C . LEU A 1 17 ? -10.341 -6.327 -24.824 1.00 0.000 17 LEU A C 19
ATOM 11042 O O . LEU A 1 17 ? -9.220 -6.145 -24.348 1.00 0.000 17 LEU A O 19
ATOM 11058 N N . VAL A 1 18 ? -11.389 -5.569 -24.518 1.00 0.000 18 VAL A N 19
ATOM 11059 C CA . VAL A 1 18 ? -11.280 -4.456 -23.582 1.00 0.000 18 VAL A CA 19
ATOM 11060 C C . VAL A 1 18 ? -11.911 -4.804 -22.239 1.00 0.000 18 VAL A C 19
ATOM 11061 O O . VAL A 1 18 ? -12.864 -5.581 -22.170 1.00 0.000 18 VAL A O 19
ATOM 11074 N N . CYS A 1 19 ? -11.373 -4.224 -21.171 1.00 0.000 19 CYS A N 19
ATOM 11075 C CA . CYS A 1 19 ? -11.882 -4.472 -19.827 1.00 0.000 19 CYS A CA 19
ATOM 11076 C C . CYS A 1 19 ? -13.371 -4.150 -19.742 1.00 0.000 19 CYS A C 19
ATOM 11077 O O . CYS A 1 19 ? -13.768 -2.985 -19.774 1.00 0.000 19 CYS A O 19
ATOM 11084 N N . ARG A 1 20 ? -14.191 -5.190 -19.634 1.00 0.000 20 ARG A N 19
ATOM 11085 C CA . ARG A 1 20 ? -15.636 -5.019 -19.545 1.00 0.000 20 ARG A CA 19
ATOM 11086 C C . ARG A 1 20 ? -15.999 -4.023 -18.447 1.00 0.000 20 ARG A C 19
ATOM 11087 O O . ARG A 1 20 ? -16.627 -2.993 -18.692 1.00 0.000 20 ARG A O 19
ATOM 11108 N N . PRO A 1 21 ? 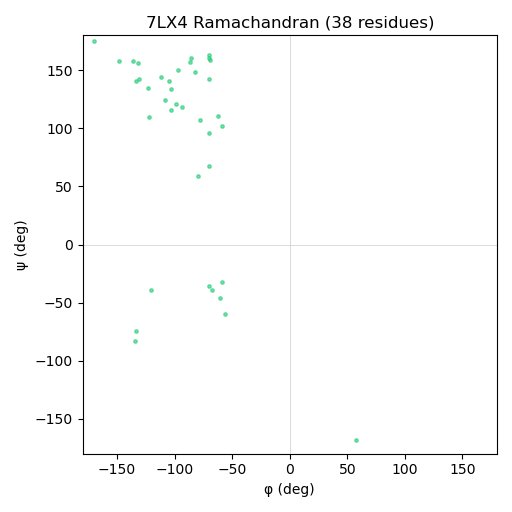-15.595 -4.336 -17.207 1.00 0.000 21 PRO A N 19
ATOM 11109 C CA . PRO A 1 21 ? -15.866 -3.482 -16.047 1.00 0.000 21 PRO A CA 19
ATOM 11110 C C . PRO A 1 21 ? -15.068 -2.183 -16.084 1.00 0.000 21 PRO A C 19
ATOM 11111 O O . PRO A 1 21 ? -14.182 -1.994 -16.918 1.00 0.000 21 PRO A O 19
ATOM 11122 N N . PRO A 1 22 ? -15.388 -1.265 -15.160 1.00 0.000 22 PRO A N 19
ATOM 11123 C CA . PRO A 1 22 ? -14.711 0.032 -15.066 1.00 0.000 22 PRO A CA 19
ATOM 11124 C C . PRO A 1 22 ? -13.271 -0.098 -14.581 1.00 0.000 22 PRO A C 19
ATOM 11125 O O . PRO A 1 22 ? -12.558 0.896 -14.443 1.00 0.000 22 PRO A O 19
ATOM 11136 N N . THR A 1 23 ? -12.849 -1.332 -14.322 1.00 0.000 23 THR A N 19
ATOM 11137 C CA . THR A 1 23 ? -11.494 -1.593 -13.851 1.00 0.000 23 THR A CA 19
ATOM 11138 C C . THR A 1 23 ? -10.467 -0.838 -14.686 1.00 0.000 23 THR A C 19
ATOM 11139 O O . THR A 1 23 ? -10.662 -0.622 -15.883 1.00 0.000 23 THR A O 19
ATOM 11150 N N . HIS A 1 24 ? -9.371 -0.439 -14.049 1.00 0.000 24 HIS A N 19
ATOM 11151 C CA . HIS A 1 24 ? -8.311 0.292 -14.734 1.00 0.000 24 HIS A CA 19
ATOM 11152 C C . HIS A 1 24 ? -7.192 -0.652 -15.166 1.00 0.000 24 HIS A C 19
ATOM 11153 O O . HIS A 1 24 ? -6.936 -1.663 -14.515 1.00 0.000 24 HIS A O 19
ATOM 11167 N N . GLU A 1 25 ? -6.531 -0.312 -16.268 1.00 0.000 25 GLU A N 19
ATOM 11168 C CA . GLU A 1 25 ? -5.441 -1.131 -16.787 1.00 0.000 25 GLU A CA 19
ATOM 11169 C C . GLU A 1 25 ? -4.247 -1.112 -15.838 1.00 0.000 25 GLU A C 19
ATOM 11170 O O . GLU A 1 25 ? -3.461 -0.164 -15.829 1.00 0.000 25 GLU A O 19
ATOM 11182 N N . CYS A 1 26 ? -4.117 -2.166 -15.038 1.00 0.000 26 CYS A N 19
ATOM 11183 C CA . CYS A 1 26 ? -3.021 -2.272 -14.084 1.00 0.000 26 CYS A CA 19
ATOM 11184 C C . CYS A 1 26 ? -2.318 -3.620 -14.210 1.00 0.000 26 CYS A C 19
ATOM 11185 O O . CYS A 1 26 ? -2.888 -4.663 -13.887 1.00 0.000 26 CYS A O 19
ATOM 11192 N N . LEU A 1 27 ? -1.076 -3.592 -14.682 1.00 0.000 27 LEU A N 19
ATOM 11193 C CA . LEU A 1 27 ? -0.294 -4.811 -14.851 1.00 0.000 27 LEU A CA 19
ATOM 11194 C C . LEU A 1 27 ? 0.744 -4.951 -13.743 1.00 0.000 27 LEU A C 19
ATOM 11195 O O . LEU A 1 27 ? 1.702 -4.180 -13.674 1.00 0.000 27 LEU A O 19
ATOM 11211 N N . HIS A 1 28 ? 0.548 -5.940 -12.876 1.00 0.000 28 HIS A N 19
ATOM 11212 C CA . HIS A 1 28 ? 1.469 -6.183 -11.772 1.00 0.000 28 HIS A CA 19
ATOM 11213 C C . HIS A 1 28 ? 2.143 -7.544 -11.915 1.00 0.000 28 HIS A C 19
ATOM 11214 O O . HIS A 1 28 ? 3.333 -7.629 -12.221 1.00 0.000 28 HIS A O 19
ATOM 11228 N N . PHE A 1 29 ? 1.376 -8.605 -11.693 1.00 0.000 29 PHE A N 19
ATOM 11229 C CA . PHE A 1 29 ? 1.899 -9.962 -11.796 1.00 0.000 29 PHE A CA 19
ATOM 11230 C C . PHE A 1 29 ? 2.170 -10.332 -13.251 1.00 0.000 29 PHE A C 19
ATOM 11231 O O . PHE A 1 29 ? 1.497 -9.867 -14.172 1.00 0.000 29 PHE A O 19
ATOM 11248 N N . PRO A 1 30 ? 3.179 -11.189 -13.466 1.00 0.000 30 PRO A N 19
ATOM 11249 C CA . PRO A 1 30 ? 3.562 -11.641 -14.807 1.00 0.000 30 PRO A CA 19
ATOM 11250 C C . PRO A 1 30 ? 2.518 -12.562 -15.429 1.00 0.000 30 PRO A C 19
ATOM 11251 O O . PRO A 1 30 ? 2.421 -13.736 -15.073 1.00 0.000 30 PRO A O 19
ATOM 11262 N N . CYS A 1 31 ? 1.739 -12.022 -16.360 1.00 0.000 31 CYS A N 19
ATOM 11263 C CA . CYS A 1 31 ? 0.702 -12.794 -17.033 1.00 0.000 31 CYS A CA 19
ATOM 11264 C C . CYS A 1 31 ? 1.265 -13.512 -18.256 1.00 0.000 31 CYS A C 19
ATOM 11265 O O . CYS A 1 31 ? 2.322 -13.160 -18.781 1.00 0.000 31 CYS A O 19
ATOM 11272 N N . PRO A 1 32 ? 0.543 -14.541 -18.722 1.00 0.000 32 PRO A N 19
ATOM 11273 C CA . PRO A 1 32 ? 0.950 -15.329 -19.890 1.00 0.000 32 PRO A CA 19
ATOM 11274 C C . PRO A 1 32 ? 0.842 -14.539 -21.189 1.00 0.000 32 PRO A C 19
ATOM 11275 O O . PRO A 1 32 ? -0.214 -13.997 -21.512 1.00 0.000 32 PRO A O 19
ATOM 11286 N N . GLY A 1 33 ? 1.943 -14.477 -21.932 1.00 0.000 33 GLY A N 19
ATOM 11287 C CA . GLY A 1 33 ? 1.951 -13.750 -23.188 1.00 0.000 33 GLY A CA 19
ATOM 11288 C C . GLY A 1 33 ? 1.654 -12.275 -23.007 1.00 0.000 33 GLY A C 19
ATOM 11289 O O . GLY A 1 33 ? 1.740 -11.749 -21.896 1.00 0.000 33 GLY A O 19
ATOM 11293 N N . TYR A 1 34 ? 1.305 -11.605 -24.099 1.00 0.000 34 TYR A N 19
ATOM 11294 C CA . TYR A 1 34 ? 0.998 -10.180 -24.056 1.00 0.000 34 TYR A CA 19
ATOM 11295 C C . TYR A 1 34 ? -0.399 -9.940 -23.490 1.00 0.000 34 TYR A C 19
ATOM 11296 O O . TYR A 1 34 ? -1.261 -9.364 -24.155 1.00 0.000 34 TYR A O 19
ATOM 11314 N N . LEU A 1 35 ? -0.614 -10.386 -22.257 1.00 0.000 35 LEU A N 19
ATOM 11315 C CA . LEU A 1 35 ? -1.906 -10.220 -21.599 1.00 0.000 35 LEU A CA 19
ATOM 11316 C C . LEU A 1 35 ? -1.944 -8.925 -20.793 1.00 0.000 35 LEU A C 19
ATOM 11317 O O . LEU A 1 35 ? -0.909 -8.425 -20.352 1.00 0.000 35 LEU A O 19
ATOM 11333 N N . LYS A 1 36 ? -3.144 -8.388 -20.602 1.00 0.000 36 LYS A N 19
ATOM 11334 C CA . LYS A 1 36 ? -3.319 -7.154 -19.847 1.00 0.000 36 LYS A CA 19
ATOM 11335 C C . LYS A 1 36 ? -4.170 -7.393 -18.603 1.00 0.000 36 LYS A C 19
ATOM 11336 O O . LYS A 1 36 ? -5.213 -8.044 -18.669 1.00 0.000 36 LYS A O 19
ATOM 11355 N N . CYS A 1 37 ? -3.719 -6.861 -17.472 1.00 0.000 37 CYS A N 19
ATOM 11356 C CA . CYS A 1 37 ? -4.439 -7.016 -16.214 1.00 0.000 37 CYS A CA 19
ATOM 11357 C C . CYS A 1 37 ? -5.197 -5.739 -15.860 1.00 0.000 37 CYS A C 19
ATOM 11358 O O . CYS A 1 37 ? -4.712 -4.631 -16.095 1.00 0.000 37 CYS A O 19
ATOM 11365 N N . CYS A 1 38 ? -6.388 -5.902 -15.294 1.00 0.000 38 CYS A N 19
ATOM 11366 C CA . CYS A 1 38 ? -7.213 -4.764 -14.908 1.00 0.000 38 CYS A CA 19
ATOM 11367 C C . CYS A 1 38 ? -7.504 -4.787 -13.410 1.00 0.000 38 CYS A C 19
ATOM 11368 O O . CYS A 1 38 ? -8.138 -5.713 -12.903 1.00 0.000 38 CYS A O 19
ATOM 11375 N N . CYS A 1 39 ? -7.036 -3.761 -12.706 1.00 0.000 39 CYS A N 19
ATOM 11376 C CA . CYS A 1 39 ? -7.245 -3.662 -11.267 1.00 0.000 39 CYS A CA 19
ATOM 11377 C C . CYS A 1 39 ? -8.664 -3.197 -10.954 1.00 0.000 39 CYS A C 19
ATOM 11378 O O . CYS A 1 39 ? -9.158 -2.236 -11.544 1.00 0.000 39 CYS A O 19
ATOM 11385 N N . TYR A 1 40 ? -9.314 -3.885 -10.021 1.00 0.000 40 TYR A N 19
ATOM 11386 C CA . TYR A 1 40 ? -10.677 -3.545 -9.631 1.00 0.000 40 TYR A CA 19
ATOM 11387 C C . TYR A 1 40 ? -10.692 -2.328 -8.710 1.00 0.000 40 TYR A C 19
ATOM 11388 O O . TYR A 1 40 ? -9.694 -1.985 -8.075 1.00 0.000 40 TYR A O 19
ATOM 11406 N N . PRO A 1 41 ? -11.852 -1.659 -8.635 1.00 0.000 41 PRO A N 19
ATOM 11407 C CA . PRO A 1 41 ? -12.027 -0.471 -7.794 1.00 0.000 41 PRO A CA 19
ATOM 11408 C C . PRO A 1 41 ? -12.011 -0.806 -6.307 1.00 0.000 41 PRO A C 19
ATOM 11409 O O . PRO A 1 41 ? -11.175 -0.303 -5.557 1.00 0.000 41 PRO A O 19
ATOM 11434 N N . SER A 1 2 ? -0.017 -1.485 -2.182 1.00 0.000 2 SER A N 20
ATOM 11435 C CA . SER A 1 2 ? 0.317 -2.874 -2.479 1.00 0.000 2 SER A CA 20
ATOM 11436 C C . SER A 1 2 ? -0.818 -3.554 -3.238 1.00 0.000 2 SER A C 20
ATOM 11437 O O . SER A 1 2 ? -1.795 -4.006 -2.641 1.00 0.000 2 SER A O 20
ATOM 11445 N N . GLU A 1 3 ? -0.680 -3.624 -4.558 1.00 0.000 3 GLU A N 20
ATOM 11446 C CA . GLU A 1 3 ? -1.694 -4.249 -5.399 1.00 0.000 3 GLU A CA 20
ATOM 11447 C C . GLU A 1 3 ? -1.076 -5.322 -6.291 1.00 0.000 3 GLU A C 20
ATOM 11448 O O . GLU A 1 3 ? -0.009 -5.123 -6.872 1.00 0.000 3 GLU A O 20
ATOM 11460 N N . PHE A 1 4 ? -1.753 -6.461 -6.393 1.00 0.000 4 PHE A N 20
ATOM 11461 C CA . PHE A 1 4 ? -1.271 -7.567 -7.212 1.00 0.000 4 PHE A CA 20
ATOM 11462 C C . PHE A 1 4 ? -2.369 -8.073 -8.143 1.00 0.000 4 PHE A C 20
ATOM 11463 O O . PHE A 1 4 ? -3.555 -7.990 -7.826 1.00 0.000 4 PHE A O 20
ATOM 11480 N N . CYS A 1 5 ? -1.964 -8.599 -9.294 1.00 0.000 5 CYS A N 20
ATOM 11481 C CA . CYS A 1 5 ? -2.911 -9.119 -10.273 1.00 0.000 5 CYS A CA 20
ATOM 11482 C C . CYS A 1 5 ? -3.222 -10.588 -10.001 1.00 0.000 5 CYS A C 20
ATOM 11483 O O . CYS A 1 5 ? -2.398 -11.466 -10.252 1.00 0.000 5 CYS A O 20
ATOM 11490 N N . GLY A 1 6 ? -4.421 -10.848 -9.486 1.00 0.000 6 GLY A N 20
ATOM 11491 C CA . GLY A 1 6 ? -4.821 -12.210 -9.189 1.00 0.000 6 GLY A CA 20
ATOM 11492 C C . GLY A 1 6 ? -6.224 -12.521 -9.671 1.00 0.000 6 GLY A C 20
ATOM 11493 O O . GLY A 1 6 ? -6.416 -12.952 -10.809 1.00 0.000 6 GLY A O 20
ATOM 11497 N N . HIS A 1 7 ? -7.208 -12.304 -8.804 1.00 0.000 7 HIS A N 20
ATOM 11498 C CA . HIS A 1 7 ? -8.601 -12.565 -9.147 1.00 0.000 7 HIS A CA 20
ATOM 11499 C C . HIS A 1 7 ? -9.512 -11.477 -8.586 1.00 0.000 7 HIS A C 20
ATOM 11500 O O . HIS A 1 7 ? -10.422 -11.004 -9.267 1.00 0.000 7 HIS A O 20
ATOM 11514 N N . ASP A 1 8 ? -9.261 -11.087 -7.341 1.00 0.000 8 ASP A N 20
ATOM 11515 C CA . ASP A 1 8 ? -10.058 -10.055 -6.688 1.00 0.000 8 ASP A CA 20
ATOM 11516 C C . ASP A 1 8 ? -9.469 -8.671 -6.943 1.00 0.000 8 ASP A C 20
ATOM 11517 O O . ASP A 1 8 ? -10.141 -7.787 -7.475 1.00 0.000 8 ASP A O 20
ATOM 11526 N N . VAL A 1 9 ? -8.209 -8.490 -6.559 1.00 0.000 9 VAL A N 20
ATOM 11527 C CA . VAL A 1 9 ? -7.529 -7.214 -6.746 1.00 0.000 9 VAL A CA 20
ATOM 11528 C C . VAL A 1 9 ? -7.401 -6.870 -8.226 1.00 0.000 9 VAL A C 20
ATOM 11529 O O . VAL A 1 9 ? -7.482 -5.705 -8.613 1.00 0.000 9 VAL A O 20
ATOM 11542 N N . GLY A 1 10 ? -7.201 -7.894 -9.050 1.00 0.000 10 GLY A N 20
ATOM 11543 C CA . GLY A 1 10 ? -7.065 -7.681 -10.479 1.00 0.000 10 GLY A CA 20
ATOM 11544 C C . GLY A 1 10 ? -7.216 -8.963 -11.274 1.00 0.000 10 GLY A C 20
ATOM 11545 O O . GLY A 1 10 ? -6.851 -10.039 -10.802 1.00 0.000 10 GLY A O 20
ATOM 11549 N N . GLU A 1 11 ? -7.756 -8.847 -12.483 1.00 0.000 11 GLU A N 20
ATOM 11550 C CA . GLU A 1 11 ? -7.956 -10.008 -13.343 1.00 0.000 11 GLU A CA 20
ATOM 11551 C C . GLU A 1 11 ? -7.184 -9.856 -14.650 1.00 0.000 11 GLU A C 20
ATOM 11552 O O . GLU A 1 11 ? -7.133 -8.772 -15.232 1.00 0.000 11 GLU A O 20
ATOM 11564 N N . CYS A 1 12 ? -6.583 -10.950 -15.106 1.00 0.000 12 CYS A N 20
ATOM 11565 C CA . CYS A 1 12 ? -5.812 -10.940 -16.344 1.00 0.000 12 CYS A CA 20
ATOM 11566 C C . CYS A 1 12 ? -6.699 -11.275 -17.540 1.00 0.000 12 CYS A C 20
ATOM 11567 O O . CYS A 1 12 ? -7.522 -12.188 -17.480 1.00 0.000 12 CYS A O 20
ATOM 11574 N N . VAL A 1 13 ? -6.525 -10.528 -18.626 1.00 0.000 13 VAL A N 20
ATOM 11575 C CA . VAL A 1 13 ? -7.307 -10.746 -19.837 1.00 0.000 13 VAL A CA 20
ATOM 11576 C C . VAL A 1 13 ? -6.516 -10.355 -21.080 1.00 0.000 13 VAL A C 20
ATOM 11577 O O . VAL A 1 13 ? -5.550 -9.595 -21.018 1.00 0.000 13 VAL A O 20
ATOM 11590 N N . PRO A 1 14 ? -6.933 -10.887 -22.238 1.00 0.000 14 PRO A N 20
ATOM 11591 C CA . PRO A 1 14 ? -6.278 -10.608 -23.519 1.00 0.000 14 PRO A CA 20
ATOM 11592 C C . PRO A 1 14 ? -6.502 -9.173 -23.984 1.00 0.000 14 PRO A C 20
ATOM 11593 O O . PRO A 1 14 ? -7.431 -8.492 -23.550 1.00 0.000 14 PRO A O 20
ATOM 11604 N N . PRO A 1 15 ? -5.632 -8.701 -24.889 1.00 0.000 15 PRO A N 20
ATOM 11605 C CA . PRO A 1 15 ? -5.715 -7.342 -25.434 1.00 0.000 15 PRO A CA 20
ATOM 11606 C C . PRO A 1 15 ? -6.920 -7.158 -26.351 1.00 0.000 15 PRO A C 20
ATOM 11607 O O . PRO A 1 15 ? -7.470 -6.062 -26.457 1.00 0.000 15 PRO A O 20
ATOM 11618 N N . LYS A 1 16 ? -7.325 -8.237 -27.012 1.00 0.000 16 LYS A N 20
ATOM 11619 C CA . LYS A 1 16 ? -8.465 -8.196 -27.919 1.00 0.000 16 LYS A CA 20
ATOM 11620 C C . LYS A 1 16 ? -9.748 -7.861 -27.165 1.00 0.000 16 LYS A C 20
ATOM 11621 O O . LYS A 1 16 ? -10.652 -7.226 -27.710 1.00 0.000 16 LYS A O 20
ATOM 11640 N N . LEU A 1 17 ? -9.821 -8.290 -25.910 1.00 0.000 17 LEU A N 20
ATOM 11641 C CA . LEU A 1 17 ? -10.993 -8.034 -25.081 1.00 0.000 17 LEU A CA 20
ATOM 11642 C C . LEU A 1 17 ? -10.710 -6.937 -24.061 1.00 0.000 17 LEU A C 20
ATOM 11643 O O . LEU A 1 17 ? -9.988 -7.151 -23.087 1.00 0.000 17 LEU A O 20
ATOM 11659 N N . VAL A 1 18 ? -11.284 -5.760 -24.290 1.00 0.000 18 VAL A N 20
ATOM 11660 C CA . VAL A 1 18 ? -11.095 -4.629 -23.389 1.00 0.000 18 VAL A CA 20
ATOM 11661 C C . VAL A 1 18 ? -11.769 -4.879 -22.045 1.00 0.000 18 VAL A C 20
ATOM 11662 O O . VAL A 1 18 ? -12.781 -5.577 -21.965 1.00 0.000 18 VAL A O 20
ATOM 11675 N N . CYS A 1 19 ? -11.202 -4.305 -20.989 1.00 0.000 19 CYS A N 20
ATOM 11676 C CA . CYS A 1 19 ? -11.747 -4.465 -19.646 1.00 0.000 19 CYS A CA 20
ATOM 11677 C C . CYS A 1 19 ? -13.227 -4.094 -19.612 1.00 0.000 19 CYS A C 20
ATOM 11678 O O . CYS A 1 19 ? -13.586 -2.921 -19.708 1.00 0.000 19 CYS A O 20
ATOM 11685 N N . ARG A 1 20 ? -14.081 -5.104 -19.475 1.00 0.000 20 ARG A N 20
ATOM 11686 C CA . ARG A 1 20 ? -15.521 -4.885 -19.430 1.00 0.000 20 ARG A CA 20
ATOM 11687 C C . ARG A 1 20 ? -15.875 -3.806 -18.411 1.00 0.000 20 ARG A C 20
ATOM 11688 O O . ARG A 1 20 ? -16.468 -2.778 -18.740 1.00 0.000 20 ARG A O 20
ATOM 11709 N N . PRO A 1 21 ? -15.505 -4.043 -17.144 1.00 0.000 21 PRO A N 20
ATOM 11710 C CA . PRO A 1 21 ? -15.773 -3.103 -16.052 1.00 0.000 21 PRO A CA 20
ATOM 11711 C C . PRO A 1 21 ? -14.936 -1.833 -16.161 1.00 0.000 21 PRO A C 20
ATOM 11712 O O . PRO A 1 21 ? -14.031 -1.727 -16.989 1.00 0.000 21 PRO A O 20
ATOM 11723 N N . PRO A 1 22 ? -15.244 -0.845 -15.308 1.00 0.000 22 PRO A N 20
ATOM 11724 C CA . PRO A 1 22 ? -14.531 0.436 -15.289 1.00 0.000 22 PRO A CA 20
ATOM 11725 C C . PRO A 1 22 ? -13.104 0.298 -14.769 1.00 0.000 22 PRO A C 20
ATOM 11726 O O . PRO A 1 22 ? -12.367 1.280 -14.679 1.00 0.000 22 PRO A O 20
ATOM 11737 N N . THR A 1 23 ? -12.720 -0.928 -14.427 1.00 0.000 23 THR A N 20
ATOM 11738 C CA . THR A 1 23 ? -11.382 -1.195 -13.914 1.00 0.000 23 THR A CA 20
ATOM 11739 C C . THR A 1 23 ? -10.319 -0.536 -14.785 1.00 0.000 23 THR A C 20
ATOM 11740 O O . THR A 1 23 ? -10.587 -0.145 -15.922 1.00 0.000 23 THR A O 20
ATOM 11751 N N . HIS A 1 24 ? -9.109 -0.416 -14.246 1.00 0.000 24 HIS A N 20
ATOM 11752 C CA . HIS A 1 24 ? -8.004 0.195 -14.976 1.00 0.000 24 HIS A CA 20
ATOM 11753 C C . HIS A 1 24 ? -7.090 -0.872 -15.570 1.00 0.000 24 HIS A C 20
ATOM 11754 O O . HIS A 1 24 ? -6.713 -1.827 -14.892 1.00 0.000 24 HIS A O 20
ATOM 11768 N N . GLU A 1 25 ? -6.738 -0.703 -16.841 1.00 0.000 25 GLU A N 20
ATOM 11769 C CA . GLU A 1 25 ? -5.869 -1.653 -17.526 1.00 0.000 25 GLU A CA 20
ATOM 11770 C C . GLU A 1 25 ? -4.421 -1.493 -17.070 1.00 0.000 25 GLU A C 20
ATOM 11771 O O . GLU A 1 25 ? -3.624 -0.818 -17.722 1.00 0.000 25 GLU A O 20
ATOM 11783 N N . CYS A 1 26 ? -4.089 -2.117 -15.945 1.00 0.000 26 CYS A N 20
ATOM 11784 C CA . CYS A 1 26 ? -2.739 -2.045 -15.399 1.00 0.000 26 CYS A CA 20
ATOM 11785 C C . CYS A 1 26 ? -2.234 -3.431 -15.012 1.00 0.000 26 CYS A C 20
ATOM 11786 O O . CYS A 1 26 ? -2.849 -4.124 -14.200 1.00 0.000 26 CYS A O 20
ATOM 11793 N N . LEU A 1 27 ? -1.110 -3.830 -15.597 1.00 0.000 27 LEU A N 20
ATOM 11794 C CA . LEU A 1 27 ? -0.521 -5.134 -15.314 1.00 0.000 27 LEU A CA 20
ATOM 11795 C C . LEU A 1 27 ? 0.305 -5.091 -14.032 1.00 0.000 27 LEU A C 20
ATOM 11796 O O . LEU A 1 27 ? 1.007 -4.116 -13.766 1.00 0.000 27 LEU A O 20
ATOM 11812 N N . HIS A 1 28 ? 0.216 -6.157 -13.241 1.00 0.000 28 HIS A N 20
ATOM 11813 C CA . HIS A 1 28 ? 0.958 -6.242 -11.988 1.00 0.000 28 HIS A CA 20
ATOM 11814 C C . HIS A 1 28 ? 1.842 -7.485 -11.964 1.00 0.000 28 HIS A C 20
ATOM 11815 O O . HIS A 1 28 ? 3.041 -7.401 -11.698 1.00 0.000 28 HIS A O 20
ATOM 11829 N N . PHE A 1 29 ? 1.243 -8.638 -12.242 1.00 0.000 29 PHE A N 20
ATOM 11830 C CA . PHE A 1 29 ? 1.975 -9.898 -12.250 1.00 0.000 29 PHE A CA 20
ATOM 11831 C C . PHE A 1 29 ? 2.350 -10.300 -13.674 1.00 0.000 29 PHE A C 20
ATOM 11832 O O . PHE A 1 29 ? 1.713 -9.898 -14.648 1.00 0.000 29 PHE A O 20
ATOM 11849 N N . PRO A 1 30 ? 3.409 -11.114 -13.799 1.00 0.000 30 PRO A N 20
ATOM 11850 C CA . PRO A 1 30 ? 3.893 -11.588 -15.099 1.00 0.000 30 PRO A CA 20
ATOM 11851 C C . PRO A 1 30 ? 2.933 -12.579 -15.749 1.00 0.000 30 PRO A C 20
ATOM 11852 O O . PRO A 1 30 ? 2.985 -13.779 -15.478 1.00 0.000 30 PRO A O 20
ATOM 11863 N N . CYS A 1 31 ? 2.057 -12.069 -16.608 1.00 0.000 31 CYS A N 20
ATOM 11864 C CA . CYS A 1 31 ? 1.084 -12.908 -17.297 1.00 0.000 31 CYS A CA 20
ATOM 11865 C C . CYS A 1 31 ? 1.668 -13.469 -18.589 1.00 0.000 31 CYS A C 20
ATOM 11866 O O . CYS A 1 31 ? 2.654 -12.963 -19.126 1.00 0.000 31 CYS A O 20
ATOM 11873 N N . PRO A 1 32 ? 1.048 -14.542 -19.102 1.00 0.000 32 PRO A N 20
ATOM 11874 C CA . PRO A 1 32 ? 1.488 -15.196 -20.338 1.00 0.000 32 PRO A CA 20
ATOM 11875 C C . PRO A 1 32 ? 1.233 -14.336 -21.572 1.00 0.000 32 PRO A C 20
ATOM 11876 O O . PRO A 1 32 ? 0.146 -13.787 -21.743 1.00 0.000 32 PRO A O 20
ATOM 11887 N N . GLY A 1 33 ? 2.243 -14.224 -22.429 1.00 0.000 33 GLY A N 20
ATOM 11888 C CA . GLY A 1 33 ? 2.108 -13.430 -23.636 1.00 0.000 33 GLY A CA 20
ATOM 11889 C C . GLY A 1 33 ? 1.776 -11.981 -23.342 1.00 0.000 33 GLY A C 20
ATOM 11890 O O . GLY A 1 33 ? 1.883 -11.531 -22.201 1.00 0.000 33 GLY A O 20
ATOM 11894 N N . TYR A 1 34 ? 1.373 -11.247 -24.373 1.00 0.000 34 TYR A N 20
ATOM 11895 C CA . TYR A 1 34 ? 1.029 -9.838 -24.221 1.00 0.000 34 TYR A CA 20
ATOM 11896 C C . TYR A 1 34 ? -0.357 -9.680 -23.602 1.00 0.000 34 TYR A C 20
ATOM 11897 O O . TYR A 1 34 ? -1.251 -9.078 -24.198 1.00 0.000 34 TYR A O 20
ATOM 11915 N N . LEU A 1 35 ? -0.526 -10.224 -22.402 1.00 0.000 35 LEU A N 20
ATOM 11916 C CA . LEU A 1 35 ? -1.802 -10.144 -21.699 1.00 0.000 35 LEU A CA 20
ATOM 11917 C C . LEU A 1 35 ? -1.897 -8.856 -20.887 1.00 0.000 35 LEU A C 20
ATOM 11918 O O . LEU A 1 35 ? -0.883 -8.290 -20.479 1.00 0.000 35 LEU A O 20
ATOM 11934 N N . LYS A 1 36 ? -3.123 -8.399 -20.654 1.00 0.000 36 LYS A N 20
ATOM 11935 C CA . LYS A 1 36 ? -3.352 -7.180 -19.888 1.00 0.000 36 LYS A CA 20
ATOM 11936 C C . LYS A 1 36 ? -4.232 -7.458 -18.673 1.00 0.000 36 LYS A C 20
ATOM 11937 O O . LYS A 1 36 ? -5.265 -8.120 -18.781 1.00 0.000 36 LYS A O 20
ATOM 11956 N N . CYS A 1 37 ? -3.817 -6.948 -17.518 1.00 0.000 37 CYS A N 20
ATOM 11957 C CA . CYS A 1 37 ? -4.568 -7.140 -16.283 1.00 0.000 37 CYS A CA 20
ATOM 11958 C C . CYS A 1 37 ? -5.347 -5.880 -15.919 1.00 0.000 37 CYS A C 20
ATOM 11959 O O . CYS A 1 37 ? -4.847 -4.764 -16.062 1.00 0.000 37 CYS A O 20
ATOM 11966 N N . CYS A 1 38 ? -6.575 -6.066 -15.447 1.00 0.000 38 CYS A N 20
ATOM 11967 C CA . CYS A 1 38 ? -7.425 -4.946 -15.061 1.00 0.000 38 CYS A CA 20
ATOM 11968 C C . CYS A 1 38 ? -7.531 -4.841 -13.543 1.00 0.000 38 CYS A C 20
ATOM 11969 O O . CYS A 1 38 ? -8.099 -5.714 -12.887 1.00 0.000 38 CYS A O 20
ATOM 11976 N N . CYS A 1 39 ? -6.980 -3.765 -12.990 1.00 0.000 39 CYS A N 20
ATOM 11977 C CA . CYS A 1 39 ? -7.011 -3.544 -11.549 1.00 0.000 39 CYS A CA 20
ATOM 11978 C C . CYS A 1 39 ? -8.409 -3.139 -11.091 1.00 0.000 39 CYS A C 20
ATOM 11979 O O . CYS A 1 39 ? -9.026 -2.241 -11.666 1.00 0.000 39 CYS A O 20
ATOM 11986 N N . TYR A 1 40 ? -8.902 -3.805 -10.054 1.00 0.000 40 TYR A N 20
ATOM 11987 C CA . TYR A 1 40 ? -10.228 -3.517 -9.519 1.00 0.000 40 TYR A CA 20
ATOM 11988 C C . TYR A 1 40 ? -10.188 -2.310 -8.586 1.00 0.000 40 TYR A C 20
ATOM 11989 O O . TYR A 1 40 ? -9.142 -1.940 -8.053 1.00 0.000 40 TYR A O 20
ATOM 12007 N N . PRO A 1 41 ? -11.355 -1.683 -8.382 1.00 0.000 41 PRO A N 20
ATOM 12008 C CA . PRO A 1 41 ? -11.482 -0.510 -7.512 1.00 0.000 41 PRO A CA 20
ATOM 12009 C C . PRO A 1 41 ? -11.300 -0.859 -6.039 1.00 0.000 41 PRO A C 20
ATOM 12010 O O . PRO A 1 41 ? -10.591 -0.165 -5.310 1.00 0.000 41 PRO A O 20
#

GO terms:
  GO:0042151 nematocyst (C, EXP)

Sequence (40 aa):
SEFCGHDVGECVPPKLVCRPPTHECLHFPCPGYLKCCCYPSEFCGHDVGECVPPKLVCRPPTHECLHFPCPGYLKCCCYPSEFCGHDVGECVPPKLVCRPPTHECLHFPCPGYLKCCCYPSEFCGHDVGECVPPKLVCRPPTHECLHFPCPGYLKCCCYPSEFCGHDVGECVPPKLVCRPPTHECLHFPCPGYLKCCCYPSEFCGHDVGECVPPKLVCRPPTHECLHFPCPGYLKCCCYPSEFCGHDVGECVPPKLVCRPPTHECLHFPCPGYLKCCCYPSEFCGHDVGECVPPKLVCRPPTHECLHFPCPGYLKCCCYPSEFCGHDVGECVPPKLVCRPPTHECLHFPCPGYLKCCCYPSEFCGHDVGECVPPKLVCRPPTHECLHFPCPGYLKCCCYPSEFCGHDVGECVPPKLVCRPPTHECLHFPCPGYLKCCCYPSEFCGHDVGECVPPKLVCRPPTHECLHFPCPGYLKCCCYPSEFCGHDVGECVPPKLVCRPPTHECLHFPCPGYLKCCCYPSEFCGHDVGECVPPKLVCRPPTHECLHFPCPGYLKCCCYPSEFCGHDVGECVPPKLVCRPPTHECLHFPCPGYLKCCCYPSEFCGHDVGECVPPKLVCRPPTHECLHFPCPGYLKCCCYPSEFCGHDVGECVPPKLVCRPPTHECLHFPCPGYLKCCCYPSEFCGHDVGECVPPKLVCRPPTHECLHFPCPGYLKCCCYPSEFCGHDVGECVPPKLVCRPPTHECLHFPCPGYLKCCCYPSEFCGHDVGECVPPKLVCRPPTHECLHFPCPGYLKCCCYP

Solvent-accessible surface area: 3522 Å² total

Radius of gyration: 9.24 Å; Cα contacts (8 Å, |Δi|>4): 69; chains: 1; bounding box: 20×16×26 Å

Secondary structure (DSSP, 8-state):
----SSSSEEEE-SSS--SSS-EE---S--SSS-EEEE--